Protein AF-A0A549YFP3-F1 (afdb_monomer)

Nearest PDB structures (foldseek):
  8a9q-assembly2_B  TM=1.046E-01  e=1.247E+00  Escherichia coli
  5yoq-assembly2_B  TM=1.241E-01  e=1.933E+00  Homo sapiens
  1hk2-assembly1_A  TM=1.308E-01  e=4.857E+00  Homo sapiens
  2xsi-assembly1_A  TM=1.033E-01  e=3.900E+00  Homo sapiens

pLDDT: mean 81.09, std 21.83, range [25.7, 98.19]

Organism: NCBI:txid2583219

Solvent-accessible surface area (backbone atoms only — not comparable to full-atom values): 47786 Å² total; per-residue (Å²): 138,87,81,84,83,86,78,83,59,77,70,65,67,64,66,72,76,78,79,83,83,94,77,92,84,80,90,82,86,64,64,74,70,51,61,67,62,67,78,73,73,82,52,59,74,44,74,60,98,88,46,79,47,76,37,50,73,65,56,52,54,65,68,66,67,82,68,89,84,80,97,79,91,83,83,81,86,84,79,69,52,102,80,72,59,90,78,84,84,83,79,86,86,73,86,92,74,87,86,80,78,90,79,73,83,86,79,83,85,91,74,92,84,78,58,78,67,52,64,55,43,63,64,50,71,75,59,82,86,84,78,92,78,81,88,87,87,85,83,91,79,81,79,79,73,61,56,74,45,72,78,48,77,59,40,50,29,39,34,35,31,36,60,68,32,92,55,68,39,73,69,37,69,70,57,34,29,42,54,87,72,46,76,51,61,49,47,63,43,72,43,53,52,62,49,37,72,50,72,44,37,33,74,72,56,46,95,40,71,86,69,50,76,69,34,53,28,33,43,66,81,40,77,38,59,48,42,58,59,48,42,36,49,42,32,32,65,20,48,93,58,50,61,66,53,30,48,62,29,51,68,36,94,84,47,77,90,76,53,81,89,46,37,72,56,58,68,69,51,87,41,80,76,51,84,43,61,65,54,51,45,52,54,51,51,50,54,54,50,57,50,50,49,57,50,22,37,47,40,42,44,66,35,89,46,61,68,46,30,50,48,22,40,61,76,46,67,51,73,60,76,52,82,92,47,37,68,54,64,76,62,52,67,52,85,76,66,97,64,96,68,72,59,30,67,79,58,44,85,42,58,66,54,49,45,52,50,51,45,51,50,43,43,39,53,35,56,23,94,86,77,42,30,47,39,51,55,16,62,66,63,64,38,69,69,42,41,54,48,30,51,53,45,46,74,62,32,44,66,79,66,53,96,90,55,86,71,58,41,63,65,52,49,49,53,48,52,40,49,52,28,50,38,48,38,73,67,36,88,46,54,72,52,30,52,59,24,48,53,52,35,33,66,63,61,73,36,65,92,46,34,47,65,90,71,64,52,81,84,45,38,67,58,41,48,54,24,68,78,36,46,54,79,68,35,81,84,51,73,66,90,63,85,42,61,51,54,52,38,52,36,42,56,45,50,48,52,51,52,31,45,49,35,47,51,48,47,54,52,35,41,20,68,56,106,62,43,67,55,44,56,88,39,72,68,35,35,56,48,49,53,50,47,52,46,50,34,23,69,50,37,98,55,26,62,63,83,66,62,57,81,89,45,40,38,56,48,43,54,53,51,17,53,35,46,61,45,25,71,73,24,91,42,40,68,78,73,84,54,53,58,65,57,49,43,34,38,50,34,50,54,39,49,51,54,54,52,46,52,36,49,51,44,45,48,40,38,40,62,41,88,44,36,65,50,29,49,53,31,55,62,35,75,72,56,68,52,71,85,79,52,79,91,45,25,65,48,58,52,61,19,42,68,44,91,88,53,83,26,67,51,57,73,42,87,47,55,68,51,46,39,53,51,49,53,37,47,50,19,49,52,40,40,58,66,40,89,44,34,69,48,23,26,57,16,47,54,54,24,50,65,52,39,63,38,78,91,64,74,44,75,61,32,59,70,57,74,78,44,53,77,65,49,40,40,53,31,20,34,28,42,53,71,69,52,88,64,70,66,83,27,45,58,56,47,25,46,45,46,36,50,23,46,49,52,51,48,38,42,42,70,23,95,62,4,51,67,58,41,89,43,49,71,43,23,39,52,29,50,59,31,63,73,84,35,46,74,55,51,73,44,52,79,67,53,35,52,54,30,18,42,40,31,46,53,50,48,52,53,39,32,68,74,42,91,77,46,64,78,89,46,68,65,60,50,29,57,43,39,74,103

Mean predicted aligned error: 17.88 Å

Secondary structure (DSSP, 8-state):
-PPPPPPPPHHHHTTTTS--------SSSSSHHHHHHTSS---EEEEETTEEEEE-HHHHHHHHS-------------PPPTT-----------SS-----TTSSSSS----S--HHHHHHHHHTT-PPPPP---------PPPP-EEEEEEE-SSEEEEEEPPPSS-EEEE---EE-TTS-EE-B--EEE-TT--EEEEEBSS--SSGGGSPPSEEEETTEEEEHHHHHHHHHHHHHTTS-HHHHHHHHTSTT-----GGGHHHHTTS--TT--SHHHHHHHHHHHHHHHHHHHHHHHHHH--SHHHHHHHHHHTT-TT--GGGHHHHHH---TTSSSS----GGG--SHHHHHHHHHHHHHHHHHBTTTBSHHHHHHHHT-HHHHHHHHHHHHHHSPPPPTTSPP-HHHHHHHHHHHHHHHHHHT--SHHHHHHHHHHHHHHH--TTT--GGG--GGGHHHHHHHHH-HHHH-TT----S--HHHHHHHHHHHHHHHHHHHHHHHHHHHS-STT----TT-HHHHHHHHHHHHHHHTT-TT--GGG--TTSHHHHHHHHHHHHHTGGGSSS-TTTTS-HHHHHHHHHHHHHHHHHHHHHHHHHHHHH--SHHHHHHHHT-GGGT-S---GGGHHHHHH-TT-TTSS-GGGG--SHHHHHHHHHHHHHHHHHHH--SHHHHHHHHHHHHHHHTSTTT---TTHHHHTS-HHHHHHHHHHHHHH--S--SSHHHHHHHHHHHHHHHHHHHHSTTSGGG--SHHHHHHHH--TTT-HHHHHS-HHHHHHHHHHHHHHHHHHHHHSTT----SHHHHHHHHT-

Foldseek 3Di:
DDDDDDDDDPVVVVVVPPDDDDDDDDDDPPPPVVVVVVPPDFFDWDADPRDIDTDDPVRVVVVPPPDDDDDDDDDDDDDAPPVRDGDDDDDDDDDDDDDDPVPDPPPPDDDDDDDPVVVVVVVVVVDDDDDDDDDDDDDDDDDQWAFPAWDDDFQFWTKTFGDQAQAWRFQHAKFKAAPVRDTFGWGGDTGGGRDGIDTTTTPHGHPHRVSRDAAWMAINNHTDHVVQQVLLVQCLVCQVPDLVSNLVSCPPPLEPDQDNVLSVVLSVDHSNPDRGSVSSNVSRVVSVVVVLFQVLLVQCLPDPDLVSNLCSCVVSPAFQADSVCSVVLQVDFPPPDPDDDGDRSNRDRGSVSSNVSQQVSLLCQLQNPVQDHLLSVCQQVLDPVSLVVSLVSLVRRHDQDDPPDPDDSVVSVLSSQLSVLQSQCLVDPDLVSNLVSLVSNCVSVVDVVQANNVLDQSVCSVQLNVCSPPVCVQPVVLPDPGGHSNSSRVSSVSSLQVQLVVLLVCCCQQLAPDPRNPAQLPDPVSLVVQLVSLVSNCSRAPLAHNVLDDSVCSSVLSVQSNVQSNCQPPHVHNNVPPDGSNSSSNSSRVSSNVSLVVVQQVLLVQCLVPPALVSNLVSCPPVSLVAPPSDPVLSNLQQCQLLDNVDRGLSNVDRHSVSSNLSRQLSVLLVQCQVDPALVSVLVSCQSNQVSCVDPSSVAPQLPVLNVDDPQVSSLLSRLLVQPDPHRQSGSNSSSNSSNVSNVLFCCQFPNCLHCLNDPDLVSLLVSCCDCSRNVVLVPDDPVLSSVLSVQSNVVSVVQCVVPVPGGDPHVVVSCVSSVD

Structure (mmCIF, N/CA/C/O backbone):
data_AF-A0A549YFP3-F1
#
_entry.id   AF-A0A549YFP3-F1
#
loop_
_atom_site.group_PDB
_atom_site.id
_atom_site.type_symbol
_atom_site.label_atom_id
_atom_site.label_alt_id
_atom_site.label_comp_id
_atom_site.label_asym_id
_atom_site.label_entity_id
_atom_site.label_seq_id
_atom_site.pdbx_PDB_ins_code
_atom_site.Cartn_x
_atom_site.Cartn_y
_atom_site.Cartn_z
_atom_site.occupancy
_atom_site.B_iso_or_equiv
_atom_site.auth_seq_id
_atom_site.auth_comp_id
_atom_site.auth_asym_id
_atom_site.auth_atom_id
_atom_site.pdbx_PDB_model_num
ATOM 1 N N . MET A 1 1 ? -41.988 -0.965 -3.027 1.00 34.91 1 MET A N 1
ATOM 2 C CA . MET A 1 1 ? -41.459 -0.843 -4.404 1.00 34.91 1 MET A CA 1
ATOM 3 C C . MET A 1 1 ? -39.962 -1.070 -4.312 1.00 34.91 1 MET A C 1
ATOM 5 O O . MET A 1 1 ? -39.258 -0.150 -3.931 1.00 34.91 1 MET A O 1
ATOM 9 N N . ALA A 1 2 ? -39.504 -2.298 -4.547 1.00 26.45 2 ALA A N 1
ATOM 10 C CA . ALA A 1 2 ? -38.085 -2.641 -4.508 1.00 26.45 2 ALA A CA 1
ATOM 11 C C . ALA A 1 2 ? -37.477 -2.461 -5.909 1.00 26.45 2 ALA A C 1
ATOM 13 O O . ALA A 1 2 ? -38.070 -2.911 -6.893 1.00 26.45 2 ALA A O 1
ATOM 14 N N . LYS A 1 3 ? -36.337 -1.768 -6.000 1.00 31.16 3 LYS A N 1
ATOM 15 C CA . LYS A 1 3 ? -35.487 -1.720 -7.201 1.00 31.16 3 LYS A CA 1
ATOM 16 C C . LYS A 1 3 ? -34.467 -2.869 -7.131 1.00 31.16 3 LYS A C 1
ATOM 18 O O . LYS A 1 3 ? -34.007 -3.158 -6.031 1.00 31.16 3 LYS A O 1
ATOM 23 N N . PRO A 1 4 ? -34.099 -3.504 -8.256 1.00 31.52 4 PRO A N 1
ATOM 24 C CA . PRO A 1 4 ? -33.082 -4.546 -8.259 1.00 31.52 4 PRO A CA 1
ATOM 25 C C . PRO A 1 4 ? -31.670 -3.944 -8.290 1.00 31.52 4 PRO A C 1
ATOM 27 O O . PRO A 1 4 ? -31.415 -2.973 -9.004 1.00 31.52 4 PRO A O 1
ATOM 30 N N . ILE A 1 5 ? -30.776 -4.560 -7.519 1.00 28.05 5 ILE A N 1
ATOM 31 C CA . ILE A 1 5 ? -29.326 -4.351 -7.526 1.00 28.05 5 ILE A CA 1
ATOM 32 C C . ILE A 1 5 ? -28.748 -5.084 -8.747 1.00 28.05 5 ILE A C 1
ATOM 34 O O . ILE A 1 5 ? -29.106 -6.232 -9.019 1.00 28.05 5 ILE A O 1
ATOM 38 N N . ASN A 1 6 ? -27.895 -4.400 -9.512 1.00 32.53 6 ASN A N 1
ATOM 39 C CA . ASN A 1 6 ? -27.171 -4.966 -10.650 1.00 32.53 6 ASN A CA 1
ATOM 40 C C . ASN A 1 6 ? -26.021 -5.841 -10.138 1.00 32.53 6 ASN A C 1
ATOM 42 O O . ASN A 1 6 ? -25.149 -5.354 -9.427 1.00 32.53 6 ASN A O 1
ATOM 46 N N . VAL A 1 7 ? -26.001 -7.110 -10.541 1.00 30.52 7 VAL A N 1
ATOM 47 C CA . VAL A 1 7 ? -24.889 -8.034 -10.285 1.00 30.52 7 VAL A CA 1
ATOM 48 C C . VAL A 1 7 ? -23.889 -7.909 -11.438 1.00 30.52 7 VAL A C 1
ATOM 50 O O . VAL A 1 7 ? -24.267 -8.082 -12.600 1.00 30.52 7 VAL A O 1
ATOM 53 N N . MET A 1 8 ? -22.627 -7.593 -11.132 1.00 33.88 8 MET A N 1
ATOM 54 C CA . MET A 1 8 ? -21.534 -7.613 -12.111 1.00 33.88 8 MET A CA 1
ATOM 55 C C . MET A 1 8 ? -21.302 -9.034 -12.644 1.00 33.88 8 MET A C 1
ATOM 57 O O . MET A 1 8 ? -21.405 -10.021 -11.918 1.00 33.88 8 MET A O 1
ATOM 61 N N . SER A 1 9 ? -20.998 -9.152 -13.939 1.00 48.25 9 SER A N 1
ATOM 62 C CA . SER A 1 9 ? -20.758 -10.448 -14.584 1.00 48.25 9 SER A CA 1
ATOM 63 C C . SER A 1 9 ? -19.363 -11.003 -14.265 1.00 48.25 9 SER A C 1
ATOM 65 O O . SER A 1 9 ? -18.403 -10.238 -14.179 1.00 48.25 9 SER A O 1
ATOM 67 N N . LYS A 1 10 ? -19.244 -12.340 -14.202 1.00 34.38 10 LYS A N 1
ATOM 68 C CA . LYS A 1 10 ? -17.996 -13.113 -14.001 1.00 34.38 10 LYS A CA 1
ATOM 69 C C . LYS A 1 10 ? -16.811 -12.689 -14.883 1.00 34.38 10 LYS A C 1
ATOM 71 O O . LYS A 1 10 ? -15.674 -12.975 -14.536 1.00 34.38 10 LYS A O 1
ATOM 76 N N . THR A 1 11 ? -17.057 -12.015 -16.003 1.00 38.78 11 THR A N 1
ATOM 77 C CA . THR A 1 11 ? -16.007 -11.544 -16.915 1.00 38.78 11 THR A CA 1
ATOM 78 C C . THR A 1 11 ? -15.259 -10.317 -16.378 1.00 38.78 11 THR A C 1
ATOM 80 O O . THR A 1 11 ? -14.092 -10.151 -16.702 1.00 38.78 11 THR A O 1
ATOM 83 N N . ALA A 1 12 ? -15.879 -9.501 -15.515 1.00 40.78 12 ALA A N 1
ATOM 84 C CA . ALA A 1 12 ? -15.210 -8.359 -14.879 1.00 40.78 12 ALA A CA 1
ATOM 85 C C . ALA A 1 12 ? -14.262 -8.797 -13.746 1.00 40.78 12 ALA A C 1
ATOM 87 O O . ALA A 1 12 ? -13.211 -8.198 -13.562 1.00 40.78 12 ALA A O 1
ATOM 88 N N . LEU A 1 13 ? -14.587 -9.895 -13.052 1.00 33.84 13 LEU A N 1
ATOM 89 C CA . LEU A 1 13 ? -13.744 -10.455 -11.988 1.00 33.84 13 LEU A CA 1
ATOM 90 C C . LEU A 1 13 ? -12.490 -11.159 -12.541 1.00 33.84 13 LEU A C 1
ATOM 92 O O . LEU A 1 13 ? -11.467 -11.221 -11.873 1.00 33.84 13 LEU A O 1
ATOM 96 N N . ALA A 1 14 ? -12.552 -11.657 -13.780 1.00 32.72 14 ALA A N 1
ATOM 97 C CA . ALA A 1 14 ? -11.429 -12.332 -14.430 1.00 32.72 14 ALA A CA 1
ATOM 98 C C . ALA A 1 14 ? -10.382 -11.366 -15.020 1.00 32.72 14 ALA A C 1
ATOM 100 O O . ALA A 1 14 ? -9.272 -11.794 -15.312 1.00 32.72 14 ALA A O 1
ATOM 101 N N . ALA A 1 15 ? -10.712 -10.080 -15.191 1.00 34.19 15 ALA A N 1
ATOM 102 C CA . ALA A 1 15 ? -9.786 -9.081 -15.731 1.00 34.19 15 ALA A CA 1
ATOM 103 C C . ALA A 1 15 ? -8.914 -8.408 -14.653 1.00 34.19 15 ALA A C 1
ATOM 105 O O . ALA A 1 15 ? -7.889 -7.825 -14.988 1.00 34.19 15 ALA A O 1
ATOM 106 N N . ALA A 1 16 ? -9.281 -8.522 -13.371 1.00 32.41 16 ALA A N 1
ATOM 107 C CA . ALA A 1 16 ? -8.553 -7.905 -12.260 1.00 32.41 16 ALA A CA 1
ATOM 108 C C . ALA A 1 16 ? -7.365 -8.741 -11.736 1.00 32.41 16 ALA A C 1
ATOM 110 O O . ALA A 1 16 ? -6.623 -8.263 -10.890 1.00 32.41 16 ALA A O 1
ATOM 111 N N . PHE A 1 17 ? -7.155 -9.970 -12.233 1.00 29.06 17 PHE A N 1
ATOM 112 C CA . PHE A 1 17 ? -6.152 -10.905 -11.689 1.00 29.06 17 PHE A CA 1
ATOM 113 C C . PHE A 1 17 ? -4.941 -11.188 -12.600 1.00 29.06 17 PHE A C 1
ATOM 115 O O . PHE A 1 17 ? -4.175 -12.109 -12.332 1.00 29.06 17 PHE A O 1
ATOM 122 N N . THR A 1 18 ? -4.726 -10.410 -13.666 1.00 32.38 18 THR A N 1
ATOM 123 C CA . THR A 1 18 ? -3.613 -10.633 -14.622 1.00 32.38 18 THR A CA 1
ATOM 124 C C . THR A 1 18 ? -2.706 -9.424 -14.834 1.00 32.38 18 THR A C 1
ATOM 126 O O . THR A 1 18 ? -2.198 -9.211 -15.930 1.00 32.38 18 THR A O 1
ATOM 129 N N . ALA A 1 19 ? -2.447 -8.651 -13.784 1.00 30.62 19 ALA A N 1
ATOM 130 C CA . ALA A 1 19 ? -1.303 -7.749 -13.767 1.00 30.62 19 ALA A CA 1
ATOM 131 C C . ALA A 1 19 ? -0.810 -7.570 -12.331 1.00 30.62 19 ALA A C 1
ATOM 133 O O . ALA A 1 19 ? -1.501 -6.965 -11.517 1.00 30.62 19 ALA A O 1
ATOM 134 N N . THR A 1 20 ? 0.361 -8.131 -12.028 1.00 29.94 20 THR A N 1
ATOM 135 C CA . THR A 1 20 ? 1.533 -7.480 -11.398 1.00 29.94 20 THR A CA 1
ATOM 136 C C . THR A 1 20 ? 2.402 -8.538 -10.705 1.00 29.94 20 THR A C 1
ATOM 138 O O . THR A 1 20 ? 1.931 -9.578 -10.251 1.00 29.94 20 THR A O 1
ATOM 141 N N . ALA A 1 21 ? 3.706 -8.303 -10.779 1.00 30.14 21 ALA A N 1
ATOM 142 C CA . ALA A 1 21 ? 4.806 -9.236 -10.628 1.00 30.14 21 ALA A CA 1
ATOM 143 C C . ALA A 1 21 ? 5.100 -9.718 -9.192 1.00 30.14 21 ALA A C 1
ATOM 145 O O . ALA A 1 21 ? 4.655 -9.158 -8.197 1.00 30.14 21 ALA A O 1
ATOM 146 N N . MET A 1 22 ? 5.913 -10.777 -9.142 1.00 28.17 22 MET A N 1
ATOM 147 C CA . MET A 1 22 ? 6.517 -11.416 -7.970 1.00 28.17 22 MET A CA 1
ATOM 148 C C . MET A 1 22 ? 7.238 -10.455 -7.005 1.00 28.17 22 MET A C 1
ATOM 150 O O . MET A 1 22 ? 8.186 -9.793 -7.414 1.00 28.17 22 MET A O 1
ATOM 154 N N . VAL A 1 23 ? 6.930 -10.563 -5.705 1.00 27.52 23 VAL A N 1
ATOM 155 C CA . VAL A 1 23 ? 7.869 -10.419 -4.568 1.00 27.52 23 VAL A CA 1
ATOM 156 C C . VAL A 1 23 ? 7.422 -11.403 -3.467 1.00 27.52 23 VAL A C 1
ATOM 158 O O . VAL A 1 23 ? 6.225 -11.467 -3.188 1.00 27.52 23 VAL A O 1
ATOM 161 N N . PRO A 1 24 ? 8.310 -12.199 -2.833 1.00 30.48 24 PRO A N 1
ATOM 162 C CA . PRO A 1 24 ? 7.910 -13.095 -1.754 1.00 30.48 24 PRO A CA 1
ATOM 163 C C . PRO A 1 24 ? 7.915 -12.345 -0.413 1.00 30.48 24 PRO A C 1
ATOM 165 O O . PRO A 1 24 ? 8.980 -12.044 0.123 1.00 30.48 24 PRO A O 1
ATOM 168 N N . VAL A 1 25 ? 6.733 -12.081 0.148 1.00 25.70 25 VAL A N 1
ATOM 169 C CA . VAL A 1 25 ? 6.576 -11.714 1.565 1.00 25.70 25 VAL A CA 1
ATOM 170 C C . VAL A 1 25 ? 6.107 -12.957 2.312 1.00 25.70 25 VAL A C 1
ATOM 172 O O . VAL A 1 25 ? 4.978 -13.418 2.168 1.00 25.70 25 VAL A O 1
ATOM 175 N N . GLN A 1 26 ? 7.035 -13.538 3.063 1.00 34.53 26 GLN A N 1
ATOM 176 C CA . GLN A 1 26 ? 6.788 -14.595 4.032 1.00 34.53 26 GLN A CA 1
ATOM 177 C C . GLN A 1 26 ? 6.524 -13.934 5.398 1.00 34.53 26 GLN A C 1
ATOM 179 O O . GLN A 1 26 ? 7.153 -12.927 5.707 1.00 34.53 26 GLN A O 1
ATOM 184 N N . THR A 1 27 ? 5.629 -14.553 6.179 1.00 38.25 27 THR A N 1
ATOM 185 C CA . THR A 1 27 ? 5.302 -14.333 7.609 1.00 38.25 27 THR A CA 1
ATOM 186 C C . THR A 1 27 ? 4.505 -13.075 7.986 1.00 38.25 27 THR A C 1
ATOM 188 O O . THR A 1 27 ? 5.098 -12.043 8.276 1.00 38.25 27 THR A O 1
ATOM 191 N N . ALA A 1 28 ? 3.172 -13.210 8.073 1.00 30.28 28 ALA A N 1
ATOM 192 C CA . ALA A 1 28 ? 2.321 -12.397 8.967 1.00 30.28 28 ALA A CA 1
ATOM 193 C C . ALA A 1 28 ? 0.913 -12.988 9.236 1.00 30.28 28 ALA A C 1
ATOM 195 O O . ALA A 1 28 ? 0.280 -12.597 10.200 1.00 30.28 28 ALA A O 1
ATOM 196 N N . PHE A 1 29 ? 0.419 -13.955 8.449 1.00 29.89 29 PHE A N 1
ATOM 197 C CA . PHE A 1 29 ? -0.967 -14.455 8.584 1.00 29.89 29 PHE A CA 1
ATOM 198 C C . PHE A 1 29 ? -1.123 -15.818 9.289 1.00 29.89 29 PHE A C 1
ATOM 200 O O . PHE A 1 29 ? -2.147 -16.475 9.123 1.00 29.89 29 PHE A O 1
ATOM 207 N N . ALA A 1 30 ? -0.118 -16.285 10.036 1.00 34.16 30 ALA A N 1
ATOM 208 C CA . ALA A 1 30 ? -0.165 -17.610 10.672 1.00 34.16 30 ALA A CA 1
ATOM 209 C C . ALA A 1 30 ? -0.490 -17.592 12.177 1.00 34.16 30 ALA A C 1
ATOM 211 O O . ALA A 1 30 ? -0.976 -18.601 12.677 1.00 34.16 30 ALA A O 1
ATOM 212 N N . ASP A 1 31 ? -0.281 -16.478 12.884 1.00 34.28 31 ASP A N 1
ATOM 213 C CA . ASP A 1 31 ? -0.324 -16.499 14.355 1.00 34.28 31 ASP A CA 1
ATOM 214 C C . ASP A 1 31 ? -1.751 -16.337 14.918 1.00 34.28 31 ASP A C 1
ATOM 216 O O . ASP A 1 31 ? -2.108 -16.974 15.905 1.00 34.28 31 ASP A O 1
ATOM 220 N N . GLU A 1 32 ? -2.638 -15.606 14.238 1.00 35.19 32 GLU A N 1
ATOM 221 C CA . GLU A 1 32 ? -3.976 -15.302 14.776 1.00 35.19 32 GLU A CA 1
ATOM 222 C C . GLU A 1 32 ? -4.996 -16.446 14.586 1.00 35.19 32 GLU A C 1
ATOM 224 O O . GLU A 1 32 ? -5.900 -16.638 15.396 1.00 35.19 32 GLU A O 1
ATOM 229 N N . ALA A 1 33 ? -4.797 -17.299 13.573 1.00 37.28 33 ALA A N 1
ATOM 230 C CA . ALA A 1 33 ? -5.601 -18.511 13.377 1.00 37.28 33 ALA A CA 1
ATOM 231 C C . ALA A 1 33 ? -5.151 -19.686 14.270 1.00 37.28 33 ALA A C 1
ATOM 233 O O . ALA A 1 33 ? -5.881 -20.669 14.419 1.00 37.28 33 ALA A O 1
ATOM 234 N N . GLN A 1 34 ? -3.953 -19.604 14.859 1.00 37.84 34 GLN A N 1
ATOM 235 C CA . GLN A 1 34 ? -3.386 -20.661 15.695 1.00 37.84 34 GLN A CA 1
ATOM 236 C C . GLN A 1 34 ? -3.771 -20.496 17.176 1.00 37.84 34 GLN A C 1
ATOM 238 O O . GLN A 1 34 ? -3.984 -21.502 17.858 1.00 37.84 34 GLN A O 1
ATOM 243 N N . ASP A 1 35 ? -3.972 -19.259 17.639 1.00 36.94 35 ASP A N 1
ATOM 244 C CA . ASP A 1 35 ? -4.373 -18.964 19.020 1.00 36.94 35 ASP A CA 1
ATOM 245 C C . ASP A 1 35 ? -5.879 -19.191 19.274 1.00 36.94 35 ASP A C 1
ATOM 247 O O . ASP A 1 35 ? -6.252 -19.659 20.351 1.00 36.94 35 ASP A O 1
ATOM 251 N N . GLN A 1 36 ? -6.753 -19.008 18.272 1.00 36.94 36 GLN A N 1
ATOM 252 C CA . GLN A 1 36 ? -8.180 -19.368 18.392 1.00 36.94 36 GLN A CA 1
ATOM 253 C C . GLN A 1 36 ? -8.452 -20.881 18.287 1.00 36.94 36 GLN A C 1
ATOM 255 O O . GLN A 1 36 ? -9.424 -21.370 18.857 1.00 36.94 36 GLN A O 1
ATOM 260 N N . ALA A 1 37 ? -7.579 -21.660 17.637 1.00 35.47 37 ALA A N 1
ATOM 261 C CA . ALA A 1 37 ? -7.727 -23.119 17.549 1.00 35.47 37 ALA A CA 1
ATOM 262 C C . ALA A 1 37 ? -7.237 -23.870 18.809 1.00 35.47 37 ALA A C 1
ATOM 264 O O . ALA A 1 37 ? -7.553 -25.048 18.988 1.00 35.47 37 ALA A O 1
ATOM 265 N N . GLN A 1 38 ? -6.479 -23.211 19.696 1.00 37.22 38 GLN A N 1
ATOM 266 C CA . GLN A 1 38 ? -5.969 -23.814 20.935 1.00 37.22 38 GLN A CA 1
ATOM 267 C C . GLN A 1 38 ? -6.969 -23.814 22.103 1.00 37.22 38 GLN A C 1
ATOM 269 O O . GLN A 1 38 ? -6.757 -24.558 23.061 1.00 37.22 38 GLN A O 1
ATOM 274 N N . ALA A 1 39 ? -8.060 -23.046 22.036 1.00 36.59 39 ALA A N 1
ATOM 275 C CA . ALA A 1 39 ? -9.002 -22.918 23.151 1.00 36.59 39 ALA A CA 1
ATOM 276 C C . ALA A 1 39 ? -10.129 -23.977 23.178 1.00 36.59 39 ALA A C 1
ATOM 278 O O . ALA A 1 39 ? -10.722 -24.179 24.234 1.00 36.59 39 ALA A O 1
ATOM 279 N N . GLU A 1 40 ? -10.399 -24.701 22.079 1.00 37.22 40 GLU A N 1
ATOM 280 C CA . GLU A 1 40 ? -11.605 -25.556 21.973 1.00 37.22 40 GLU A CA 1
ATOM 281 C C . GLU A 1 40 ? -11.373 -27.064 21.741 1.00 37.22 40 GLU A C 1
ATOM 283 O O . GLU A 1 40 ? -12.331 -27.825 21.608 1.00 37.22 40 GLU A O 1
ATOM 288 N N . LEU A 1 41 ? -10.135 -27.568 21.747 1.00 38.38 41 LEU A N 1
ATOM 289 C CA . LEU A 1 41 ? -9.885 -29.010 21.573 1.00 38.38 41 LEU A CA 1
ATOM 290 C C . LEU A 1 41 ? -9.690 -29.736 22.911 1.00 38.38 41 LEU A C 1
ATOM 292 O O . LEU A 1 41 ? -8.575 -29.960 23.387 1.00 38.38 41 LEU A O 1
ATOM 296 N N . SER A 1 42 ? -10.799 -30.177 23.504 1.00 37.56 42 SER A N 1
ATOM 297 C CA . SER A 1 42 ? -10.800 -31.152 24.595 1.00 37.56 42 SER A CA 1
ATOM 298 C C . SER A 1 42 ? -10.400 -32.547 24.079 1.00 37.56 42 SER 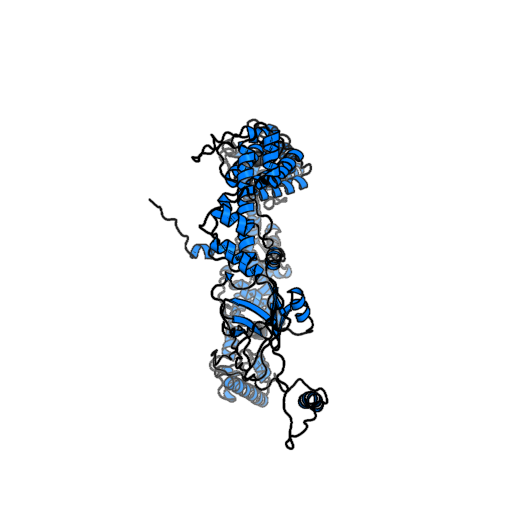A C 1
ATOM 300 O O . SER A 1 42 ? -11.217 -33.217 23.462 1.00 37.56 42 SER A O 1
ATOM 302 N N . GLY A 1 43 ? -9.148 -32.954 24.335 1.00 42.81 43 GLY A N 1
ATOM 303 C CA . GLY A 1 43 ? -8.628 -34.337 24.424 1.00 42.81 43 GLY A CA 1
ATOM 304 C C . GLY A 1 43 ? -8.981 -35.361 23.326 1.00 42.81 43 GLY A C 1
ATOM 305 O O . GLY A 1 43 ? -10.131 -35.747 23.152 1.00 42.81 43 GLY A O 1
ATOM 306 N N . VAL A 1 44 ? -7.968 -35.937 22.667 1.00 46.78 44 VAL A N 1
ATOM 307 C CA . VAL A 1 44 ? -8.163 -37.089 21.762 1.00 46.78 44 VAL A CA 1
ATOM 308 C C . VAL A 1 44 ? -8.255 -38.376 22.594 1.00 46.78 44 VAL A C 1
ATOM 310 O O . VAL A 1 44 ? -7.356 -38.668 23.386 1.00 46.78 44 VAL A O 1
ATOM 313 N N . VAL A 1 45 ? -9.340 -39.140 22.422 1.00 45.56 45 VAL A N 1
ATOM 314 C CA . VAL A 1 45 ? -9.591 -40.404 23.140 1.00 45.56 45 VAL A CA 1
ATOM 315 C C . VAL A 1 45 ? -9.154 -41.595 22.287 1.00 45.56 45 VAL A C 1
ATOM 317 O O . VAL A 1 45 ? -9.622 -41.763 21.160 1.00 45.56 45 VAL A O 1
ATOM 320 N N . PHE A 1 46 ? -8.287 -42.446 22.837 1.00 47.75 46 PHE A N 1
ATOM 321 C CA . PHE A 1 46 ? -7.892 -43.723 22.242 1.00 47.75 46 PHE A CA 1
ATOM 322 C C . PHE A 1 46 ? -8.445 -44.878 23.066 1.00 47.75 46 PHE A C 1
ATOM 324 O O . PHE A 1 46 ? -8.395 -44.841 24.289 1.00 47.75 46 PHE A O 1
ATOM 331 N N . ASP A 1 47 ? -8.920 -45.919 22.391 1.00 37.59 47 ASP A N 1
ATOM 332 C CA . ASP A 1 47 ? -9.471 -47.111 23.032 1.00 37.59 47 ASP A CA 1
ATOM 333 C C . ASP A 1 47 ? -8.543 -48.296 22.749 1.00 37.59 47 ASP A C 1
ATOM 335 O O . ASP A 1 47 ? -8.372 -48.695 21.590 1.00 37.59 47 ASP A O 1
ATOM 339 N N . VAL A 1 48 ? -7.899 -48.836 23.786 1.00 40.47 48 VAL A N 1
ATOM 340 C CA . VAL A 1 48 ? -6.942 -49.945 23.660 1.00 40.47 48 VAL A CA 1
ATOM 341 C C . VAL A 1 48 ? -7.388 -51.077 24.575 1.00 40.47 48 VAL A C 1
ATOM 343 O O . VAL A 1 48 ? -7.367 -50.950 25.792 1.00 40.47 48 VAL A O 1
ATOM 346 N N . ASN A 1 49 ? -7.797 -52.202 23.981 1.00 36.28 49 ASN A N 1
ATOM 347 C CA . ASN A 1 49 ? -8.330 -53.377 24.689 1.00 36.28 49 ASN A CA 1
ATOM 348 C C . ASN A 1 49 ? -9.539 -53.094 25.607 1.00 36.28 49 ASN A C 1
ATOM 350 O O . ASN A 1 49 ? -9.759 -53.832 26.564 1.00 36.28 49 ASN A O 1
ATOM 354 N N . GLY A 1 50 ? -10.345 -52.076 25.289 1.00 45.06 50 GLY A N 1
ATOM 355 C CA . GLY A 1 50 ? -11.570 -51.745 26.023 1.00 45.06 50 GLY A CA 1
ATOM 356 C C . GLY A 1 50 ? -11.388 -50.748 27.170 1.00 45.06 50 GLY A C 1
ATOM 357 O O . GLY A 1 50 ? -12.342 -50.526 27.910 1.00 45.06 50 GLY A O 1
ATOM 358 N N . GLU A 1 51 ? -10.204 -50.146 27.318 1.00 37.50 51 GLU A N 1
ATOM 359 C CA . GLU A 1 51 ? -9.996 -48.982 28.183 1.00 37.50 51 GLU A CA 1
ATOM 360 C C . GLU A 1 51 ? -9.716 -47.720 27.354 1.00 37.50 51 GLU A C 1
ATOM 362 O O . GLU A 1 51 ? -8.835 -47.697 26.486 1.00 37.50 51 GLU A O 1
ATOM 367 N N . SER A 1 52 ? -10.452 -46.649 27.672 1.00 49.97 52 SER A N 1
ATOM 368 C CA . SER A 1 52 ? -10.295 -45.326 27.068 1.00 49.97 52 SER A CA 1
ATOM 369 C C . SER A 1 52 ? -9.197 -44.521 27.765 1.00 49.97 52 SER A C 1
ATOM 371 O O . SER A 1 52 ? -9.265 -44.253 28.964 1.00 49.97 52 SER A O 1
ATOM 373 N N . ILE A 1 53 ? -8.205 -44.080 26.995 1.00 51.72 53 ILE A N 1
ATOM 374 C CA . ILE A 1 53 ? -7.113 -43.211 27.438 1.00 51.72 53 ILE A CA 1
ATOM 375 C C . ILE A 1 53 ? -7.279 -41.849 26.758 1.00 51.72 53 ILE A C 1
ATOM 377 O O . ILE A 1 53 ? -7.335 -41.765 25.530 1.00 51.72 53 ILE A O 1
ATOM 381 N N . VAL A 1 54 ? -7.340 -40.777 27.553 1.00 61.41 54 VAL A N 1
ATOM 382 C CA . VAL A 1 54 ? -7.420 -39.393 27.060 1.00 61.41 54 VAL A CA 1
ATOM 383 C C . VAL A 1 54 ? -6.032 -38.766 27.111 1.00 61.41 54 VAL A C 1
ATOM 385 O O . VAL A 1 54 ? -5.434 -38.678 28.185 1.00 61.41 54 VAL A O 1
ATOM 388 N N . LEU A 1 55 ? -5.520 -38.328 25.961 1.00 50.69 55 LEU A N 1
ATOM 389 C CA . LEU A 1 55 ? -4.253 -37.602 25.874 1.00 50.69 55 LEU A CA 1
ATOM 390 C C . LEU A 1 55 ? -4.511 -36.118 25.608 1.00 50.69 55 LEU A C 1
ATOM 392 O O . LEU A 1 55 ? -5.377 -35.755 24.806 1.00 50.69 55 LEU A O 1
ATOM 396 N N . SER A 1 56 ? -3.737 -35.250 26.259 1.00 65.44 56 SER A N 1
ATOM 397 C CA . SER A 1 56 ? -3.698 -33.834 25.893 1.00 65.44 56 SER A CA 1
ATOM 398 C C . SER A 1 56 ? -3.057 -33.658 24.512 1.00 65.44 56 SER A C 1
ATOM 400 O O . SER A 1 56 ? -2.260 -34.489 24.072 1.00 65.44 56 SER A O 1
ATOM 402 N N . TYR A 1 57 ? -3.368 -32.556 23.825 1.00 56.53 57 TYR A N 1
ATOM 403 C CA . TYR A 1 57 ? -2.803 -32.264 22.502 1.00 56.53 57 TYR A CA 1
ATOM 404 C C . TYR A 1 57 ? -1.263 -32.281 22.509 1.00 56.53 57 TYR A C 1
ATOM 406 O O . TYR A 1 57 ? -0.635 -32.825 21.603 1.00 56.53 57 TYR A O 1
ATOM 414 N N . GLN A 1 58 ? -0.653 -31.796 23.595 1.00 52.38 58 GLN A N 1
ATOM 415 C CA . GLN A 1 58 ? 0.797 -31.843 23.764 1.00 52.38 58 GLN A CA 1
ATOM 416 C C . GLN A 1 58 ? 1.322 -33.276 23.951 1.00 52.38 58 GLN A C 1
ATOM 418 O O . GLN A 1 58 ? 2.351 -33.619 23.387 1.00 52.38 58 GLN A O 1
ATOM 423 N N . GLN A 1 59 ? 0.599 -34.147 24.664 1.00 59.12 59 GLN A N 1
ATOM 424 C CA . GLN A 1 59 ? 0.974 -35.561 24.806 1.00 59.12 59 GLN A CA 1
ATOM 425 C C . GLN A 1 59 ? 0.856 -36.337 23.487 1.00 59.12 59 GLN A C 1
ATOM 427 O O . GLN A 1 59 ? 1.633 -37.259 23.251 1.00 59.12 59 GLN A O 1
ATOM 432 N N . PHE A 1 60 ? -0.086 -35.962 22.617 1.00 58.81 60 PHE A N 1
ATOM 433 C CA . PHE A 1 60 ? -0.212 -36.520 21.269 1.00 58.81 60 PHE A CA 1
ATOM 434 C C . PHE A 1 60 ? 0.942 -36.079 20.351 1.00 58.81 60 PHE A C 1
ATOM 436 O O . PHE A 1 60 ? 1.518 -36.899 19.631 1.00 58.81 60 PHE A O 1
ATOM 443 N N . LEU A 1 61 ? 1.329 -34.801 20.410 1.00 50.47 61 LEU A N 1
ATOM 444 C CA . LEU A 1 61 ? 2.479 -34.278 19.665 1.00 50.47 61 LEU A CA 1
ATOM 445 C C . LEU A 1 61 ? 3.806 -34.868 20.162 1.00 50.47 61 LEU A C 1
ATOM 447 O O . LEU A 1 61 ? 4.631 -35.289 19.357 1.00 50.47 61 LEU A O 1
ATOM 451 N N . ASP A 1 62 ? 3.980 -34.998 21.476 1.00 51.47 62 ASP A N 1
ATOM 452 C CA . ASP A 1 62 ? 5.192 -35.576 22.061 1.00 51.47 62 ASP A CA 1
ATOM 453 C C . ASP A 1 62 ? 5.316 -37.086 21.759 1.00 51.47 62 ASP A C 1
ATOM 455 O O . ASP A 1 62 ? 6.426 -37.600 21.632 1.00 51.47 62 ASP A O 1
ATOM 459 N N . ALA A 1 63 ? 4.195 -37.801 21.587 1.00 47.31 63 ALA A N 1
ATOM 460 C CA . ALA A 1 63 ? 4.178 -39.215 21.195 1.00 47.31 63 ALA A CA 1
ATOM 461 C C . ALA A 1 63 ? 4.403 -39.446 19.688 1.00 47.31 63 ALA A C 1
ATOM 463 O O . ALA A 1 63 ? 4.799 -40.542 19.293 1.00 47.31 63 ALA A O 1
ATOM 464 N N . SER A 1 64 ? 4.156 -38.438 18.845 1.00 44.12 64 SER A N 1
ATOM 465 C CA . SER A 1 64 ? 4.319 -38.530 17.385 1.00 44.12 64 SER A CA 1
ATOM 466 C C . SER A 1 64 ? 5.706 -38.103 16.890 1.00 44.12 64 SER A C 1
ATOM 468 O O . SER A 1 64 ? 6.043 -38.376 15.740 1.00 44.12 64 SER A O 1
ATOM 470 N N . PHE A 1 65 ? 6.540 -37.505 17.749 1.00 33.28 65 PHE A N 1
ATOM 471 C CA . PHE A 1 65 ? 7.835 -36.938 17.354 1.00 33.28 65 PHE A CA 1
ATOM 472 C C . PHE A 1 65 ? 9.069 -37.829 17.592 1.00 33.28 65 PHE A C 1
ATOM 474 O O . PHE A 1 65 ? 10.187 -37.381 17.348 1.00 33.28 65 PHE A O 1
ATOM 481 N N . ASP A 1 66 ? 8.902 -39.088 18.012 1.00 33.19 66 ASP A N 1
ATOM 482 C CA . ASP A 1 66 ? 10.023 -40.032 18.207 1.00 33.19 66 ASP A CA 1
ATOM 483 C C . ASP A 1 66 ? 10.125 -41.074 17.073 1.00 33.19 66 ASP A C 1
ATOM 485 O O . ASP A 1 66 ? 10.311 -42.271 17.300 1.00 33.19 66 ASP A O 1
ATOM 489 N N . ILE A 1 67 ? 9.965 -40.625 15.821 1.00 35.28 67 ILE A N 1
ATOM 490 C CA . ILE A 1 67 ? 10.241 -41.428 14.621 1.00 35.28 67 ILE A CA 1
ATOM 491 C C . ILE A 1 67 ? 11.159 -40.619 13.703 1.00 35.28 67 ILE A C 1
ATOM 493 O O . ILE A 1 67 ? 10.739 -39.719 12.979 1.00 35.28 67 ILE A O 1
ATOM 497 N N . ASP A 1 68 ? 12.448 -40.935 13.772 1.00 34.84 68 ASP A N 1
ATOM 498 C CA . ASP A 1 68 ? 13.501 -40.290 12.996 1.00 34.84 68 ASP A CA 1
ATOM 499 C C . ASP A 1 68 ? 13.509 -40.828 11.548 1.00 34.84 68 ASP A C 1
ATOM 501 O O . ASP A 1 68 ? 13.798 -42.003 11.310 1.00 34.84 68 ASP A O 1
ATOM 505 N N . GLY A 1 69 ? 13.224 -39.943 10.586 1.00 34.31 69 GLY A N 1
ATOM 506 C CA . GLY A 1 69 ? 13.675 -40.032 9.193 1.00 34.31 69 GLY A CA 1
ATOM 507 C C . GLY A 1 69 ? 12.723 -40.646 8.155 1.00 34.31 69 GLY A C 1
ATOM 508 O O . GLY A 1 69 ? 12.603 -41.863 8.051 1.00 34.31 69 GLY A O 1
ATOM 509 N N . GLY A 1 70 ? 12.204 -39.800 7.255 1.00 29.08 70 GLY A N 1
ATOM 510 C CA . GLY A 1 70 ? 11.753 -40.205 5.916 1.00 29.08 70 GLY A CA 1
ATOM 511 C C . GLY A 1 70 ? 10.461 -39.534 5.457 1.00 29.08 70 GLY A C 1
ATOM 512 O O . GLY A 1 70 ? 9.405 -39.769 6.028 1.00 29.08 70 GLY A O 1
ATOM 513 N N . GLU A 1 71 ? 10.565 -38.712 4.413 1.00 40.62 71 GLU A N 1
ATOM 514 C CA . GLU A 1 71 ? 9.447 -38.111 3.681 1.00 40.62 71 GLU A CA 1
ATOM 515 C C . GLU A 1 71 ? 8.513 -39.189 3.101 1.00 40.62 71 GLU A C 1
ATOM 517 O O . GLU A 1 71 ? 8.946 -39.986 2.276 1.00 40.62 71 GLU A O 1
ATOM 522 N N . ASP A 1 72 ? 7.253 -39.211 3.543 1.00 31.98 72 ASP A N 1
ATOM 523 C CA . ASP A 1 72 ? 6.053 -39.377 2.706 1.00 31.98 72 ASP A CA 1
ATOM 524 C C . ASP A 1 72 ? 4.806 -39.284 3.602 1.00 31.98 72 ASP A C 1
ATOM 526 O O . ASP A 1 72 ? 4.649 -40.029 4.570 1.00 31.98 72 ASP A O 1
ATOM 530 N N . THR A 1 73 ? 3.913 -38.338 3.306 1.00 32.88 73 THR A N 1
ATOM 531 C CA . THR A 1 73 ? 2.649 -38.148 4.034 1.00 32.88 73 THR A CA 1
ATOM 532 C C . THR A 1 73 ? 1.468 -38.569 3.166 1.00 32.88 73 THR A C 1
ATOM 534 O O . THR A 1 73 ? 0.982 -37.798 2.349 1.00 32.88 73 THR A O 1
ATOM 537 N N . GLU A 1 74 ? 0.945 -39.771 3.410 1.00 39.09 74 GLU A N 1
ATOM 538 C CA . GLU A 1 74 ? -0.465 -40.106 3.170 1.00 39.09 74 GLU A CA 1
ATOM 539 C C . GLU A 1 74 ? -1.002 -40.887 4.379 1.00 39.09 74 GLU A C 1
ATOM 541 O O . GLU A 1 74 ? -0.838 -42.100 4.501 1.00 39.09 74 GLU A O 1
ATOM 546 N N . LEU A 1 75 ? -1.647 -40.172 5.307 1.00 31.14 75 LEU A N 1
ATOM 547 C CA . LEU A 1 75 ? -2.424 -40.759 6.400 1.00 31.14 75 LEU A CA 1
ATOM 548 C C . LEU A 1 75 ? -3.895 -40.828 5.972 1.00 31.14 75 LEU A C 1
ATOM 550 O O . LEU A 1 75 ? -4.585 -39.814 5.883 1.00 31.14 75 LEU A O 1
ATOM 554 N N . ALA A 1 76 ? -4.373 -42.040 5.691 1.00 32.00 76 ALA A N 1
ATOM 555 C CA . ALA A 1 76 ? -5.786 -42.322 5.469 1.00 32.00 76 ALA A CA 1
ATOM 556 C C . ALA A 1 76 ? -6.543 -42.350 6.811 1.00 32.00 76 ALA A C 1
ATOM 558 O O . ALA A 1 76 ? -6.220 -43.138 7.699 1.00 32.00 76 ALA A O 1
ATOM 559 N N . ASN A 1 77 ? -7.579 -41.518 6.942 1.00 32.38 77 ASN A N 1
ATOM 560 C CA . ASN A 1 77 ? -8.487 -41.515 8.091 1.00 32.38 77 ASN A CA 1
ATOM 561 C C . ASN A 1 77 ? -9.351 -42.792 8.123 1.00 32.38 77 ASN A C 1
ATOM 563 O O . ASN A 1 77 ? -10.085 -43.070 7.173 1.00 32.38 77 ASN A O 1
ATOM 567 N N . LEU A 1 78 ? -9.329 -43.526 9.241 1.00 30.83 78 LEU A N 1
ATOM 568 C CA . LEU A 1 78 ? -10.355 -44.514 9.597 1.00 30.83 78 LEU A CA 1
ATOM 569 C C . LEU A 1 78 ? -11.453 -43.814 10.410 1.00 30.83 78 LEU A C 1
ATOM 571 O O . LEU A 1 78 ? -11.228 -43.424 11.552 1.00 30.83 78 LEU A O 1
ATOM 575 N N . VAL A 1 79 ? -12.649 -43.681 9.836 1.00 32.62 79 VAL A N 1
ATOM 576 C CA . VAL A 1 79 ? -13.850 -43.217 10.549 1.00 32.62 79 VAL A CA 1
ATOM 577 C C . VAL A 1 79 ? -14.683 -44.442 10.935 1.00 32.62 79 VAL A C 1
ATOM 579 O O . VAL A 1 79 ? -15.013 -45.256 10.071 1.00 32.62 79 VAL A O 1
ATOM 582 N N . LYS A 1 80 ? -15.010 -44.582 12.226 1.00 37.44 80 LYS A N 1
ATOM 583 C CA . LYS A 1 80 ? -16.045 -45.512 12.709 1.00 37.44 80 LYS A CA 1
ATOM 584 C C . LYS A 1 80 ? -17.419 -44.916 12.401 1.00 37.44 80 LYS A C 1
ATOM 586 O O . LYS A 1 80 ? -17.603 -43.710 12.553 1.00 37.44 80 LYS A O 1
ATOM 591 N N . ASP A 1 81 ? -18.377 -45.744 11.998 1.00 43.03 81 ASP A N 1
ATOM 592 C CA . ASP A 1 81 ? -19.774 -45.311 11.994 1.00 43.03 81 ASP A CA 1
ATOM 593 C C . ASP A 1 81 ? -20.359 -45.307 13.417 1.00 43.03 81 ASP A C 1
ATOM 595 O O . ASP A 1 81 ? -19.749 -45.799 14.371 1.00 43.03 81 ASP A O 1
ATOM 599 N N . GLU A 1 82 ? -21.564 -44.752 13.545 1.00 32.00 82 GLU A N 1
ATOM 600 C CA . GLU A 1 82 ? -22.342 -44.618 14.786 1.00 32.00 82 GLU A CA 1
ATOM 601 C C . GLU A 1 82 ? -22.641 -45.947 15.515 1.00 32.00 82 GLU A C 1
ATOM 603 O O . GLU A 1 82 ? -23.173 -45.929 16.620 1.00 32.00 82 GLU A O 1
ATOM 608 N N . ASN A 1 83 ? -22.263 -47.098 14.938 1.00 40.19 83 ASN A N 1
ATOM 609 C CA . ASN A 1 83 ? -22.458 -48.430 15.513 1.00 40.19 83 ASN A CA 1
ATOM 610 C C . ASN A 1 83 ? -21.142 -49.186 15.785 1.00 40.19 83 ASN A C 1
ATOM 612 O O . ASN A 1 83 ? -21.177 -50.368 16.130 1.00 40.19 83 ASN A O 1
ATOM 616 N N . GLY A 1 84 ? -19.980 -48.542 15.629 1.00 37.28 84 GLY A N 1
ATOM 617 C CA . GLY A 1 84 ? -18.691 -49.077 16.078 1.00 37.28 84 GLY A CA 1
ATOM 618 C C . GLY A 1 84 ? -18.085 -50.205 15.230 1.00 37.28 84 GLY A C 1
ATOM 619 O O . GLY A 1 84 ? -17.170 -50.878 15.705 1.00 37.28 84 GLY A O 1
ATOM 620 N N . ASN A 1 85 ? -18.525 -50.417 13.983 1.00 41.47 85 ASN A N 1
ATOM 621 C CA . ASN A 1 85 ? -17.951 -51.451 13.107 1.00 41.47 85 ASN A CA 1
ATOM 622 C C . ASN A 1 85 ? -16.810 -50.919 12.219 1.00 41.47 85 ASN A C 1
ATOM 624 O O . ASN A 1 85 ? -16.909 -49.840 11.640 1.00 41.47 85 ASN A O 1
ATOM 628 N N . ILE A 1 86 ? -15.747 -51.717 12.045 1.00 37.72 86 ILE A N 1
ATOM 629 C CA . ILE A 1 86 ? -14.635 -51.446 11.114 1.00 37.72 86 ILE A CA 1
ATOM 630 C C . ILE A 1 86 ? -14.761 -52.398 9.915 1.00 37.72 86 ILE A C 1
ATOM 632 O O . ILE A 1 86 ? -14.623 -53.611 10.070 1.00 37.72 86 ILE A O 1
ATOM 636 N N . GLY A 1 87 ? -15.032 -51.864 8.720 1.00 34.81 87 GLY A N 1
ATOM 637 C CA . GLY A 1 87 ? -15.155 -52.639 7.479 1.00 34.81 87 GLY A CA 1
ATOM 638 C C . GLY A 1 87 ? -14.142 -52.215 6.412 1.00 34.81 87 GLY A C 1
ATOM 639 O O . GLY A 1 87 ? -13.924 -51.027 6.193 1.00 34.81 87 GLY A O 1
ATOM 640 N N . THR A 1 88 ? -13.535 -53.185 5.723 1.00 31.25 88 THR A N 1
ATOM 641 C CA . THR A 1 88 ? -12.631 -52.971 4.577 1.00 31.25 88 THR A CA 1
ATOM 642 C C . THR A 1 88 ? -13.405 -52.527 3.326 1.00 31.25 88 THR A C 1
ATOM 644 O O . THR A 1 88 ? -14.422 -53.156 3.016 1.00 31.25 88 THR A O 1
ATOM 647 N N . PRO A 1 89 ? -12.946 -51.521 2.555 1.00 33.31 89 PRO A N 1
ATOM 648 C CA . PRO A 1 89 ? -13.625 -51.120 1.329 1.00 33.31 89 PRO A CA 1
ATOM 649 C C . PRO A 1 89 ? -13.311 -52.086 0.178 1.00 33.31 89 PRO A C 1
ATOM 651 O O . PRO A 1 89 ? -12.182 -52.165 -0.304 1.00 33.31 89 PRO A O 1
ATOM 654 N N . ASP A 1 90 ? -14.333 -52.785 -0.315 1.00 31.05 90 ASP A N 1
ATOM 655 C CA . ASP A 1 90 ? -14.283 -53.402 -1.638 1.00 31.05 90 ASP A CA 1
ATOM 656 C C . ASP A 1 90 ? -14.258 -52.302 -2.722 1.00 31.05 90 ASP A C 1
ATOM 658 O O . ASP A 1 90 ? -15.229 -51.575 -2.927 1.00 31.05 90 ASP A O 1
ATOM 662 N N . ALA A 1 91 ? -13.128 -52.235 -3.430 1.00 27.95 91 ALA A N 1
ATOM 663 C CA . ALA A 1 91 ? -12.918 -51.736 -4.794 1.00 27.95 91 ALA A CA 1
ATOM 664 C C . ALA A 1 91 ? -13.436 -50.326 -5.165 1.00 27.95 91 ALA A C 1
ATOM 666 O O . ALA A 1 91 ? -14.513 -50.164 -5.744 1.00 27.95 91 ALA A O 1
ATOM 667 N N . VAL A 1 92 ? -12.560 -49.319 -5.046 1.00 26.73 92 VAL A N 1
ATOM 668 C CA . VAL A 1 92 ? -12.613 -48.117 -5.897 1.00 26.73 92 VAL A CA 1
ATOM 669 C C . VAL A 1 92 ? -11.681 -48.317 -7.092 1.00 26.73 92 VAL A C 1
ATOM 671 O O . VAL A 1 92 ? -10.504 -48.631 -6.951 1.00 26.73 92 VAL A O 1
ATOM 674 N N . LYS A 1 93 ? -12.235 -48.168 -8.295 1.00 27.28 93 LYS A N 1
ATOM 675 C CA . LYS A 1 93 ? -11.546 -48.339 -9.574 1.00 27.28 93 LYS A CA 1
ATOM 676 C C . LYS A 1 93 ? -10.964 -47.001 -10.036 1.00 27.28 93 LYS A C 1
ATOM 678 O O . LYS A 1 93 ? -11.735 -46.094 -10.344 1.00 27.28 93 LYS A O 1
ATOM 683 N N . VAL A 1 94 ? -9.643 -46.913 -10.183 1.00 31.30 94 VAL A N 1
ATOM 684 C CA . VAL A 1 94 ? -8.966 -45.811 -10.887 1.00 31.30 94 VAL A CA 1
ATOM 685 C C . VAL A 1 94 ? -8.022 -46.421 -11.925 1.00 31.30 94 VAL A C 1
ATOM 687 O O . VAL A 1 94 ? -7.038 -47.056 -11.577 1.00 31.30 94 VAL A O 1
ATOM 690 N N . GLY A 1 95 ? -8.341 -46.274 -13.214 1.00 47.78 95 GLY A N 1
ATOM 691 C CA . GLY A 1 95 ? -7.494 -46.776 -14.306 1.00 47.78 95 GLY A CA 1
ATOM 692 C C . GLY A 1 95 ? -7.503 -48.300 -14.525 1.00 47.78 95 GLY A C 1
ATOM 693 O O . GLY A 1 95 ? -8.419 -49.000 -14.088 1.00 47.78 95 GLY A O 1
ATOM 694 N N . ASN A 1 96 ? -6.525 -48.782 -15.307 1.00 29.66 96 ASN A N 1
ATOM 695 C CA . ASN A 1 96 ? -6.487 -50.132 -15.893 1.00 29.66 96 ASN A CA 1
ATOM 696 C C . ASN A 1 96 ? -5.441 -51.100 -15.295 1.00 29.66 96 ASN A C 1
ATOM 698 O O . ASN A 1 96 ? -5.373 -52.221 -15.792 1.00 29.66 96 ASN A O 1
ATOM 702 N N . ASP A 1 97 ? -4.709 -50.747 -14.234 1.00 34.56 97 ASP A N 1
ATOM 703 C CA . ASP A 1 97 ? -3.724 -51.647 -13.607 1.00 34.56 97 ASP A CA 1
ATOM 704 C C . ASP A 1 97 ? -4.041 -51.940 -12.130 1.00 34.56 97 ASP A C 1
ATOM 706 O O . ASP A 1 97 ? -4.504 -51.076 -11.389 1.00 34.56 97 ASP A O 1
ATOM 710 N N . TYR A 1 98 ? -3.810 -53.194 -11.721 1.00 31.92 98 TYR A N 1
ATOM 711 C CA . TYR A 1 98 ? -3.971 -53.706 -10.353 1.00 31.92 98 TYR A CA 1
ATOM 712 C C . TYR A 1 98 ? -2.611 -53.709 -9.641 1.00 31.92 98 TYR A C 1
ATOM 714 O O . TYR A 1 98 ? -1.678 -54.347 -10.128 1.00 31.92 98 TYR A O 1
ATOM 722 N N . PHE A 1 99 ? -2.510 -53.062 -8.477 1.00 30.84 99 PHE A N 1
ATOM 723 C CA . PHE A 1 99 ? -1.330 -53.129 -7.606 1.00 30.84 99 PHE A CA 1
ATOM 724 C C . PHE A 1 99 ? -1.586 -54.112 -6.450 1.00 30.84 99 PHE A C 1
ATOM 726 O O . PHE A 1 99 ? -2.604 -54.014 -5.767 1.00 30.84 99 PHE A O 1
ATOM 733 N N . ASP A 1 100 ? -0.688 -55.082 -6.264 1.00 34.19 100 ASP A N 1
ATOM 734 C CA . ASP A 1 100 ? -0.771 -56.146 -5.253 1.00 34.19 100 ASP A CA 1
ATOM 735 C C . ASP A 1 100 ? 0.238 -55.866 -4.122 1.00 34.19 100 ASP A C 1
ATOM 737 O O . ASP A 1 100 ? 1.449 -55.881 -4.344 1.00 34.19 100 ASP A O 1
ATOM 741 N N . ILE A 1 101 ? -0.263 -55.582 -2.914 1.00 33.41 101 ILE A N 1
ATOM 742 C CA . ILE A 1 101 ? 0.524 -55.197 -1.722 1.00 33.41 101 ILE A CA 1
ATOM 743 C C . ILE A 1 101 ? 1.016 -56.425 -0.920 1.00 33.41 101 ILE A C 1
ATOM 745 O O . ILE A 1 101 ? 1.709 -56.292 0.086 1.00 33.41 101 ILE A O 1
ATOM 749 N N . SER A 1 102 ? 0.773 -57.650 -1.392 1.00 31.81 102 SER A N 1
ATOM 750 C CA . SER A 1 102 ? 1.082 -58.882 -0.642 1.00 31.81 102 SER A CA 1
ATOM 751 C C . SER A 1 102 ? 2.575 -59.163 -0.367 1.00 31.81 102 SER A C 1
ATOM 753 O O . SER A 1 102 ? 2.876 -60.159 0.281 1.00 31.81 102 SER A O 1
ATOM 755 N N . ASN A 1 103 ? 3.523 -58.334 -0.827 1.00 35.78 103 ASN A N 1
ATOM 756 C CA . ASN A 1 103 ? 4.965 -58.637 -0.783 1.00 35.78 103 ASN A CA 1
ATOM 757 C C . ASN A 1 103 ? 5.831 -57.715 0.100 1.00 35.78 103 ASN A C 1
ATOM 759 O O . ASN A 1 103 ? 7.053 -57.848 0.068 1.00 35.78 103 ASN A O 1
ATOM 763 N N . TRP A 1 104 ? 5.260 -56.800 0.890 1.00 33.34 104 TRP A N 1
ATOM 764 C CA . TRP A 1 104 ? 6.069 -55.853 1.684 1.00 33.34 104 TRP A CA 1
ATOM 765 C C . TRP A 1 104 ? 6.265 -56.234 3.167 1.00 33.34 104 TRP A C 1
ATOM 767 O O . TRP A 1 104 ? 7.067 -55.615 3.858 1.00 33.34 104 TRP A O 1
ATOM 777 N N . VAL A 1 105 ? 5.610 -57.290 3.666 1.00 32.22 105 VAL A N 1
ATOM 778 C CA . VAL A 1 105 ? 5.638 -57.639 5.108 1.00 32.22 105 VAL A CA 1
ATOM 779 C C . VAL A 1 105 ? 6.733 -58.654 5.495 1.00 32.22 105 VAL A C 1
ATOM 781 O O . VAL A 1 105 ? 7.045 -58.792 6.671 1.00 32.22 105 VAL A O 1
ATOM 784 N N . ASP A 1 106 ? 7.426 -59.280 4.540 1.00 38.16 106 ASP A N 1
ATOM 785 C CA . ASP A 1 106 ? 8.408 -60.341 4.848 1.00 38.16 106 ASP A CA 1
ATOM 786 C C . ASP A 1 106 ? 9.878 -59.877 4.987 1.00 38.16 106 ASP A C 1
ATOM 788 O O . ASP A 1 106 ? 10.772 -60.716 5.090 1.00 38.16 106 ASP A O 1
ATOM 792 N N . ALA A 1 107 ? 10.181 -58.570 4.997 1.00 34.12 107 ALA A N 1
ATOM 793 C CA . ALA A 1 107 ? 11.573 -58.107 4.852 1.00 34.12 107 ALA A CA 1
ATOM 794 C C . ALA A 1 107 ? 12.241 -57.425 6.065 1.00 34.12 107 ALA A C 1
ATOM 796 O O . ALA A 1 107 ? 13.447 -57.209 5.991 1.00 34.12 107 ALA A O 1
ATOM 797 N N . ASN A 1 108 ? 11.547 -57.100 7.167 1.00 36.22 108 ASN A N 1
ATOM 798 C CA . ASN A 1 108 ? 12.119 -56.186 8.182 1.00 36.22 108 ASN A CA 1
ATOM 799 C C . ASN A 1 108 ? 12.100 -56.631 9.659 1.00 36.22 108 ASN A C 1
ATOM 801 O O . ASN A 1 108 ? 12.362 -55.806 10.529 1.00 36.22 108 ASN A O 1
ATOM 805 N N . PHE A 1 109 ? 11.904 -57.914 9.978 1.00 36.31 109 PHE A N 1
ATOM 806 C CA . PHE A 1 109 ? 12.143 -58.408 11.345 1.00 36.31 109 PHE A CA 1
ATOM 807 C C . PHE A 1 109 ? 13.107 -59.592 11.364 1.00 36.31 109 PHE A C 1
ATOM 809 O O . PHE A 1 109 ? 12.710 -60.752 11.365 1.00 36.31 109 PHE A O 1
ATOM 816 N N . ASP A 1 110 ? 14.396 -59.259 11.412 1.00 39.91 110 ASP A N 1
ATOM 817 C CA . ASP A 1 110 ? 15.483 -60.172 11.751 1.00 39.91 110 ASP A CA 1
ATOM 818 C C . ASP A 1 110 ? 15.994 -59.763 13.143 1.00 39.91 110 ASP A C 1
ATOM 820 O O . ASP A 1 110 ? 16.867 -58.906 13.291 1.00 39.91 110 ASP A O 1
ATOM 824 N N . ASN A 1 111 ? 15.379 -60.310 14.195 1.00 36.09 111 ASN A N 1
ATOM 825 C CA . ASN A 1 111 ? 15.977 -60.310 15.525 1.00 36.09 111 ASN A CA 1
ATOM 826 C C . ASN A 1 111 ? 15.722 -61.656 16.201 1.00 36.09 111 ASN A C 1
ATOM 828 O O . ASN A 1 111 ? 14.608 -62.179 16.233 1.00 36.09 111 ASN A O 1
ATOM 832 N N . GLU A 1 112 ? 16.817 -62.243 16.655 1.00 42.81 112 GLU A N 1
ATOM 833 C CA . GLU A 1 112 ? 16.929 -63.637 17.031 1.00 42.81 112 GLU A CA 1
ATOM 834 C C . GLU A 1 112 ? 16.149 -63.941 18.316 1.00 42.81 112 GLU A C 1
ATOM 836 O O . GLU A 1 112 ? 16.481 -63.461 19.396 1.00 42.81 112 GLU A O 1
ATOM 841 N N . GLY A 1 113 ? 15.203 -64.872 18.199 1.00 46.56 113 GLY A N 1
ATOM 842 C CA . GLY A 1 113 ? 15.137 -65.967 19.158 1.00 46.56 113 GLY A CA 1
ATOM 843 C C . GLY A 1 113 ? 14.109 -65.882 20.276 1.00 46.56 113 GLY A C 1
ATOM 844 O O . GLY A 1 113 ? 14.482 -66.201 21.393 1.00 46.56 113 GLY A O 1
ATOM 845 N N . GLU A 1 114 ? 12.839 -65.597 19.977 1.00 43.84 114 GLU A N 1
ATOM 846 C CA . GLU A 1 114 ? 11.691 -66.217 20.667 1.00 43.84 114 GLU A CA 1
ATOM 847 C C . GLU A 1 114 ? 10.390 -66.014 19.863 1.00 43.84 114 GLU A C 1
ATOM 849 O O . GLU A 1 114 ? 10.117 -64.930 19.356 1.00 43.84 114 GLU A O 1
ATOM 854 N N . SER A 1 115 ? 9.611 -67.090 19.677 1.00 48.22 115 SER A N 1
ATOM 855 C CA . SER A 1 115 ? 8.310 -67.040 18.987 1.00 48.22 115 SER A CA 1
ATOM 856 C C . SER A 1 115 ? 7.278 -66.340 19.886 1.00 48.22 115 SER A C 1
ATOM 858 O O . SER A 1 115 ? 7.296 -66.587 21.094 1.00 48.22 115 SER A O 1
ATOM 860 N N . PRO A 1 116 ? 6.324 -65.560 19.339 1.00 42.53 116 PRO A N 1
ATOM 861 C CA . PRO A 1 116 ? 5.166 -65.045 20.080 1.00 42.53 116 PRO A CA 1
ATOM 862 C C . PRO A 1 116 ? 4.394 -66.128 20.859 1.00 42.53 116 PRO A C 1
ATOM 864 O O . PRO A 1 116 ? 3.767 -65.843 21.877 1.00 42.53 116 PRO A O 1
ATOM 867 N N . GLU A 1 117 ? 4.491 -67.393 20.436 1.00 48.44 117 GLU A N 1
ATOM 868 C CA . GLU A 1 117 ? 3.909 -68.543 21.138 1.00 48.44 117 GLU A CA 1
ATOM 869 C C . GLU A 1 117 ? 4.647 -68.901 22.442 1.00 48.44 117 GLU A C 1
ATOM 871 O O . GLU A 1 117 ? 4.044 -69.497 23.326 1.00 48.44 117 GLU A O 1
ATOM 876 N N . VAL A 1 118 ? 5.919 -68.519 22.615 1.00 47.56 118 VAL A N 1
ATOM 877 C CA . VAL A 1 118 ? 6.692 -68.780 23.847 1.00 47.56 118 VAL A CA 1
ATOM 878 C C . VAL A 1 118 ? 6.308 -67.804 24.963 1.00 47.56 118 VAL A C 1
ATOM 880 O O . VAL A 1 118 ? 6.177 -68.223 26.109 1.00 47.56 118 VAL A O 1
ATOM 883 N N . ILE A 1 119 ? 6.011 -66.544 24.630 1.00 46.06 119 ILE A N 1
ATOM 884 C CA . ILE A 1 119 ? 5.535 -65.542 25.603 1.00 46.06 119 ILE A CA 1
ATOM 885 C C . ILE A 1 119 ? 4.106 -65.876 26.069 1.00 46.06 119 ILE A C 1
ATOM 887 O O . ILE A 1 119 ? 3.785 -65.740 27.249 1.00 46.06 119 ILE A O 1
ATOM 891 N N . ALA A 1 120 ? 3.263 -66.410 25.177 1.00 45.16 120 ALA A N 1
ATOM 892 C CA . ALA A 1 120 ? 1.948 -66.937 25.547 1.00 45.16 120 ALA A CA 1
ATOM 893 C C . ALA A 1 120 ? 2.041 -68.219 26.403 1.00 45.16 120 ALA A C 1
ATOM 895 O O . ALA A 1 120 ? 1.207 -68.439 27.282 1.00 45.16 120 ALA A O 1
ATOM 896 N N . GLN A 1 121 ? 3.072 -69.045 26.191 1.00 42.38 121 GLN A N 1
ATOM 897 C CA . GLN A 1 121 ? 3.283 -70.285 26.941 1.00 42.38 121 GLN A CA 1
ATOM 898 C C . GLN A 1 121 ? 3.891 -70.054 28.338 1.00 42.38 121 GLN A C 1
ATOM 900 O O . GLN A 1 121 ? 3.509 -70.762 29.264 1.00 42.38 121 GLN A O 1
ATOM 905 N N . GLU A 1 122 ? 4.748 -69.047 28.554 1.00 42.06 122 GLU A N 1
ATOM 906 C CA . GLU A 1 122 ? 5.233 -68.711 29.910 1.00 42.06 122 GLU A CA 1
ATOM 907 C C . GLU A 1 122 ? 4.124 -68.149 30.820 1.00 42.06 122 GLU A C 1
ATOM 909 O O . GLU A 1 122 ? 4.137 -68.386 32.030 1.00 42.06 122 GLU A O 1
ATOM 914 N N . LEU A 1 123 ? 3.117 -67.478 30.248 1.00 42.94 123 LEU A N 1
ATOM 915 C CA . LEU A 1 123 ? 1.906 -67.064 30.969 1.00 42.94 123 LEU A CA 1
ATOM 916 C C . LEU A 1 123 ? 0.964 -68.252 31.248 1.00 42.94 123 LEU A C 1
ATOM 918 O O . LEU A 1 123 ? 0.396 -68.335 32.341 1.00 42.94 123 LEU A O 1
ATOM 922 N N . ALA A 1 124 ? 0.860 -69.209 30.317 1.00 42.91 124 ALA A N 1
ATOM 923 C CA . ALA A 1 124 ? 0.051 -70.423 30.469 1.00 42.91 124 ALA A CA 1
ATOM 924 C C . ALA A 1 124 ? 0.649 -71.453 31.452 1.00 42.91 124 ALA A C 1
ATOM 926 O O . ALA A 1 124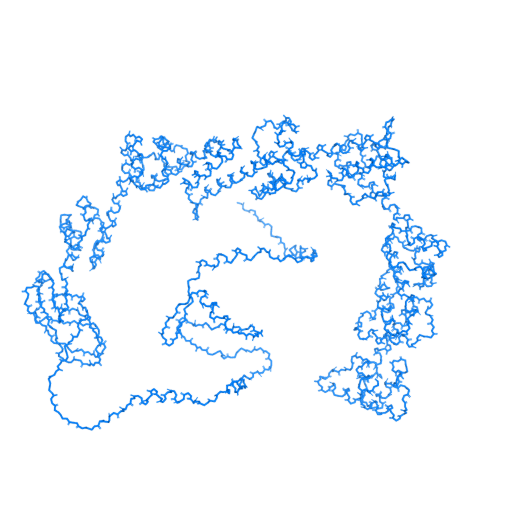 ? -0.094 -72.129 32.164 1.00 42.91 124 ALA A O 1
ATOM 927 N N . ASP A 1 125 ? 1.976 -71.540 31.566 1.00 38.78 125 ASP A N 1
ATOM 928 C CA . ASP A 1 125 ? 2.662 -72.494 32.452 1.00 38.78 125 ASP A CA 1
ATOM 929 C C . ASP A 1 125 ? 2.606 -72.097 33.947 1.00 38.78 125 ASP A C 1
ATOM 931 O O . ASP A 1 125 ? 3.015 -72.872 34.818 1.00 38.78 125 ASP A O 1
ATOM 935 N N . SER A 1 126 ? 2.035 -70.929 34.276 1.00 36.94 126 SER A N 1
ATOM 936 C CA . SER A 1 126 ? 1.721 -70.534 35.660 1.00 36.94 126 SER A CA 1
ATOM 937 C C . SER A 1 126 ? 0.442 -71.179 36.218 1.00 36.94 126 SER A C 1
ATOM 939 O O . SER A 1 126 ? 0.182 -71.078 37.419 1.00 36.94 126 SER A O 1
ATOM 941 N N . TYR A 1 127 ? -0.314 -71.915 35.396 1.00 32.47 127 TYR A N 1
ATOM 942 C CA . TYR A 1 127 ? -1.529 -72.611 35.813 1.00 32.47 127 TYR A CA 1
ATOM 943 C C . TYR A 1 127 ? -1.444 -74.113 35.525 1.00 32.47 127 TYR A C 1
ATOM 945 O O . TYR A 1 127 ? -1.540 -74.580 34.393 1.00 32.47 127 TYR A O 1
ATOM 953 N N . THR A 1 128 ? -1.286 -74.903 36.590 1.00 32.28 128 THR A N 1
ATOM 954 C CA . THR A 1 128 ? -1.432 -76.363 36.520 1.00 32.28 128 THR A CA 1
ATOM 955 C C . THR A 1 128 ? -2.908 -76.727 36.690 1.00 32.28 128 THR A C 1
ATOM 957 O O . THR A 1 128 ? -3.482 -76.413 37.733 1.00 32.28 128 THR A O 1
ATOM 960 N N . PRO A 1 129 ? -3.539 -77.421 35.726 1.00 35.66 129 PRO A N 1
ATOM 961 C CA . PRO A 1 129 ? -4.895 -77.914 35.894 1.00 35.66 129 PRO A CA 1
ATOM 962 C C . PRO A 1 129 ? -4.864 -79.175 36.763 1.00 35.66 129 PRO A C 1
ATOM 964 O O . PRO A 1 129 ? -4.176 -80.150 36.445 1.00 35.66 129 PRO A O 1
ATOM 967 N N . LEU A 1 130 ? -5.618 -79.170 37.862 1.00 28.78 130 LEU A N 1
ATOM 968 C CA . LEU A 1 130 ? -5.967 -80.395 38.573 1.00 28.78 130 LEU A CA 1
ATOM 969 C C . LEU A 1 130 ? -7.274 -80.943 38.003 1.00 28.78 130 LEU A C 1
ATOM 971 O O . LEU A 1 130 ? -8.286 -80.259 37.914 1.00 28.78 130 LEU A O 1
ATOM 975 N N . THR A 1 131 ? -7.185 -82.196 37.581 1.00 34.97 131 THR A N 1
ATOM 976 C CA . THR A 1 131 ? -8.244 -83.034 37.030 1.00 34.97 131 THR A CA 1
ATOM 977 C C . THR A 1 131 ? -9.312 -83.377 38.065 1.00 34.97 131 THR A C 1
ATOM 979 O O . THR A 1 131 ? -8.976 -83.721 39.199 1.00 34.97 131 THR A O 1
ATOM 982 N N . GLU A 1 132 ? -10.569 -83.403 37.619 1.00 40.62 132 GLU A N 1
ATOM 983 C CA . GLU A 1 132 ? -11.669 -84.122 38.266 1.00 40.62 132 GLU A CA 1
ATOM 984 C C . GLU A 1 132 ? -11.323 -85.605 38.464 1.00 40.62 132 GLU A C 1
ATOM 986 O O . GLU A 1 132 ? -11.069 -86.331 37.500 1.00 40.62 132 GLU A O 1
ATOM 991 N N . GLU A 1 133 ? -11.406 -86.077 39.707 1.00 33.12 133 GLU A N 1
ATOM 992 C CA . GLU A 1 133 ? -11.811 -87.4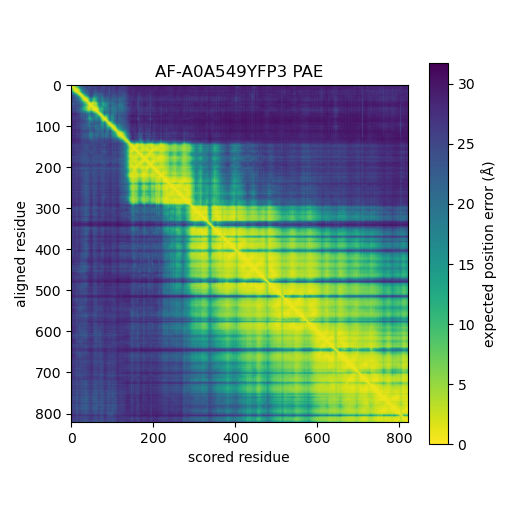50 39.999 1.00 33.12 133 GLU A CA 1
ATOM 993 C C . GLU A 1 133 ? -12.665 -87.463 41.280 1.00 33.12 133 GLU A C 1
ATOM 995 O O . GLU A 1 133 ? -12.181 -87.275 42.391 1.00 33.12 133 GLU A O 1
ATOM 1000 N N . GLU A 1 134 ? -13.963 -87.654 41.053 1.00 34.28 134 GLU A N 1
ATOM 1001 C CA . GLU A 1 134 ? -14.934 -88.378 41.877 1.00 34.28 134 GLU A CA 1
ATOM 1002 C C . GLU A 1 134 ? -15.163 -87.999 43.359 1.00 34.28 134 GLU A C 1
ATOM 1004 O O . GLU A 1 134 ? -14.492 -88.457 44.277 1.00 34.28 134 GLU A O 1
ATOM 1009 N N . THR A 1 135 ? -16.337 -87.382 43.554 1.00 44.28 135 THR A N 1
ATOM 1010 C CA . THR A 1 135 ? -17.404 -87.753 44.510 1.00 44.28 135 THR A CA 1
ATOM 1011 C C . THR A 1 135 ? -17.117 -87.739 46.016 1.00 44.28 135 THR A C 1
ATOM 1013 O O . THR A 1 135 ? -16.321 -88.530 46.514 1.00 44.28 135 THR A O 1
ATOM 1016 N N . SER A 1 136 ? -17.968 -86.998 46.746 1.00 36.19 136 SER A N 1
ATOM 1017 C CA . SER A 1 136 ? -18.736 -87.450 47.927 1.00 36.19 136 SER A CA 1
ATOM 1018 C C . SER A 1 136 ? -18.762 -86.411 49.061 1.00 36.19 136 SER A C 1
ATOM 1020 O O . SER A 1 136 ? -17.737 -86.189 49.694 1.00 36.19 136 SER A O 1
ATOM 1022 N N . ASP A 1 137 ? -19.986 -85.999 49.427 1.00 35.66 137 ASP A N 1
ATOM 1023 C CA . ASP A 1 137 ? -20.443 -85.659 50.796 1.00 35.66 137 ASP A CA 1
ATOM 1024 C C . ASP A 1 137 ? -20.415 -84.173 51.257 1.00 35.66 137 ASP A C 1
ATOM 1026 O O . ASP A 1 137 ? -19.468 -83.453 50.971 1.00 35.66 137 ASP A O 1
ATOM 1030 N N . TYR A 1 138 ? -21.433 -83.807 52.066 1.00 33.78 138 TYR A N 1
ATOM 1031 C CA . TYR A 1 138 ? -21.679 -82.559 52.846 1.00 33.78 138 TYR A CA 1
ATOM 1032 C C . TYR A 1 138 ? -22.197 -81.322 52.077 1.00 33.78 138 TYR A C 1
ATOM 1034 O O . TYR A 1 138 ? -21.476 -80.741 51.287 1.00 33.78 138 TYR A O 1
ATOM 1042 N N . SER A 1 139 ? -23.484 -80.945 52.124 1.00 42.25 139 SER A N 1
ATOM 1043 C CA . SER A 1 139 ? -24.290 -80.363 53.223 1.00 42.25 139 SER A CA 1
ATOM 1044 C C . SER A 1 139 ? -23.884 -78.942 53.645 1.00 42.25 139 SER A C 1
ATOM 1046 O O . SER A 1 139 ? -22.850 -78.786 54.288 1.00 42.25 139 SER A O 1
ATOM 1048 N N . ASP A 1 140 ? -24.814 -78.006 53.431 1.00 49.94 140 ASP A N 1
ATOM 1049 C CA . ASP A 1 140 ? -25.106 -76.869 54.319 1.00 49.94 140 ASP A CA 1
ATOM 1050 C C . ASP A 1 140 ? -24.045 -75.756 54.398 1.00 49.94 140 ASP A C 1
ATOM 1052 O O . ASP A 1 140 ? -23.305 -75.682 55.373 1.00 49.94 140 ASP A O 1
ATOM 1056 N N . TYR A 1 141 ? -24.019 -74.895 53.372 1.00 39.91 141 TYR A N 1
ATOM 1057 C CA . TYR A 1 141 ? -23.576 -73.493 53.415 1.00 39.91 141 TYR A CA 1
ATOM 1058 C C . TYR A 1 141 ? -24.299 -72.752 52.275 1.00 39.91 141 TYR A C 1
ATOM 1060 O O . TYR A 1 141 ? -23.856 -72.839 51.137 1.00 39.91 141 TYR A O 1
ATOM 1068 N N . GLY A 1 142 ? -25.444 -72.117 52.550 1.00 52.19 142 GLY A N 1
ATOM 1069 C CA . GLY A 1 142 ? -25.919 -71.030 51.685 1.00 52.19 142 GLY A CA 1
ATOM 1070 C C . GLY A 1 142 ? -25.007 -69.835 51.936 1.00 52.19 142 GLY A C 1
ATOM 1071 O O . GLY A 1 142 ? -24.750 -69.524 53.107 1.00 52.19 142 GLY A O 1
ATOM 1072 N N . GLU A 1 143 ? -24.429 -69.257 50.888 1.00 63.25 143 GLU A N 1
ATOM 1073 C CA . GLU A 1 143 ? -23.666 -68.024 51.041 1.00 63.25 143 GLU A CA 1
ATOM 1074 C C . GLU A 1 143 ? -24.641 -66.899 51.415 1.00 63.25 143 GLU A C 1
ATOM 1076 O O . GLU A 1 143 ? -25.800 -66.875 51.010 1.00 63.25 143 GLU A O 1
ATOM 1081 N N . GLU A 1 144 ? -24.223 -66.024 52.325 1.00 73.31 144 GLU A N 1
ATOM 1082 C CA . GLU A 1 144 ? -25.063 -64.906 52.750 1.00 73.31 144 GLU A CA 1
ATOM 1083 C C . GLU A 1 144 ? -25.139 -63.908 51.587 1.00 73.31 144 GLU A C 1
ATOM 1085 O O . GLU A 1 144 ? -24.103 -63.461 51.102 1.00 73.31 144 GLU A O 1
ATOM 1090 N N . ILE A 1 145 ? -26.350 -63.585 51.121 1.00 85.50 145 ILE A N 1
ATOM 1091 C CA . ILE A 1 145 ? -26.555 -62.652 50.004 1.00 85.50 145 ILE A CA 1
ATOM 1092 C C . ILE A 1 145 ? -25.954 -61.286 50.369 1.00 85.50 145 ILE A C 1
ATOM 1094 O O . ILE A 1 145 ? -26.403 -60.645 51.329 1.00 85.50 145 ILE A O 1
ATOM 1098 N N . ASN A 1 146 ? -24.980 -60.819 49.585 1.00 87.88 146 ASN A N 1
ATOM 1099 C CA . ASN A 1 146 ? -24.383 -59.494 49.745 1.00 87.88 146 ASN A CA 1
ATOM 1100 C C . ASN A 1 146 ? -25.332 -58.413 49.204 1.00 87.88 146 ASN A C 1
ATOM 1102 O O . ASN A 1 146 ? -25.589 -58.334 48.004 1.00 87.88 146 ASN A O 1
ATOM 1106 N N . VAL A 1 147 ? -25.841 -57.562 50.096 1.00 92.06 147 VAL A N 1
ATOM 1107 C CA . VAL A 1 147 ? -26.697 -56.421 49.741 1.00 92.06 147 VAL A CA 1
ATOM 1108 C C . VAL A 1 147 ? -25.829 -55.178 49.560 1.00 92.06 147 VAL A C 1
ATOM 1110 O O . VAL A 1 147 ? -25.279 -54.668 50.537 1.00 92.06 147 VAL A O 1
ATOM 1113 N N . GLU A 1 148 ? -25.730 -54.665 48.332 1.00 91.69 148 GLU A N 1
ATOM 1114 C CA . GLU A 1 148 ? -24.964 -53.449 48.025 1.00 91.69 148 GLU A CA 1
ATOM 1115 C C . GLU A 1 148 ? -25.679 -52.190 48.519 1.00 91.69 148 GLU A C 1
ATOM 1117 O O . GLU A 1 148 ? -25.066 -51.311 49.125 1.00 91.69 148 GLU A O 1
ATOM 1122 N N . SER A 1 149 ? -26.987 -52.099 48.274 1.00 91.62 149 SER A N 1
ATOM 1123 C CA . SER A 1 149 ? -27.814 -50.985 48.735 1.00 91.62 149 SER A CA 1
ATOM 1124 C C . SER A 1 149 ? -29.285 -51.376 48.851 1.00 91.62 149 SER A C 1
ATOM 1126 O O . SER A 1 149 ? -29.747 -52.366 48.282 1.00 91.62 149 SER A O 1
ATOM 1128 N N . VAL A 1 150 ? -30.036 -50.587 49.615 1.00 92.25 150 VAL A N 1
ATOM 1129 C CA . VAL A 1 150 ? -31.486 -50.724 49.760 1.00 92.25 150 VAL A CA 1
ATOM 1130 C C . VAL A 1 150 ? -32.131 -49.581 48.988 1.00 92.25 150 VAL A C 1
ATOM 1132 O O . VAL A 1 150 ? -31.917 -48.417 49.318 1.00 92.25 150 VAL A O 1
ATOM 1135 N N . SER A 1 151 ? -32.912 -49.903 47.960 1.00 86.31 151 SER A N 1
ATOM 1136 C CA . SER A 1 151 ? -33.474 -48.902 47.047 1.00 86.31 151 SER A CA 1
ATOM 1137 C C . SER A 1 151 ? -34.792 -48.329 47.570 1.00 86.31 151 SER A C 1
ATOM 1139 O O . SER A 1 151 ? -35.073 -47.142 47.412 1.00 86.31 151 SER A O 1
ATOM 1141 N N . ALA A 1 152 ? -35.625 -49.162 48.201 1.00 88.88 152 ALA A N 1
ATOM 1142 C CA . ALA A 1 152 ? -36.892 -48.731 48.786 1.00 88.88 152 ALA A CA 1
ATOM 1143 C C . ALA A 1 152 ? -37.433 -49.743 49.799 1.00 88.88 152 ALA A C 1
ATOM 1145 O O . ALA A 1 152 ? -37.275 -50.952 49.629 1.00 88.88 152 ALA A O 1
ATOM 1146 N N . ILE A 1 153 ? -38.188 -49.253 50.784 1.00 91.88 153 ILE A N 1
ATOM 1147 C CA . ILE A 1 153 ? -39.095 -50.069 51.599 1.00 91.88 153 ILE A CA 1
ATOM 1148 C C . ILE A 1 153 ? -40.531 -49.645 51.282 1.00 91.88 153 ILE A C 1
ATOM 1150 O O . ILE A 1 153 ? -40.846 -48.461 51.189 1.00 91.88 153 ILE A O 1
ATOM 1154 N N . ASN A 1 154 ? -41.428 -50.608 51.090 1.00 91.38 154 ASN A N 1
ATOM 1155 C CA . ASN A 1 154 ? -42.851 -50.347 50.892 1.00 91.38 154 ASN A CA 1
ATOM 1156 C C . ASN A 1 154 ? -43.701 -51.246 51.799 1.00 91.38 154 ASN A C 1
ATOM 1158 O O . ASN A 1 154 ? -43.189 -52.020 52.598 1.00 91.38 154 ASN A O 1
ATOM 1162 N N . THR A 1 155 ? -45.027 -51.157 51.698 1.00 91.69 155 THR A N 1
ATOM 1163 C CA . THR A 1 155 ? -45.930 -51.915 52.581 1.00 91.69 155 THR A CA 1
ATOM 1164 C C . THR A 1 155 ? -45.847 -53.428 52.397 1.00 91.69 155 THR A C 1
ATOM 1166 O O . THR A 1 155 ? -46.315 -54.174 53.250 1.00 91.69 155 THR A O 1
ATOM 1169 N N . THR A 1 156 ? -45.300 -53.891 51.277 1.00 92.56 156 THR A N 1
ATOM 1170 C CA . THR A 1 156 ? -45.270 -55.305 50.892 1.00 92.56 156 THR A CA 1
ATOM 1171 C C . THR A 1 156 ? -43.882 -55.922 50.914 1.00 92.56 156 THR A C 1
ATOM 1173 O O . THR A 1 156 ? -43.800 -57.141 50.855 1.00 92.56 156 THR A O 1
ATOM 1176 N N . GLY A 1 157 ? -42.811 -55.137 51.003 1.00 93.56 157 GLY A N 1
ATOM 1177 C CA . GLY A 1 157 ? -41.458 -55.674 50.975 1.00 93.56 157 GLY A CA 1
ATOM 1178 C C . GLY A 1 157 ? -40.370 -54.615 50.892 1.00 93.56 157 GLY A C 1
ATOM 1179 O O . GLY A 1 157 ? -40.630 -53.411 50.975 1.00 93.56 157 GLY A O 1
ATOM 1180 N N . VAL A 1 158 ? -39.149 -55.099 50.688 1.00 93.69 158 VAL A N 1
ATOM 1181 C CA . VAL A 1 158 ? -37.943 -54.296 50.497 1.00 93.69 158 VAL A CA 1
ATOM 1182 C C . VAL A 1 158 ? -37.322 -54.583 49.130 1.00 93.69 158 VAL A C 1
ATOM 1184 O O . VAL A 1 158 ? -37.186 -55.742 48.736 1.00 93.69 158 VAL A O 1
ATOM 1187 N N . THR A 1 159 ? -36.962 -53.524 48.408 1.00 91.69 159 THR A N 1
ATOM 1188 C CA . THR A 1 159 ? -36.224 -53.590 47.142 1.00 91.69 159 THR A CA 1
ATOM 1189 C C . THR A 1 159 ? -34.742 -53.396 47.421 1.00 91.69 159 THR A C 1
ATOM 1191 O O . THR A 1 159 ? -34.356 -52.411 48.055 1.00 91.69 159 THR A O 1
ATOM 1194 N N . LEU A 1 160 ? -33.924 -54.325 46.943 1.00 93.25 160 LEU A N 1
ATOM 1195 C CA . LEU A 1 160 ? -32.487 -54.376 47.178 1.00 93.25 160 LEU A CA 1
ATOM 1196 C C . LEU A 1 160 ? -31.734 -54.347 45.858 1.00 93.25 160 LEU A C 1
ATOM 1198 O O . LEU A 1 160 ? -32.171 -54.966 44.888 1.00 93.25 160 LEU A O 1
ATOM 1202 N N . THR A 1 161 ? -30.576 -53.698 45.879 1.00 91.88 161 THR A N 1
ATOM 1203 C CA . THR A 1 161 ? -29.535 -53.884 44.871 1.00 91.88 161 THR A CA 1
ATOM 1204 C C . THR A 1 161 ? -28.502 -54.858 45.430 1.00 91.88 161 THR A C 1
ATOM 1206 O O . THR A 1 161 ? -28.028 -54.680 46.558 1.00 91.88 161 THR A O 1
ATOM 1209 N N . LEU A 1 162 ? -28.195 -55.906 44.673 1.00 91.00 162 LEU A N 1
ATOM 1210 C CA . LEU A 1 162 ? -27.263 -56.971 45.035 1.00 91.00 162 LEU A CA 1
ATOM 1211 C C . LEU A 1 162 ? -25.997 -56.897 44.182 1.00 91.00 162 LEU A C 1
ATOM 1213 O O . LEU A 1 162 ? -26.044 -56.444 43.038 1.00 91.00 162 LEU A O 1
ATOM 1217 N N . GLU A 1 163 ? -24.902 -57.431 44.721 1.00 88.94 163 GLU A N 1
ATOM 1218 C CA . GLU A 1 163 ? -23.732 -57.776 43.912 1.00 88.94 163 GLU A CA 1
ATOM 1219 C C . GLU A 1 163 ? -24.141 -58.861 42.903 1.00 88.94 163 GLU A C 1
ATOM 1221 O O . GLU A 1 163 ? -24.885 -59.783 43.251 1.00 88.94 163 GLU A O 1
ATOM 1226 N N . GLU A 1 164 ? -23.689 -58.741 41.650 1.00 85.81 164 GLU A N 1
ATOM 1227 C CA . GLU A 1 164 ? -24.069 -59.658 40.569 1.00 85.81 164 GLU A CA 1
ATOM 1228 C C . GLU A 1 164 ? -23.811 -61.122 40.969 1.00 85.81 164 GLU A C 1
ATOM 1230 O O . GLU A 1 164 ? -22.671 -61.542 41.189 1.00 85.81 164 GLU A O 1
ATOM 1235 N N . LEU A 1 165 ? -24.882 -61.917 41.058 1.00 80.25 165 LEU A N 1
ATOM 1236 C CA . LEU A 1 165 ? -24.788 -63.309 41.490 1.00 80.25 165 LEU A CA 1
ATOM 1237 C C . LEU A 1 165 ? -24.061 -64.160 40.445 1.00 80.25 165 LEU A C 1
ATOM 1239 O O . LEU A 1 165 ? -24.451 -64.205 39.277 1.00 80.25 165 LEU A O 1
ATOM 1243 N N . SER A 1 166 ? -23.025 -64.887 40.870 1.00 84.31 166 SER A N 1
ATOM 1244 C CA . SER A 1 166 ? -22.232 -65.738 39.968 1.00 84.31 166 SER A CA 1
ATOM 1245 C C . SER A 1 166 ? -22.889 -67.087 39.632 1.00 84.31 166 SER A C 1
ATOM 1247 O O . SER A 1 166 ? -22.514 -67.730 38.648 1.00 84.31 166 SER A O 1
ATOM 1249 N N . GLU A 1 167 ? -23.889 -67.502 40.413 1.00 80.00 167 GLU A N 1
ATOM 1250 C CA . GLU A 1 167 ? -24.695 -68.707 40.212 1.00 80.00 167 GLU A CA 1
ATOM 1251 C C . GLU A 1 167 ? -26.134 -68.517 40.727 1.00 80.00 167 GLU A C 1
ATOM 1253 O O . GLU A 1 167 ? -26.415 -67.555 41.437 1.00 80.00 167 GLU A O 1
ATOM 1258 N N . ASP A 1 168 ? -27.053 -69.406 40.327 1.00 70.88 168 ASP A N 1
ATOM 1259 C CA . ASP A 1 168 ? -28.446 -69.380 40.794 1.00 70.88 168 ASP A CA 1
ATOM 1260 C C . ASP A 1 168 ? -28.513 -69.730 42.299 1.00 70.88 168 ASP A C 1
ATOM 1262 O O . ASP A 1 168 ? -28.032 -70.785 42.721 1.00 70.88 168 ASP A O 1
ATOM 1266 N N . GLU A 1 169 ? -29.180 -68.890 43.089 1.00 78.50 169 GLU A N 1
ATOM 1267 C CA . GLU A 1 169 ? -29.398 -69.030 44.534 1.00 78.50 169 GLU A CA 1
ATOM 1268 C C . GLU A 1 169 ? -30.878 -69.365 44.790 1.00 78.50 169 GLU A C 1
ATOM 1270 O O . GLU A 1 169 ? -31.768 -68.540 44.588 1.00 78.50 169 GLU A O 1
ATOM 1275 N N . PHE A 1 170 ? -31.174 -70.595 45.216 1.00 78.06 170 PHE A N 1
ATOM 1276 C CA . PHE A 1 170 ? -32.553 -71.034 45.480 1.00 78.06 170 PHE A CA 1
ATOM 1277 C C . PHE A 1 170 ? -32.941 -70.828 46.944 1.00 78.06 170 PHE A C 1
ATOM 1279 O O . PHE A 1 170 ? -32.137 -71.089 47.839 1.00 78.06 170 PHE A O 1
ATOM 1286 N N . ASP A 1 171 ? -34.200 -70.457 47.191 1.00 84.62 171 ASP A N 1
ATOM 1287 C CA . ASP A 1 171 ? -34.739 -70.171 48.528 1.00 84.62 171 ASP A CA 1
ATOM 1288 C C . ASP A 1 171 ? -33.922 -69.117 49.314 1.00 84.62 171 ASP A C 1
ATOM 1290 O O . ASP A 1 171 ? -33.798 -69.195 50.540 1.00 84.62 171 ASP A O 1
ATOM 1294 N N . ALA A 1 172 ? -33.384 -68.112 48.622 1.00 87.31 172 ALA A N 1
ATOM 1295 C CA . ALA A 1 172 ? -32.562 -67.066 49.214 1.00 87.31 172 ALA A CA 1
ATOM 1296 C C . ALA A 1 172 ? -33.393 -66.207 50.196 1.00 87.31 172 ALA A C 1
ATOM 1298 O O . ALA A 1 172 ? -34.574 -65.940 49.959 1.00 87.31 172 ALA A O 1
ATOM 1299 N N . THR A 1 173 ? -32.804 -65.776 51.317 1.00 91.38 173 THR A N 1
ATOM 1300 C CA . THR A 1 173 ? -33.470 -64.941 52.341 1.00 91.38 173 THR A CA 1
ATOM 1301 C C . THR A 1 173 ? -32.552 -63.823 52.826 1.00 91.38 173 THR A C 1
ATOM 1303 O O . THR A 1 173 ? -31.337 -64.007 52.853 1.00 91.38 173 THR A O 1
ATOM 1306 N N . VAL A 1 174 ? -33.124 -62.712 53.298 1.00 93.12 174 VAL A N 1
ATOM 1307 C CA . VAL A 1 174 ? -32.382 -61.598 53.916 1.00 93.12 174 VAL A CA 1
ATOM 1308 C C . VAL A 1 174 ? -32.870 -61.318 55.340 1.00 93.12 174 VAL A C 1
ATOM 1310 O O . VAL A 1 174 ? -34.055 -61.439 55.649 1.00 93.12 174 VAL A O 1
ATOM 1313 N N . SER A 1 175 ? -31.951 -60.931 56.219 1.00 93.06 175 SER A N 1
ATOM 1314 C CA . SER A 1 175 ? -32.232 -60.443 57.567 1.00 93.06 175 SER A CA 1
ATOM 1315 C C . SER A 1 175 ? -32.657 -58.981 57.484 1.00 93.06 175 SER A C 1
ATOM 1317 O O . SER A 1 175 ? -31.832 -58.116 57.196 1.00 93.06 175 SER A O 1
ATOM 1319 N N . VAL A 1 176 ? -33.941 -58.704 57.717 1.00 94.81 176 VAL A N 1
ATOM 1320 C CA . VAL A 1 176 ? -34.488 -57.342 57.776 1.00 94.81 176 VAL A CA 1
ATOM 1321 C C . VAL A 1 176 ? -34.782 -57.006 59.232 1.00 94.81 176 VAL A C 1
ATOM 1323 O O . VAL A 1 176 ? -35.590 -57.670 59.874 1.00 94.81 176 VAL A O 1
ATOM 1326 N N . VAL A 1 177 ? -34.142 -55.972 59.767 1.00 94.62 177 VAL A N 1
ATOM 1327 C CA . VAL A 1 177 ? -34.339 -55.500 61.141 1.00 94.62 177 VAL A CA 1
ATOM 1328 C C . VAL A 1 177 ? -34.947 -54.104 61.105 1.00 94.62 177 VAL A C 1
ATOM 1330 O O . VAL A 1 177 ? -34.387 -53.189 60.499 1.00 94.62 177 VAL A O 1
ATOM 1333 N N . ASP A 1 178 ? -36.100 -53.946 61.754 1.00 94.81 178 ASP A N 1
ATOM 1334 C CA . ASP A 1 178 ? -36.780 -52.663 61.883 1.00 94.81 178 ASP A CA 1
ATOM 1335 C C . ASP A 1 178 ? -36.024 -51.713 62.847 1.00 94.81 178 ASP A C 1
ATOM 1337 O O . ASP A 1 178 ? -35.190 -52.146 63.652 1.00 94.81 178 ASP A O 1
ATOM 1341 N N . PRO A 1 179 ? -36.349 -50.411 62.853 1.00 94.06 179 PRO A N 1
ATOM 1342 C CA . PRO A 1 179 ? -35.741 -49.422 63.745 1.00 94.06 179 PRO A CA 1
ATOM 1343 C C . PRO A 1 179 ? -35.956 -49.683 65.245 1.00 94.06 179 PRO A C 1
ATOM 1345 O O . PRO A 1 179 ? -35.269 -49.106 66.090 1.00 94.06 179 PRO A O 1
ATOM 1348 N N . ASN A 1 180 ? -36.914 -50.538 65.615 1.00 92.25 180 ASN A N 1
ATOM 1349 C CA . ASN A 1 180 ? -37.144 -50.949 67.000 1.00 92.25 180 ASN A CA 1
ATOM 1350 C C . ASN A 1 180 ? -36.283 -52.163 67.398 1.00 92.25 180 ASN A C 1
ATOM 1352 O O . ASN A 1 180 ? -36.338 -52.597 68.556 1.00 92.25 180 ASN A O 1
ATOM 1356 N N . GLY A 1 181 ? -35.493 -52.706 66.468 1.00 90.69 181 GLY A N 1
ATOM 1357 C CA . GLY A 1 181 ? -34.674 -53.900 66.640 1.00 90.69 181 GLY A CA 1
ATOM 1358 C C . GLY A 1 181 ? -35.449 -55.211 66.494 1.00 90.69 181 GLY A C 1
ATOM 1359 O O . GLY A 1 181 ? -34.969 -56.241 66.973 1.00 90.69 181 GLY A O 1
ATOM 1360 N N . ASN A 1 182 ? -36.648 -55.191 65.903 1.00 93.50 182 ASN A N 1
ATOM 1361 C CA . ASN A 1 182 ? -37.411 -56.397 65.593 1.00 93.50 182 ASN A CA 1
ATOM 1362 C C . ASN A 1 182 ? -37.025 -56.923 64.211 1.00 93.50 182 ASN A C 1
ATOM 1364 O O . ASN A 1 182 ? -36.970 -56.171 63.246 1.00 93.50 182 ASN A O 1
ATOM 1368 N N . GLU A 1 183 ? -36.823 -58.231 64.110 1.00 93.81 183 GLU A N 1
ATOM 1369 C CA . GLU A 1 183 ? -36.638 -58.904 62.827 1.00 93.81 183 GLU A CA 1
ATOM 1370 C C . GLU A 1 183 ? -37.988 -59.006 62.098 1.00 93.81 183 GLU A C 1
ATOM 1372 O O . GLU A 1 183 ? -38.975 -59.491 62.664 1.00 93.81 183 GLU A O 1
ATOM 1377 N N . VAL A 1 184 ? -38.036 -58.517 60.862 1.00 95.06 184 VAL A N 1
ATOM 1378 C CA . VAL A 1 184 ? -39.194 -58.557 59.968 1.00 95.06 184 VAL A CA 1
ATOM 1379 C C . VAL A 1 184 ? -38.983 -59.704 58.991 1.00 95.06 184 VAL A C 1
ATOM 1381 O O . VAL A 1 184 ? -38.056 -59.690 58.188 1.00 95.06 184 VAL A O 1
ATOM 1384 N N . ALA A 1 185 ? -39.831 -60.726 59.087 1.00 93.50 185 ALA A N 1
ATOM 1385 C CA . ALA A 1 185 ? -39.718 -61.904 58.240 1.00 93.50 185 ALA A CA 1
ATOM 1386 C C . ALA A 1 185 ? -40.052 -61.570 56.777 1.00 93.50 185 ALA A C 1
ATOM 1388 O O . ALA A 1 185 ? -41.049 -60.897 56.493 1.00 93.50 185 ALA A O 1
ATOM 1389 N N . VAL A 1 186 ? -39.236 -62.084 55.859 1.00 95.56 186 VAL A N 1
ATOM 1390 C CA . VAL A 1 186 ? -39.440 -62.004 54.409 1.00 95.56 186 VAL A CA 1
ATOM 1391 C C . VAL A 1 186 ? -39.659 -63.396 53.820 1.00 95.56 186 VAL A C 1
ATOM 1393 O O . VAL A 1 186 ? -39.142 -64.385 54.338 1.00 95.56 186 VAL A O 1
ATOM 1396 N N . GLU A 1 187 ? -40.422 -63.474 52.733 1.00 91.06 187 GLU A N 1
ATOM 1397 C CA . GLU A 1 187 ? -40.555 -64.684 51.924 1.00 91.06 187 GLU A CA 1
ATOM 1398 C C . GLU A 1 187 ? -39.221 -65.000 51.224 1.00 91.06 187 GLU A C 1
ATOM 1400 O O . GLU A 1 187 ? -38.515 -64.086 50.787 1.00 91.06 187 GLU A O 1
ATOM 1405 N N . SER A 1 188 ? -38.877 -66.289 51.108 1.00 90.31 188 SER A N 1
ATOM 1406 C CA . SER A 1 188 ? -37.712 -66.705 50.323 1.00 90.31 188 SER A CA 1
ATOM 1407 C C . SER A 1 188 ? -37.940 -66.451 48.833 1.00 90.31 188 SER A C 1
ATOM 1409 O O . SER A 1 188 ? -39.060 -66.584 48.330 1.00 90.31 188 SER A O 1
ATOM 1411 N N . LEU A 1 189 ? -36.876 -66.086 48.122 1.00 87.44 189 LEU A N 1
ATOM 1412 C CA . LEU A 1 189 ? -36.907 -65.785 46.694 1.00 87.44 189 LEU A CA 1
ATOM 1413 C C . LEU A 1 189 ? -35.817 -66.589 45.977 1.00 87.44 189 LEU A C 1
ATOM 1415 O O . LEU A 1 189 ? -34.674 -66.605 46.419 1.00 87.44 189 LEU A O 1
ATOM 1419 N N . ASP A 1 190 ? -36.173 -67.251 44.875 1.00 81.44 190 ASP A N 1
ATOM 1420 C CA . ASP A 1 190 ? -35.188 -67.859 43.974 1.00 81.44 190 ASP A CA 1
ATOM 1421 C C . ASP A 1 190 ? -34.545 -66.749 43.131 1.00 81.44 190 ASP A C 1
ATOM 1423 O O . ASP A 1 190 ? -35.255 -66.037 42.413 1.00 81.44 190 ASP A O 1
ATOM 1427 N N . LEU A 1 191 ? -33.225 -66.612 43.210 1.00 83.75 191 LEU A N 1
ATOM 1428 C CA . LEU A 1 191 ? -32.425 -65.634 42.479 1.00 83.75 191 LEU A CA 1
ATOM 1429 C C . LEU A 1 191 ? -31.638 -66.333 41.371 1.00 83.75 191 LEU A C 1
ATOM 1431 O O . LEU A 1 191 ? -31.064 -67.402 41.581 1.00 83.75 191 LEU A O 1
ATOM 1435 N N . SER A 1 192 ? -31.623 -65.752 40.177 1.00 77.50 192 SER A N 1
ATOM 1436 C CA . SER A 1 192 ? -30.839 -66.275 39.055 1.00 77.50 192 SER A CA 1
ATOM 1437 C C . SER A 1 192 ? -29.462 -65.619 39.006 1.00 77.50 192 SER A C 1
ATOM 1439 O O . SER A 1 192 ? -29.296 -64.466 39.407 1.00 77.50 192 SER A O 1
ATOM 1441 N N . ALA A 1 193 ? -28.477 -66.324 38.451 1.00 73.25 193 ALA A N 1
ATOM 1442 C CA . ALA A 1 193 ? -27.179 -65.734 38.147 1.00 73.25 193 ALA A CA 1
ATOM 1443 C C . ALA A 1 193 ? -27.354 -64.471 37.279 1.00 73.25 193 ALA A C 1
ATOM 1445 O O . ALA A 1 193 ? -28.051 -64.505 36.258 1.00 73.25 193 ALA A O 1
ATOM 1446 N N . GLY A 1 194 ? -26.710 -63.371 37.671 1.00 76.75 194 GLY A N 1
ATOM 1447 C CA . GLY A 1 194 ? -26.824 -62.068 37.012 1.00 76.75 194 GLY A CA 1
ATOM 1448 C C . GLY A 1 194 ? -27.939 -61.148 37.530 1.00 76.75 194 GLY A C 1
ATOM 1449 O O . GLY A 1 194 ? -28.025 -60.011 37.065 1.00 76.75 194 GLY A O 1
ATOM 1450 N N . ASP A 1 195 ? -28.790 -61.588 38.465 1.00 77.88 195 ASP A N 1
ATOM 1451 C CA . ASP A 1 195 ? -29.775 -60.701 39.098 1.00 77.88 195 ASP A CA 1
ATOM 1452 C C . ASP A 1 195 ? -29.060 -59.659 39.979 1.00 77.88 195 ASP A C 1
ATOM 1454 O O . ASP A 1 195 ? -28.253 -60.010 40.839 1.00 77.88 195 ASP A O 1
ATOM 1458 N N . THR A 1 196 ? -29.372 -58.374 39.776 1.00 87.94 196 THR A N 1
ATOM 1459 C CA . THR A 1 196 ? -28.788 -57.248 40.534 1.00 87.94 196 THR A CA 1
ATOM 1460 C C . THR A 1 196 ? -29.826 -56.392 41.256 1.00 87.94 196 THR A C 1
ATOM 1462 O O . THR A 1 196 ? -29.468 -55.648 42.159 1.00 87.94 196 THR A O 1
ATOM 1465 N N . GLU A 1 197 ? -31.116 -56.504 40.923 1.00 91.44 197 GLU A N 1
ATOM 1466 C CA . GLU A 1 197 ? -32.207 -55.812 41.618 1.00 91.44 197 GLU A CA 1
ATOM 1467 C C . GLU A 1 197 ? -33.320 -56.807 41.951 1.00 91.44 197 GLU A C 1
ATOM 1469 O O . GLU A 1 197 ? -33.883 -57.456 41.065 1.00 91.44 197 GLU A O 1
ATOM 1474 N N . VAL A 1 198 ? -33.644 -56.943 43.236 1.00 89.88 198 VAL A N 1
ATOM 1475 C CA . VAL A 1 198 ? -34.588 -57.957 43.726 1.00 89.88 198 VAL A CA 1
ATOM 1476 C C . VAL A 1 198 ? -35.524 -57.374 44.778 1.00 89.88 198 VAL A C 1
ATOM 1478 O O . VAL A 1 198 ? -35.193 -56.410 45.468 1.00 89.88 198 VAL A O 1
ATOM 1481 N N . VAL A 1 199 ? -36.711 -57.964 44.924 1.00 92.31 199 VAL A N 1
ATOM 1482 C CA . VAL A 1 199 ? -37.709 -57.527 45.910 1.00 92.31 199 VAL A CA 1
ATOM 1483 C C . VAL A 1 199 ? -38.050 -58.680 46.842 1.00 92.31 199 VAL A C 1
ATOM 1485 O O . VAL A 1 199 ? -38.699 -59.642 46.433 1.00 92.31 199 VAL A O 1
ATOM 1488 N N . PHE A 1 200 ? -37.674 -58.551 48.111 1.00 93.38 200 PHE A N 1
ATOM 1489 C CA . PHE A 1 200 ? -38.069 -59.488 49.158 1.00 93.38 200 PHE A CA 1
ATOM 1490 C C . PHE A 1 200 ? -39.404 -59.052 49.752 1.00 93.38 200 PHE A C 1
ATOM 1492 O O . PHE A 1 200 ? -39.512 -57.980 50.352 1.00 93.38 200 PHE A O 1
ATOM 1499 N N . SER A 1 201 ? -40.436 -59.876 49.568 1.00 93.56 201 SER A N 1
ATOM 1500 C CA . SER A 1 201 ? -41.769 -59.599 50.113 1.00 93.56 201 SER A CA 1
ATOM 1501 C C . SER A 1 201 ? -41.798 -59.893 51.611 1.00 93.56 201 SER A C 1
ATOM 1503 O O . SER A 1 201 ? -41.268 -60.910 52.041 1.00 93.56 201 SER A O 1
ATOM 1505 N N . PHE A 1 202 ? -42.426 -59.038 52.416 1.00 95.56 202 PHE A N 1
ATOM 1506 C CA . PHE A 1 202 ? -42.665 -59.324 53.831 1.00 95.56 202 PHE A CA 1
ATOM 1507 C C . PHE A 1 202 ? -43.688 -60.455 53.975 1.00 95.56 202 PHE A C 1
ATOM 1509 O O . PHE A 1 202 ? -44.716 -60.445 53.297 1.00 95.56 202 PHE A O 1
ATOM 1516 N N . GLU A 1 203 ? -43.459 -61.392 54.901 1.00 93.56 203 GLU A N 1
ATOM 1517 C CA . GLU A 1 203 ? -44.453 -62.433 55.213 1.00 93.56 203 GLU A CA 1
ATOM 1518 C C . GLU A 1 203 ? -45.753 -61.818 55.767 1.00 93.56 203 GLU A C 1
ATOM 1520 O O . GLU A 1 203 ? -46.859 -62.296 55.499 1.00 93.56 203 GLU A O 1
ATOM 1525 N N . GLU A 1 204 ? -45.622 -60.730 56.532 1.00 92.38 204 GLU A N 1
ATOM 1526 C CA . GLU A 1 204 ? -46.728 -59.900 57.002 1.00 92.38 204 GLU A CA 1
ATOM 1527 C C . GLU A 1 204 ? -46.576 -58.481 56.438 1.00 92.38 204 GLU A C 1
ATOM 1529 O O . GLU A 1 204 ? -45.766 -57.687 56.912 1.00 92.38 204 GLU A O 1
ATOM 1534 N N . SER A 1 205 ? -47.368 -58.154 55.414 1.00 90.50 205 SER A N 1
ATOM 1535 C CA . SER A 1 205 ? -47.425 -56.803 54.848 1.00 90.50 205 SER A CA 1
ATOM 1536 C C . SER A 1 205 ? -48.023 -55.794 55.833 1.00 90.50 205 SER A C 1
ATOM 1538 O O . SER A 1 205 ? -48.955 -56.119 56.572 1.00 90.50 205 SER A O 1
ATOM 1540 N N . TYR A 1 206 ? -47.592 -54.541 55.744 1.00 91.88 206 TYR A N 1
ATOM 1541 C CA . TYR A 1 206 ? -48.199 -53.417 56.451 1.00 91.88 206 TYR A CA 1
ATOM 1542 C C . TYR A 1 206 ? -49.506 -52.973 55.770 1.00 91.88 206 TYR A C 1
ATOM 1544 O O . TYR A 1 206 ? -49.606 -52.956 54.543 1.00 91.88 206 TYR A O 1
ATOM 1552 N N . ASP A 1 207 ? -50.521 -52.601 56.559 1.00 87.69 207 ASP A N 1
ATOM 1553 C CA . ASP A 1 207 ? -51.831 -52.164 56.040 1.00 87.69 207 ASP A CA 1
ATOM 1554 C C . ASP A 1 207 ? -51.743 -50.805 55.316 1.00 87.69 207 ASP A C 1
ATOM 1556 O O . ASP A 1 207 ? -52.515 -50.519 54.393 1.00 87.69 207 ASP A O 1
ATOM 1560 N N . SER A 1 208 ? -50.793 -49.963 55.724 1.00 86.25 208 SER A N 1
ATOM 1561 C CA . SER A 1 208 ? -50.475 -48.686 55.103 1.00 86.25 208 SER A CA 1
ATOM 1562 C C . SER A 1 208 ? -49.010 -48.309 55.330 1.00 86.25 208 SER A C 1
ATOM 1564 O O . SER A 1 208 ? -48.328 -48.858 56.190 1.00 86.25 208 SER A O 1
ATOM 1566 N N . PHE A 1 209 ? -48.512 -47.350 54.550 1.00 82.69 209 PHE A N 1
ATOM 1567 C CA . PHE A 1 209 ? -47.129 -46.874 54.659 1.00 82.69 209 PHE A CA 1
ATOM 1568 C C . PHE A 1 209 ? -46.852 -46.174 56.003 1.00 82.69 209 PHE A C 1
ATOM 1570 O O . PHE A 1 209 ? -45.718 -46.166 56.460 1.00 82.69 209 PHE A O 1
ATOM 1577 N N . ASP A 1 210 ? -47.892 -45.636 56.653 1.00 82.12 210 ASP A N 1
ATOM 1578 C CA . ASP A 1 210 ? -47.788 -44.998 57.974 1.00 82.12 210 ASP A CA 1
ATOM 1579 C C . ASP A 1 210 ? -47.679 -46.037 59.109 1.00 82.12 210 ASP A C 1
ATOM 1581 O O . ASP A 1 210 ? -47.322 -45.693 60.236 1.00 82.12 210 ASP A O 1
ATOM 1585 N N . ASP A 1 211 ? -47.983 -47.310 58.822 1.00 87.25 211 ASP A N 1
ATOM 1586 C CA . ASP A 1 211 ? -47.817 -48.419 59.765 1.00 87.25 211 ASP A CA 1
ATOM 1587 C C . ASP A 1 211 ? -46.382 -48.982 59.759 1.00 87.25 211 ASP A C 1
ATOM 1589 O O . ASP A 1 211 ? -46.041 -49.772 60.643 1.00 87.25 211 ASP A O 1
ATOM 1593 N N . ILE A 1 212 ? -45.539 -48.580 58.795 1.00 90.25 212 ILE A N 1
ATOM 1594 C CA . ILE A 1 212 ? -44.126 -48.970 58.712 1.00 90.25 212 ILE A CA 1
ATOM 1595 C C . ILE A 1 212 ? -43.333 -48.134 59.734 1.00 90.25 212 ILE A C 1
ATOM 1597 O O . ILE A 1 212 ? -43.373 -46.902 59.673 1.00 90.25 212 ILE A O 1
ATOM 1601 N N . PRO A 1 213 ? -42.607 -48.755 60.685 1.00 90.81 213 PRO A N 1
ATOM 1602 C CA . PRO A 1 213 ? -41.788 -48.022 61.644 1.00 90.81 213 PRO A CA 1
ATOM 1603 C C . PRO A 1 213 ? -40.803 -47.045 60.981 1.00 90.81 213 PRO A C 1
ATOM 1605 O O . PRO A 1 213 ? -39.934 -47.451 60.209 1.00 90.81 213 PRO A O 1
ATOM 1608 N N . ALA A 1 214 ? -40.919 -45.762 61.327 1.00 89.06 214 ALA A N 1
ATOM 1609 C CA . ALA A 1 214 ? -39.952 -44.739 60.939 1.00 89.06 214 ALA A CA 1
ATOM 1610 C C . ALA A 1 214 ? -38.604 -44.966 61.645 1.00 89.06 214 ALA A C 1
ATOM 1612 O O . ALA A 1 214 ? -38.565 -45.319 62.828 1.00 89.06 214 ALA A O 1
ATOM 1613 N N . GLY A 1 215 ? -37.509 -44.741 60.924 1.00 89.94 215 GLY A N 1
ATOM 1614 C CA . GLY A 1 215 ? -36.136 -44.839 61.415 1.00 89.94 215 GLY A CA 1
ATOM 1615 C C . GLY A 1 215 ? -35.228 -45.608 60.460 1.00 89.94 215 GLY A C 1
ATOM 1616 O O . GLY A 1 215 ? -35.634 -45.984 59.362 1.00 89.94 215 GLY A O 1
ATOM 1617 N N . THR A 1 216 ? -34.003 -45.872 60.906 1.00 92.94 216 THR A N 1
ATOM 1618 C CA . THR A 1 216 ? -33.024 -46.660 60.153 1.00 92.94 216 THR A CA 1
ATOM 1619 C C . THR A 1 216 ? -33.332 -48.151 60.259 1.00 92.94 216 THR A C 1
ATOM 1621 O O . THR A 1 216 ? -33.323 -48.719 61.351 1.00 92.94 216 THR A O 1
ATOM 1624 N N . TRP A 1 217 ? -33.604 -48.777 59.122 1.00 95.81 217 TRP A N 1
ATOM 1625 C CA . TRP A 1 217 ? -33.723 -50.221 58.965 1.00 95.81 217 TRP A CA 1
ATOM 1626 C C . TRP A 1 217 ? -32.351 -50.823 58.665 1.00 95.81 217 TRP A C 1
ATOM 1628 O O . TRP A 1 217 ? -31.502 -50.162 58.071 1.00 95.81 217 TRP A O 1
ATOM 1638 N N . THR A 1 218 ? -32.122 -52.077 59.047 1.00 94.56 218 THR A N 1
ATOM 1639 C CA . THR A 1 218 ? -30.890 -52.804 58.709 1.00 94.56 218 THR A CA 1
ATOM 1640 C C . THR A 1 218 ? -31.233 -54.055 57.914 1.00 94.56 218 THR A C 1
ATOM 1642 O O . THR A 1 218 ? -31.919 -54.933 58.431 1.00 94.56 218 THR A O 1
ATOM 1645 N N . ILE A 1 219 ? -30.761 -54.149 56.670 1.00 94.88 219 ILE A N 1
ATOM 1646 C CA . ILE A 1 219 ? -30.993 -55.289 55.779 1.00 94.88 219 ILE A CA 1
ATOM 1647 C C . ILE A 1 219 ? -29.649 -55.956 55.484 1.00 94.88 219 ILE A C 1
ATOM 1649 O O . ILE A 1 219 ? -28.796 -55.340 54.855 1.00 94.88 219 ILE A O 1
ATOM 1653 N N . ASN A 1 220 ? -29.429 -57.184 55.965 1.00 91.94 220 ASN A N 1
ATOM 1654 C CA . ASN A 1 220 ? -28.140 -57.896 55.870 1.00 91.94 220 ASN A CA 1
ATOM 1655 C C . ASN A 1 220 ? -26.926 -57.029 56.277 1.00 91.94 220 ASN A C 1
ATOM 1657 O O . ASN A 1 220 ? -25.841 -57.123 55.714 1.00 91.94 220 ASN A O 1
ATOM 1661 N N . GLY A 1 221 ? -27.110 -56.163 57.279 1.00 90.50 221 GLY A N 1
ATOM 1662 C CA . GLY A 1 221 ? -26.073 -55.246 57.766 1.00 90.50 221 GLY A CA 1
ATOM 1663 C C . GLY A 1 221 ? -26.008 -53.890 57.054 1.00 90.50 221 GLY A C 1
ATOM 1664 O O . GLY A 1 221 ? -25.342 -52.995 57.572 1.00 90.50 221 GLY A O 1
ATOM 1665 N N . THR A 1 222 ? -26.728 -53.702 55.947 1.00 91.50 222 THR A N 1
ATOM 1666 C CA . THR A 1 222 ? -26.833 -52.425 55.226 1.00 91.50 222 THR A CA 1
ATOM 1667 C C . THR A 1 222 ? -27.920 -51.554 55.853 1.00 91.50 222 THR A C 1
ATOM 1669 O O . THR A 1 222 ? -29.069 -51.975 55.989 1.00 91.50 222 THR A O 1
ATOM 1672 N N . GLU A 1 223 ? -27.553 -50.347 56.281 1.00 93.50 223 GLU A N 1
ATOM 1673 C CA . GLU A 1 223 ? -28.473 -49.379 56.886 1.00 93.50 223 GLU A CA 1
ATOM 1674 C C . GLU A 1 223 ? -29.270 -48.625 55.807 1.00 93.50 223 GLU A C 1
ATOM 1676 O O . GLU A 1 223 ? -28.712 -48.202 54.798 1.00 93.50 223 GLU A O 1
ATOM 1681 N N . TYR A 1 224 ? -30.572 -48.439 56.030 1.00 92.12 224 TYR A N 1
ATOM 1682 C CA . TYR A 1 224 ? -31.470 -47.676 55.162 1.00 92.12 224 TYR A CA 1
ATOM 1683 C C . TYR A 1 224 ? -32.352 -46.753 55.995 1.00 92.12 224 TYR A C 1
ATOM 1685 O O . TYR A 1 224 ? -33.115 -47.218 56.846 1.00 92.12 224 TYR A O 1
ATOM 1693 N N . ASP A 1 225 ? -32.261 -45.445 55.769 1.00 91.81 225 ASP A N 1
ATOM 1694 C CA . ASP A 1 225 ? -33.042 -44.469 56.518 1.00 91.81 225 ASP A CA 1
ATOM 1695 C C . ASP A 1 225 ? -34.437 -44.276 55.916 1.00 91.81 225 ASP A C 1
ATOM 1697 O O . ASP A 1 225 ? -34.684 -43.433 55.059 1.00 91.81 225 ASP A O 1
ATOM 1701 N N . PHE A 1 226 ? -35.399 -45.057 56.397 1.00 90.94 226 PHE A N 1
ATOM 1702 C CA . PHE A 1 226 ? -36.775 -44.947 55.925 1.00 90.94 226 PHE A CA 1
ATOM 1703 C C . PHE A 1 226 ? -37.448 -43.627 56.348 1.00 90.94 226 PHE A C 1
ATOM 1705 O O . PHE A 1 226 ? -38.433 -43.208 55.735 1.00 90.94 226 PHE A O 1
ATOM 1712 N N . SER A 1 227 ? -36.926 -42.941 57.374 1.00 91.19 227 SER A N 1
ATOM 1713 C CA . SER A 1 227 ? -37.443 -41.626 57.775 1.00 91.19 227 SER A CA 1
ATOM 1714 C C . SER A 1 227 ? -37.196 -40.564 56.704 1.00 91.19 227 SER A C 1
ATOM 1716 O O . SER A 1 227 ? -38.023 -39.666 56.550 1.00 91.19 227 SER A O 1
ATOM 1718 N N . GLU A 1 228 ? -36.121 -40.701 55.929 1.00 89.88 228 GLU A N 1
ATOM 1719 C CA . GLU A 1 228 ? -35.801 -39.835 54.794 1.00 89.88 228 GLU A CA 1
ATOM 1720 C C . GLU A 1 228 ? -36.895 -39.915 53.717 1.00 89.88 228 GLU A C 1
ATOM 1722 O O . GLU A 1 228 ? -37.515 -38.916 53.346 1.00 89.88 228 GLU A O 1
ATOM 1727 N N . GLN A 1 229 ? -37.241 -41.137 53.301 1.00 87.88 229 GLN A N 1
ATOM 1728 C CA . GLN A 1 229 ? -38.306 -41.385 52.327 1.00 87.88 229 GLN A CA 1
ATOM 1729 C C . GLN A 1 229 ? -39.681 -40.920 52.838 1.00 87.88 229 GLN A C 1
ATOM 1731 O O . GLN A 1 229 ? -40.510 -40.416 52.070 1.00 87.88 229 GLN A O 1
ATOM 1736 N N . LEU A 1 230 ? -39.934 -41.061 54.144 1.00 89.44 230 LEU A N 1
ATOM 1737 C CA . LEU A 1 230 ? -41.139 -40.536 54.783 1.00 89.44 230 LEU A CA 1
ATOM 1738 C C . LEU A 1 230 ? -41.185 -39.003 54.761 1.00 89.44 230 LEU A C 1
ATOM 1740 O O . LEU A 1 230 ? -42.263 -38.457 54.523 1.00 89.44 230 LEU A O 1
ATOM 1744 N N . ALA A 1 231 ? -40.065 -38.307 54.971 1.00 92.25 231 ALA A N 1
ATOM 1745 C CA . ALA A 1 231 ? -40.006 -36.845 54.938 1.00 92.25 231 ALA A CA 1
ATOM 1746 C C . ALA A 1 231 ? -40.375 -36.299 53.550 1.00 92.25 231 ALA A C 1
ATOM 1748 O O . ALA A 1 231 ? -41.298 -35.490 53.435 1.00 92.25 231 ALA A O 1
ATOM 1749 N N . VAL A 1 232 ? -39.763 -36.833 52.488 1.00 92.50 232 VAL A N 1
ATOM 1750 C CA . VAL A 1 232 ? -40.067 -36.473 51.088 1.00 92.50 232 VAL A CA 1
ATOM 1751 C C . VAL A 1 232 ? -41.538 -36.727 50.757 1.00 92.50 232 VAL A C 1
ATOM 1753 O O . VAL A 1 232 ? -42.232 -35.878 50.196 1.00 92.50 232 VAL A O 1
ATOM 1756 N N . ARG A 1 233 ? -42.062 -37.892 51.155 1.00 89.06 233 ARG A N 1
ATOM 1757 C CA . ARG A 1 233 ? -43.478 -38.234 50.972 1.00 89.06 233 ARG A CA 1
ATOM 1758 C C . ARG A 1 233 ? -44.404 -37.295 51.747 1.00 89.06 233 ARG A C 1
ATOM 1760 O O . ARG A 1 233 ? -45.493 -36.993 51.264 1.00 89.06 233 ARG A O 1
ATOM 1767 N N . THR A 1 234 ? -44.010 -36.865 52.942 1.00 92.62 234 THR A N 1
ATOM 1768 C CA . THR A 1 234 ? -44.805 -35.950 53.771 1.00 92.62 234 THR A CA 1
ATOM 1769 C C . THR A 1 234 ? -44.917 -34.584 53.100 1.00 92.62 234 THR A C 1
ATOM 1771 O O . THR A 1 234 ? -46.027 -34.070 53.008 1.00 92.62 234 THR A O 1
ATOM 1774 N N . VAL A 1 235 ? -43.823 -34.061 52.533 1.00 94.31 235 VAL A N 1
ATOM 1775 C CA . VAL A 1 235 ? -43.833 -32.830 51.719 1.00 94.31 235 VAL A CA 1
ATOM 1776 C C . VAL A 1 235 ? -44.734 -32.996 50.494 1.00 94.31 235 VAL A C 1
ATOM 1778 O O . VAL A 1 235 ? -45.665 -32.218 50.305 1.00 94.31 235 VAL A O 1
ATOM 1781 N N . ARG A 1 236 ? -44.558 -34.079 49.726 1.00 93.88 236 ARG A N 1
ATOM 1782 C CA . ARG A 1 236 ? -45.376 -34.376 48.536 1.00 93.88 236 ARG A CA 1
ATOM 1783 C C . ARG A 1 236 ? -46.873 -34.506 48.838 1.00 93.88 236 ARG A C 1
ATOM 1785 O O . ARG A 1 236 ? -47.705 -34.150 48.017 1.00 93.88 236 ARG A O 1
ATOM 1792 N N . ASN A 1 237 ? -47.235 -35.057 49.994 1.00 90.25 237 ASN A N 1
ATOM 1793 C CA . ASN A 1 237 ? -48.636 -35.192 50.403 1.00 90.25 237 ASN A CA 1
ATOM 1794 C C . ASN A 1 237 ? -49.220 -33.892 50.970 1.00 90.25 237 ASN A C 1
ATOM 1796 O O . ASN A 1 237 ? -50.441 -33.728 50.959 1.00 90.25 237 ASN A O 1
ATOM 1800 N N . ALA A 1 238 ? -48.371 -33.019 51.515 1.00 90.88 238 ALA A N 1
ATOM 1801 C CA . ALA A 1 238 ? -48.758 -31.693 51.974 1.00 90.88 238 ALA A CA 1
ATOM 1802 C C . ALA A 1 238 ? -48.923 -30.699 50.809 1.00 90.88 238 ALA A C 1
ATOM 1804 O O . ALA A 1 238 ? -49.603 -29.688 50.981 1.00 90.88 238 ALA A O 1
ATOM 1805 N N . ASP A 1 239 ? -48.367 -31.012 49.634 1.00 86.00 239 ASP A N 1
ATOM 1806 C CA . ASP A 1 239 ? -48.558 -30.269 48.388 1.00 86.00 239 ASP A CA 1
ATOM 1807 C C . ASP A 1 239 ? -50.046 -30.174 47.995 1.00 86.00 239 ASP A C 1
ATOM 1809 O O . ASP A 1 239 ? -50.778 -31.169 47.936 1.00 86.00 239 ASP A O 1
ATOM 1813 N N . GLY A 1 240 ? -50.532 -28.949 47.782 1.00 77.69 240 GLY A N 1
ATOM 1814 C CA . GLY A 1 240 ? -51.957 -28.649 47.590 1.00 77.69 240 GLY A CA 1
ATOM 1815 C C . GLY A 1 240 ? -52.837 -28.804 48.846 1.00 77.69 240 GLY A C 1
ATOM 1816 O O . GLY A 1 240 ? -54.071 -28.748 48.744 1.00 77.69 240 GLY A O 1
ATOM 1817 N N . GLY A 1 241 ? -52.224 -29.020 50.014 1.00 85.00 241 GLY A N 1
ATOM 1818 C CA . GLY A 1 241 ? -52.844 -29.050 51.338 1.00 85.00 241 GLY A CA 1
ATOM 1819 C C . GLY A 1 241 ? -52.994 -27.654 51.954 1.00 85.00 241 GLY A C 1
ATOM 1820 O O . GLY A 1 241 ? -53.358 -26.690 51.281 1.00 85.00 241 GLY A O 1
ATOM 1821 N N . SER A 1 242 ? -52.795 -27.532 53.268 1.00 89.00 242 SER A N 1
ATOM 1822 C CA . SER A 1 242 ? -52.693 -26.225 53.929 1.00 89.00 242 SER A CA 1
ATOM 1823 C C . SER A 1 242 ? -51.236 -25.804 54.131 1.00 89.00 242 SER A C 1
ATOM 1825 O O . SER A 1 242 ? -50.396 -26.625 54.476 1.00 89.00 242 SER A O 1
ATOM 1827 N N . GLN A 1 243 ? -50.958 -24.499 54.050 1.00 88.06 243 GLN A N 1
ATOM 1828 C CA . GLN A 1 243 ? -49.628 -23.923 54.322 1.00 88.06 243 GLN A CA 1
ATOM 1829 C C . GLN A 1 243 ? -49.023 -24.360 55.666 1.00 88.06 243 GLN A C 1
ATOM 1831 O O . GLN A 1 243 ? -47.810 -24.458 55.799 1.00 88.06 243 GLN A O 1
ATOM 1836 N N . LEU A 1 244 ? -49.861 -24.636 56.672 1.00 88.88 244 LEU A N 1
ATOM 1837 C CA . LEU A 1 244 ? -49.389 -25.151 57.957 1.00 88.88 244 LEU A CA 1
ATOM 1838 C C . LEU A 1 244 ? -48.883 -26.597 57.846 1.00 88.88 244 LEU A C 1
ATOM 1840 O O . LEU A 1 244 ? -47.849 -26.906 58.421 1.00 88.88 244 LEU A O 1
ATOM 1844 N N . GLU A 1 245 ? -49.592 -27.459 57.112 1.00 90.75 245 GLU A N 1
ATOM 1845 C CA . GLU A 1 245 ? -49.178 -28.851 56.878 1.00 90.75 245 GLU A CA 1
ATOM 1846 C C . GLU A 1 245 ? -47.897 -28.907 56.039 1.00 90.75 245 GLU A C 1
ATOM 1848 O O . GLU A 1 245 ? -47.002 -29.686 56.358 1.00 90.75 245 GLU A O 1
ATOM 1853 N N . LEU A 1 246 ? -47.773 -28.044 55.022 1.00 93.31 246 LEU A N 1
ATOM 1854 C CA . LEU A 1 246 ? -46.552 -27.935 54.223 1.00 93.31 246 LEU A CA 1
ATOM 1855 C C . LEU A 1 246 ? -45.375 -27.419 55.058 1.00 93.31 246 LEU A C 1
ATOM 1857 O O . LEU A 1 246 ? -44.293 -27.990 54.992 1.00 93.31 246 LEU A O 1
ATOM 1861 N N . LEU A 1 247 ? -45.577 -26.400 55.902 1.00 91.44 247 LEU A N 1
ATOM 1862 C CA . LEU A 1 247 ? -44.515 -25.890 56.773 1.00 91.44 247 LEU A CA 1
ATOM 1863 C C . LEU A 1 247 ? -44.050 -26.946 57.777 1.00 91.44 247 LEU A C 1
ATOM 1865 O O . LEU A 1 247 ? -42.852 -27.110 57.976 1.00 91.44 247 LEU A O 1
ATOM 1869 N N . GLU A 1 248 ? -44.985 -27.664 58.404 1.00 92.69 248 GLU A N 1
ATOM 1870 C CA . GLU A 1 248 ? -44.653 -28.762 59.318 1.00 92.69 248 GLU A CA 1
ATOM 1871 C C . GLU A 1 248 ? -43.876 -29.877 58.597 1.00 92.69 248 GLU A C 1
ATOM 1873 O O . GLU A 1 248 ? -42.958 -30.444 59.186 1.00 92.69 248 GLU A O 1
ATOM 1878 N N . ALA A 1 249 ? -44.194 -30.158 57.327 1.00 94.50 249 ALA A N 1
ATOM 1879 C CA . ALA A 1 249 ? -43.476 -31.131 56.504 1.00 94.50 249 ALA A CA 1
ATOM 1880 C C . ALA A 1 249 ? -42.058 -30.667 56.123 1.00 94.50 249 ALA A C 1
ATOM 1882 O O . ALA A 1 249 ? -41.110 -31.444 56.232 1.00 94.50 249 ALA A O 1
ATOM 1883 N N . LEU A 1 250 ? -41.905 -29.404 55.712 1.00 94.62 250 LEU A N 1
ATOM 1884 C CA . LEU A 1 250 ? -40.619 -28.806 55.340 1.00 94.62 250 LEU A CA 1
ATOM 1885 C C . LEU A 1 250 ? -39.701 -28.602 56.558 1.00 94.62 250 LEU A C 1
ATOM 1887 O O . LEU A 1 250 ? -38.490 -28.660 56.423 1.00 94.62 250 LEU A O 1
ATOM 1891 N N . GLN A 1 251 ? -40.242 -28.445 57.770 1.00 94.56 251 GLN A N 1
ATOM 1892 C CA . GLN A 1 251 ? -39.459 -28.344 59.016 1.00 94.56 251 GLN A CA 1
ATOM 1893 C C . GLN A 1 251 ? -38.859 -29.672 59.511 1.00 94.56 251 GLN A C 1
ATOM 1895 O O . GLN A 1 251 ? -38.340 -29.740 60.627 1.00 94.56 251 GLN A O 1
ATOM 1900 N N . SER A 1 252 ? -38.953 -30.732 58.712 1.00 94.06 252 SER A N 1
ATOM 1901 C CA . SER A 1 252 ? -38.250 -31.987 58.954 1.00 94.06 252 SER A CA 1
ATOM 1902 C C . SER A 1 252 ? -36.732 -31.771 59.023 1.00 94.06 252 SER A C 1
ATOM 1904 O O . SER A 1 252 ? -36.187 -30.974 58.267 1.00 94.06 252 SER A O 1
ATOM 1906 N N . ASP A 1 253 ? -36.029 -32.532 59.870 1.00 92.62 253 ASP A N 1
ATOM 1907 C CA . ASP A 1 253 ? -34.565 -32.431 60.031 1.00 92.62 253 ASP A CA 1
ATOM 1908 C C . ASP A 1 253 ? -33.774 -32.805 58.749 1.00 92.62 253 ASP A C 1
ATOM 1910 O O . ASP A 1 253 ? -32.557 -32.629 58.710 1.00 92.62 253 ASP A O 1
ATOM 1914 N N . TYR A 1 254 ? -34.450 -33.322 57.713 1.00 92.88 254 TYR A N 1
ATOM 1915 C CA . TYR A 1 254 ? -33.872 -33.646 56.400 1.00 92.88 254 TYR A CA 1
ATOM 1916 C C . TYR A 1 254 ? -33.742 -32.440 55.462 1.00 92.88 254 TYR A C 1
ATOM 1918 O O . TYR A 1 254 ? -33.028 -32.538 54.470 1.00 92.88 254 TYR A O 1
ATOM 1926 N N . PHE A 1 255 ? -34.407 -31.321 55.757 1.00 95.38 255 PHE A N 1
ATOM 1927 C CA . PHE A 1 255 ? -34.349 -30.114 54.936 1.00 95.38 255 PHE A CA 1
ATOM 1928 C C . PHE A 1 255 ? -33.712 -28.971 55.724 1.00 95.38 255 PHE A C 1
ATOM 1930 O O . PHE A 1 255 ? -33.950 -28.806 56.924 1.00 95.38 255 PHE A O 1
ATOM 1937 N N . THR A 1 256 ? -32.899 -28.163 55.055 1.00 91.12 256 THR A N 1
ATOM 1938 C CA . THR A 1 256 ? -32.263 -26.980 55.640 1.00 91.12 256 THR A CA 1
ATOM 1939 C C . THR A 1 256 ? -32.782 -25.705 54.994 1.00 91.12 256 THR A C 1
ATOM 1941 O O . THR A 1 256 ? -33.406 -25.727 53.937 1.00 91.12 256 THR A O 1
ATOM 1944 N N . ASP A 1 257 ? -32.545 -24.578 55.668 1.00 89.06 257 ASP A N 1
ATOM 1945 C CA . ASP A 1 257 ? -32.829 -23.233 55.152 1.00 89.06 257 ASP A CA 1
ATOM 1946 C C . ASP A 1 257 ? -34.304 -22.952 54.819 1.00 89.06 257 ASP A C 1
ATOM 1948 O O . ASP A 1 257 ? -34.625 -22.024 54.087 1.00 89.06 257 ASP A O 1
ATOM 1952 N N . VAL A 1 258 ? -35.229 -23.703 55.416 1.00 89.06 258 VAL A N 1
ATOM 1953 C CA . VAL A 1 258 ? -36.664 -23.428 55.307 1.00 89.06 258 VAL A CA 1
ATOM 1954 C C . VAL A 1 258 ? -37.012 -22.162 56.090 1.00 89.06 258 VAL A C 1
ATOM 1956 O O . VAL A 1 258 ? -36.956 -22.141 57.326 1.00 89.06 258 VAL A O 1
ATOM 1959 N N . ASP A 1 259 ? -37.433 -21.120 55.380 1.00 86.19 259 ASP A N 1
ATOM 1960 C CA . ASP A 1 259 ? -37.920 -19.882 55.973 1.00 86.19 259 ASP A CA 1
ATOM 1961 C C . ASP A 1 259 ? -39.447 -19.905 56.097 1.00 86.19 259 ASP A C 1
ATOM 1963 O O . ASP A 1 259 ? -40.202 -19.897 55.125 1.00 86.19 259 ASP A O 1
ATOM 1967 N N . SER A 1 260 ? -39.931 -19.884 57.338 1.00 87.12 260 SER A N 1
ATOM 1968 C CA . SER A 1 260 ? -41.366 -19.831 57.620 1.00 87.12 260 SER A CA 1
ATOM 1969 C C . SER A 1 260 ? -42.074 -18.598 57.043 1.00 87.12 260 SER A C 1
ATOM 1971 O O . SER A 1 260 ? -43.295 -18.636 56.873 1.00 87.12 260 SER A O 1
ATOM 1973 N N . GLU A 1 261 ? -41.351 -17.512 56.753 1.00 83.62 261 GLU A N 1
ATOM 1974 C CA . GLU A 1 261 ? -41.906 -16.314 56.113 1.00 83.62 261 GLU A CA 1
ATOM 1975 C C . GLU A 1 261 ? -42.208 -16.538 54.620 1.00 83.62 261 GLU A C 1
ATOM 1977 O O . GLU A 1 261 ? -43.111 -15.893 54.084 1.00 83.62 261 GLU A O 1
ATOM 1982 N N . LEU A 1 262 ? -41.558 -17.520 53.984 1.00 88.38 262 LEU A N 1
ATOM 1983 C CA . LEU A 1 262 ? -41.714 -17.871 52.565 1.00 88.38 262 LEU A CA 1
ATOM 1984 C C . LEU A 1 262 ? -42.731 -18.980 52.312 1.00 88.38 262 LEU A C 1
ATOM 1986 O O . LEU A 1 262 ? -42.897 -19.434 51.183 1.00 88.38 262 LEU A O 1
ATOM 1990 N N . ILE A 1 263 ? -43.489 -19.382 53.332 1.00 91.50 263 ILE A N 1
ATOM 1991 C CA . ILE A 1 263 ? -44.409 -20.516 53.214 1.00 91.50 263 ILE A CA 1
ATOM 1992 C C . ILE A 1 263 ? -45.453 -20.360 52.101 1.00 91.50 263 ILE A C 1
ATOM 1994 O O . ILE A 1 263 ? -45.857 -21.348 51.501 1.00 91.50 263 ILE A O 1
ATOM 1998 N N . ALA A 1 264 ? -45.881 -19.134 51.789 1.00 85.62 264 ALA A N 1
ATOM 1999 C CA . ALA A 1 264 ? -46.805 -18.893 50.682 1.00 85.62 264 ALA A CA 1
ATOM 2000 C C . ALA A 1 264 ? -46.155 -19.089 49.301 1.00 85.62 264 ALA A C 1
ATOM 2002 O O . ALA A 1 264 ? -46.862 -19.423 48.354 1.00 85.62 264 ALA A O 1
ATOM 2003 N N . ALA A 1 265 ? -44.842 -18.874 49.194 1.00 85.44 265 ALA A N 1
ATOM 2004 C CA . ALA A 1 265 ? -44.072 -19.113 47.981 1.00 85.44 265 ALA A CA 1
ATOM 2005 C C . ALA A 1 265 ? -43.748 -20.606 47.828 1.00 85.44 265 ALA A C 1
ATOM 2007 O O . ALA A 1 265 ? -43.980 -21.155 46.756 1.00 85.44 265 ALA A O 1
ATOM 2008 N N . TYR A 1 266 ? -43.361 -21.296 48.912 1.00 90.56 266 TYR A N 1
ATOM 2009 C CA . TYR A 1 266 ? -43.226 -22.759 48.894 1.00 90.56 266 TYR A CA 1
ATOM 2010 C C . TYR A 1 266 ? -44.548 -23.442 48.503 1.00 90.56 266 TYR A C 1
ATOM 2012 O O . TYR A 1 266 ? -44.551 -24.340 47.677 1.00 90.56 266 TYR A O 1
ATOM 2020 N N . ASP A 1 267 ? -45.686 -22.976 49.025 1.00 90.75 267 ASP A N 1
ATOM 2021 C CA . ASP A 1 267 ? -47.035 -23.465 48.669 1.00 90.75 267 ASP A CA 1
ATOM 2022 C C . ASP A 1 267 ? -47.420 -23.191 47.200 1.00 90.75 267 ASP A C 1
ATOM 2024 O O . ASP A 1 267 ? -48.360 -23.784 46.677 1.00 90.75 267 ASP A O 1
ATOM 2028 N N . GLY A 1 268 ? -46.710 -22.278 46.531 1.00 87.12 268 GLY A N 1
ATOM 2029 C CA . GLY A 1 268 ? -46.842 -22.013 45.099 1.00 87.12 268 GLY A CA 1
ATOM 2030 C C . GLY A 1 268 ? -45.934 -22.869 44.208 1.00 87.12 268 GLY A C 1
ATOM 2031 O O . GLY A 1 268 ? -46.162 -22.895 42.997 1.00 87.12 268 GLY A O 1
ATOM 2032 N N . ALA A 1 269 ? -44.934 -23.550 44.777 1.00 91.31 269 ALA A N 1
ATOM 2033 C CA . ALA A 1 269 ? -44.032 -24.451 44.064 1.00 91.31 269 ALA A CA 1
ATOM 2034 C C . ALA A 1 269 ? -44.649 -25.855 43.887 1.00 91.31 269 ALA A C 1
ATOM 2036 O O . ALA A 1 269 ? -45.563 -26.237 44.612 1.00 91.31 269 ALA A O 1
ATOM 2037 N N . ASP A 1 270 ? -44.165 -26.630 42.910 1.00 91.62 270 ASP A N 1
ATOM 2038 C CA . ASP A 1 270 ? -44.687 -27.975 42.610 1.00 91.62 270 ASP A CA 1
ATOM 2039 C C . ASP A 1 270 ? -43.831 -29.060 43.275 1.00 91.62 270 ASP A C 1
ATOM 2041 O O . ASP A 1 270 ? -42.791 -29.461 42.751 1.00 91.62 270 ASP A O 1
ATOM 2045 N N . PHE A 1 271 ? -44.294 -29.573 44.418 1.00 94.19 271 PHE A N 1
ATOM 2046 C CA . PHE A 1 271 ? -43.652 -30.696 45.106 1.00 94.19 271 PHE A CA 1
ATOM 2047 C C . PHE A 1 271 ? -44.203 -32.061 44.665 1.00 94.19 271 PHE A C 1
ATOM 2049 O O . PHE A 1 271 ? -43.756 -33.094 45.162 1.00 94.19 271 PHE A O 1
ATOM 2056 N N . SER A 1 272 ? -45.158 -32.129 43.732 1.00 89.50 272 SER A N 1
ATOM 2057 C CA . SER A 1 272 ? -45.881 -33.367 43.414 1.00 89.50 272 SER A CA 1
ATOM 2058 C C . SER A 1 272 ? -45.003 -34.464 42.795 1.00 89.50 272 SER A C 1
ATOM 2060 O O . SER A 1 272 ? -45.370 -35.644 42.840 1.00 89.50 272 SER A O 1
ATOM 2062 N N . GLN A 1 273 ? -43.851 -34.089 42.225 1.00 89.12 273 GLN A N 1
ATOM 2063 C CA . GLN A 1 273 ? -42.935 -34.984 41.507 1.00 89.12 273 GLN A CA 1
ATOM 2064 C C . GLN A 1 273 ? -41.648 -35.336 42.267 1.00 89.12 273 GLN A C 1
ATOM 2066 O O . GLN A 1 273 ? -40.917 -36.207 41.799 1.00 89.12 273 GLN A O 1
ATOM 2071 N N . VAL A 1 274 ? -41.376 -34.724 43.424 1.00 91.88 274 VAL A N 1
ATOM 2072 C CA . VAL A 1 274 ? -40.128 -34.944 44.184 1.00 91.88 274 VAL A CA 1
ATOM 2073 C C . VAL A 1 274 ? -40.013 -36.392 44.655 1.00 91.88 274 VAL A C 1
ATOM 2075 O O . VAL A 1 274 ? -40.968 -36.924 45.220 1.00 91.88 274 VAL A O 1
ATOM 2078 N N . GLN A 1 275 ? -38.879 -37.055 44.444 1.00 89.81 275 GLN A N 1
ATOM 2079 C CA . GLN A 1 275 ? -38.621 -38.454 44.818 1.00 89.81 275 GLN A CA 1
ATOM 2080 C C . GLN A 1 275 ? -37.558 -38.597 45.908 1.00 89.81 275 GLN A C 1
ATOM 2082 O O . GLN A 1 275 ? -37.607 -39.583 46.647 1.00 89.81 275 GLN A O 1
ATOM 2087 N N . SER A 1 276 ? -36.673 -37.611 46.038 1.00 92.25 276 SER A N 1
ATOM 2088 C CA . SER A 1 276 ? -35.550 -37.579 46.979 1.00 92.25 276 SER A CA 1
ATOM 2089 C C . SER A 1 276 ? -35.586 -36.348 47.897 1.00 92.25 276 SER A C 1
ATOM 2091 O O . SER A 1 276 ? -36.430 -35.461 47.734 1.00 92.25 276 SER A O 1
ATOM 2093 N N . VAL A 1 277 ? -34.694 -36.309 48.894 1.00 93.06 277 VAL A N 1
ATOM 2094 C CA . VAL A 1 277 ? -34.490 -35.120 49.736 1.00 93.06 277 VAL A CA 1
ATOM 2095 C C . VAL A 1 277 ? -33.856 -33.995 48.930 1.00 93.06 277 VAL A C 1
ATOM 2097 O O . VAL A 1 277 ? -34.290 -32.851 49.056 1.00 93.06 277 VAL A O 1
ATOM 2100 N N . GLU A 1 278 ? -32.900 -34.320 48.062 1.00 93.44 278 GLU A N 1
ATOM 2101 C CA . GLU A 1 278 ? -32.269 -33.384 47.137 1.00 93.44 278 GLU A CA 1
ATOM 2102 C C . GLU A 1 278 ? -33.301 -32.650 46.272 1.00 93.44 278 GLU A C 1
ATOM 2104 O O . GLU A 1 278 ? -33.241 -31.426 46.196 1.00 93.44 278 GLU A O 1
ATOM 2109 N N . ASP A 1 279 ? -34.294 -33.354 45.713 1.00 94.31 279 ASP A N 1
ATOM 2110 C CA . ASP A 1 279 ? -35.336 -32.735 44.875 1.00 94.31 279 ASP A CA 1
ATOM 2111 C C . ASP A 1 279 ? -36.141 -31.676 45.654 1.00 94.31 279 ASP A C 1
ATOM 2113 O O . ASP A 1 279 ? -36.504 -30.626 45.127 1.00 94.31 279 ASP A O 1
ATOM 2117 N N . VAL A 1 280 ? -36.447 -31.948 46.927 1.00 95.19 280 VAL A N 1
ATOM 2118 C CA . VAL A 1 280 ? -37.167 -31.000 47.793 1.00 95.19 280 VAL A CA 1
ATOM 2119 C C . VAL A 1 280 ? -36.260 -29.830 48.177 1.00 95.19 280 VAL A C 1
ATOM 2121 O O . VAL A 1 280 ? -36.713 -28.686 48.185 1.00 95.19 280 VAL A O 1
ATOM 2124 N N . GLN A 1 281 ? -34.987 -30.098 48.483 1.00 96.50 281 GLN A N 1
ATOM 2125 C CA . GLN A 1 281 ? -34.021 -29.068 48.859 1.00 96.50 281 GLN A CA 1
ATOM 2126 C C . GLN A 1 281 ? -33.717 -28.112 47.699 1.00 96.50 281 GLN A C 1
ATOM 2128 O O . GLN A 1 281 ? -33.556 -26.918 47.932 1.00 96.50 281 GLN A O 1
ATOM 2133 N N . GLU A 1 282 ? -33.689 -28.600 46.459 1.00 91.94 282 GLU A N 1
ATOM 2134 C CA . GLU A 1 282 ? -33.527 -27.772 45.260 1.00 91.94 282 GLU A CA 1
ATOM 2135 C C . GLU A 1 282 ? -34.672 -26.756 45.125 1.00 91.94 282 GLU A C 1
ATOM 2137 O O . GLU A 1 282 ? -34.423 -25.565 44.949 1.00 91.94 282 GLU A O 1
ATOM 2142 N N . ILE A 1 283 ? -35.919 -27.193 45.331 1.00 93.00 283 ILE A N 1
ATOM 2143 C CA . ILE A 1 283 ? -37.089 -26.302 45.323 1.00 93.00 283 ILE A CA 1
ATOM 2144 C C . ILE A 1 283 ? -37.031 -25.284 46.473 1.00 93.00 283 ILE A C 1
ATOM 2146 O O . ILE A 1 283 ? -37.335 -24.110 46.261 1.00 93.00 283 ILE A O 1
ATOM 2150 N N . ILE A 1 284 ? -36.640 -25.700 47.687 1.00 93.00 284 ILE A N 1
ATOM 2151 C CA . ILE A 1 284 ? -36.471 -24.779 48.827 1.00 93.00 284 ILE A CA 1
ATOM 2152 C C . ILE A 1 284 ? -35.436 -23.702 48.487 1.00 93.00 284 ILE A C 1
ATOM 2154 O O . ILE A 1 284 ? -35.693 -22.518 48.704 1.00 93.00 284 ILE A O 1
ATOM 2158 N N . ASN A 1 285 ? -34.289 -24.105 47.938 1.00 89.38 285 ASN A N 1
ATOM 2159 C CA . ASN A 1 285 ? -33.212 -23.189 47.577 1.00 89.38 285 ASN A CA 1
ATOM 2160 C C . ASN A 1 285 ? -33.661 -22.190 46.504 1.00 89.38 285 ASN A C 1
ATOM 2162 O O . ASN A 1 285 ? -33.442 -20.997 46.688 1.00 89.38 285 ASN A O 1
ATOM 2166 N N . GLN A 1 286 ? -34.355 -22.652 45.459 1.00 85.38 286 GLN A N 1
ATOM 2167 C CA . GLN A 1 286 ? -34.882 -21.784 44.403 1.00 85.38 286 GLN A CA 1
ATOM 2168 C C . GLN A 1 286 ? -35.867 -20.747 44.955 1.00 85.38 286 GLN A C 1
ATOM 2170 O O . GLN A 1 286 ? -35.731 -19.560 44.695 1.00 85.38 286 GLN A O 1
ATOM 2175 N N . VAL A 1 287 ? -36.841 -21.167 45.769 1.00 87.06 287 VAL A N 1
ATOM 2176 C CA . VAL A 1 287 ? -37.831 -20.234 46.337 1.00 87.06 287 VAL A CA 1
ATOM 2177 C C . VAL A 1 287 ? -37.179 -19.224 47.291 1.00 87.06 287 VAL A C 1
ATOM 2179 O O . VAL A 1 287 ? -37.610 -18.071 47.373 1.00 87.06 287 VAL A O 1
ATOM 2182 N N . ASN A 1 288 ? -36.145 -19.641 48.023 1.00 84.38 288 ASN A N 1
ATOM 2183 C CA . ASN A 1 288 ? -35.367 -18.737 48.866 1.00 84.38 288 ASN A CA 1
ATOM 2184 C C . ASN A 1 288 ? -34.616 -17.694 48.039 1.00 84.38 288 ASN A C 1
ATOM 2186 O O . ASN A 1 288 ? -34.618 -16.523 48.410 1.00 84.38 288 ASN A O 1
ATOM 2190 N N . GLU A 1 289 ? -33.989 -18.117 46.943 1.00 78.56 289 GLU A N 1
ATOM 2191 C CA . GLU A 1 289 ? -33.278 -17.252 46.002 1.00 78.56 289 GLU A CA 1
ATOM 2192 C C . GLU A 1 289 ? -34.234 -16.234 45.361 1.00 78.56 289 GLU A C 1
ATOM 2194 O O . GLU A 1 289 ? -34.017 -15.028 45.503 1.00 78.56 289 GLU A O 1
ATOM 2199 N N . ASP A 1 290 ? -35.369 -16.698 44.829 1.00 71.56 290 ASP A N 1
ATOM 2200 C CA . ASP A 1 290 ? -36.417 -15.855 44.236 1.00 71.56 290 ASP A CA 1
ATOM 2201 C C . ASP A 1 290 ? -36.937 -14.793 45.231 1.00 71.56 290 ASP A C 1
ATOM 2203 O O . ASP A 1 290 ? -37.219 -13.648 44.871 1.00 71.56 290 ASP A O 1
ATOM 2207 N N . SER A 1 291 ? -37.043 -15.129 46.525 1.00 71.62 291 SER A N 1
ATOM 2208 C CA . SER A 1 291 ? -37.484 -14.159 47.533 1.00 71.62 291 SER A CA 1
ATOM 2209 C C . SER A 1 291 ? -36.437 -13.094 47.868 1.00 71.62 291 SER A C 1
ATOM 2211 O O . SER A 1 291 ? -36.824 -12.018 48.342 1.00 71.62 291 SER A O 1
ATOM 2213 N N . VAL A 1 292 ? -35.143 -13.375 47.728 1.00 67.00 292 VAL A N 1
ATOM 2214 C CA . VAL A 1 292 ? -34.089 -12.383 47.988 1.00 67.00 292 VAL A CA 1
ATOM 2215 C C . VAL A 1 292 ? -34.099 -11.322 46.887 1.00 67.00 292 VAL A C 1
ATOM 2217 O O . VAL A 1 292 ? -33.990 -10.132 47.191 1.00 67.00 292 VAL A O 1
ATOM 2220 N N . GLU A 1 293 ? -34.342 -11.726 45.642 1.00 67.69 293 GLU A N 1
ATOM 2221 C CA . GLU A 1 293 ? -34.468 -10.827 44.491 1.00 67.69 293 GLU A CA 1
ATOM 2222 C C . GLU A 1 293 ? -35.656 -9.854 44.628 1.00 67.69 293 GLU A C 1
ATOM 2224 O O . GLU A 1 293 ? -35.491 -8.637 44.487 1.00 67.69 293 GLU A O 1
ATOM 2229 N N . ASP A 1 294 ? -36.832 -10.347 45.032 1.00 72.12 294 ASP A N 1
ATOM 2230 C CA . ASP A 1 294 ? -38.013 -9.509 45.302 1.00 72.12 294 ASP A CA 1
ATOM 2231 C C . ASP A 1 294 ? -37.783 -8.516 46.462 1.00 72.12 294 ASP A C 1
ATOM 2233 O O . ASP A 1 294 ? -38.297 -7.387 46.467 1.00 72.12 294 ASP A O 1
ATOM 2237 N N . GLN A 1 295 ? -37.002 -8.914 47.472 1.00 77.88 295 GLN A N 1
ATOM 2238 C CA . GLN A 1 295 ? -36.639 -8.038 48.588 1.00 77.88 295 GLN A CA 1
ATOM 2239 C C . GLN A 1 295 ? -35.638 -6.953 48.175 1.00 77.88 295 GLN A C 1
ATOM 2241 O O . GLN A 1 295 ? -35.745 -5.832 48.680 1.00 77.88 295 GLN A O 1
ATOM 2246 N N . ALA A 1 296 ? -34.717 -7.245 47.253 1.00 83.50 296 ALA A N 1
ATOM 2247 C CA . ALA A 1 296 ? -33.749 -6.284 46.730 1.00 83.50 296 ALA A CA 1
ATOM 2248 C C . ALA A 1 296 ? -34.440 -5.152 45.951 1.00 83.50 296 ALA A C 1
ATOM 2250 O O . ALA A 1 296 ? -34.228 -3.976 46.258 1.00 83.50 296 ALA A O 1
ATOM 2251 N N . VAL A 1 297 ? -35.352 -5.488 45.030 1.00 86.38 297 VAL A N 1
ATOM 2252 C CA . VAL A 1 297 ? -36.156 -4.496 44.284 1.00 86.38 297 VAL A CA 1
ATOM 2253 C C . VAL A 1 297 ? -36.965 -3.629 45.241 1.00 86.38 297 VAL A C 1
ATOM 2255 O O . VAL A 1 297 ? -36.977 -2.401 45.151 1.00 86.38 297 VAL A O 1
ATOM 2258 N N . LYS A 1 298 ? -37.610 -4.254 46.228 1.00 84.25 298 LYS A N 1
ATOM 2259 C CA . LYS A 1 298 ? -38.376 -3.517 47.229 1.00 84.25 298 LYS A CA 1
ATOM 2260 C C . LYS A 1 298 ? -37.497 -2.580 48.060 1.00 84.25 298 LYS A C 1
ATOM 2262 O O . LYS A 1 298 ? -37.917 -1.457 48.322 1.00 84.25 298 LYS A O 1
ATOM 2267 N N . ALA A 1 299 ? -36.306 -3.011 48.474 1.00 85.75 299 ALA A N 1
ATOM 2268 C CA . ALA A 1 299 ? -35.379 -2.174 49.234 1.00 85.75 299 ALA A CA 1
ATOM 2269 C C . ALA A 1 299 ? -34.944 -0.935 48.437 1.00 85.75 299 ALA A C 1
ATOM 2271 O O . ALA A 1 299 ? -34.866 0.155 49.005 1.00 85.75 299 ALA A O 1
ATOM 2272 N N . VAL A 1 300 ? -34.726 -1.086 47.128 1.00 89.25 300 VAL A N 1
ATOM 2273 C CA . VAL A 1 300 ? -34.433 0.021 46.206 1.00 89.25 300 VAL A CA 1
ATOM 2274 C C . VAL A 1 300 ? -35.624 0.983 46.113 1.00 89.25 300 VAL A C 1
ATOM 2276 O O . VAL A 1 300 ? -35.447 2.195 46.243 1.00 89.25 300 VAL A O 1
ATOM 2279 N N . ASN A 1 301 ? -36.847 0.461 45.989 1.00 84.56 301 ASN A N 1
ATOM 2280 C CA . ASN A 1 301 ? -38.071 1.265 45.863 1.00 84.56 301 ASN A CA 1
ATOM 2281 C C . ASN A 1 301 ? -38.458 2.001 47.155 1.00 84.56 301 ASN A C 1
ATOM 2283 O O . ASN A 1 301 ? -39.013 3.102 47.102 1.00 84.56 301 ASN A O 1
ATOM 2287 N N . ASP A 1 302 ? -38.189 1.390 48.310 1.00 84.81 302 ASP A N 1
ATOM 2288 C CA . ASP A 1 302 ? -38.515 1.924 49.635 1.00 84.81 302 ASP A CA 1
ATOM 2289 C C . ASP A 1 302 ? -37.450 2.914 50.158 1.00 84.81 302 ASP A C 1
ATOM 2291 O O . ASP A 1 302 ? -37.673 3.558 51.187 1.00 84.81 302 ASP A O 1
ATOM 2295 N N . ALA A 1 303 ? -36.305 3.062 49.480 1.00 85.94 303 ALA A N 1
ATOM 2296 C CA . ALA A 1 303 ? -35.229 3.955 49.903 1.00 85.94 303 ALA A CA 1
ATOM 2297 C C . ALA A 1 303 ? -35.676 5.432 49.938 1.00 85.94 303 ALA A C 1
ATOM 2299 O O . ALA A 1 303 ? -36.054 6.021 48.925 1.00 85.94 303 ALA A O 1
ATOM 2300 N N . GLU A 1 304 ? -35.578 6.092 51.099 1.00 84.12 304 GLU A N 1
ATOM 2301 C CA . GLU A 1 304 ? -36.032 7.482 51.273 1.00 84.12 304 GLU A CA 1
ATOM 2302 C C . GLU A 1 304 ? -34.914 8.515 51.032 1.00 84.12 304 GLU A C 1
ATOM 2304 O O . GLU A 1 304 ? -35.155 9.729 51.017 1.00 84.12 304 GLU A O 1
ATOM 2309 N N . ASN A 1 305 ? -33.664 8.063 50.893 1.00 80.69 305 ASN A N 1
ATOM 2310 C CA . ASN A 1 305 ? -32.496 8.914 50.677 1.00 80.69 305 ASN A CA 1
ATOM 2311 C C . ASN A 1 305 ? -31.353 8.183 49.949 1.00 80.69 305 ASN A C 1
ATOM 2313 O O . ASN A 1 305 ? -31.335 6.963 49.859 1.00 80.69 305 ASN A O 1
ATOM 2317 N N . GLN A 1 306 ? -30.356 8.942 49.477 1.00 86.12 306 GLN A N 1
ATOM 2318 C CA . GLN A 1 306 ? -29.213 8.417 48.712 1.00 86.12 306 GLN A CA 1
ATOM 2319 C C . GLN A 1 306 ? -28.401 7.340 49.452 1.00 86.12 306 GLN A C 1
ATOM 2321 O O . GLN A 1 306 ? -27.860 6.452 48.807 1.00 86.12 306 GLN A O 1
ATOM 2326 N N . ILE A 1 307 ? -28.300 7.398 50.788 1.00 81.06 307 ILE A N 1
ATOM 2327 C CA . ILE A 1 307 ? -27.549 6.387 51.554 1.00 81.06 307 ILE A CA 1
ATOM 2328 C C . ILE A 1 307 ? -28.313 5.062 51.563 1.00 81.06 307 ILE A C 1
ATOM 2330 O O . ILE A 1 307 ? -27.714 4.010 51.362 1.00 81.06 307 ILE A O 1
ATOM 2334 N N . GLU A 1 308 ? -29.625 5.120 51.793 1.00 82.38 308 GLU A N 1
ATOM 2335 C CA . GLU A 1 308 ? -30.496 3.942 51.743 1.00 82.38 308 GLU A CA 1
ATOM 2336 C C . GLU A 1 308 ? -30.534 3.342 50.338 1.00 82.38 308 GLU A C 1
ATOM 2338 O O . GLU A 1 308 ? -30.401 2.131 50.213 1.00 82.38 308 GLU A O 1
ATOM 2343 N N . LEU A 1 309 ? -30.604 4.178 49.295 1.00 88.44 309 LEU A N 1
ATOM 2344 C CA . LEU A 1 309 ? -30.585 3.719 47.906 1.00 88.44 309 LEU A CA 1
ATOM 2345 C C . LEU A 1 309 ? -29.261 3.030 47.560 1.00 88.44 309 LEU A C 1
ATOM 2347 O O . LEU A 1 309 ? -29.281 1.938 47.012 1.00 88.44 309 LEU A O 1
ATOM 2351 N N . LEU A 1 310 ? -28.116 3.625 47.916 1.00 88.19 310 LEU A N 1
ATOM 2352 C CA . LEU A 1 310 ? -26.811 3.011 47.649 1.00 88.19 310 LEU A CA 1
ATOM 2353 C C . LEU A 1 310 ? -26.674 1.670 48.371 1.00 88.19 310 LEU A C 1
ATOM 2355 O O . LEU A 1 310 ? -26.230 0.702 47.770 1.00 88.19 310 LEU A O 1
ATOM 2359 N N . THR A 1 311 ? -27.099 1.612 49.637 1.00 85.62 311 THR A N 1
ATOM 2360 C CA . THR A 1 311 ? -27.070 0.368 50.418 1.00 85.62 311 THR A CA 1
ATOM 2361 C C . THR A 1 311 ? -27.961 -0.691 49.773 1.00 85.62 311 THR A C 1
ATOM 2363 O O . THR A 1 311 ? -27.541 -1.829 49.641 1.00 85.62 311 THR A O 1
ATOM 2366 N N . ALA A 1 312 ? -29.164 -0.321 49.324 1.00 89.62 312 ALA A N 1
ATOM 2367 C CA . ALA A 1 312 ? -30.074 -1.243 48.651 1.00 89.62 312 ALA A CA 1
ATOM 2368 C C . ALA A 1 312 ? -29.518 -1.748 47.310 1.00 89.62 312 ALA A C 1
ATOM 2370 O O . ALA A 1 312 ? -29.671 -2.924 46.999 1.00 89.62 312 ALA A O 1
ATOM 2371 N N . LEU A 1 313 ? -28.847 -0.884 46.542 1.00 91.38 313 LEU A N 1
ATOM 2372 C CA . LEU A 1 313 ? -28.206 -1.260 45.282 1.00 91.38 313 LEU A CA 1
ATOM 2373 C C . LEU A 1 313 ? -26.993 -2.187 45.508 1.00 91.38 313 LEU A C 1
ATOM 2375 O O . LEU A 1 313 ? -26.849 -3.190 44.817 1.00 91.38 313 LEU A O 1
ATOM 2379 N N . GLU A 1 314 ? -26.137 -1.890 46.492 1.00 89.81 314 GLU A N 1
ATOM 2380 C CA . GLU A 1 314 ? -24.953 -2.705 46.810 1.00 89.81 314 GLU A CA 1
ATOM 2381 C C . GLU A 1 314 ? -25.321 -4.048 47.471 1.00 89.81 314 GLU A C 1
ATOM 2383 O O . GLU A 1 314 ? -24.833 -5.095 47.044 1.00 89.81 314 GLU A O 1
ATOM 2388 N N . ASP A 1 315 ? -26.191 -4.041 48.487 1.00 87.19 315 ASP A N 1
ATOM 2389 C CA . ASP A 1 315 ? -26.607 -5.254 49.212 1.00 87.19 315 ASP A CA 1
ATOM 2390 C C . ASP A 1 315 ? -27.578 -6.115 48.387 1.00 87.19 315 ASP A C 1
ATOM 2392 O O . ASP A 1 315 ? -27.657 -7.325 48.600 1.00 87.19 315 ASP A O 1
ATOM 2396 N N . GLY A 1 316 ? -28.300 -5.505 47.441 1.00 85.94 316 GLY A N 1
ATOM 2397 C CA . GLY A 1 316 ? -29.202 -6.184 46.510 1.00 85.94 316 GLY A CA 1
ATOM 2398 C C . GLY A 1 316 ? -28.494 -6.946 45.388 1.00 85.94 316 GLY A C 1
ATOM 2399 O O . GLY A 1 316 ? -29.163 -7.600 44.598 1.00 85.94 316 GLY A O 1
ATOM 2400 N N . GLY A 1 317 ? -27.160 -6.870 45.308 1.00 86.62 317 GLY A N 1
ATOM 2401 C CA . GLY A 1 317 ? -26.369 -7.601 44.315 1.00 86.62 317 GLY A CA 1
ATOM 2402 C C . GLY A 1 317 ? -26.384 -6.996 42.909 1.00 86.62 317 GLY A C 1
ATOM 2403 O O . GLY A 1 317 ? -25.921 -7.649 41.976 1.00 86.62 317 GLY A O 1
ATOM 2404 N N . PHE A 1 318 ? -26.871 -5.761 42.743 1.00 92.12 318 PHE A N 1
ATOM 2405 C CA . PHE A 1 318 ? -26.886 -5.091 41.444 1.00 92.12 318 PHE A CA 1
ATOM 2406 C C . PHE A 1 318 ? -25.459 -4.796 40.967 1.00 92.12 318 PHE A C 1
ATOM 2408 O O . PHE A 1 318 ? -24.596 -4.319 41.713 1.00 92.12 318 PHE A O 1
ATOM 2415 N N . ALA A 1 319 ? -25.197 -5.092 39.699 1.00 93.31 319 ALA A N 1
ATOM 2416 C CA . ALA A 1 319 ? -23.897 -4.910 39.085 1.00 93.31 319 ALA A CA 1
ATOM 2417 C C . ALA A 1 319 ? -23.665 -3.441 38.705 1.00 93.31 319 ALA A C 1
ATOM 2419 O O . ALA A 1 319 ? -24.592 -2.652 38.534 1.00 93.31 319 ALA A O 1
ATOM 2420 N N . ARG A 1 320 ? -22.386 -3.076 38.538 1.00 95.12 320 ARG A N 1
ATOM 2421 C CA . ARG A 1 320 ? -21.961 -1.787 37.957 1.00 95.12 320 ARG A CA 1
ATOM 2422 C C . ARG A 1 320 ? -22.487 -0.542 38.695 1.00 95.12 320 ARG A C 1
ATOM 2424 O O . ARG A 1 320 ? -22.498 0.550 38.137 1.00 95.12 320 ARG A O 1
ATOM 2431 N N . VAL A 1 321 ? -22.830 -0.663 39.976 1.00 94.50 321 VAL A N 1
ATOM 2432 C CA . VAL A 1 321 ? -23.221 0.479 40.813 1.00 94.50 321 VAL A CA 1
ATOM 2433 C C . VAL A 1 321 ? -22.003 1.371 41.073 1.00 94.50 321 VAL A C 1
ATOM 2435 O O . VAL A 1 321 ? -20.985 0.928 41.614 1.00 94.50 321 VAL A O 1
ATOM 2438 N N . ASN A 1 322 ? -22.099 2.647 40.699 1.00 94.31 322 ASN A N 1
ATOM 2439 C CA . ASN A 1 322 ? -21.085 3.657 40.972 1.00 94.31 322 ASN A CA 1
ATOM 2440 C C . ASN A 1 322 ? -21.558 4.614 42.084 1.00 94.31 322 ASN A C 1
ATOM 2442 O O . ASN A 1 322 ? -22.434 5.448 41.848 1.00 94.31 322 ASN A O 1
ATOM 2446 N N . PRO A 1 323 ? -20.950 4.576 43.285 1.00 92.25 323 PRO A N 1
ATOM 2447 C CA . PRO A 1 323 ? -21.348 5.437 44.400 1.00 92.25 323 PRO A CA 1
ATOM 2448 C C . PRO A 1 323 ? -21.301 6.940 44.093 1.00 92.25 323 PRO A C 1
ATOM 2450 O O . PRO A 1 323 ? -22.060 7.709 44.685 1.00 92.25 323 PRO A O 1
ATOM 2453 N N . ASP A 1 324 ? -20.433 7.370 43.171 1.00 92.69 324 ASP A N 1
ATOM 2454 C CA . ASP A 1 324 ? -20.295 8.783 42.801 1.00 92.69 324 ASP A CA 1
ATOM 2455 C C . ASP A 1 324 ? -21.515 9.312 42.020 1.00 92.69 324 ASP A C 1
ATOM 2457 O O . ASP A 1 324 ? -21.759 10.519 42.021 1.00 92.69 324 ASP A O 1
ATOM 2461 N N . TRP A 1 325 ? -22.313 8.423 41.417 1.00 93.94 325 TRP A N 1
ATOM 2462 C CA . TRP A 1 325 ? -23.496 8.750 40.609 1.00 93.94 325 TRP A CA 1
ATOM 2463 C C . TRP A 1 325 ? -24.821 8.541 41.358 1.00 93.94 325 TRP A C 1
ATOM 2465 O O . TRP A 1 325 ? -25.899 8.637 40.780 1.00 93.94 325 TRP A O 1
ATOM 2475 N N . ILE A 1 326 ? -24.781 8.338 42.682 1.00 91.19 326 ILE A N 1
ATOM 2476 C CA . ILE A 1 326 ? -25.984 8.074 43.494 1.00 91.19 326 ILE A CA 1
ATOM 2477 C C . ILE A 1 326 ? -27.030 9.195 43.450 1.00 91.19 326 ILE A C 1
ATOM 2479 O O . ILE A 1 326 ? -28.222 8.958 43.653 1.00 91.19 326 ILE A O 1
ATOM 2483 N N . ALA A 1 327 ? -26.603 10.435 43.203 1.00 88.50 327 ALA A N 1
ATOM 2484 C CA . ALA A 1 327 ? -27.524 11.548 43.024 1.00 88.50 327 ALA A CA 1
ATOM 2485 C C . ALA A 1 327 ? -28.308 11.432 41.710 1.00 88.50 327 ALA A C 1
ATOM 2487 O O . ALA A 1 327 ? -29.498 11.756 41.694 1.00 88.50 327 ALA A O 1
ATOM 2488 N N . ASP A 1 328 ? -27.659 10.937 40.659 1.00 89.62 328 ASP A N 1
ATOM 2489 C CA . ASP A 1 328 ? -28.246 10.738 39.338 1.00 89.62 328 ASP A CA 1
ATOM 2490 C C . ASP A 1 328 ? -29.159 9.510 39.358 1.00 89.62 328 ASP A C 1
ATOM 2492 O O . ASP A 1 328 ? -30.312 9.624 38.952 1.00 89.62 328 ASP A O 1
ATOM 2496 N N . TYR A 1 329 ? -28.749 8.410 40.009 1.00 88.75 329 TYR A N 1
ATOM 2497 C CA . TYR A 1 329 ? -29.647 7.283 40.301 1.00 88.75 329 TYR A CA 1
ATOM 2498 C C . TYR A 1 329 ? -30.915 7.759 41.035 1.00 88.75 329 TYR A C 1
ATOM 2500 O O . TYR A 1 329 ? -32.033 7.531 40.584 1.00 88.75 329 TYR A O 1
ATOM 2508 N N . ALA A 1 330 ? -30.774 8.511 42.132 1.00 84.81 330 ALA A N 1
ATOM 2509 C CA . ALA A 1 330 ? -31.920 8.976 42.920 1.00 84.81 330 ALA A CA 1
ATOM 2510 C C . ALA A 1 330 ? -32.840 9.973 42.187 1.00 84.81 330 ALA A C 1
ATOM 2512 O O . ALA A 1 330 ? -33.953 10.228 42.651 1.00 84.81 330 ALA A O 1
ATOM 2513 N N . SER A 1 331 ? -32.367 10.591 41.102 1.00 83.00 331 SER A N 1
ATOM 2514 C CA . SER A 1 331 ? -33.114 11.588 40.328 1.00 83.00 331 SER A CA 1
ATOM 2515 C C . SER A 1 331 ? -33.469 11.139 38.913 1.00 83.00 331 SER A C 1
ATOM 2517 O O . SER A 1 331 ? -34.026 11.941 38.161 1.00 83.00 331 SER A O 1
ATOM 2519 N N . TYR A 1 332 ? -33.210 9.871 38.582 1.00 77.12 332 TYR A N 1
ATOM 2520 C CA . TYR A 1 332 ? -33.530 9.305 37.283 1.00 77.12 332 TYR A CA 1
ATOM 2521 C C . TYR A 1 332 ? -35.034 9.412 37.003 1.00 77.12 332 TYR A C 1
ATOM 2523 O O . TYR A 1 332 ? -35.873 8.858 37.716 1.00 77.12 332 TYR A O 1
ATOM 2531 N N . ASP A 1 333 ? -35.360 10.173 35.962 1.00 63.88 333 ASP A N 1
ATOM 2532 C CA . ASP A 1 333 ? -36.704 10.401 35.439 1.00 63.88 333 ASP A CA 1
ATOM 2533 C C . ASP A 1 333 ? -36.648 10.058 33.946 1.00 63.88 333 ASP A C 1
ATOM 2535 O O . ASP A 1 333 ? -36.186 10.865 33.132 1.00 63.88 333 ASP A O 1
ATOM 2539 N N . ASN A 1 334 ? -37.064 8.836 33.592 1.00 53.00 334 ASN A N 1
ATOM 2540 C CA . ASN A 1 334 ? -36.891 8.216 32.268 1.00 53.00 334 ASN A CA 1
ATOM 2541 C C . ASN A 1 334 ? -37.772 8.828 31.154 1.00 53.00 334 ASN A C 1
ATOM 2543 O O . ASN A 1 334 ? -38.274 8.160 30.253 1.00 53.00 334 ASN A O 1
ATOM 2547 N N . SER A 1 335 ? -38.011 10.136 31.194 1.00 51.12 335 SER A N 1
ATOM 2548 C CA . SER A 1 335 ? -38.890 10.830 30.251 1.00 51.12 335 SER A CA 1
ATOM 2549 C C . SER A 1 335 ? -38.330 10.955 28.820 1.00 51.12 335 SER A C 1
ATOM 2551 O O . SER A 1 335 ? -39.056 11.427 27.939 1.00 51.12 335 SER A O 1
ATOM 2553 N N . ASN A 1 336 ? -37.081 10.531 28.565 1.00 47.38 336 ASN A N 1
ATOM 2554 C CA . ASN A 1 336 ? -36.358 10.760 27.305 1.00 47.38 336 ASN A CA 1
ATOM 2555 C C . ASN A 1 336 ? -36.007 9.506 26.476 1.00 47.38 336 ASN A C 1
ATOM 2557 O O . ASN A 1 336 ? -35.707 9.667 25.290 1.00 47.38 336 ASN A O 1
ATOM 2561 N N . LEU A 1 337 ? -36.095 8.279 27.003 1.00 44.16 337 LEU A N 1
ATOM 2562 C CA . LEU A 1 337 ? -35.919 7.073 26.183 1.00 44.16 337 LEU A CA 1
ATOM 2563 C C . LEU A 1 337 ? -37.244 6.751 25.478 1.00 44.16 337 LEU A C 1
ATOM 2565 O O . LEU A 1 337 ? -38.267 6.489 26.102 1.00 44.16 337 LEU A O 1
ATOM 2569 N N . GLY A 1 338 ? -37.262 6.836 24.145 1.00 41.50 338 GLY A N 1
ATOM 2570 C CA . GLY A 1 338 ? -38.457 6.804 23.286 1.00 41.50 338 GLY A CA 1
ATOM 2571 C C . GLY A 1 338 ? -39.247 5.483 23.218 1.00 41.50 338 GLY A C 1
ATOM 2572 O O . GLY A 1 338 ? -39.719 5.127 22.136 1.00 41.50 338 GLY A O 1
ATOM 2573 N N . GLY A 1 339 ? -39.432 4.776 24.336 1.00 40.75 339 GLY A N 1
ATOM 2574 C CA . GLY A 1 339 ? -40.010 3.436 24.422 1.00 40.75 339 GLY A CA 1
ATOM 2575 C C . GLY A 1 339 ? -40.926 3.195 25.630 1.00 40.75 339 GLY A C 1
ATOM 2576 O O . GLY A 1 339 ? -40.669 2.316 26.427 1.00 40.75 339 GLY A O 1
ATOM 2577 N N . GLY A 1 340 ? -42.054 3.899 25.730 1.00 37.31 340 GLY A N 1
ATOM 2578 C CA . GLY A 1 340 ? -43.326 3.327 26.215 1.00 37.31 340 GLY A CA 1
ATOM 2579 C C . GLY A 1 340 ? -43.537 2.874 27.678 1.00 37.31 340 GLY A C 1
ATOM 2580 O O . GLY A 1 340 ? -44.711 2.698 28.006 1.00 37.31 340 GLY A O 1
ATOM 2581 N N . SER A 1 341 ? -42.533 2.732 28.546 1.00 42.62 341 SER A N 1
ATOM 2582 C CA . SER A 1 341 ? -42.727 2.554 30.001 1.00 42.62 341 SER A CA 1
ATOM 2583 C C . SER A 1 341 ? -41.871 3.556 30.762 1.00 42.62 341 SER A C 1
ATOM 2585 O O . SER A 1 341 ? -40.707 3.755 30.437 1.00 42.62 341 SER A O 1
ATOM 2587 N N . ASN A 1 342 ? -42.493 4.259 31.699 1.00 46.34 342 ASN A N 1
ATOM 2588 C CA . ASN A 1 342 ? -42.020 5.514 32.280 1.00 46.34 342 ASN A CA 1
ATOM 2589 C C . ASN A 1 342 ? -41.446 5.291 33.684 1.00 46.34 342 ASN A C 1
ATOM 2591 O O . ASN A 1 342 ? -41.639 6.129 34.558 1.00 46.34 342 ASN A O 1
ATOM 2595 N N . ASP A 1 343 ? -40.775 4.173 33.915 1.00 48.28 343 ASP A N 1
ATOM 2596 C CA . ASP A 1 343 ? -40.651 3.697 35.281 1.00 48.28 343 ASP A CA 1
ATOM 2597 C C . ASP A 1 343 ? -39.405 4.301 35.954 1.00 48.28 343 ASP A C 1
ATOM 2599 O O . ASP A 1 343 ? -38.265 3.926 35.688 1.00 48.28 343 ASP A O 1
ATOM 2603 N N . ALA A 1 344 ? -39.622 5.302 36.816 1.00 60.78 344 ALA A N 1
ATOM 2604 C CA . ALA A 1 344 ? -38.657 5.671 37.856 1.00 60.78 344 ALA A CA 1
ATOM 2605 C C . ALA A 1 344 ? -38.377 4.441 38.743 1.00 60.78 344 ALA A C 1
ATOM 2607 O O . ALA A 1 344 ? -39.192 3.523 38.749 1.00 60.78 344 ALA A O 1
ATOM 2608 N N . TYR A 1 345 ? -37.314 4.431 39.564 1.00 66.25 345 TYR A N 1
ATOM 2609 C CA . TYR A 1 345 ? -37.059 3.312 40.499 1.00 66.25 345 TYR A CA 1
ATOM 2610 C C . TYR A 1 345 ? -38.334 2.871 41.240 1.00 66.25 345 TYR A C 1
ATOM 2612 O O . TYR A 1 345 ? -38.636 1.694 41.296 1.00 66.25 345 TYR A O 1
ATOM 2620 N N . THR A 1 346 ? -39.186 3.814 41.658 1.00 65.31 346 THR A N 1
ATOM 2621 C CA . THR A 1 346 ? -40.480 3.545 42.320 1.00 65.31 346 THR A CA 1
ATOM 2622 C C . THR A 1 346 ? -41.491 2.696 41.533 1.00 65.31 346 THR A C 1
ATOM 2624 O O . THR A 1 346 ? -42.518 2.309 42.092 1.00 65.31 346 THR A O 1
ATOM 2627 N N . GLU A 1 347 ? -41.260 2.473 40.246 1.00 70.56 347 GLU A N 1
ATOM 2628 C CA . GLU A 1 347 ? -42.109 1.719 39.326 1.00 70.56 347 GLU A CA 1
ATOM 2629 C C . GLU A 1 347 ? -41.417 0.439 38.811 1.00 70.56 347 GLU A C 1
ATOM 2631 O O . GLU A 1 347 ? -42.097 -0.394 38.219 1.00 70.56 347 GLU A O 1
ATOM 2636 N N . ALA A 1 348 ? -40.125 0.228 39.112 1.00 82.44 348 ALA A N 1
ATOM 2637 C CA . ALA A 1 348 ? -39.430 -1.025 38.826 1.00 82.44 348 ALA A CA 1
ATOM 2638 C C . ALA A 1 348 ? -40.007 -2.165 39.681 1.00 82.44 348 ALA A C 1
ATOM 2640 O O . ALA A 1 348 ? -40.177 -2.047 40.899 1.00 82.44 348 ALA A O 1
ATOM 2641 N N . THR A 1 349 ? -40.329 -3.278 39.035 1.00 82.94 349 THR A N 1
ATOM 2642 C CA . THR A 1 349 ? -40.951 -4.463 39.639 1.00 82.94 349 THR A CA 1
ATOM 2643 C C . THR A 1 349 ? -40.059 -5.694 39.618 1.00 82.94 349 THR A C 1
ATOM 2645 O O . THR A 1 349 ? -40.383 -6.670 40.287 1.00 82.94 349 THR A O 1
ATOM 2648 N N . THR A 1 350 ? -38.944 -5.642 38.893 1.00 86.25 350 THR A N 1
ATOM 2649 C CA . THR A 1 350 ? -38.002 -6.752 38.727 1.00 86.25 350 THR A CA 1
ATOM 2650 C C . THR A 1 350 ? -36.554 -6.293 38.936 1.00 86.25 350 THR A C 1
ATOM 2652 O O . THR A 1 350 ? -36.256 -5.107 38.747 1.00 86.25 350 THR A O 1
ATOM 2655 N N . PRO A 1 351 ? -35.630 -7.202 39.303 1.00 86.50 351 PRO A N 1
ATOM 2656 C CA . PRO A 1 351 ? -34.208 -6.875 39.395 1.00 86.50 351 PRO A CA 1
ATOM 2657 C C . PRO A 1 351 ? -33.631 -6.379 38.064 1.00 86.50 351 PRO A C 1
ATOM 2659 O O . PRO A 1 351 ? -32.832 -5.447 38.043 1.00 86.50 351 PRO A O 1
ATOM 2662 N N . GLU A 1 352 ? -34.088 -6.947 36.947 1.00 88.38 352 GLU A N 1
ATOM 2663 C CA . GLU A 1 352 ? -33.677 -6.546 35.599 1.00 88.38 352 GLU A CA 1
ATOM 2664 C C . GLU A 1 352 ? -34.049 -5.084 35.298 1.00 88.38 352 GLU A C 1
ATOM 2666 O O . GLU A 1 352 ? -33.224 -4.318 34.807 1.00 88.38 352 GLU A O 1
ATOM 2671 N N . GLU A 1 353 ? -35.262 -4.646 35.655 1.00 88.31 353 GLU A N 1
ATOM 2672 C CA . GLU A 1 353 ? -35.677 -3.243 35.502 1.00 88.31 353 GLU A CA 1
ATOM 2673 C C . GLU A 1 353 ? -34.815 -2.292 36.341 1.00 88.31 353 GLU A C 1
ATOM 2675 O O . GLU A 1 353 ? -34.453 -1.214 35.871 1.00 88.31 353 GLU A O 1
ATOM 2680 N N . VAL A 1 354 ? -34.445 -2.693 37.560 1.00 90.38 354 VAL A N 1
ATOM 2681 C CA . VAL A 1 354 ? -33.541 -1.915 38.419 1.00 90.38 354 VAL A CA 1
ATOM 2682 C C . VAL A 1 354 ? -32.138 -1.833 37.809 1.00 90.38 354 VAL A C 1
ATOM 2684 O O . VAL A 1 354 ? -31.566 -0.743 37.746 1.00 90.38 354 VAL A O 1
ATOM 2687 N N . GLN A 1 355 ? -31.599 -2.952 37.320 1.00 93.25 355 GLN A N 1
ATOM 2688 C CA . GLN A 1 355 ? -30.281 -3.005 36.686 1.00 93.25 355 GLN A CA 1
ATOM 2689 C C . GLN A 1 355 ? -30.230 -2.133 35.422 1.00 93.25 355 GLN A C 1
ATOM 2691 O O . GLN A 1 355 ? -29.317 -1.323 35.273 1.00 93.25 355 GLN A O 1
ATOM 2696 N N . ASN A 1 356 ? -31.266 -2.188 34.584 1.00 89.19 356 ASN A N 1
ATOM 2697 C CA . ASN A 1 356 ? -31.387 -1.352 33.388 1.00 89.19 356 ASN A CA 1
ATOM 2698 C C . ASN A 1 356 ? -31.363 0.154 33.708 1.00 89.19 356 ASN A C 1
ATOM 2700 O O . ASN A 1 356 ? -30.802 0.943 32.944 1.00 89.19 356 ASN A O 1
ATOM 2704 N N . ILE A 1 357 ? -31.942 0.575 34.840 1.00 89.81 357 ILE A N 1
ATOM 2705 C CA . ILE A 1 357 ? -31.861 1.974 35.287 1.00 89.81 357 ILE A CA 1
ATOM 2706 C C . ILE A 1 357 ? -30.422 2.337 35.676 1.00 89.81 357 ILE A C 1
ATOM 2708 O O . ILE A 1 357 ? -29.940 3.406 35.290 1.00 89.81 357 ILE A O 1
ATOM 2712 N N . VAL A 1 358 ? -29.731 1.470 36.424 1.00 93.00 358 VAL A N 1
ATOM 2713 C CA . VAL A 1 358 ? -28.318 1.675 36.790 1.00 93.00 358 VAL A CA 1
ATOM 2714 C C . VAL A 1 358 ? -27.466 1.836 35.532 1.00 93.00 358 VAL A C 1
ATOM 2716 O O . VAL A 1 358 ? -26.723 2.813 35.423 1.00 93.00 358 VAL A O 1
ATOM 2719 N N . ASP A 1 359 ? -27.620 0.939 34.561 1.00 92.12 359 ASP A N 1
ATOM 2720 C CA . ASP A 1 359 ? -26.830 0.948 33.329 1.00 92.12 359 ASP A CA 1
ATOM 2721 C C . ASP A 1 359 ? -27.143 2.152 32.437 1.00 92.12 359 ASP A C 1
ATOM 2723 O O . ASP A 1 359 ? -26.223 2.776 31.906 1.00 92.12 359 ASP A O 1
ATOM 2727 N N . SER A 1 360 ? -28.411 2.567 32.350 1.00 89.00 360 SER A N 1
ATOM 2728 C CA . SER A 1 360 ? -28.790 3.791 31.635 1.00 89.00 360 SER A CA 1
ATOM 2729 C C . SER A 1 360 ? -28.162 5.037 32.257 1.00 89.00 360 SER A C 1
ATOM 2731 O O . SER A 1 360 ? -27.653 5.881 31.525 1.00 89.00 360 SER A O 1
ATOM 2733 N N . VAL A 1 361 ? -28.173 5.170 33.589 1.00 91.06 361 VAL A N 1
ATOM 2734 C CA . VAL A 1 361 ? -27.547 6.322 34.261 1.00 91.06 361 VAL A CA 1
ATOM 2735 C C . VAL A 1 361 ? -26.031 6.295 34.098 1.00 91.06 361 VAL A C 1
ATOM 2737 O O . VAL A 1 361 ? -25.422 7.344 33.894 1.00 91.06 361 VAL A O 1
ATOM 2740 N N . ASN A 1 362 ? -25.411 5.115 34.173 1.00 94.00 362 ASN A N 1
ATOM 2741 C CA . ASN A 1 362 ? -23.978 4.962 33.938 1.00 94.00 362 ASN A CA 1
ATOM 2742 C C . ASN A 1 362 ? -23.593 5.424 32.532 1.00 94.00 362 ASN A C 1
ATOM 2744 O O . ASN A 1 362 ? -22.607 6.147 32.374 1.00 94.00 362 ASN A O 1
ATOM 2748 N N . LEU A 1 363 ? -24.376 5.021 31.528 1.00 92.06 363 LEU A N 1
ATOM 2749 C CA . LEU A 1 363 ? -24.166 5.409 30.142 1.00 92.06 363 LEU A CA 1
ATOM 2750 C C . LEU A 1 363 ? -24.326 6.921 29.961 1.00 92.06 363 LEU A C 1
ATOM 2752 O O . LEU A 1 363 ? -23.410 7.542 29.437 1.00 92.06 363 LEU A O 1
ATOM 2756 N N . ASP A 1 364 ? -25.400 7.527 30.477 1.00 89.75 364 ASP A N 1
ATOM 2757 C CA . ASP A 1 364 ? -25.617 8.982 30.399 1.00 89.75 364 ASP A CA 1
ATOM 2758 C C . ASP A 1 364 ? -24.509 9.774 31.125 1.00 89.75 364 ASP A C 1
ATOM 2760 O O . ASP A 1 364 ? -24.082 10.834 30.674 1.00 89.75 364 ASP A O 1
ATOM 2764 N N . ALA A 1 365 ? -23.989 9.266 32.247 1.00 92.06 365 ALA A N 1
ATOM 2765 C CA . ALA A 1 365 ? -22.883 9.910 32.957 1.00 92.06 365 ALA A CA 1
ATOM 2766 C C . ALA A 1 365 ? -21.557 9.856 32.171 1.00 92.06 365 ALA A C 1
ATOM 2768 O O . ALA A 1 365 ? -20.694 10.730 32.329 1.00 92.06 365 ALA A O 1
ATOM 2769 N N . ILE A 1 366 ? -21.370 8.825 31.344 1.00 94.25 366 ILE A N 1
ATOM 2770 C CA . ILE A 1 366 ? -20.187 8.641 30.499 1.00 94.25 366 ILE A CA 1
ATOM 2771 C C . ILE A 1 366 ? -20.329 9.428 29.192 1.00 94.25 366 ILE A C 1
ATOM 2773 O O . ILE A 1 366 ? -19.412 10.174 28.848 1.00 94.25 366 ILE A O 1
ATOM 2777 N N . ASP A 1 367 ? -21.454 9.281 28.500 1.00 91.31 367 ASP A N 1
ATOM 2778 C CA . ASP A 1 367 ? -21.738 9.817 27.170 1.00 91.31 367 ASP A CA 1
ATOM 2779 C C . ASP A 1 367 ? -23.245 10.110 27.022 1.00 91.31 367 ASP A C 1
ATOM 2781 O O . ASP A 1 367 ? -24.015 9.323 26.471 1.00 91.31 367 ASP A O 1
ATOM 2785 N N . ASP A 1 368 ? -23.686 11.259 27.539 1.00 81.12 368 ASP A N 1
ATOM 2786 C CA . ASP A 1 368 ? -25.056 11.741 27.365 1.00 81.12 368 ASP A CA 1
ATOM 2787 C C . ASP A 1 368 ? -25.263 12.167 25.907 1.00 81.12 368 ASP A C 1
ATOM 2789 O O . ASP A 1 368 ? -24.559 13.032 25.371 1.00 81.12 368 ASP A O 1
ATOM 2793 N N . ASN A 1 369 ? -26.323 11.644 25.291 1.00 71.06 369 ASN A N 1
ATOM 2794 C CA . ASN A 1 369 ? -26.806 12.042 23.968 1.00 71.06 369 ASN A CA 1
ATOM 2795 C C . ASN A 1 369 ? -27.062 13.561 23.827 1.00 71.06 369 ASN A C 1
ATOM 2797 O O . ASN A 1 369 ? -27.188 14.070 22.708 1.00 71.06 369 ASN A O 1
ATOM 2801 N N . ALA A 1 370 ? -27.171 14.307 24.931 1.00 72.50 370 ALA A N 1
ATOM 2802 C CA . ALA A 1 370 ? -27.247 15.766 24.944 1.00 72.50 370 ALA A CA 1
ATOM 2803 C C . ALA A 1 370 ? -25.892 16.483 24.738 1.00 72.50 370 ALA A C 1
ATOM 2805 O O . ALA A 1 370 ? -25.878 17.718 24.685 1.00 72.50 370 ALA A O 1
ATOM 2806 N N . GLY A 1 371 ? -24.786 15.746 24.584 1.00 77.38 371 GLY A N 1
ATOM 2807 C CA . GLY A 1 371 ? -23.438 16.286 24.394 1.00 77.38 371 GLY A CA 1
ATOM 2808 C C . GLY A 1 371 ? -22.766 16.689 25.706 1.00 77.38 371 GLY A C 1
ATOM 2809 O O . GLY A 1 371 ? -22.137 17.743 25.777 1.00 77.38 371 GLY A O 1
ATOM 2810 N N . SER A 1 372 ? -22.948 15.892 26.755 1.00 79.00 372 SER A N 1
ATOM 2811 C CA . SER A 1 372 ? -22.256 16.040 28.039 1.00 79.00 372 SER A CA 1
ATOM 2812 C C . SER A 1 372 ? -21.840 14.674 28.572 1.00 79.00 372 SER A C 1
ATOM 2814 O O . SER A 1 372 ? -22.363 13.662 28.135 1.00 79.00 372 SER A O 1
ATOM 2816 N N . GLY A 1 373 ? -20.900 14.619 29.506 1.00 89.69 373 GLY A N 1
ATOM 2817 C CA . GLY A 1 373 ? -20.448 13.352 30.083 1.00 89.69 373 GLY A CA 1
ATOM 2818 C C . GLY A 1 373 ? -18.935 13.306 30.185 1.00 89.69 373 GLY A C 1
ATOM 2819 O O . GLY A 1 373 ? -18.235 14.146 29.622 1.00 89.69 373 GLY A O 1
ATOM 2820 N N . VAL A 1 374 ? -18.419 12.330 30.931 1.00 92.62 374 VAL A N 1
ATOM 2821 C CA . VAL A 1 374 ? -16.973 12.244 31.183 1.00 92.62 374 VAL A CA 1
ATOM 2822 C C . VAL A 1 374 ? -16.180 11.988 29.900 1.00 92.62 374 VAL A C 1
ATOM 2824 O O . VAL A 1 374 ? -15.060 12.482 29.798 1.00 92.62 374 VAL A O 1
ATOM 2827 N N . LEU A 1 375 ? -16.733 11.243 28.935 1.00 93.81 375 LEU A N 1
ATOM 2828 C CA . LEU A 1 375 ? -16.087 11.037 27.640 1.00 93.81 375 LEU A CA 1
ATOM 2829 C C . LEU A 1 375 ? -16.090 12.334 26.830 1.00 93.81 375 LEU A C 1
ATOM 2831 O O . LEU A 1 375 ? -15.018 12.789 26.463 1.00 93.81 375 LEU A O 1
ATOM 2835 N N . VAL A 1 376 ? -17.248 12.970 26.638 1.00 90.50 376 VAL A N 1
ATOM 2836 C CA . VAL A 1 376 ? -17.364 14.230 25.876 1.00 90.50 376 VAL A CA 1
ATOM 2837 C C . VAL A 1 376 ? -16.447 15.323 26.442 1.00 90.50 376 VAL A C 1
ATOM 2839 O O . VAL A 1 376 ? -15.714 15.971 25.700 1.00 90.50 376 VAL A O 1
ATOM 2842 N N . ASP A 1 377 ? -16.415 15.482 27.769 1.00 89.94 377 ASP A N 1
ATOM 2843 C CA . ASP A 1 377 ? -15.524 16.441 28.432 1.00 89.94 377 ASP A CA 1
ATOM 2844 C C . ASP A 1 377 ? -14.033 16.112 28.194 1.00 89.94 377 ASP A C 1
ATOM 2846 O O . ASP A 1 377 ? -13.203 17.020 28.107 1.00 89.94 377 ASP A O 1
ATOM 2850 N N . ALA A 1 378 ? -13.679 14.824 28.108 1.00 91.81 378 ALA A N 1
ATOM 2851 C CA . ALA A 1 378 ? -12.315 14.365 27.841 1.00 91.81 378 ALA A CA 1
ATOM 2852 C C . ALA A 1 378 ? -11.913 14.527 26.364 1.00 91.81 378 ALA A C 1
ATOM 2854 O O . ALA A 1 378 ? -10.761 14.854 26.075 1.00 91.81 378 ALA A O 1
ATOM 2855 N N . GLU A 1 379 ? -12.854 14.327 25.440 1.00 90.75 379 GLU A N 1
ATOM 2856 C CA . GLU A 1 379 ? -12.684 14.580 24.005 1.00 90.75 379 GLU A CA 1
ATOM 2857 C C . GLU A 1 379 ? -12.351 16.062 23.756 1.00 90.75 379 GLU A C 1
ATOM 2859 O O . GLU A 1 379 ? -11.399 16.377 23.040 1.00 90.75 379 GLU A O 1
ATOM 2864 N N . ASP A 1 380 ? -13.052 16.971 24.440 1.00 86.88 380 ASP A N 1
ATOM 2865 C CA . ASP A 1 380 ? -12.813 18.416 24.361 1.00 86.88 380 ASP A CA 1
ATOM 2866 C C . ASP A 1 380 ? -11.504 18.870 25.037 1.00 86.88 380 ASP A C 1
ATOM 2868 O O . ASP A 1 380 ? -10.924 19.886 24.640 1.00 86.88 380 ASP A O 1
ATOM 2872 N N . SER A 1 381 ? -11.025 18.165 26.071 1.00 88.31 381 SER A N 1
ATOM 2873 C CA . SER A 1 381 ? -9.825 18.579 26.814 1.00 88.31 381 SER A CA 1
ATOM 2874 C C . SER A 1 381 ? -8.514 18.217 26.114 1.00 88.31 381 SER A C 1
ATOM 2876 O O . SER A 1 381 ? -7.496 18.873 26.364 1.00 88.31 381 SER A O 1
ATOM 2878 N N . LEU A 1 382 ? -8.532 17.190 25.252 1.00 85.00 382 LEU A N 1
ATOM 2879 C CA . LEU A 1 382 ? -7.345 16.572 24.644 1.00 85.00 382 LEU A CA 1
ATOM 2880 C C . LEU A 1 382 ? -6.272 16.182 25.684 1.00 85.00 382 LEU A C 1
ATOM 2882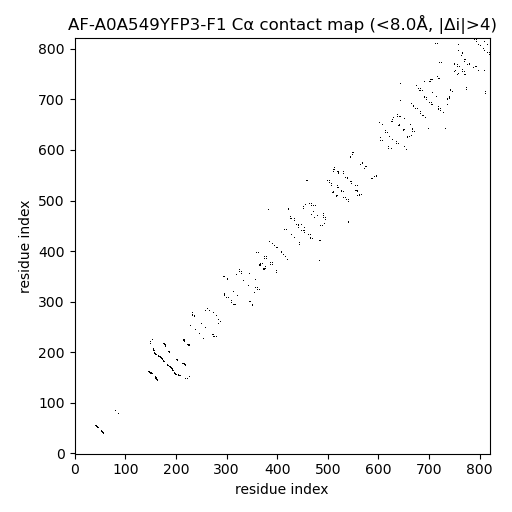 O O . LEU A 1 382 ? -5.076 16.156 25.383 1.00 85.00 382 LEU A O 1
ATOM 2886 N N . ASP A 1 383 ? -6.684 15.881 26.919 1.00 91.88 383 ASP A N 1
ATOM 2887 C CA . ASP A 1 383 ? -5.798 15.425 27.989 1.00 91.88 383 ASP A CA 1
ATOM 2888 C C . ASP A 1 383 ? -5.826 13.893 28.080 1.00 91.88 383 ASP A C 1
ATOM 2890 O O . ASP A 1 383 ? -6.856 13.266 28.350 1.00 91.88 383 ASP A O 1
ATOM 2894 N N . SER A 1 384 ? -4.656 13.269 27.912 1.00 92.56 384 SER A N 1
ATOM 2895 C CA . SER A 1 384 ? -4.495 11.815 28.031 1.00 92.56 384 SER A CA 1
ATOM 2896 C C . SER A 1 384 ? -5.024 11.256 29.361 1.00 92.56 384 SER A C 1
ATOM 2898 O O . SER A 1 384 ? -5.490 10.118 29.417 1.00 92.56 384 SER A O 1
ATOM 2900 N N . ALA A 1 385 ? -4.928 12.003 30.463 1.00 92.69 385 ALA A N 1
ATOM 2901 C CA . ALA A 1 385 ? -5.418 11.565 31.766 1.00 92.69 385 ALA A CA 1
ATOM 2902 C C . ALA A 1 385 ? -6.950 11.528 31.828 1.00 92.69 385 ALA A C 1
ATOM 2904 O O . ALA A 1 385 ? -7.497 10.609 32.443 1.00 92.69 385 ALA A O 1
ATOM 2905 N N . ASP A 1 386 ? -7.627 12.479 31.183 1.00 95.06 386 ASP A N 1
ATOM 2906 C CA . ASP A 1 386 ? -9.088 12.521 31.124 1.00 95.06 386 ASP A CA 1
ATOM 2907 C C . ASP A 1 386 ? -9.624 11.390 30.236 1.00 95.06 386 ASP A C 1
ATOM 2909 O O . ASP A 1 386 ? -10.520 10.658 30.659 1.00 95.06 386 ASP A O 1
ATOM 2913 N N . ILE A 1 387 ? -9.000 11.142 29.078 1.00 96.00 387 ILE A N 1
ATOM 2914 C CA . ILE A 1 387 ? -9.371 10.026 28.192 1.00 96.00 387 ILE A CA 1
ATOM 2915 C C . ILE A 1 387 ? -9.155 8.666 28.871 1.00 96.00 387 ILE A C 1
ATOM 2917 O O . ILE A 1 387 ? -10.045 7.818 28.860 1.00 96.00 387 ILE A O 1
ATOM 2921 N N . ASN A 1 388 ? -8.022 8.458 29.554 1.00 94.75 388 ASN A N 1
ATOM 2922 C CA . ASN A 1 388 ? -7.780 7.218 30.310 1.00 94.75 388 ASN A CA 1
ATOM 2923 C C . ASN A 1 388 ? -8.771 7.041 31.475 1.00 94.75 388 ASN A C 1
ATOM 2925 O O . ASN A 1 388 ? -9.109 5.916 31.861 1.00 94.75 388 ASN A O 1
ATOM 2929 N N . LYS A 1 389 ? -9.241 8.146 32.066 1.00 94.38 389 LYS A N 1
ATOM 2930 C CA . LYS A 1 389 ? -10.287 8.113 33.088 1.00 94.38 389 LYS A CA 1
ATOM 2931 C C . LYS A 1 389 ? -11.631 7.711 32.478 1.00 94.38 389 LYS A C 1
ATOM 2933 O O . LYS A 1 389 ? -12.295 6.863 33.069 1.00 94.38 389 LYS A O 1
ATOM 2938 N N . ALA A 1 390 ? -12.012 8.267 31.327 1.00 96.00 390 ALA A N 1
ATOM 2939 C CA . ALA A 1 390 ? -13.226 7.884 30.608 1.00 96.00 390 ALA A CA 1
ATOM 2940 C C . ALA A 1 390 ? -13.198 6.395 30.219 1.00 96.00 390 ALA A C 1
ATOM 2942 O O . ALA A 1 390 ? -14.116 5.658 30.567 1.00 96.00 390 ALA A O 1
ATOM 2943 N N . GLU A 1 391 ? -12.094 5.917 29.640 1.00 96.94 391 GLU A N 1
ATOM 2944 C CA . GLU A 1 391 ? -11.874 4.500 29.313 1.00 96.94 391 GLU A CA 1
ATOM 2945 C C . GLU A 1 391 ? -12.026 3.581 30.533 1.00 96.94 391 GLU A C 1
ATOM 2947 O O . GLU A 1 391 ? -12.644 2.519 30.460 1.00 96.94 391 GLU A O 1
ATOM 2952 N N . SER A 1 392 ? -11.479 3.989 31.682 1.00 96.06 392 SER A N 1
ATOM 2953 C CA . SER A 1 392 ? -11.600 3.223 32.927 1.00 96.06 392 SER A CA 1
ATOM 2954 C C . SER A 1 392 ? -13.049 3.144 33.418 1.00 96.06 392 SER A C 1
ATOM 2956 O O . SER A 1 392 ? -13.443 2.129 33.991 1.00 96.06 392 SER A O 1
ATOM 2958 N N . LEU A 1 393 ? -13.840 4.204 33.218 1.00 96.00 393 LEU A N 1
ATOM 2959 C CA . LEU A 1 393 ? -15.263 4.220 33.562 1.00 96.00 393 LEU A CA 1
ATOM 2960 C C . LEU A 1 393 ? -16.080 3.364 32.591 1.00 96.00 393 LEU A C 1
ATOM 2962 O O . LEU A 1 393 ? -16.895 2.578 33.063 1.00 96.00 393 LEU A O 1
ATOM 2966 N N . ILE A 1 394 ? -15.809 3.442 31.283 1.00 96.81 394 ILE A N 1
ATOM 2967 C CA . ILE A 1 394 ? -16.448 2.601 30.255 1.00 96.81 394 ILE A CA 1
ATOM 2968 C C . ILE A 1 394 ? -16.221 1.124 30.570 1.00 96.81 394 ILE A C 1
ATOM 2970 O O . ILE A 1 394 ? -17.172 0.364 30.726 1.00 96.81 394 ILE A O 1
ATOM 2974 N N . ASN A 1 395 ? -14.963 0.723 30.773 1.00 95.19 395 ASN A N 1
ATOM 2975 C CA . ASN A 1 395 ? -14.625 -0.669 31.065 1.00 95.19 395 ASN A CA 1
ATOM 2976 C C . ASN A 1 395 ? -15.286 -1.200 32.340 1.00 95.19 395 ASN A C 1
ATOM 2978 O O . ASN A 1 395 ? -15.582 -2.391 32.417 1.00 95.19 395 ASN A O 1
ATOM 2982 N N . LYS A 1 396 ? -15.504 -0.332 33.334 1.00 95.06 396 LYS A N 1
ATOM 2983 C CA . LYS A 1 396 ? -16.021 -0.720 34.648 1.00 95.06 396 LYS A CA 1
ATOM 2984 C C . LYS A 1 396 ? -17.547 -0.689 34.752 1.00 95.06 396 LYS A C 1
ATOM 2986 O O . LYS A 1 396 ? -18.100 -1.496 35.496 1.00 95.06 396 LYS A O 1
ATOM 2991 N N . TYR A 1 397 ? -18.203 0.267 34.100 1.00 95.12 397 TYR A N 1
ATOM 2992 C CA . TYR A 1 397 ? -19.605 0.602 34.370 1.00 95.12 397 TYR A CA 1
ATOM 2993 C C . TYR A 1 397 ? -20.525 0.521 33.152 1.00 95.12 397 TYR A C 1
ATOM 2995 O O . TYR A 1 397 ? -21.735 0.626 33.333 1.00 95.12 397 TYR A O 1
ATOM 3003 N N . VAL A 1 398 ? -19.985 0.305 31.949 1.00 94.12 398 VAL A N 1
ATOM 3004 C CA . VAL A 1 398 ? -20.779 -0.031 30.761 1.00 94.12 398 VAL A CA 1
ATOM 3005 C C . VAL A 1 398 ? -20.800 -1.548 30.617 1.00 94.12 398 VAL A C 1
ATOM 3007 O O . VAL A 1 398 ? -19.759 -2.210 30.725 1.00 94.12 398 VAL A O 1
ATOM 3010 N N . GLU A 1 399 ? -22.004 -2.080 30.429 1.00 91.56 399 GLU A N 1
ATOM 3011 C CA . GLU A 1 399 ? -22.249 -3.495 30.168 1.00 91.56 399 GLU A CA 1
ATOM 3012 C C . GLU A 1 399 ? -21.486 -3.982 28.931 1.00 91.56 399 GLU A C 1
ATOM 3014 O O . GLU A 1 399 ? -21.249 -3.214 28.001 1.00 91.56 399 GLU A O 1
ATOM 3019 N N . ASP A 1 400 ? -21.039 -5.238 28.956 1.00 90.06 400 ASP A N 1
ATOM 3020 C CA . ASP A 1 400 ? -20.344 -5.840 27.820 1.00 90.06 400 ASP A CA 1
ATOM 3021 C C . ASP A 1 400 ? -21.312 -6.053 26.651 1.00 90.06 400 ASP A C 1
ATOM 3023 O O . ASP A 1 400 ? -22.493 -6.330 26.846 1.00 90.06 400 ASP A O 1
ATOM 3027 N N . ASP A 1 401 ? -20.809 -5.925 25.424 1.00 86.44 401 ASP A N 1
ATOM 3028 C CA . ASP A 1 401 ? -21.648 -6.081 24.240 1.00 86.44 401 ASP A CA 1
ATOM 3029 C C . ASP A 1 401 ? -22.057 -7.551 24.056 1.00 86.44 401 ASP A C 1
ATOM 3031 O O . ASP A 1 401 ? -21.213 -8.434 23.886 1.00 86.44 401 ASP A O 1
ATOM 3035 N N . GLU A 1 402 ? -23.364 -7.813 24.059 1.00 83.44 402 GLU A N 1
ATOM 3036 C CA . GLU A 1 402 ? -23.923 -9.151 23.862 1.00 83.44 402 GLU A CA 1
ATOM 3037 C C . GLU A 1 402 ? -24.356 -9.408 22.412 1.00 83.44 402 GLU A C 1
ATOM 3039 O O . GLU A 1 402 ? -24.875 -8.533 21.708 1.00 83.44 402 GLU A O 1
ATOM 3044 N N . GLU A 1 403 ? -24.217 -10.659 21.963 1.00 64.06 403 GLU A N 1
ATOM 3045 C CA . GLU A 1 403 ? -24.648 -11.069 20.628 1.00 64.06 403 GLU A CA 1
ATOM 3046 C C . GLU A 1 403 ? -26.175 -10.933 20.472 1.00 64.06 403 GLU A C 1
ATOM 3048 O O . GLU A 1 403 ? -26.963 -11.608 21.133 1.00 64.06 403 GLU A O 1
ATOM 3053 N N . GLY A 1 404 ? -26.609 -10.063 19.554 1.00 61.19 404 GLY A N 1
ATOM 3054 C CA . GLY A 1 404 ? -28.027 -9.819 19.266 1.00 61.19 404 GLY A CA 1
ATOM 3055 C C . GLY A 1 404 ? -28.606 -8.540 19.880 1.00 61.19 404 GLY A C 1
ATOM 3056 O O . GLY A 1 404 ? -29.740 -8.188 19.538 1.00 61.19 404 GLY A O 1
ATOM 3057 N N . GLN A 1 405 ? -27.836 -7.812 20.695 1.00 69.62 405 GLN A N 1
ATOM 3058 C CA . GLN A 1 405 ? -28.170 -6.466 21.174 1.00 69.62 405 GLN A CA 1
ATOM 3059 C C . GLN A 1 405 ? -27.382 -5.389 20.396 1.00 69.62 405 GLN A C 1
ATOM 3061 O O . GLN A 1 405 ? -26.354 -5.693 19.787 1.00 69.62 405 GLN A O 1
ATOM 3066 N N . PRO A 1 406 ? -27.857 -4.129 20.326 1.00 70.88 406 PRO A N 1
ATOM 3067 C CA . PRO A 1 406 ? -27.039 -3.035 19.810 1.00 70.88 406 PRO A CA 1
ATOM 3068 C C . PRO A 1 406 ? -25.779 -2.878 20.667 1.00 70.88 406 PRO A C 1
ATOM 3070 O O . PRO A 1 406 ? -25.898 -2.669 21.869 1.00 70.88 406 PRO A O 1
ATOM 3073 N N . ALA A 1 407 ? -24.598 -2.955 20.051 1.00 81.75 407 ALA A N 1
ATOM 3074 C CA . ALA A 1 407 ? -23.341 -2.704 20.751 1.00 81.75 407 ALA A CA 1
ATOM 3075 C C . ALA A 1 407 ? -23.294 -1.254 21.262 1.00 81.75 407 ALA A C 1
ATOM 3077 O O . ALA A 1 407 ? -23.612 -0.318 20.521 1.00 81.75 407 ALA A O 1
ATOM 3078 N N . VAL A 1 408 ? -22.894 -1.079 22.518 1.00 89.62 408 VAL A N 1
ATOM 3079 C CA . VAL A 1 408 ? -22.758 0.214 23.199 1.00 89.62 408 VAL A CA 1
ATOM 3080 C C . VAL A 1 408 ? -21.325 0.414 23.683 1.00 89.62 408 VAL A C 1
ATOM 3082 O O . VAL A 1 408 ? -20.781 1.505 23.518 1.00 89.62 408 VAL A O 1
ATOM 3085 N N . LYS A 1 409 ? -20.681 -0.616 24.240 1.00 92.94 409 LYS A N 1
ATOM 3086 C CA . LYS A 1 409 ? -19.362 -0.488 24.866 1.00 92.94 409 LYS A CA 1
ATOM 3087 C C . LYS A 1 409 ? -18.250 -0.328 23.843 1.00 92.94 409 LYS A C 1
ATOM 3089 O O . LYS A 1 409 ? -17.464 0.610 23.962 1.00 92.94 409 LYS A O 1
ATOM 3094 N N . GLN A 1 410 ? -18.195 -1.198 22.837 1.00 93.06 410 GLN A N 1
ATOM 3095 C CA . GLN A 1 410 ? -17.150 -1.163 21.820 1.00 93.06 410 GLN A CA 1
ATOM 3096 C C . GLN A 1 410 ? -17.141 0.169 21.054 1.00 93.06 410 GLN A C 1
ATOM 3098 O O . GLN A 1 410 ? -16.084 0.789 21.022 1.00 93.06 410 GLN A O 1
ATOM 3103 N N . PRO A 1 411 ? -18.277 0.723 20.578 1.00 93.25 411 PRO A N 1
ATOM 3104 C CA . PRO A 1 411 ? -18.277 2.044 19.942 1.00 93.25 411 PRO A CA 1
ATOM 3105 C C . PRO A 1 411 ? -17.741 3.187 20.826 1.00 93.25 411 PRO A C 1
ATOM 3107 O O . PRO A 1 411 ? -17.134 4.132 20.320 1.00 93.25 411 PRO A O 1
ATOM 3110 N N . LEU A 1 412 ? -17.952 3.132 22.149 1.00 94.94 412 LEU A N 1
ATOM 3111 C CA . LEU A 1 412 ? -17.375 4.108 23.084 1.00 94.94 412 LEU A CA 1
ATOM 3112 C C . LEU A 1 412 ? -15.860 3.921 23.240 1.00 94.94 412 LEU A C 1
ATOM 3114 O O . LEU A 1 412 ? -15.128 4.905 23.345 1.00 94.94 412 LEU A O 1
ATOM 3118 N N . LEU A 1 413 ? -15.384 2.673 23.250 1.00 96.12 413 LEU A N 1
ATOM 3119 C CA . LEU A 1 413 ? -13.954 2.361 23.275 1.00 96.12 413 LEU A CA 1
ATOM 3120 C C . LEU A 1 413 ? -13.261 2.760 21.963 1.00 96.12 413 LEU A C 1
ATOM 3122 O O . LEU A 1 413 ? -12.177 3.337 22.021 1.00 96.12 413 LEU A O 1
ATOM 3126 N N . ASP A 1 414 ? -13.912 2.580 20.815 1.00 95.38 414 ASP A N 1
ATOM 3127 C CA . ASP A 1 414 ? -13.409 3.034 19.512 1.00 95.38 414 ASP A CA 1
ATOM 3128 C C . ASP A 1 414 ? -13.245 4.568 19.503 1.00 95.38 414 ASP A C 1
ATOM 3130 O O . ASP A 1 414 ? -12.210 5.101 19.096 1.00 95.38 414 ASP A O 1
ATOM 3134 N N . ARG A 1 415 ? -14.221 5.313 20.052 1.00 94.31 415 ARG A N 1
ATOM 3135 C CA . ARG A 1 415 ? -14.111 6.776 20.236 1.00 94.31 415 ARG A CA 1
ATOM 3136 C C . ARG A 1 415 ? -12.934 7.175 21.123 1.00 94.31 415 ARG A C 1
ATOM 3138 O O . ARG A 1 415 ? -12.239 8.146 20.812 1.00 94.31 415 ARG A O 1
ATOM 3145 N N . VAL A 1 416 ? -12.704 6.447 22.218 1.00 96.31 416 VAL A N 1
ATOM 3146 C CA . VAL A 1 416 ? -11.540 6.643 23.099 1.00 96.31 416 VAL A CA 1
ATOM 3147 C C . VAL A 1 416 ? -10.239 6.424 22.329 1.00 96.31 416 VAL A C 1
ATOM 3149 O O . VAL A 1 416 ? -9.310 7.223 22.462 1.00 96.31 416 VAL A O 1
ATOM 3152 N N . GLU A 1 417 ? -10.156 5.362 21.531 1.00 97.56 417 GLU A N 1
ATOM 3153 C CA . GLU A 1 417 ? -8.964 5.020 20.758 1.00 97.56 417 GLU A CA 1
ATOM 3154 C C . GLU A 1 417 ? -8.636 6.087 19.705 1.00 97.56 417 GLU A C 1
ATOM 3156 O O . GLU A 1 417 ? -7.494 6.557 19.645 1.00 97.56 417 GLU A O 1
ATOM 3161 N N . ILE A 1 418 ? -9.645 6.581 18.981 1.00 96.62 418 ILE A N 1
ATOM 3162 C CA . ILE A 1 418 ? -9.498 7.710 18.051 1.00 96.62 418 ILE A CA 1
ATOM 3163 C C . ILE A 1 418 ? -8.944 8.944 18.776 1.00 96.62 418 ILE A C 1
ATOM 3165 O O . ILE A 1 418 ? -7.977 9.554 18.313 1.00 96.62 418 ILE A O 1
ATOM 3169 N N . HIS A 1 419 ? -9.488 9.309 19.941 1.00 95.88 419 HIS A N 1
ATOM 3170 C CA . HIS A 1 419 ? -9.004 10.479 20.684 1.00 95.88 419 HIS A CA 1
ATOM 3171 C C . HIS A 1 419 ? -7.585 10.295 21.225 1.00 95.88 419 HIS A C 1
ATOM 3173 O O . HIS A 1 419 ? -6.794 11.239 21.195 1.00 95.88 419 HIS A O 1
ATOM 3179 N N . LYS A 1 420 ? -7.205 9.085 21.652 1.00 96.50 420 LYS A N 1
ATOM 3180 C CA . LYS A 1 420 ? -5.807 8.778 21.998 1.00 96.50 420 LYS A CA 1
ATOM 3181 C C . LYS A 1 420 ? -4.877 8.989 20.803 1.00 96.50 420 LYS A C 1
ATOM 3183 O O . LYS A 1 420 ? -3.799 9.559 20.980 1.00 96.50 420 LYS A O 1
ATOM 3188 N N . ALA A 1 421 ? -5.280 8.571 19.603 1.00 97.69 421 ALA A N 1
ATOM 3189 C CA . ALA A 1 421 ? -4.497 8.788 18.388 1.00 97.69 421 ALA A CA 1
ATOM 3190 C C . ALA A 1 421 ? -4.374 10.284 18.045 1.00 97.69 421 ALA A C 1
ATOM 3192 O O . ALA A 1 421 ? -3.267 10.757 17.783 1.00 97.69 421 ALA A O 1
ATOM 3193 N N . VAL A 1 422 ? -5.461 11.056 18.148 1.00 96.56 422 VAL A N 1
ATOM 3194 C CA . VAL A 1 422 ? -5.453 12.521 17.958 1.00 96.56 422 VAL A CA 1
ATOM 3195 C C . VAL A 1 422 ? -4.518 13.215 18.953 1.00 96.56 422 VAL A C 1
ATOM 3197 O O . VAL A 1 422 ? -3.701 14.048 18.555 1.00 96.56 422 VAL A O 1
ATOM 3200 N N . ILE A 1 423 ? -4.573 12.850 20.238 1.00 94.75 423 ILE A N 1
ATOM 3201 C CA . ILE A 1 423 ? -3.660 13.383 21.260 1.00 94.75 423 ILE A CA 1
ATOM 3202 C C . ILE A 1 423 ? -2.211 13.032 20.912 1.00 94.75 423 ILE A C 1
ATOM 3204 O O . ILE A 1 423 ? -1.337 13.895 20.965 1.00 94.75 423 ILE A O 1
ATOM 3208 N N . ALA A 1 424 ? -1.943 11.793 20.493 1.00 95.88 424 ALA A N 1
ATOM 3209 C CA . ALA A 1 424 ? -0.601 11.375 20.106 1.00 95.88 424 ALA A CA 1
ATOM 3210 C C . ALA A 1 424 ? -0.063 12.165 18.899 1.00 95.88 424 ALA A C 1
ATOM 3212 O O . ALA A 1 424 ? 1.127 12.494 18.878 1.00 95.88 424 ALA A O 1
ATOM 3213 N N . VAL A 1 425 ? -0.916 12.493 17.920 1.00 96.69 425 VAL A N 1
ATOM 3214 C CA . VAL A 1 425 ? -0.580 13.384 16.797 1.00 96.69 425 VAL A CA 1
ATOM 3215 C C . VAL A 1 425 ? -0.227 14.784 17.305 1.00 96.69 425 VAL A C 1
ATOM 3217 O O . VAL A 1 425 ? 0.825 15.310 16.943 1.00 96.69 425 VAL A O 1
ATOM 3220 N N . ASN A 1 426 ? -1.038 15.356 18.198 1.00 94.00 426 ASN A N 1
ATOM 3221 C CA . ASN A 1 426 ? -0.791 16.674 18.795 1.00 94.00 426 ASN A CA 1
ATOM 3222 C C . ASN A 1 426 ? 0.517 16.730 19.613 1.00 94.00 426 ASN A C 1
ATOM 3224 O O . ASN A 1 426 ? 1.233 17.728 19.614 1.00 94.00 426 ASN A O 1
ATOM 3228 N N . GLU A 1 427 ? 0.866 15.642 20.299 1.00 91.75 427 GLU A N 1
ATOM 3229 C CA . GLU A 1 427 ? 2.086 15.534 21.107 1.00 91.75 427 GLU A CA 1
ATOM 3230 C C . GLU A 1 427 ? 3.351 15.212 20.283 1.00 91.75 427 GLU A C 1
ATOM 3232 O O . GLU A 1 427 ? 4.467 15.169 20.824 1.00 91.75 427 GLU A O 1
ATOM 3237 N N . ALA A 1 428 ? 3.226 14.972 18.975 1.00 93.06 428 ALA A N 1
ATOM 3238 C CA . ALA A 1 428 ? 4.348 14.594 18.128 1.00 93.06 428 ALA A CA 1
ATOM 3239 C C . ALA A 1 428 ? 5.336 15.760 17.923 1.00 93.06 428 ALA A C 1
ATOM 3241 O O . ALA A 1 428 ? 5.079 16.733 17.222 1.00 93.06 428 ALA A O 1
ATOM 3242 N N . THR A 1 429 ? 6.545 15.630 18.477 1.00 90.00 429 THR A N 1
ATOM 3243 C CA . THR A 1 429 ? 7.578 16.690 18.432 1.00 90.00 429 THR A CA 1
ATOM 3244 C C . THR A 1 429 ? 8.615 16.531 17.314 1.00 90.00 429 THR A C 1
ATOM 3246 O O . THR A 1 429 ? 9.494 17.380 17.161 1.00 90.00 429 THR A O 1
ATOM 3249 N N . THR A 1 430 ? 8.554 15.450 16.529 1.00 89.81 430 THR A N 1
ATOM 3250 C CA . THR A 1 430 ? 9.490 15.174 15.421 1.00 89.81 430 THR A CA 1
ATOM 3251 C C . THR A 1 430 ? 8.743 14.652 14.197 1.00 89.81 430 THR A C 1
ATOM 3253 O O . THR A 1 430 ? 7.671 14.078 14.358 1.00 89.81 430 THR A O 1
ATOM 3256 N N . ASN A 1 431 ? 9.305 14.812 12.991 1.00 88.12 431 ASN A N 1
ATOM 3257 C CA . ASN A 1 431 ? 8.656 14.376 11.743 1.00 88.12 431 ASN A CA 1
ATOM 3258 C C . ASN A 1 431 ? 8.397 12.863 11.746 1.00 88.12 431 ASN A C 1
ATOM 3260 O O . ASN A 1 431 ? 7.281 12.434 11.497 1.00 88.12 431 ASN A O 1
ATOM 3264 N N . ASN A 1 432 ? 9.392 12.057 12.136 1.00 83.62 432 ASN A N 1
ATOM 3265 C CA . ASN A 1 432 ? 9.233 10.600 12.193 1.00 83.62 432 ASN A CA 1
ATOM 3266 C C . ASN A 1 432 ? 8.163 10.170 13.202 1.00 83.62 432 ASN A C 1
ATOM 3268 O O . ASN A 1 432 ? 7.441 9.208 12.964 1.00 83.62 432 ASN A O 1
ATOM 3272 N N . THR A 1 433 ? 8.081 10.857 14.349 1.00 90.69 433 THR A N 1
ATOM 3273 C CA . THR A 1 433 ? 7.013 10.585 15.315 1.00 90.69 433 THR A CA 1
ATOM 3274 C C . THR A 1 433 ? 5.666 10.977 14.728 1.00 90.69 433 THR A C 1
ATOM 3276 O O . THR A 1 433 ? 4.751 10.174 14.819 1.00 90.69 433 THR A O 1
ATOM 3279 N N . LEU A 1 434 ? 5.554 12.151 14.098 1.00 95.88 434 LEU A N 1
ATOM 3280 C CA . LEU A 1 434 ? 4.306 12.610 13.494 1.00 95.88 434 LEU A CA 1
ATOM 3281 C C . LEU A 1 434 ? 3.803 11.628 12.433 1.00 95.88 434 LEU A C 1
ATOM 3283 O O . LEU A 1 434 ? 2.663 11.203 12.550 1.00 95.88 434 LEU A O 1
ATOM 3287 N N . GLN A 1 435 ? 4.650 11.201 11.489 1.00 95.81 435 GLN A N 1
ATOM 3288 C CA . GLN A 1 435 ? 4.267 10.226 10.459 1.00 95.81 435 GLN A CA 1
ATOM 3289 C C . GLN A 1 435 ? 3.666 8.967 11.084 1.00 95.81 435 GLN A C 1
ATOM 3291 O O . GLN A 1 435 ? 2.523 8.631 10.814 1.00 95.81 435 GLN A O 1
ATOM 3296 N N . SER A 1 436 ? 4.391 8.341 12.016 1.00 94.50 436 SER A N 1
ATOM 3297 C CA . SER A 1 436 ? 3.906 7.132 12.686 1.00 94.50 436 SER A CA 1
ATOM 3298 C C . SER A 1 436 ? 2.597 7.354 13.450 1.00 94.50 436 SER A C 1
ATOM 3300 O O . SER A 1 436 ? 1.838 6.406 13.608 1.00 94.50 436 SER A O 1
ATOM 3302 N N . ARG A 1 437 ? 2.328 8.565 13.960 1.00 97.38 437 ARG A N 1
ATOM 3303 C CA . ARG A 1 437 ? 1.054 8.878 14.629 1.00 97.38 437 ARG A CA 1
ATOM 3304 C C . ARG A 1 437 ? -0.080 9.142 13.647 1.00 97.38 437 ARG A C 1
ATOM 3306 O O . ARG A 1 437 ? -1.204 8.780 13.964 1.00 97.38 437 ARG A O 1
ATOM 3313 N N . LEU A 1 438 ? 0.205 9.736 12.491 1.00 97.94 438 LEU A N 1
ATOM 3314 C CA . LEU A 1 438 ? -0.763 9.892 11.406 1.00 97.94 438 LEU A CA 1
ATOM 3315 C C . LEU A 1 438 ? -1.140 8.523 10.819 1.00 97.94 438 LEU A C 1
ATOM 3317 O O . LEU A 1 438 ? -2.321 8.280 10.602 1.00 97.94 438 LEU A O 1
ATOM 3321 N N . ASP A 1 439 ? -0.179 7.605 10.674 1.00 97.50 439 ASP A N 1
ATOM 3322 C CA . ASP A 1 439 ? -0.446 6.223 10.250 1.00 97.50 439 ASP A CA 1
ATOM 3323 C C . ASP A 1 439 ? -1.388 5.514 11.241 1.00 97.50 439 ASP A C 1
ATOM 3325 O O . ASP A 1 439 ? -2.409 4.960 10.842 1.00 97.50 439 ASP A O 1
ATOM 3329 N N . THR A 1 440 ? -1.099 5.595 12.551 1.00 97.62 440 THR A N 1
ATOM 3330 C CA . THR A 1 440 ? -1.991 5.051 13.593 1.00 97.62 440 THR A CA 1
ATOM 3331 C C . THR A 1 440 ? -3.363 5.723 13.575 1.00 97.62 440 THR A C 1
ATOM 3333 O O . THR A 1 440 ? -4.367 5.050 13.765 1.00 97.62 440 THR A O 1
ATOM 3336 N N . LEU A 1 441 ? -3.429 7.040 13.349 1.00 98.06 441 LEU A N 1
ATOM 3337 C CA . LEU A 1 441 ? -4.701 7.754 13.255 1.00 98.06 441 LEU A CA 1
ATOM 3338 C C . LEU A 1 441 ? -5.552 7.235 12.087 1.00 98.06 441 LEU A C 1
ATOM 3340 O O . LEU A 1 441 ? -6.752 7.051 12.262 1.00 98.06 441 LEU A O 1
ATOM 3344 N N . ALA A 1 442 ? -4.947 6.975 10.926 1.00 98.19 442 ALA A N 1
ATOM 3345 C CA . ALA A 1 442 ? -5.650 6.400 9.782 1.00 98.19 442 ALA A CA 1
ATOM 3346 C C . ALA A 1 442 ? -6.197 5.000 10.077 1.00 98.19 442 ALA A C 1
ATOM 3348 O O . ALA A 1 442 ? -7.338 4.712 9.727 1.00 98.19 442 ALA A O 1
ATOM 3349 N N . GLU A 1 443 ? -5.408 4.163 10.755 1.00 97.75 443 GLU A N 1
ATOM 3350 C CA . GLU A 1 443 ? -5.797 2.799 11.128 1.00 97.75 443 GLU A CA 1
ATOM 3351 C C . GLU A 1 443 ? -7.016 2.780 12.059 1.00 97.75 443 GLU A C 1
ATOM 3353 O O . GLU A 1 443 ? -7.940 2.007 11.832 1.00 97.75 443 GLU A O 1
ATOM 3358 N N . VAL A 1 444 ? -7.053 3.657 13.069 1.00 97.31 444 VAL A N 1
ATOM 3359 C CA . VAL A 1 444 ? -8.157 3.678 14.049 1.00 97.31 444 VAL A CA 1
ATOM 3360 C C . VAL A 1 444 ? -9.401 4.420 13.552 1.00 97.31 444 VAL A C 1
ATOM 3362 O O . VAL A 1 444 ? -10.495 4.177 14.052 1.00 97.31 444 VAL A O 1
ATOM 3365 N N . VAL A 1 445 ? -9.258 5.352 12.603 1.00 96.81 445 VAL A N 1
ATOM 3366 C CA . VAL A 1 445 ? -10.401 6.065 12.002 1.00 96.81 445 VAL A CA 1
ATOM 3367 C C . VAL A 1 445 ? -11.085 5.209 10.933 1.00 96.81 445 VAL A C 1
ATOM 3369 O O . VAL A 1 445 ? -12.306 5.282 10.814 1.00 96.81 445 VAL A O 1
ATOM 3372 N N . ASP A 1 446 ? -10.313 4.435 10.160 1.00 95.44 446 ASP A N 1
ATOM 3373 C CA . ASP A 1 446 ? -10.776 3.538 9.082 1.00 95.44 446 ASP A CA 1
ATOM 3374 C C . ASP A 1 446 ? -11.809 4.178 8.120 1.00 95.44 446 ASP A C 1
ATOM 3376 O O . ASP A 1 446 ? -12.727 3.544 7.598 1.00 95.44 446 ASP A O 1
ATOM 3380 N N . ASP A 1 447 ? -11.678 5.487 7.884 1.00 96.25 447 ASP A N 1
ATOM 3381 C CA . ASP A 1 447 ? -12.551 6.263 7.003 1.00 96.25 447 ASP A CA 1
ATOM 3382 C C . ASP A 1 447 ? -11.769 7.388 6.315 1.00 96.25 447 ASP A C 1
ATOM 3384 O O . ASP A 1 447 ? -11.599 8.485 6.857 1.00 96.25 447 ASP A O 1
ATOM 3388 N N . ALA A 1 448 ? -11.367 7.138 5.065 1.00 95.38 448 ALA A N 1
ATOM 3389 C CA . ALA A 1 448 ? -10.670 8.106 4.215 1.00 95.38 448 ALA A CA 1
ATOM 3390 C C . ALA A 1 448 ? -11.483 9.388 3.938 1.00 95.38 448 ALA A C 1
ATOM 3392 O O . ALA A 1 448 ? -10.928 10.400 3.524 1.00 95.38 448 ALA A O 1
ATOM 3393 N N . SER A 1 449 ? -12.805 9.395 4.166 1.00 95.50 449 SER A N 1
ATOM 3394 C CA . SER A 1 449 ? -13.594 10.632 4.073 1.00 95.50 449 SER A CA 1
ATOM 3395 C C . SER A 1 449 ? -13.442 11.544 5.295 1.00 95.50 449 SER A C 1
ATOM 3397 O O . SER A 1 449 ? -13.767 12.732 5.217 1.00 95.50 449 SER A O 1
ATOM 3399 N N . THR A 1 450 ? -12.925 10.995 6.396 1.00 95.31 450 THR A N 1
ATOM 3400 C CA . THR A 1 450 ? -12.645 11.693 7.650 1.00 95.31 450 THR A CA 1
ATOM 3401 C C . THR A 1 450 ? -11.153 12.017 7.789 1.00 95.31 450 THR A C 1
ATOM 3403 O O . THR A 1 450 ? -10.815 13.145 8.149 1.00 95.31 450 THR A O 1
ATOM 3406 N N . PHE A 1 451 ? -10.267 11.063 7.491 1.00 97.94 451 PHE A N 1
ATOM 3407 C CA . PHE A 1 451 ? -8.814 11.248 7.474 1.00 97.94 451 PHE A CA 1
ATOM 3408 C C . PHE A 1 451 ? -8.175 10.317 6.434 1.00 97.94 451 PHE A C 1
ATOM 3410 O O . PHE A 1 451 ? -8.348 9.104 6.510 1.00 97.94 451 PHE A O 1
ATOM 3417 N N . ASP A 1 452 ? -7.438 10.879 5.476 1.00 98.00 452 ASP A N 1
ATOM 3418 C CA . ASP A 1 452 ? -6.841 10.163 4.349 1.00 98.00 452 ASP A CA 1
ATOM 3419 C C . ASP A 1 452 ? -5.312 10.253 4.387 1.00 98.00 452 ASP A C 1
ATOM 3421 O O . ASP A 1 452 ? -4.710 11.281 4.060 1.00 98.00 452 ASP A O 1
ATOM 3425 N N . ILE A 1 453 ? -4.674 9.141 4.750 1.00 97.56 453 ILE A N 1
ATOM 3426 C CA . ILE A 1 453 ? -3.215 9.051 4.823 1.00 97.56 453 ILE A CA 1
ATOM 3427 C C . ILE A 1 453 ? -2.537 9.223 3.455 1.00 97.56 453 ILE A C 1
ATOM 3429 O O . ILE A 1 453 ? -1.391 9.661 3.415 1.00 97.56 453 ILE A O 1
ATOM 3433 N N . GLU A 1 454 ? -3.224 8.962 2.334 1.00 97.00 454 GLU A N 1
ATOM 3434 C CA . GLU A 1 454 ? -2.657 9.135 0.985 1.00 97.00 454 GLU A CA 1
ATOM 3435 C C . GLU A 1 454 ? -2.402 10.612 0.645 1.00 97.00 454 GLU A C 1
ATOM 3437 O O . GLU A 1 454 ? -1.593 10.927 -0.228 1.00 97.00 454 GLU A O 1
ATOM 3442 N N . THR A 1 455 ? -3.050 11.536 1.359 1.00 96.50 455 THR A N 1
ATOM 3443 C CA . THR A 1 455 ? -2.821 12.981 1.212 1.00 96.50 455 THR A CA 1
ATOM 3444 C C . THR A 1 455 ? -1.601 13.487 1.989 1.00 96.50 455 THR A C 1
ATOM 3446 O O . THR A 1 455 ? -1.177 14.629 1.790 1.00 96.50 455 THR A O 1
ATOM 3449 N N . VAL A 1 456 ? -1.024 12.670 2.877 1.00 97.19 456 VAL A N 1
ATOM 3450 C CA . VAL A 1 456 ? 0.139 13.049 3.684 1.00 97.19 456 VAL A CA 1
ATOM 3451 C C . VAL A 1 456 ? 1.402 12.968 2.837 1.00 97.19 456 VAL A C 1
ATOM 3453 O O . VAL 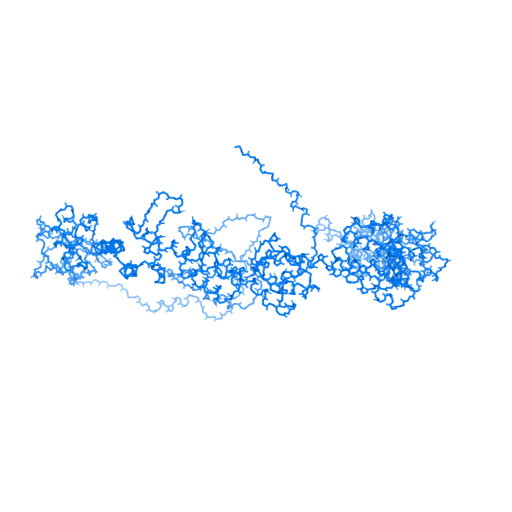A 1 456 ? 1.822 11.903 2.395 1.00 97.19 456 VAL A O 1
ATOM 3456 N N . ASN A 1 457 ? 2.047 14.115 2.667 1.00 95.81 457 ASN A N 1
ATOM 3457 C CA . ASN A 1 457 ? 3.336 14.247 2.013 1.00 95.81 457 ASN A CA 1
ATOM 3458 C C . ASN A 1 457 ? 4.456 14.289 3.061 1.00 95.81 457 ASN A C 1
ATOM 3460 O O . ASN A 1 457 ? 4.526 15.208 3.883 1.00 95.81 457 ASN A O 1
ATOM 3464 N N . ASP A 1 458 ? 5.350 13.303 3.035 1.00 94.88 458 ASP A N 1
ATOM 3465 C CA . ASP A 1 458 ? 6.413 13.148 4.030 1.00 94.88 458 ASP A CA 1
ATOM 3466 C C . ASP A 1 458 ? 7.418 14.318 4.034 1.00 94.88 458 ASP A C 1
ATOM 3468 O O . ASP A 1 458 ? 8.004 14.643 5.075 1.00 94.88 458 ASP A O 1
ATOM 3472 N N . VAL A 1 459 ? 7.563 15.016 2.903 1.00 93.75 459 VAL A N 1
ATOM 3473 C CA . VAL A 1 459 ? 8.389 16.224 2.775 1.00 93.75 459 VAL A CA 1
ATOM 3474 C C . VAL A 1 459 ? 7.810 17.392 3.582 1.00 93.75 459 VAL A C 1
ATOM 3476 O O . VAL A 1 459 ? 8.578 18.236 4.045 1.00 93.75 459 VAL A O 1
ATOM 3479 N N . LEU A 1 460 ? 6.492 17.414 3.813 1.00 95.88 460 LEU A N 1
ATOM 3480 C CA . LEU A 1 460 ? 5.756 18.516 4.450 1.00 95.88 460 LEU A CA 1
ATOM 3481 C C . LEU A 1 460 ? 5.423 18.280 5.935 1.00 95.88 460 LEU A C 1
ATOM 3483 O O . LEU A 1 460 ? 4.675 19.042 6.550 1.00 95.88 460 LEU A O 1
ATOM 3487 N N . LEU A 1 461 ? 5.991 17.243 6.560 1.00 94.44 461 LEU A N 1
ATOM 3488 C CA . LEU A 1 461 ? 5.722 16.903 7.966 1.00 94.44 461 LEU A CA 1
ATOM 3489 C C . LEU A 1 461 ? 6.090 18.021 8.959 1.00 94.44 461 LEU A C 1
ATOM 3491 O O . LEU A 1 461 ? 5.515 18.092 10.048 1.00 94.44 461 LEU A O 1
ATOM 3495 N N . GLU A 1 462 ? 7.063 18.879 8.638 1.00 93.50 462 GLU A N 1
ATOM 3496 C CA . GLU A 1 462 ? 7.402 20.020 9.499 1.00 93.50 462 GLU A CA 1
ATOM 3497 C C . GLU A 1 462 ? 6.290 21.077 9.478 1.00 93.50 462 GLU A C 1
ATOM 3499 O O . GLU A 1 462 ? 5.886 21.570 10.535 1.00 93.50 462 GLU A O 1
ATOM 3504 N N . GLU A 1 463 ? 5.765 21.367 8.293 1.00 94.19 463 GLU A N 1
ATOM 3505 C CA . GLU A 1 463 ? 4.673 22.294 8.035 1.00 94.19 463 GLU A CA 1
ATOM 3506 C C . GLU A 1 463 ? 3.352 21.769 8.609 1.00 94.19 463 GLU A C 1
ATOM 3508 O O . GLU A 1 463 ? 2.647 22.524 9.282 1.00 94.19 463 GLU A O 1
ATOM 3513 N N . TYR A 1 464 ? 3.049 20.474 8.455 1.00 96.12 464 TYR A N 1
ATOM 3514 C CA . TYR A 1 464 ? 1.887 19.853 9.099 1.00 96.12 464 TYR A CA 1
ATOM 3515 C C . TYR A 1 464 ? 1.958 19.968 10.616 1.00 96.12 464 TYR A C 1
ATOM 3517 O O . TYR A 1 464 ? 0.977 20.361 11.238 1.00 96.12 464 TYR A O 1
ATOM 3525 N N . ARG A 1 465 ? 3.117 19.688 11.230 1.00 94.50 465 ARG A N 1
ATOM 3526 C CA . ARG A 1 465 ? 3.273 19.822 12.687 1.00 94.50 465 ARG A CA 1
ATOM 3527 C C . ARG A 1 465 ? 2.987 21.249 13.148 1.00 94.50 465 ARG A C 1
ATOM 3529 O O . ARG A 1 465 ? 2.293 21.434 14.141 1.00 94.50 465 ARG A O 1
ATOM 3536 N N . ALA A 1 466 ? 3.511 22.247 12.435 1.00 92.25 466 ALA A N 1
ATOM 3537 C CA . ALA A 1 466 ? 3.258 23.649 12.755 1.00 92.25 466 ALA A CA 1
ATOM 3538 C C . ALA A 1 466 ? 1.771 24.017 12.591 1.00 92.25 466 ALA A C 1
ATOM 3540 O O . ALA A 1 466 ? 1.221 24.725 13.432 1.00 92.25 466 ALA A O 1
ATOM 3541 N N . GLY A 1 467 ? 1.116 23.504 11.545 1.00 92.62 467 GLY A N 1
ATOM 3542 C CA . GLY A 1 467 ? -0.316 23.693 11.317 1.00 92.62 467 GLY A CA 1
ATOM 3543 C C . GLY A 1 467 ? -1.201 22.979 12.342 1.00 92.62 467 GLY A C 1
ATOM 3544 O O . GLY A 1 467 ? -2.250 23.501 12.690 1.00 92.62 467 GLY A O 1
ATOM 3545 N N . ILE A 1 468 ? -0.782 21.823 12.863 1.00 93.12 468 ILE A N 1
ATOM 3546 C CA . ILE A 1 468 ? -1.490 21.091 13.926 1.00 93.12 468 ILE A CA 1
ATOM 3547 C C . ILE A 1 468 ? -1.332 21.811 15.274 1.00 93.12 468 ILE A C 1
ATOM 3549 O O . ILE A 1 468 ? -2.301 21.911 16.021 1.00 93.12 468 ILE A O 1
ATOM 3553 N N . GLU A 1 469 ? -0.142 22.350 15.576 1.00 90.50 469 GLU A N 1
ATOM 3554 C CA . GLU A 1 469 ? 0.116 23.128 16.801 1.00 90.50 469 GLU A CA 1
ATOM 3555 C C . GLU A 1 469 ? -0.669 24.455 16.825 1.00 90.50 469 GLU A C 1
ATOM 3557 O O . GLU A 1 469 ? -1.090 24.913 17.889 1.00 90.50 469 GLU A O 1
ATOM 3562 N N . ASP A 1 470 ? -0.889 25.072 15.658 1.00 87.56 470 ASP A N 1
ATOM 3563 C CA . ASP A 1 470 ? -1.712 26.276 15.500 1.00 87.56 470 ASP A CA 1
ATOM 3564 C C . ASP A 1 470 ? -2.639 26.171 14.271 1.00 87.56 470 ASP A C 1
ATOM 3566 O O . ASP A 1 470 ? -2.348 26.763 13.223 1.00 87.56 470 ASP A O 1
ATOM 3570 N N . PRO A 1 471 ? -3.799 25.491 14.384 1.00 83.00 471 PRO A N 1
ATOM 3571 C CA . PRO A 1 471 ? -4.744 25.327 13.272 1.00 83.00 471 PRO A CA 1
ATOM 3572 C C . PRO A 1 471 ? -5.281 26.654 12.723 1.00 83.00 471 PRO A C 1
ATOM 3574 O O . PRO A 1 471 ? -5.670 26.757 11.557 1.00 83.00 471 PRO A O 1
ATOM 3577 N N . THR A 1 472 ? -5.251 27.719 13.531 1.00 79.44 472 THR A N 1
ATOM 3578 C CA . THR A 1 472 ? -5.685 29.054 13.098 1.00 79.44 472 THR A CA 1
ATOM 3579 C C . THR A 1 472 ? -4.694 29.729 12.150 1.00 79.44 472 THR A C 1
ATOM 3581 O O . THR A 1 472 ? -5.064 30.676 11.448 1.00 79.44 472 THR A O 1
ATOM 3584 N N . SER A 1 473 ? -3.448 29.245 12.111 1.00 77.44 473 SER A N 1
ATOM 3585 C CA . SER A 1 473 ? -2.409 29.731 11.202 1.00 77.44 473 SER A CA 1
ATOM 3586 C C . SER A 1 473 ? -2.619 29.274 9.757 1.00 77.44 473 SER A C 1
ATOM 3588 O O . SER A 1 473 ? -2.209 29.991 8.842 1.00 77.44 473 SER A O 1
ATOM 3590 N N . VAL A 1 474 ? -3.296 28.138 9.557 1.00 71.25 474 VAL A N 1
ATOM 3591 C CA . VAL A 1 474 ? -3.561 27.553 8.237 1.00 71.25 474 VAL A CA 1
ATOM 3592 C C . VAL A 1 474 ? -4.931 27.957 7.690 1.00 71.25 474 VAL A C 1
ATOM 3594 O O . VAL A 1 474 ? -5.012 28.404 6.556 1.00 71.25 474 VAL A O 1
ATOM 3597 N N . ASP A 1 475 ? -6.011 27.971 8.476 1.00 69.00 475 ASP A N 1
ATOM 3598 C CA . ASP A 1 475 ? -7.286 28.534 8.003 1.00 69.00 475 ASP A CA 1
ATOM 3599 C C . ASP A 1 475 ? -7.959 29.405 9.063 1.00 69.00 475 ASP A C 1
ATOM 3601 O O . ASP A 1 475 ? -8.491 28.942 10.067 1.00 69.00 475 ASP A O 1
ATOM 3605 N N . SER A 1 476 ? -8.022 30.707 8.781 1.00 66.62 476 SER A N 1
ATOM 3606 C CA . SER A 1 476 ? -8.723 31.685 9.621 1.00 66.62 476 SER A CA 1
ATOM 3607 C C . SER A 1 476 ? -10.227 31.411 9.807 1.00 66.62 476 SER A C 1
ATOM 3609 O O . SER A 1 476 ? -10.840 32.002 10.699 1.00 66.62 476 SER A O 1
ATOM 3611 N N . ASN A 1 477 ? -10.835 30.554 8.976 1.00 66.62 477 ASN A N 1
ATOM 3612 C CA . ASN A 1 477 ? -12.217 30.095 9.130 1.00 66.62 477 ASN A 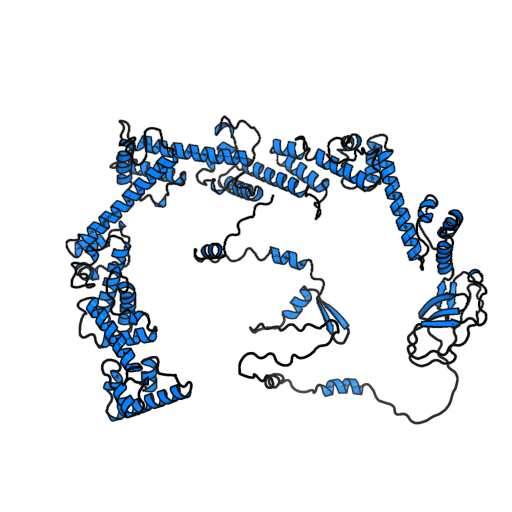CA 1
ATOM 3613 C C . ASN A 1 477 ? -12.339 28.824 9.987 1.00 66.62 477 ASN A C 1
ATOM 3615 O O . ASN A 1 477 ? -13.442 28.533 10.450 1.00 66.62 477 ASN A O 1
ATOM 3619 N N . ASN A 1 478 ? -11.236 28.116 10.246 1.00 61.00 478 ASN A N 1
ATOM 3620 C CA . ASN A 1 478 ? -11.169 26.894 11.048 1.00 61.00 478 ASN A CA 1
ATOM 3621 C C . ASN A 1 478 ? -10.892 27.209 12.529 1.00 61.00 478 ASN A C 1
ATOM 3623 O O . ASN A 1 478 ? -10.002 26.663 13.168 1.00 61.00 478 ASN A O 1
ATOM 3627 N N . ALA A 1 479 ? -11.635 28.176 13.068 1.00 53.69 479 ALA A N 1
ATOM 3628 C CA . ALA A 1 479 ? -11.438 28.714 14.414 1.00 53.69 479 ALA A CA 1
ATOM 3629 C C . ALA A 1 479 ? -12.044 27.837 15.532 1.00 53.69 479 ALA A C 1
ATOM 3631 O O . ALA A 1 479 ? -12.365 28.358 16.601 1.00 53.69 479 ALA A O 1
ATOM 3632 N N . THR A 1 480 ? -12.277 26.545 15.287 1.00 55.50 480 THR A N 1
ATOM 3633 C CA . THR A 1 480 ? -12.713 25.614 16.336 1.00 55.50 480 THR A CA 1
ATOM 3634 C C . THR A 1 480 ? -11.499 25.117 17.113 1.00 55.50 480 THR A C 1
ATOM 3636 O O . THR A 1 480 ? -10.514 24.698 16.518 1.00 55.50 480 THR A O 1
ATOM 3639 N N . GLU A 1 481 ? -11.564 25.217 18.443 1.00 63.84 481 GLU A N 1
ATOM 3640 C CA . GLU A 1 481 ? -10.438 24.955 19.355 1.00 63.84 481 GLU A CA 1
ATOM 3641 C C . GLU A 1 481 ? -10.120 23.455 19.524 1.00 63.84 481 GLU A C 1
ATOM 3643 O O . GLU A 1 481 ? -9.032 23.125 19.988 1.00 63.84 481 GLU A O 1
ATOM 3648 N N . THR A 1 482 ? -11.029 22.554 19.130 1.00 82.75 482 THR A N 1
ATOM 3649 C CA . THR A 1 482 ? -10.878 21.107 19.345 1.00 82.75 482 THR A CA 1
ATOM 3650 C C . THR A 1 482 ? -10.236 20.434 18.135 1.00 82.75 482 THR A C 1
ATOM 3652 O O . THR A 1 482 ? -10.774 20.475 17.029 1.00 82.75 482 THR A O 1
ATOM 3655 N N . LEU A 1 483 ? -9.082 19.799 18.342 1.00 89.56 483 LEU A N 1
ATOM 3656 C CA . LEU A 1 483 ? -8.417 18.985 17.329 1.00 89.56 483 LEU A CA 1
ATOM 3657 C C . LEU A 1 483 ? -9.210 17.686 17.121 1.00 89.56 483 LEU A C 1
ATOM 3659 O O . LEU A 1 483 ? -9.467 16.954 18.069 1.00 89.56 483 LEU A O 1
ATOM 3663 N N . THR A 1 484 ? -9.583 17.398 15.879 1.00 93.12 484 THR A N 1
ATOM 3664 C CA . THR A 1 484 ? -10.292 16.174 15.471 1.00 93.12 484 THR A CA 1
ATOM 3665 C C . THR A 1 484 ? -9.606 15.576 14.240 1.00 93.12 484 THR A C 1
ATOM 3667 O O . THR A 1 484 ? -8.862 16.304 13.571 1.00 93.12 484 THR A O 1
ATOM 3670 N N . PRO A 1 485 ? -9.863 14.307 13.867 1.00 95.75 485 PRO A N 1
ATOM 3671 C CA . PRO A 1 485 ? -9.291 13.731 12.646 1.00 95.75 485 PRO A CA 1
ATOM 3672 C C . PRO A 1 485 ? -9.601 14.570 11.394 1.00 95.75 485 PRO A C 1
ATOM 3674 O O . PRO A 1 485 ? -8.701 14.893 10.623 1.00 95.75 485 PRO A O 1
ATOM 3677 N N . ALA A 1 486 ? -10.844 15.049 11.266 1.00 93.56 486 ALA A N 1
ATOM 3678 C CA . ALA A 1 486 ? -11.261 15.914 10.163 1.00 93.56 486 ALA A CA 1
ATOM 3679 C C . ALA A 1 486 ? -10.548 17.278 10.161 1.00 93.56 486 ALA A C 1
ATOM 3681 O O . ALA A 1 486 ? -10.251 17.823 9.098 1.00 93.56 486 ALA A O 1
ATOM 3682 N N . ASN A 1 487 ? -10.255 17.855 11.332 1.00 91.38 487 ASN A N 1
ATOM 3683 C CA . ASN A 1 487 ? -9.481 19.096 11.390 1.00 91.38 487 ASN A CA 1
ATOM 3684 C C . ASN A 1 487 ? -8.002 18.866 11.065 1.00 91.38 487 ASN A C 1
ATOM 3686 O O . ASN A 1 487 ? -7.412 19.706 10.393 1.00 91.38 487 ASN A O 1
ATOM 3690 N N . ILE A 1 488 ? -7.419 17.733 11.472 1.00 94.81 488 ILE A N 1
ATOM 3691 C CA . ILE A 1 488 ? -6.057 17.349 11.074 1.00 94.81 488 ILE A CA 1
ATOM 3692 C C . ILE A 1 488 ? -5.988 17.186 9.548 1.00 94.81 488 ILE A C 1
ATOM 3694 O O . ILE A 1 488 ? -5.085 17.741 8.925 1.00 94.81 488 ILE A O 1
ATOM 3698 N N . GLN A 1 489 ? -6.975 16.526 8.932 1.00 95.94 489 GLN A N 1
ATOM 3699 C CA . GLN A 1 489 ? -7.065 16.415 7.472 1.00 95.94 489 GLN A CA 1
ATOM 3700 C C . GLN A 1 489 ? -7.111 17.792 6.794 1.00 95.94 489 GLN A C 1
ATOM 3702 O O . GLN A 1 489 ? -6.368 18.056 5.854 1.00 95.94 489 GLN A O 1
ATOM 3707 N N . GLN A 1 490 ? -7.923 18.718 7.311 1.00 93.12 490 GLN A N 1
ATOM 3708 C CA . GLN A 1 490 ? -7.992 20.085 6.779 1.00 93.12 490 GLN A CA 1
ATOM 3709 C C . GLN A 1 490 ? -6.658 20.836 6.881 1.00 93.12 490 GLN A C 1
ATOM 3711 O O . GLN A 1 490 ? -6.341 21.628 5.991 1.00 93.12 490 GLN A O 1
ATOM 3716 N N . VAL A 1 491 ? -5.879 20.615 7.948 1.00 94.00 491 VAL A N 1
ATOM 3717 C CA . VAL A 1 491 ? -4.523 21.172 8.073 1.00 94.00 491 VAL A CA 1
ATOM 3718 C C . VAL A 1 491 ? -3.628 20.628 6.958 1.00 94.00 491 VAL A C 1
ATOM 3720 O O . VAL A 1 491 ? -2.966 21.419 6.286 1.00 94.00 491 VAL A O 1
ATOM 3723 N N . ILE A 1 492 ? -3.631 19.309 6.739 1.00 95.81 492 ILE A N 1
ATOM 3724 C CA . ILE A 1 492 ? -2.835 18.644 5.694 1.00 95.81 492 ILE A CA 1
ATOM 3725 C C . ILE A 1 492 ? -3.199 19.190 4.310 1.00 95.81 492 ILE A C 1
ATOM 3727 O O . ILE A 1 492 ? -2.321 19.679 3.597 1.00 95.81 492 ILE A O 1
ATOM 3731 N N . ASP A 1 493 ? -4.488 19.211 3.966 1.00 94.50 493 ASP A N 1
ATOM 3732 C CA . ASP A 1 493 ? -4.982 19.718 2.681 1.00 94.50 493 ASP A CA 1
ATOM 3733 C C . ASP A 1 493 ? -4.572 21.177 2.447 1.00 94.50 493 ASP A C 1
ATOM 3735 O O . ASP A 1 493 ? -4.152 21.558 1.349 1.00 94.50 493 ASP A O 1
ATOM 3739 N N . HIS A 1 494 ? -4.680 22.012 3.486 1.00 93.12 494 HIS A N 1
ATOM 3740 C CA . HIS A 1 494 ? -4.308 23.417 3.394 1.00 93.12 494 HIS A CA 1
ATOM 3741 C C . HIS A 1 494 ? -2.806 23.593 3.170 1.00 93.12 494 HIS A C 1
ATOM 3743 O O . HIS A 1 494 ? -2.404 24.371 2.303 1.00 93.12 494 HIS A O 1
ATOM 3749 N N . VAL A 1 495 ? -1.977 22.884 3.940 1.00 94.75 495 VAL A N 1
ATOM 3750 C CA . VAL A 1 495 ? -0.516 22.941 3.812 1.00 94.75 495 VAL A CA 1
ATOM 3751 C C . VAL A 1 495 ? -0.083 22.457 2.428 1.00 94.75 495 VAL A C 1
ATOM 3753 O O . VAL A 1 495 ? 0.692 23.152 1.773 1.00 94.75 495 VAL A O 1
ATOM 3756 N N . ASN A 1 496 ? -0.649 21.352 1.933 1.00 96.00 496 ASN A N 1
ATOM 3757 C CA . ASN A 1 496 ? -0.402 20.850 0.578 1.00 96.00 496 ASN A CA 1
ATOM 3758 C C . ASN A 1 496 ? -0.694 21.916 -0.479 1.00 96.00 496 ASN A C 1
ATOM 3760 O O . ASN A 1 496 ? 0.155 22.236 -1.313 1.00 96.00 496 ASN A O 1
ATOM 3764 N N . ALA A 1 497 ? -1.883 22.520 -0.415 1.00 94.81 497 ALA A N 1
ATOM 3765 C CA . ALA A 1 497 ? -2.284 23.554 -1.358 1.00 94.81 497 ALA A CA 1
ATOM 3766 C C . ALA A 1 497 ? -1.390 24.806 -1.273 1.00 94.81 497 ALA A C 1
ATOM 3768 O O . ALA A 1 497 ? -1.035 25.381 -2.303 1.00 94.81 497 ALA A O 1
ATOM 3769 N N . ALA A 1 498 ? -1.012 25.233 -0.065 1.00 93.75 498 ALA A N 1
ATOM 3770 C CA . ALA A 1 498 ? -0.182 26.415 0.156 1.00 93.75 498 ALA A CA 1
ATOM 3771 C C . ALA A 1 498 ? 1.265 26.224 -0.331 1.00 93.75 498 ALA A C 1
ATOM 3773 O O . ALA A 1 498 ? 1.839 27.133 -0.947 1.00 93.75 498 ALA A O 1
ATOM 3774 N N . GLU A 1 499 ? 1.855 25.052 -0.095 1.00 95.62 499 GLU A N 1
ATOM 3775 C CA . GLU A 1 499 ? 3.221 24.752 -0.526 1.00 95.62 499 GLU A CA 1
ATOM 3776 C C . GLU A 1 499 ? 3.313 24.546 -2.040 1.00 95.62 499 GLU A C 1
ATOM 3778 O O . GLU A 1 499 ? 4.253 25.072 -2.655 1.00 95.62 499 GLU A O 1
ATOM 3783 N N . LEU A 1 500 ? 2.302 23.916 -2.655 1.00 96.81 500 LEU A N 1
ATOM 3784 C CA . LEU A 1 500 ? 2.150 23.846 -4.111 1.00 96.81 500 LEU A CA 1
ATOM 3785 C C . LEU A 1 500 ? 2.041 25.243 -4.730 1.00 96.81 500 LEU A C 1
ATOM 3787 O O . LEU A 1 500 ? 2.809 25.579 -5.633 1.00 96.81 500 LEU A O 1
ATOM 3791 N N . ALA A 1 501 ? 1.147 26.090 -4.210 1.00 95.38 501 ALA A N 1
ATOM 3792 C CA . ALA A 1 501 ? 0.990 27.466 -4.682 1.00 95.38 501 ALA A CA 1
ATOM 3793 C C . ALA A 1 501 ? 2.301 28.262 -4.575 1.00 95.38 501 ALA A C 1
ATOM 3795 O O . ALA A 1 501 ? 2.659 29.026 -5.474 1.00 95.38 501 ALA A O 1
ATOM 3796 N N . THR A 1 502 ? 3.060 28.055 -3.496 1.00 95.88 502 THR A N 1
ATOM 3797 C CA . THR A 1 502 ? 4.363 28.702 -3.300 1.00 95.88 502 THR A CA 1
ATOM 3798 C C . THR A 1 502 ? 5.410 28.189 -4.295 1.00 95.88 502 THR A C 1
ATOM 3800 O O . THR A 1 502 ? 6.141 28.998 -4.865 1.00 95.88 502 THR A O 1
ATOM 3803 N N . ALA A 1 503 ? 5.478 26.877 -4.551 1.00 97.06 503 ALA A N 1
ATOM 3804 C CA . ALA A 1 503 ? 6.396 26.301 -5.538 1.00 97.06 503 ALA A CA 1
ATOM 3805 C C . ALA A 1 503 ? 6.102 26.818 -6.958 1.00 97.06 503 ALA A C 1
ATOM 3807 O O . ALA A 1 503 ? 7.004 27.308 -7.640 1.00 97.06 503 ALA A O 1
ATOM 3808 N N . VAL A 1 504 ? 4.830 26.821 -7.366 1.00 96.00 504 VAL A N 1
ATOM 3809 C CA . VAL A 1 504 ? 4.391 27.372 -8.657 1.00 96.00 504 VAL A CA 1
ATOM 3810 C C . VAL A 1 504 ? 4.692 28.869 -8.752 1.00 96.00 504 VAL A C 1
ATOM 3812 O O . VAL A 1 504 ? 5.261 29.321 -9.744 1.00 96.00 504 VAL A O 1
ATOM 3815 N N . SER A 1 505 ? 4.394 29.650 -7.707 1.00 94.56 505 SER A N 1
ATOM 3816 C CA . SER A 1 505 ? 4.677 31.091 -7.689 1.00 94.56 505 SER A CA 1
ATOM 3817 C C . SER A 1 505 ? 6.173 31.404 -7.796 1.00 94.56 505 SER A C 1
ATOM 3819 O O . SER A 1 505 ? 6.535 32.421 -8.401 1.00 94.56 505 SER A O 1
ATOM 3821 N N . ASN A 1 506 ? 7.044 30.580 -7.205 1.00 94.44 506 ASN A N 1
ATOM 3822 C CA . ASN A 1 506 ? 8.492 30.729 -7.344 1.00 94.44 506 ASN A CA 1
ATOM 3823 C C . ASN A 1 506 ? 8.932 30.474 -8.786 1.00 94.44 506 ASN A C 1
ATOM 3825 O O . ASN A 1 506 ? 9.723 31.255 -9.316 1.00 94.44 506 ASN A O 1
ATOM 3829 N N . ILE A 1 507 ? 8.398 29.433 -9.432 1.00 94.75 507 ILE A N 1
ATOM 3830 C CA . ILE A 1 507 ? 8.689 29.141 -10.839 1.00 94.75 507 ILE A CA 1
ATOM 3831 C C . ILE A 1 507 ? 8.221 30.297 -11.726 1.00 94.75 507 ILE A C 1
ATOM 3833 O O . ILE A 1 507 ? 9.033 30.858 -12.455 1.00 94.75 507 ILE A O 1
ATOM 3837 N N . GLU A 1 508 ? 6.973 30.754 -11.593 1.00 92.25 508 GLU A N 1
ATOM 3838 C CA . GLU A 1 508 ? 6.457 31.901 -12.359 1.00 92.25 508 GLU A CA 1
ATOM 3839 C C . GLU A 1 508 ? 7.331 33.154 -12.205 1.00 92.25 508 GLU A C 1
ATOM 3841 O O . GLU A 1 508 ? 7.602 33.864 -13.174 1.00 92.25 508 GLU A O 1
ATOM 3846 N N . THR A 1 509 ? 7.789 33.427 -10.980 1.00 91.62 509 THR A N 1
ATOM 3847 C CA . THR A 1 509 ? 8.602 34.611 -10.676 1.00 91.62 509 THR A CA 1
ATOM 3848 C C . THR A 1 509 ? 10.018 34.497 -11.232 1.00 91.62 509 THR A C 1
ATOM 3850 O O . THR A 1 509 ? 10.536 35.474 -11.774 1.00 91.62 509 THR A O 1
ATOM 3853 N N . ASN A 1 510 ? 10.653 33.334 -11.080 1.00 93.19 510 ASN A N 1
ATOM 3854 C CA . ASN A 1 510 ? 12.072 33.161 -11.383 1.00 93.19 510 ASN A CA 1
ATOM 3855 C C . ASN A 1 510 ? 12.325 32.779 -12.851 1.00 93.19 510 ASN A C 1
ATOM 3857 O O . ASN A 1 510 ? 13.369 33.156 -13.388 1.00 93.19 510 ASN A O 1
ATOM 3861 N N . PHE A 1 511 ? 11.380 32.079 -13.493 1.00 92.62 511 PHE A N 1
ATOM 3862 C CA . PHE A 1 511 ? 11.440 31.675 -14.903 1.00 92.62 511 PHE A CA 1
ATOM 3863 C C . PHE A 1 511 ? 10.718 32.656 -15.845 1.00 92.62 511 PHE A C 1
ATOM 3865 O O . PHE A 1 511 ? 11.029 32.690 -17.029 1.00 92.62 511 PHE A O 1
ATOM 3872 N N . GLY A 1 512 ? 9.759 33.460 -15.374 1.00 83.88 512 GLY A N 1
ATOM 3873 C CA . GLY A 1 512 ? 8.952 34.309 -16.258 1.00 83.88 512 GLY A CA 1
ATOM 3874 C C . GLY A 1 512 ? 9.752 35.387 -17.004 1.00 83.88 512 GLY A C 1
ATOM 3875 O O . GLY A 1 512 ? 10.595 36.056 -16.421 1.00 83.88 512 GLY A O 1
ATOM 3876 N N . ASP A 1 513 ? 9.422 35.632 -18.276 1.00 69.62 513 ASP A N 1
ATOM 3877 C CA . ASP A 1 513 ? 10.149 36.493 -19.237 1.00 69.62 513 ASP A CA 1
ATOM 3878 C C . ASP A 1 513 ? 10.136 38.021 -18.960 1.00 69.62 513 ASP A C 1
ATOM 3880 O O . ASP A 1 513 ? 10.663 38.830 -19.738 1.00 69.62 513 ASP A O 1
ATOM 3884 N N . GLY A 1 514 ? 9.517 38.450 -17.856 1.00 62.88 514 GLY A N 1
ATOM 3885 C CA . GLY A 1 514 ? 9.358 39.856 -17.500 1.00 62.88 514 GLY A CA 1
ATOM 3886 C C . GLY A 1 514 ? 10.691 40.560 -17.210 1.00 62.88 514 GLY A C 1
ATOM 3887 O O . GLY A 1 514 ? 11.742 39.946 -17.062 1.00 62.88 514 GLY A O 1
ATOM 3888 N N . THR A 1 515 ? 10.668 41.889 -17.018 1.00 57.97 515 THR A N 1
ATOM 3889 C CA . THR A 1 515 ? 11.857 42.715 -16.674 1.00 57.97 515 THR A CA 1
ATOM 3890 C C . THR A 1 515 ? 12.542 42.360 -15.335 1.00 57.97 515 THR A C 1
ATOM 3892 O O . THR A 1 515 ? 13.343 43.150 -14.832 1.00 57.97 515 THR A O 1
ATOM 3895 N N . GLY A 1 516 ? 12.180 41.227 -14.737 1.00 60.62 516 GLY A N 1
ATOM 3896 C CA . GLY A 1 516 ? 12.719 40.661 -13.513 1.00 60.62 516 GLY A CA 1
ATOM 3897 C C . GLY A 1 516 ? 12.928 39.143 -13.552 1.00 60.62 516 GLY A C 1
ATOM 3898 O O . GLY A 1 516 ? 13.139 38.624 -12.463 1.00 60.62 516 GLY A O 1
ATOM 3899 N N . SER A 1 517 ? 12.895 38.465 -14.722 1.00 66.19 517 SER A N 1
ATOM 3900 C CA . SER A 1 517 ? 13.392 37.077 -14.828 1.00 66.19 517 SER A CA 1
ATOM 3901 C C . SER A 1 517 ? 14.769 37.008 -14.189 1.00 66.19 517 SER A C 1
ATOM 3903 O O . SER A 1 517 ? 15.625 37.858 -14.481 1.00 66.19 517 SER A O 1
ATOM 3905 N N . THR A 1 518 ? 14.963 36.057 -13.283 1.00 75.06 518 THR A N 1
ATOM 3906 C CA . THR A 1 518 ? 16.247 35.906 -12.605 1.00 75.06 518 THR A CA 1
ATOM 3907 C C . THR A 1 518 ? 17.084 34.810 -13.211 1.00 75.06 518 THR A C 1
ATOM 3909 O O . THR A 1 518 ? 18.295 34.950 -13.142 1.00 75.06 518 THR A O 1
ATOM 3912 N N . TYR A 1 519 ? 16.474 33.765 -13.778 1.00 93.38 519 TYR A N 1
ATOM 3913 C CA . TYR A 1 519 ? 17.236 32.623 -14.263 1.00 93.38 519 TYR A CA 1
ATOM 3914 C C . TYR A 1 519 ? 17.691 32.813 -15.706 1.00 93.38 519 TYR A C 1
ATOM 3916 O O . TYR A 1 519 ? 16.887 32.940 -16.628 1.00 93.38 519 TYR A O 1
ATOM 3924 N N . ASP A 1 520 ? 19.005 32.837 -15.883 1.00 92.94 520 ASP A N 1
ATOM 3925 C CA . ASP A 1 520 ? 19.699 32.761 -17.161 1.00 92.94 520 ASP A CA 1
ATOM 3926 C C . ASP A 1 520 ? 20.093 31.296 -17.416 1.00 92.94 520 ASP A C 1
ATOM 3928 O O . ASP A 1 520 ? 20.865 30.712 -16.653 1.00 92.94 520 ASP A O 1
ATOM 3932 N N . SER A 1 521 ? 19.589 30.692 -18.498 1.00 94.44 521 SER A N 1
ATOM 3933 C CA . SER A 1 521 ? 19.911 29.306 -18.879 1.00 94.44 521 SER A CA 1
ATOM 3934 C C . SER A 1 521 ? 21.406 29.077 -19.122 1.00 94.44 521 SER A C 1
ATOM 3936 O O . SER A 1 521 ? 21.870 27.939 -19.082 1.00 94.44 521 SER A O 1
ATOM 3938 N N . SER A 1 522 ? 22.199 30.138 -19.306 1.00 94.50 522 SER A N 1
ATOM 3939 C CA . SER A 1 522 ? 23.656 30.072 -19.446 1.00 94.50 522 SER A CA 1
ATOM 3940 C C . SER A 1 522 ? 24.448 30.242 -18.138 1.00 94.50 522 SER A C 1
ATOM 3942 O O . SER A 1 522 ? 25.671 30.057 -18.154 1.00 94.50 522 SER A O 1
ATOM 3944 N N . ASP A 1 523 ? 23.796 30.574 -17.017 1.00 96.00 523 ASP A N 1
ATOM 3945 C CA . ASP A 1 523 ? 24.428 30.735 -15.701 1.00 96.00 523 ASP A CA 1
ATOM 3946 C C . ASP A 1 523 ? 24.264 29.468 -14.833 1.00 96.00 523 ASP A C 1
ATOM 3948 O O . ASP A 1 523 ? 23.163 29.015 -14.528 1.00 96.00 523 ASP A O 1
ATOM 3952 N N . GLU A 1 524 ? 25.384 28.875 -14.402 1.00 95.12 524 GLU A N 1
ATOM 3953 C CA . GLU A 1 524 ? 25.385 27.629 -13.616 1.00 95.12 524 GLU A CA 1
ATOM 3954 C C . GLU A 1 524 ? 24.724 27.759 -12.230 1.00 95.12 524 GLU A C 1
ATOM 3956 O O . GLU A 1 524 ? 24.281 26.756 -11.661 1.00 95.12 524 GLU A O 1
ATOM 3961 N N . ASP A 1 525 ? 24.721 28.945 -11.618 1.00 94.88 525 ASP A N 1
ATOM 3962 C CA . ASP A 1 525 ? 24.095 29.149 -10.308 1.00 94.88 525 ASP A CA 1
ATOM 3963 C C . ASP A 1 525 ? 22.573 29.302 -10.442 1.00 94.88 525 ASP A C 1
ATOM 3965 O O . ASP A 1 525 ? 21.831 28.812 -9.580 1.00 94.88 525 ASP A O 1
ATOM 3969 N N . ASP A 1 526 ? 22.109 29.878 -11.552 1.00 95.88 526 ASP A N 1
ATOM 3970 C CA . ASP A 1 526 ? 20.691 29.907 -11.909 1.00 95.88 526 ASP A CA 1
ATOM 3971 C C . ASP A 1 526 ? 20.181 28.504 -12.242 1.00 95.88 526 ASP A C 1
ATOM 3973 O O . ASP A 1 526 ? 19.166 28.095 -11.685 1.00 95.88 526 ASP A O 1
ATOM 3977 N N . GLN A 1 527 ? 20.927 27.703 -13.012 1.00 96.50 527 GLN A N 1
ATOM 3978 C CA . GLN A 1 527 ? 20.586 26.293 -13.261 1.00 96.50 527 GLN A CA 1
ATOM 3979 C C . GLN A 1 527 ? 20.446 25.486 -11.959 1.00 96.50 527 GLN A C 1
ATOM 3981 O O . GLN A 1 527 ? 19.473 24.759 -11.767 1.00 96.50 527 GLN A O 1
ATOM 3986 N N . LYS A 1 528 ? 21.368 25.633 -10.997 1.00 95.31 528 LYS A N 1
ATOM 3987 C CA . LYS A 1 528 ? 21.240 24.954 -9.687 1.00 95.31 528 LYS A CA 1
ATOM 3988 C C . LYS A 1 528 ? 19.999 25.401 -8.919 1.00 95.31 528 LYS A C 1
ATOM 3990 O O . LYS A 1 528 ? 19.410 24.602 -8.192 1.00 95.31 528 LYS A O 1
ATOM 3995 N N . SER A 1 529 ? 19.637 26.674 -9.038 1.00 95.38 529 SER A N 1
ATOM 3996 C CA . SER A 1 529 ? 18.466 27.237 -8.370 1.00 95.38 529 SER A CA 1
ATOM 3997 C C . SER A 1 529 ? 17.172 26.762 -9.037 1.00 95.38 529 SER A C 1
ATOM 3999 O O . SER A 1 529 ? 16.271 26.315 -8.335 1.00 95.38 529 SER A O 1
ATOM 4001 N N . ALA A 1 530 ? 17.128 26.729 -10.370 1.00 96.25 530 ALA A N 1
ATOM 4002 C CA . ALA A 1 530 ? 16.044 26.152 -11.159 1.00 96.25 530 ALA A CA 1
ATOM 4003 C C . ALA A 1 530 ? 15.826 24.671 -10.824 1.00 96.25 530 ALA A C 1
ATOM 4005 O O . ALA A 1 530 ? 14.711 24.285 -10.488 1.00 96.25 530 ALA A O 1
ATOM 4006 N N . LEU A 1 531 ? 16.895 23.864 -10.792 1.00 96.94 531 LEU A N 1
ATOM 4007 C CA . LEU A 1 531 ? 16.828 22.463 -10.364 1.00 96.94 531 LEU A CA 1
ATOM 4008 C C . LEU A 1 531 ? 16.233 22.332 -8.956 1.00 96.94 531 LEU A C 1
ATOM 4010 O O . LEU A 1 531 ? 15.452 21.422 -8.695 1.00 96.94 531 LEU A O 1
ATOM 4014 N N . LYS A 1 532 ? 16.590 23.224 -8.027 1.00 96.00 532 LYS A N 1
ATOM 4015 C CA . LYS A 1 532 ? 16.030 23.206 -6.672 1.00 96.00 532 LYS A CA 1
ATOM 4016 C C . LYS A 1 532 ? 14.528 23.513 -6.667 1.00 96.00 532 LYS A C 1
ATOM 4018 O O . LYS A 1 532 ? 13.800 22.836 -5.950 1.00 96.00 532 LYS A O 1
ATOM 4023 N N . GLU A 1 533 ? 14.075 24.506 -7.428 1.00 97.06 533 GLU A N 1
ATOM 4024 C CA . GLU A 1 533 ? 12.649 24.857 -7.502 1.00 97.06 533 GLU A CA 1
ATOM 4025 C C . GLU A 1 533 ? 11.826 23.780 -8.224 1.00 97.06 533 GLU A C 1
ATOM 4027 O O . GLU A 1 533 ? 10.738 23.459 -7.760 1.00 97.06 533 GLU A O 1
ATOM 4032 N N . LEU A 1 534 ? 12.355 23.155 -9.284 1.00 97.69 534 LEU A N 1
ATOM 4033 C CA . LEU A 1 534 ? 11.702 22.020 -9.951 1.00 97.69 534 LEU A CA 1
ATOM 4034 C C . LEU A 1 534 ? 11.598 20.807 -9.020 1.00 97.69 534 LEU A C 1
ATOM 4036 O O . LEU A 1 534 ? 10.523 20.236 -8.888 1.00 97.69 534 LEU A O 1
ATOM 4040 N N . ASN A 1 535 ? 12.672 20.467 -8.298 1.00 96.62 535 ASN A N 1
ATOM 4041 C CA . ASN A 1 535 ? 12.607 19.416 -7.278 1.00 96.62 535 ASN A CA 1
ATOM 4042 C C . ASN A 1 535 ? 11.586 19.750 -6.184 1.00 96.62 535 ASN A C 1
ATOM 4044 O O . ASN A 1 535 ? 10.851 18.869 -5.771 1.00 96.62 535 ASN A O 1
ATOM 4048 N N . ARG A 1 536 ? 11.518 21.012 -5.733 1.00 96.12 536 ARG A N 1
ATOM 4049 C CA . ARG A 1 536 ? 10.512 21.449 -4.755 1.00 96.12 536 ARG A CA 1
ATOM 4050 C C . ARG A 1 536 ? 9.096 21.309 -5.311 1.00 96.12 536 ARG A C 1
ATOM 4052 O O . ARG A 1 536 ? 8.224 20.921 -4.552 1.00 96.12 536 ARG A O 1
ATOM 4059 N N . LEU A 1 537 ? 8.861 21.640 -6.584 1.00 97.31 537 LEU A N 1
ATOM 4060 C CA . LEU A 1 537 ? 7.559 21.446 -7.222 1.00 97.31 537 LEU A CA 1
ATOM 4061 C C . LEU A 1 537 ? 7.190 19.961 -7.269 1.00 97.31 537 LEU A C 1
ATOM 4063 O O . LEU A 1 537 ? 6.073 19.628 -6.891 1.00 97.31 537 LEU A O 1
ATOM 4067 N N . ALA A 1 538 ? 8.123 19.099 -7.677 1.00 97.25 538 ALA A N 1
ATOM 4068 C CA . ALA A 1 538 ? 7.908 17.654 -7.711 1.00 97.25 538 ALA A CA 1
ATOM 4069 C C . ALA A 1 538 ? 7.650 17.078 -6.311 1.00 97.25 538 ALA A C 1
ATOM 4071 O O . ALA A 1 538 ? 6.790 16.230 -6.127 1.00 97.25 538 ALA A O 1
ATOM 4072 N N . ASP A 1 539 ? 8.335 17.607 -5.293 1.00 95.38 539 ASP A N 1
ATOM 4073 C CA . ASP A 1 539 ? 8.131 17.199 -3.904 1.00 95.38 539 ASP A CA 1
ATOM 4074 C C . ASP A 1 539 ? 6.736 17.587 -3.371 1.00 95.38 539 ASP A C 1
ATOM 4076 O O . ASP A 1 539 ? 6.349 17.054 -2.344 1.00 95.38 539 ASP A O 1
ATOM 4080 N N . VAL A 1 540 ? 5.977 18.498 -4.001 1.00 96.88 540 VAL A N 1
ATOM 4081 C CA . VAL A 1 540 ? 4.663 18.980 -3.501 1.00 96.88 540 VAL A CA 1
ATOM 4082 C C . VAL A 1 540 ? 3.518 18.855 -4.513 1.00 96.88 540 VAL A C 1
ATOM 4084 O O . VAL A 1 540 ? 2.410 19.327 -4.254 1.00 96.88 540 VAL A O 1
ATOM 4087 N N . SER A 1 541 ? 3.766 18.258 -5.678 1.00 96.00 541 SER A N 1
ATOM 4088 C CA . SER A 1 541 ? 2.785 18.102 -6.751 1.00 96.00 541 SER A CA 1
ATOM 4089 C C . SER A 1 541 ? 2.612 16.633 -7.104 1.00 96.00 541 SER A C 1
ATOM 4091 O O . SER A 1 541 ? 3.586 15.927 -7.309 1.00 96.00 541 SER A O 1
ATOM 4093 N N . SER A 1 542 ? 1.364 16.190 -7.249 1.00 94.50 542 SER A N 1
ATOM 4094 C CA . SER A 1 542 ? 1.049 14.871 -7.813 1.00 94.50 542 SER A CA 1
ATOM 4095 C C . SER A 1 542 ? 1.177 14.816 -9.338 1.00 94.50 542 SER A C 1
ATOM 4097 O O . SER A 1 542 ? 1.076 13.742 -9.917 1.00 94.50 542 SER A O 1
ATOM 4099 N N . ASP A 1 543 ? 1.305 15.974 -9.994 1.00 94.31 543 ASP A N 1
ATOM 4100 C CA . ASP A 1 543 ? 1.290 16.106 -11.454 1.00 94.31 543 ASP A CA 1
ATOM 4101 C C . ASP A 1 543 ? 2.706 16.226 -12.048 1.00 94.31 543 ASP A C 1
ATOM 4103 O O . ASP A 1 543 ? 2.840 16.441 -13.251 1.00 94.31 543 ASP A O 1
ATOM 4107 N N . PHE A 1 544 ? 3.758 16.165 -11.223 1.00 96.19 544 PHE A N 1
ATOM 4108 C CA . PHE A 1 544 ? 5.139 16.346 -11.664 1.00 96.19 544 PHE A CA 1
ATOM 4109 C C . PHE A 1 544 ? 6.100 15.465 -10.867 1.00 96.19 544 PHE A C 1
ATOM 4111 O O . PHE A 1 544 ? 6.290 15.683 -9.673 1.00 96.19 544 PHE A O 1
ATOM 4118 N N . ASP A 1 545 ? 6.739 14.506 -11.536 1.00 96.19 545 ASP A N 1
ATOM 4119 C CA . ASP A 1 545 ? 7.621 13.541 -10.888 1.00 96.19 545 ASP A CA 1
ATOM 4120 C C . ASP A 1 545 ? 9.084 13.984 -10.913 1.00 96.19 545 ASP A C 1
ATOM 4122 O O . ASP A 1 545 ? 9.612 14.526 -11.884 1.00 96.19 545 ASP A O 1
ATOM 4126 N N . LYS A 1 546 ? 9.793 13.704 -9.818 1.00 95.44 546 LYS A N 1
ATOM 4127 C CA . LYS A 1 546 ? 11.214 14.052 -9.678 1.00 95.44 546 LYS A CA 1
ATOM 4128 C C . LYS A 1 546 ? 12.111 13.283 -10.651 1.00 95.44 546 LYS A C 1
ATOM 4130 O O . LYS A 1 546 ? 13.201 13.751 -10.975 1.00 95.44 546 LYS A O 1
ATOM 4135 N N . GLU A 1 547 ? 11.669 12.100 -11.074 1.00 96.12 547 GLU A N 1
ATOM 4136 C CA . GLU A 1 547 ? 12.380 11.226 -12.014 1.00 96.12 547 GLU A CA 1
ATOM 4137 C C . GLU A 1 547 ? 12.392 11.790 -13.441 1.00 96.12 547 GLU A C 1
ATOM 4139 O O . GLU A 1 547 ? 13.344 11.528 -14.174 1.00 96.12 547 GLU A O 1
ATOM 4144 N N . ASP A 1 548 ? 11.427 12.648 -13.785 1.00 95.69 548 ASP A N 1
ATOM 4145 C CA . ASP A 1 548 ? 11.366 13.337 -15.079 1.00 95.69 548 ASP A CA 1
ATOM 4146 C C . ASP A 1 548 ? 12.458 14.417 -15.207 1.00 95.69 548 ASP A C 1
ATOM 4148 O O . ASP A 1 548 ? 12.745 14.919 -16.292 1.00 95.69 548 ASP A O 1
ATOM 4152 N N . ILE A 1 549 ? 13.108 14.814 -14.108 1.00 97.44 549 ILE A N 1
ATOM 4153 C CA . ILE A 1 549 ? 14.084 15.906 -14.117 1.00 97.44 549 ILE A CA 1
ATOM 4154 C C . ILE A 1 549 ? 15.484 15.383 -14.476 1.00 97.44 549 ILE A C 1
ATOM 4156 O O . ILE A 1 549 ? 16.294 15.063 -13.598 1.00 97.44 549 I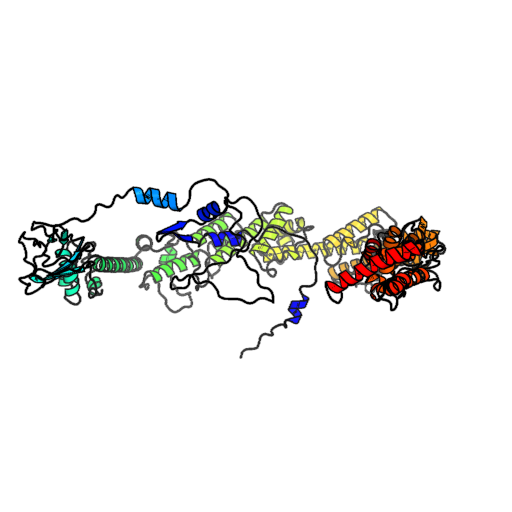LE A O 1
ATOM 4160 N N . ASP A 1 550 ? 15.846 15.421 -15.761 1.00 95.06 550 ASP A N 1
ATOM 4161 C CA . ASP A 1 550 ? 17.256 15.315 -16.159 1.00 95.06 550 ASP A CA 1
ATOM 4162 C C . ASP A 1 550 ? 18.031 16.606 -15.828 1.00 95.06 550 ASP A C 1
ATOM 4164 O O . ASP A 1 550 ? 17.854 17.670 -16.424 1.00 95.06 550 ASP A O 1
ATOM 4168 N N . LYS A 1 551 ? 18.954 16.504 -14.866 1.00 96.00 551 LYS A N 1
ATOM 4169 C CA . LYS A 1 551 ? 19.837 17.604 -14.447 1.00 96.00 551 LYS A CA 1
ATOM 4170 C C . LYS A 1 551 ? 20.721 18.153 -15.577 1.00 96.00 551 LYS A C 1
ATOM 4172 O O . LYS A 1 551 ? 21.279 19.239 -15.422 1.00 96.00 551 LYS A O 1
ATOM 4177 N N . GLU A 1 552 ? 20.945 17.388 -16.643 1.00 94.44 552 GLU A N 1
ATOM 4178 C CA . GLU A 1 552 ? 21.772 17.786 -17.782 1.00 94.44 552 GLU A CA 1
ATOM 4179 C C . GLU A 1 552 ? 21.004 18.675 -18.772 1.00 94.44 552 GLU A C 1
ATOM 4181 O O . GLU A 1 552 ? 21.650 19.396 -19.531 1.00 94.44 552 GLU A O 1
ATOM 4186 N N . LEU A 1 553 ? 19.668 18.709 -18.678 1.00 96.38 553 LEU A N 1
ATOM 4187 C CA . LEU A 1 553 ? 18.763 19.498 -19.524 1.00 96.38 553 LEU A CA 1
ATOM 4188 C C . LEU A 1 553 ? 18.172 20.727 -18.820 1.00 96.38 553 LEU A C 1
ATOM 4190 O O . LEU A 1 553 ? 17.306 21.407 -19.356 1.00 96.38 553 LEU A O 1
ATOM 4194 N N . ILE A 1 554 ? 18.656 21.080 -17.625 1.00 97.56 554 ILE A N 1
ATOM 4195 C CA . ILE A 1 554 ? 18.103 22.206 -16.849 1.00 97.56 554 ILE A CA 1
ATOM 4196 C C . ILE A 1 554 ? 18.162 23.535 -17.612 1.00 97.56 554 ILE A C 1
ATOM 4198 O O . ILE A 1 554 ? 17.287 24.379 -17.436 1.00 97.56 554 ILE A O 1
ATOM 4202 N N . ALA A 1 555 ? 19.181 23.735 -18.449 1.00 96.06 555 ALA A N 1
ATOM 4203 C CA . ALA A 1 555 ? 19.257 24.914 -19.307 1.00 96.06 555 ALA A CA 1
ATOM 4204 C C . ALA A 1 555 ? 18.089 24.967 -20.309 1.00 96.06 555 ALA A C 1
ATOM 4206 O O . ALA A 1 555 ? 17.476 26.024 -20.455 1.00 96.06 555 ALA A O 1
ATOM 4207 N N . ASP A 1 556 ? 17.754 23.828 -20.921 1.00 95.06 556 ASP A N 1
ATOM 4208 C CA . ASP A 1 556 ? 16.650 23.700 -21.875 1.00 95.06 556 ASP A CA 1
ATOM 4209 C C . ASP A 1 556 ? 15.301 23.859 -21.158 1.00 95.06 556 ASP A C 1
ATOM 4211 O O . ASP A 1 556 ? 14.467 24.652 -21.590 1.00 95.06 556 ASP A O 1
ATOM 4215 N N . TYR A 1 557 ? 15.130 23.248 -19.976 1.00 96.94 557 TYR A N 1
ATOM 4216 C CA . TYR A 1 557 ? 13.924 23.446 -19.159 1.00 96.94 557 TYR A CA 1
ATOM 4217 C C . TYR A 1 557 ? 13.715 24.908 -18.781 1.00 96.94 557 TYR A C 1
ATOM 4219 O O . TYR A 1 557 ? 12.579 25.375 -18.778 1.00 96.94 557 TYR A O 1
ATOM 4227 N N . ILE A 1 558 ? 14.788 25.637 -18.438 1.00 96.00 558 ILE A N 1
ATOM 4228 C CA . ILE A 1 558 ? 14.688 27.076 -18.193 1.00 96.00 558 ILE A CA 1
ATOM 4229 C C . ILE A 1 558 ? 14.102 27.731 -19.440 1.00 96.00 558 ILE A C 1
ATOM 4231 O O . ILE A 1 558 ? 13.011 28.287 -19.335 1.00 96.00 558 ILE A O 1
ATOM 4235 N N . ASP A 1 559 ? 14.772 27.628 -20.591 1.00 94.25 559 ASP A N 1
ATOM 4236 C CA . ASP A 1 559 ? 14.382 28.306 -21.835 1.00 94.25 559 ASP A CA 1
ATOM 4237 C C . ASP A 1 559 ? 12.942 27.975 -22.272 1.00 94.25 559 ASP A C 1
ATOM 4239 O O . ASP A 1 559 ? 12.183 28.886 -22.637 1.00 94.25 559 ASP A O 1
ATOM 4243 N N . ASP A 1 560 ? 12.536 26.709 -22.186 1.00 94.94 560 ASP A N 1
ATOM 4244 C CA . ASP A 1 560 ? 11.206 26.257 -22.595 1.00 94.94 560 ASP A CA 1
ATOM 4245 C C . ASP A 1 560 ? 10.112 26.729 -21.630 1.00 94.94 560 ASP A C 1
ATOM 4247 O O . ASP A 1 560 ? 9.090 27.267 -22.075 1.00 94.94 560 ASP A O 1
ATOM 4251 N N . ILE A 1 561 ? 10.342 26.653 -20.313 1.00 95.31 561 ILE A N 1
ATOM 4252 C CA . ILE A 1 561 ? 9.406 27.179 -19.307 1.00 95.31 561 ILE A CA 1
ATOM 4253 C C . ILE A 1 561 ? 9.295 28.710 -19.421 1.00 95.31 561 ILE A C 1
ATOM 4255 O O . ILE A 1 561 ? 8.179 29.237 -19.386 1.00 95.31 561 ILE A O 1
ATOM 4259 N N . GLN A 1 562 ? 10.401 29.452 -19.614 1.00 94.06 562 GLN A N 1
ATOM 4260 C CA . GLN A 1 562 ? 10.331 30.913 -19.816 1.00 94.06 562 GLN A CA 1
ATOM 4261 C C . GLN A 1 562 ? 9.511 31.249 -21.062 1.00 94.06 562 GLN A C 1
ATOM 4263 O O . GLN A 1 562 ? 8.693 32.175 -21.052 1.00 94.06 562 GLN A O 1
ATOM 4268 N N . THR A 1 563 ? 9.743 30.496 -22.142 1.00 92.62 563 THR A N 1
ATOM 4269 C CA . THR A 1 563 ? 9.043 30.665 -23.414 1.00 92.62 563 THR A CA 1
ATOM 4270 C C . THR A 1 563 ? 7.553 30.427 -23.243 1.00 92.62 563 THR A C 1
ATOM 4272 O O . THR A 1 563 ? 6.759 31.213 -23.766 1.00 92.62 563 THR A O 1
ATOM 4275 N N . ASP A 1 564 ? 7.154 29.383 -22.517 1.00 93.38 564 ASP A N 1
ATOM 4276 C CA . ASP A 1 564 ? 5.742 29.087 -22.312 1.00 93.38 564 ASP A CA 1
ATOM 4277 C C . ASP A 1 564 ? 5.045 30.118 -21.417 1.00 93.38 564 ASP A C 1
ATOM 4279 O O . ASP A 1 564 ? 4.014 30.670 -21.812 1.00 93.38 564 ASP A O 1
ATOM 4283 N N . ILE A 1 565 ? 5.663 30.501 -20.294 1.00 90.81 565 ILE A N 1
ATOM 4284 C CA . ILE A 1 565 ? 5.157 31.573 -19.422 1.00 90.81 565 ILE A CA 1
ATOM 4285 C C . ILE A 1 565 ? 5.002 32.889 -20.205 1.00 90.81 565 ILE A C 1
ATOM 4287 O O . ILE A 1 565 ? 3.987 33.582 -20.077 1.00 90.81 565 ILE A O 1
ATOM 4291 N N . GLY A 1 566 ? 5.967 33.226 -21.069 1.00 87.62 566 GLY A N 1
ATOM 4292 C CA . GLY A 1 566 ? 5.942 34.432 -21.904 1.00 87.62 566 GLY A CA 1
ATOM 4293 C C . GLY A 1 566 ? 4.796 34.477 -22.926 1.00 87.62 566 GLY A C 1
ATOM 4294 O O . GLY A 1 566 ? 4.385 35.562 -23.357 1.00 87.62 566 GLY A O 1
ATOM 4295 N N . LYS A 1 567 ? 4.209 33.325 -23.292 1.00 89.12 567 LYS A N 1
ATOM 4296 C CA . LYS A 1 567 ? 2.994 33.270 -24.131 1.00 89.12 567 LYS A CA 1
ATOM 4297 C C . LYS A 1 567 ? 1.735 33.704 -23.370 1.00 89.12 567 LYS A C 1
ATOM 4299 O O . LYS A 1 567 ? 0.725 34.024 -24.004 1.00 89.12 567 LYS A O 1
ATOM 4304 N N . GLY A 1 568 ? 1.766 33.763 -22.037 1.00 88.06 568 GLY A N 1
ATOM 4305 C CA . GLY A 1 568 ? 0.627 34.177 -21.221 1.00 88.06 568 GLY A CA 1
ATOM 4306 C C . GLY A 1 568 ? -0.572 33.243 -21.404 1.00 88.06 568 GLY A C 1
ATOM 4307 O O . GLY A 1 568 ? -0.520 32.088 -21.011 1.00 88.06 568 GLY A O 1
ATOM 4308 N N . SER A 1 569 ? -1.663 33.739 -22.000 1.00 87.00 569 SER A N 1
ATOM 4309 C CA . SER A 1 569 ? -2.879 32.940 -22.235 1.00 87.00 569 SER A CA 1
ATOM 4310 C C . SER A 1 569 ? -2.778 31.962 -23.411 1.00 87.00 569 SER A C 1
ATOM 4312 O O . SER A 1 569 ? -3.679 31.149 -23.591 1.00 87.00 569 SER A O 1
ATOM 4314 N N . ASP A 1 570 ? -1.743 32.103 -24.245 1.00 85.88 570 ASP A N 1
ATOM 4315 C CA . ASP A 1 570 ? -1.493 31.255 -25.418 1.00 85.88 570 ASP A CA 1
ATOM 4316 C C . ASP A 1 570 ? -0.433 30.164 -25.129 1.00 85.88 570 ASP A C 1
ATOM 4318 O O . ASP A 1 570 ? 0.051 29.525 -26.065 1.00 85.88 570 ASP A O 1
ATOM 4322 N N . GLY A 1 571 ? -0.025 30.008 -23.862 1.00 85.69 571 GLY A N 1
ATOM 4323 C CA . GLY A 1 571 ? 0.861 28.934 -23.403 1.00 85.69 571 GLY A CA 1
ATOM 4324 C C . GLY A 1 571 ? 0.164 27.578 -23.338 1.00 85.69 571 GLY A C 1
ATOM 4325 O O . GLY A 1 571 ? -1.020 27.466 -23.672 1.00 85.69 571 GLY A O 1
ATOM 4326 N N . GLU A 1 572 ? 0.894 26.559 -22.887 1.00 84.50 572 GLU A N 1
ATOM 4327 C CA . GLU A 1 572 ? 0.330 25.232 -22.594 1.00 84.50 572 GLU A CA 1
ATOM 4328 C C . GLU A 1 572 ? -0.794 25.344 -21.550 1.00 84.50 572 GLU A C 1
ATOM 4330 O O . GLU A 1 572 ? -1.821 24.666 -21.614 1.00 84.50 572 GLU A O 1
ATOM 4335 N N . VAL A 1 573 ? -0.650 26.317 -20.647 1.00 90.12 573 VAL A N 1
ATOM 4336 C CA . VAL A 1 573 ? -1.676 26.758 -19.707 1.00 90.12 573 VAL A CA 1
ATOM 4337 C C . VAL A 1 573 ? -1.826 28.285 -19.733 1.00 90.12 573 VAL A C 1
ATOM 4339 O O . VAL A 1 573 ? -0.925 29.017 -20.137 1.00 90.12 573 VAL A O 1
ATOM 4342 N N . ASP A 1 574 ? -2.979 28.801 -19.291 1.00 87.38 574 ASP A N 1
ATOM 4343 C CA . ASP A 1 574 ? -3.166 30.245 -19.110 1.00 87.38 574 ASP A CA 1
ATOM 4344 C C . ASP A 1 574 ? -2.475 30.740 -17.830 1.00 87.38 574 ASP A C 1
ATOM 4346 O O . ASP A 1 574 ? -3.066 30.784 -16.742 1.00 87.38 574 ASP A O 1
ATOM 4350 N N . TRP A 1 575 ? -1.233 31.193 -17.993 1.00 86.62 575 TRP A N 1
ATOM 4351 C CA . TRP A 1 575 ? -0.391 31.760 -16.938 1.00 86.62 575 TRP A CA 1
ATOM 4352 C C . TRP A 1 575 ? -0.898 33.108 -16.385 1.00 86.62 575 TRP A C 1
ATOM 4354 O O . TRP A 1 575 ? -0.354 33.630 -15.415 1.00 86.62 575 TRP A O 1
ATOM 4364 N N . THR A 1 576 ? -1.942 33.722 -16.964 1.00 79.12 576 THR A N 1
ATOM 4365 C CA . THR A 1 576 ? -2.331 35.108 -16.636 1.00 79.12 576 THR A CA 1
ATOM 4366 C C . THR A 1 576 ? -3.357 35.268 -15.513 1.00 79.12 576 THR A C 1
ATOM 4368 O O . THR A 1 576 ? -3.630 36.414 -15.146 1.00 79.12 576 THR A O 1
ATOM 4371 N N . SER A 1 577 ? -3.931 34.174 -14.978 1.00 75.38 577 SER A N 1
ATOM 4372 C CA . SER A 1 577 ? -4.637 34.047 -13.668 1.00 75.38 577 SER A CA 1
ATOM 4373 C C . SER A 1 577 ? -5.779 33.017 -13.646 1.00 75.38 577 SER A C 1
ATOM 4375 O O . SER A 1 577 ? -6.376 32.818 -12.589 1.00 75.38 577 SER A O 1
ATOM 4377 N N . SER A 1 578 ? -6.153 32.405 -14.776 1.00 82.19 578 SER A N 1
ATOM 4378 C CA . SER A 1 578 ? -7.338 31.530 -14.817 1.00 82.19 578 SER A CA 1
ATOM 4379 C C . SER A 1 578 ? -7.054 30.062 -14.483 1.00 82.19 578 SER A C 1
ATOM 4381 O O . SER A 1 578 ? -7.979 29.345 -14.099 1.00 82.19 578 SER A O 1
ATOM 4383 N N . ALA A 1 579 ? -5.797 29.631 -14.593 1.00 90.06 579 ALA A N 1
ATOM 4384 C CA . ALA A 1 579 ? -5.377 28.275 -14.272 1.00 90.06 579 ALA A CA 1
ATOM 4385 C C . ALA A 1 579 ? -5.130 28.066 -12.773 1.00 90.06 579 ALA A C 1
ATOM 4387 O O . ALA A 1 579 ? -4.643 28.962 -12.081 1.00 90.06 579 ALA A O 1
ATOM 4388 N N . THR A 1 580 ? -5.458 26.866 -12.292 1.00 94.88 580 THR A N 1
ATOM 4389 C CA . THR A 1 580 ? -5.112 26.408 -10.942 1.00 94.88 580 THR A CA 1
ATOM 4390 C C . THR A 1 580 ? -3.624 26.078 -10.853 1.00 94.88 580 THR A C 1
ATOM 4392 O O . THR A 1 580 ? -2.982 25.816 -11.869 1.00 94.88 580 THR A O 1
ATOM 4395 N N . ASP A 1 581 ? -3.076 26.044 -9.640 1.00 95.75 581 ASP A N 1
ATOM 4396 C CA . ASP A 1 581 ? -1.655 25.736 -9.447 1.00 95.75 581 ASP A CA 1
ATOM 4397 C C . ASP A 1 581 ? -1.311 24.292 -9.851 1.00 95.75 581 ASP A C 1
ATOM 4399 O O . ASP A 1 581 ? -0.279 24.077 -10.476 1.00 95.75 581 ASP A O 1
ATOM 4403 N N . SER A 1 582 ? -2.216 23.327 -9.643 1.00 94.75 582 SER A N 1
ATOM 4404 C CA . SER A 1 582 ? -2.066 21.965 -10.193 1.00 94.75 582 SER A CA 1
ATOM 4405 C C . SER A 1 582 ? -2.037 21.956 -11.731 1.00 94.75 582 SER A C 1
ATOM 4407 O O . SER A 1 582 ? -1.151 21.348 -12.319 1.00 94.75 582 SER A O 1
ATOM 4409 N N . ALA A 1 583 ? -2.897 22.728 -12.413 1.00 95.19 583 ALA A N 1
ATOM 4410 C CA . ALA A 1 583 ? -2.853 22.808 -13.878 1.00 95.19 583 ALA A CA 1
ATOM 4411 C C . ALA A 1 583 ? -1.532 23.407 -14.396 1.00 95.19 583 ALA A C 1
ATOM 4413 O O . ALA A 1 583 ? -1.041 23.008 -15.449 1.00 95.19 583 ALA A O 1
ATOM 4414 N N . LYS A 1 584 ? -0.946 24.354 -13.655 1.00 95.88 584 LYS A N 1
ATOM 4415 C CA . LYS A 1 584 ? 0.372 24.915 -13.973 1.00 95.88 584 LYS A CA 1
ATOM 4416 C C . LYS A 1 584 ? 1.501 23.921 -13.711 1.00 95.88 584 LYS A C 1
ATOM 4418 O O . LYS A 1 584 ? 2.411 23.838 -14.527 1.00 95.88 584 LYS A O 1
ATOM 4423 N N . ALA A 1 585 ? 1.432 23.153 -12.624 1.00 96.69 585 ALA A N 1
ATOM 4424 C CA . ALA A 1 585 ? 2.382 22.078 -12.350 1.00 96.69 585 ALA A CA 1
ATOM 4425 C C . ALA A 1 585 ? 2.362 21.011 -13.460 1.00 96.69 585 ALA A C 1
ATOM 4427 O O . ALA A 1 585 ? 3.415 20.677 -13.995 1.00 96.69 585 ALA A O 1
ATOM 4428 N N . GLY A 1 586 ? 1.174 20.583 -13.902 1.00 96.06 586 GLY A N 1
ATOM 4429 C CA . GLY A 1 586 ? 1.030 19.657 -15.032 1.00 96.06 586 GLY A CA 1
ATOM 4430 C C . GLY A 1 586 ? 1.546 20.219 -16.366 1.00 96.06 586 GLY A C 1
ATOM 4431 O O . GLY A 1 586 ? 2.138 19.488 -17.161 1.00 96.06 586 GLY A O 1
ATOM 4432 N N . ALA A 1 587 ? 1.396 21.526 -16.611 1.00 95.94 587 ALA A N 1
ATOM 4433 C CA . ALA A 1 587 ? 2.001 22.176 -17.778 1.00 95.94 587 ALA A CA 1
ATOM 4434 C C . ALA A 1 587 ? 3.539 22.163 -17.711 1.00 95.94 587 ALA A C 1
ATOM 4436 O O . ALA A 1 587 ? 4.191 21.897 -18.716 1.00 95.94 587 ALA A O 1
ATOM 4437 N N . ILE A 1 588 ? 4.122 22.388 -16.528 1.00 96.88 588 ILE A N 1
ATOM 4438 C CA . ILE A 1 588 ? 5.575 22.291 -16.314 1.00 96.88 588 ILE A CA 1
ATOM 4439 C C . ILE A 1 588 ? 6.066 20.857 -16.546 1.00 96.88 588 ILE A C 1
ATOM 4441 O O . ILE A 1 588 ? 7.063 20.683 -17.240 1.00 96.88 588 ILE A O 1
ATOM 4445 N N . SER A 1 589 ? 5.352 19.846 -16.037 1.00 97.31 589 SER A N 1
ATOM 4446 C CA . SER A 1 589 ? 5.656 18.432 -16.310 1.00 97.31 589 SER A CA 1
ATOM 4447 C C . SER A 1 589 ? 5.674 18.135 -17.811 1.00 97.31 589 SER A C 1
ATOM 4449 O O . SER A 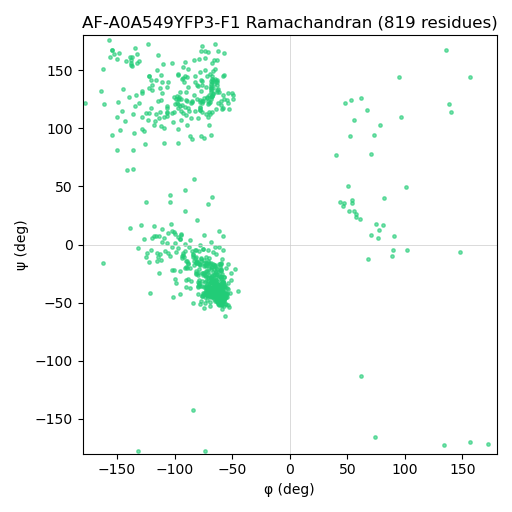1 589 ? 6.631 17.550 -18.311 1.00 97.31 589 SER A O 1
ATOM 4451 N N . THR A 1 590 ? 4.668 18.613 -18.551 1.00 96.31 590 THR A N 1
ATOM 4452 C CA . THR A 1 590 ? 4.595 18.435 -20.012 1.00 96.31 590 THR A CA 1
ATOM 4453 C C . THR A 1 590 ? 5.806 19.056 -20.710 1.00 96.31 590 THR A C 1
ATOM 4455 O O . THR A 1 590 ? 6.428 18.406 -21.540 1.00 96.31 590 THR A O 1
ATOM 4458 N N . ILE A 1 591 ? 6.191 20.279 -20.331 1.00 96.38 591 ILE A N 1
ATOM 4459 C CA . ILE A 1 591 ? 7.354 20.970 -20.907 1.00 96.38 591 ILE A CA 1
ATOM 4460 C C . ILE A 1 591 ? 8.659 20.207 -20.631 1.00 96.38 591 ILE A C 1
ATOM 4462 O O . ILE A 1 591 ? 9.485 20.060 -21.529 1.00 96.38 591 ILE A O 1
ATOM 4466 N N . VAL A 1 592 ? 8.851 19.714 -19.404 1.00 97.38 592 VAL A N 1
ATOM 4467 C CA . VAL A 1 592 ? 10.039 18.927 -19.030 1.00 97.38 592 VAL A CA 1
ATOM 4468 C C . VAL A 1 592 ? 10.100 17.620 -19.823 1.00 97.38 592 VAL A C 1
ATOM 4470 O O . VAL A 1 592 ? 11.147 17.289 -20.377 1.00 97.38 592 VAL A O 1
ATOM 4473 N N . ASN A 1 593 ? 8.976 16.914 -19.945 1.00 95.88 593 ASN A N 1
ATOM 4474 C CA . ASN A 1 593 ? 8.899 15.667 -20.701 1.00 95.88 593 ASN A CA 1
ATOM 4475 C C . ASN A 1 593 ? 9.101 15.877 -22.208 1.00 95.88 593 ASN A C 1
ATOM 4477 O O . ASN A 1 593 ? 9.835 15.112 -22.828 1.00 95.88 593 ASN A O 1
ATOM 4481 N N . ASP A 1 594 ? 8.567 16.954 -22.785 1.00 94.75 594 ASP A N 1
ATOM 4482 C CA . ASP A 1 594 ? 8.820 17.317 -24.183 1.00 94.75 594 ASP A CA 1
ATOM 4483 C C . ASP A 1 594 ? 10.313 17.608 -24.437 1.00 94.75 594 ASP A C 1
ATOM 4485 O O . ASP A 1 594 ? 10.859 17.204 -25.468 1.00 94.75 594 ASP A O 1
ATOM 4489 N N . ALA A 1 595 ? 10.997 18.278 -23.502 1.00 95.62 595 ALA A N 1
ATOM 4490 C CA . ALA A 1 595 ? 12.434 18.533 -23.596 1.00 95.62 595 ALA A CA 1
ATOM 4491 C C . ALA A 1 595 ? 13.260 17.233 -23.503 1.00 95.62 595 ALA A C 1
ATOM 4493 O O . ALA A 1 595 ? 14.181 17.034 -24.302 1.00 95.62 595 ALA A O 1
ATOM 4494 N N . ASN A 1 596 ? 12.892 16.314 -22.599 1.00 94.81 596 ASN A N 1
ATOM 4495 C CA . ASN A 1 596 ? 13.480 14.970 -22.517 1.00 94.81 596 ASN A CA 1
ATOM 4496 C C . ASN A 1 596 ? 13.291 14.183 -23.824 1.00 94.81 596 ASN A C 1
ATOM 4498 O O . ASN A 1 596 ? 14.247 13.646 -24.389 1.00 94.81 596 ASN A O 1
ATOM 4502 N N . ASP A 1 597 ? 12.067 14.146 -24.349 1.00 93.12 597 ASP A N 1
ATOM 4503 C CA . ASP A 1 597 ? 11.745 13.433 -25.585 1.00 93.12 597 ASP A CA 1
ATOM 4504 C C . ASP A 1 597 ? 12.458 14.049 -26.798 1.00 93.12 597 ASP A C 1
ATOM 4506 O O . ASP A 1 597 ? 12.862 13.331 -27.723 1.00 93.12 597 ASP A O 1
ATOM 4510 N N . SER A 1 598 ? 12.672 15.370 -26.796 1.00 94.31 598 SER A N 1
ATOM 4511 C CA . SER A 1 598 ? 13.406 16.066 -27.853 1.00 94.31 598 SER A CA 1
ATOM 4512 C C . SER A 1 598 ? 14.860 15.608 -27.934 1.00 94.31 598 SER A C 1
ATOM 4514 O O . SER A 1 598 ? 15.342 15.359 -29.038 1.00 94.31 598 SER A O 1
ATOM 4516 N N . VAL A 1 599 ? 15.566 15.439 -26.809 1.00 94.25 599 VAL A N 1
ATOM 4517 C CA . VAL A 1 599 ? 16.976 15.005 -26.853 1.00 94.25 599 VAL A CA 1
ATOM 4518 C C . VAL A 1 599 ? 17.138 13.545 -27.265 1.00 94.25 599 VAL A C 1
ATOM 4520 O O . VAL A 1 599 ? 18.118 13.199 -27.928 1.00 94.25 599 VAL A O 1
ATOM 4523 N N . VAL A 1 600 ? 16.166 12.689 -26.935 1.00 94.31 600 VAL A N 1
ATOM 4524 C CA . VAL A 1 600 ? 16.113 11.307 -27.437 1.00 94.31 600 VAL A CA 1
ATOM 4525 C C . VAL A 1 600 ? 15.836 11.305 -28.939 1.00 94.31 600 VAL A C 1
ATOM 4527 O O . VAL A 1 600 ? 16.499 10.586 -29.688 1.00 94.31 600 VAL A O 1
ATOM 4530 N N . THR A 1 601 ? 14.897 12.136 -29.396 1.00 94.81 601 THR A N 1
ATOM 4531 C CA . THR A 1 601 ? 14.571 12.286 -30.821 1.00 94.81 601 THR A CA 1
ATOM 4532 C C . THR A 1 601 ? 15.778 12.776 -31.616 1.00 94.81 601 THR A C 1
ATOM 4534 O O . THR A 1 601 ? 16.099 12.186 -32.645 1.00 94.81 601 THR A O 1
ATOM 4537 N N . ASP A 1 602 ? 16.496 13.784 -31.118 1.00 95.00 602 ASP A N 1
ATOM 4538 C CA . ASP A 1 602 ? 17.717 14.294 -31.746 1.00 95.00 602 ASP A CA 1
ATOM 4539 C C . ASP A 1 602 ? 18.806 13.210 -31.821 1.00 95.00 602 ASP A C 1
ATOM 4541 O O . ASP A 1 602 ? 19.427 13.029 -32.870 1.00 95.00 602 ASP A O 1
ATOM 4545 N N . ALA A 1 603 ? 18.998 12.421 -30.758 1.00 96.12 603 ALA A N 1
ATOM 4546 C CA . ALA A 1 603 ? 19.954 11.313 -30.763 1.00 96.12 603 ALA A CA 1
ATOM 4547 C C . ALA A 1 603 ? 19.563 10.201 -31.763 1.00 96.12 603 ALA A C 1
ATOM 4549 O O . ALA A 1 603 ? 20.421 9.642 -32.455 1.00 96.12 603 ALA A O 1
ATOM 4550 N N . ILE A 1 604 ? 18.267 9.899 -31.908 1.00 97.25 604 ILE A N 1
ATOM 4551 C CA . ILE A 1 604 ? 17.762 8.985 -32.947 1.00 97.25 604 ILE A CA 1
ATOM 4552 C C . ILE A 1 604 ? 17.976 9.573 -34.348 1.00 97.25 604 ILE A C 1
ATOM 4554 O O . ILE A 1 604 ? 18.385 8.853 -35.264 1.00 97.25 604 ILE A O 1
ATOM 4558 N N . ASP A 1 605 ? 17.766 10.873 -34.532 1.00 96.62 605 ASP A N 1
ATOM 4559 C CA . ASP A 1 605 ? 18.044 11.563 -35.790 1.00 96.62 605 ASP A CA 1
ATOM 4560 C C . ASP A 1 605 ? 19.539 11.494 -36.146 1.00 96.62 605 ASP A C 1
ATOM 4562 O O . ASP A 1 605 ? 19.888 11.248 -37.306 1.00 96.62 605 ASP A O 1
ATOM 4566 N N . GLU A 1 606 ? 20.447 11.609 -35.176 1.00 97.06 606 GLU A N 1
ATOM 4567 C CA . GLU A 1 606 ? 21.883 11.395 -35.396 1.00 97.06 606 GLU A CA 1
ATOM 4568 C C . GLU A 1 606 ? 22.196 9.954 -35.826 1.00 97.06 606 GLU A C 1
ATOM 4570 O O . GLU A 1 606 ? 22.961 9.747 -36.775 1.00 97.06 606 GLU A O 1
ATOM 4575 N N . VAL A 1 607 ? 21.556 8.952 -35.211 1.00 96.50 607 VAL A N 1
ATOM 4576 C CA . VAL A 1 607 ? 21.674 7.539 -35.617 1.00 96.50 607 VAL A CA 1
ATOM 4577 C C . VAL A 1 607 ? 21.177 7.329 -37.051 1.00 96.50 607 VAL A C 1
ATOM 4579 O O . VAL A 1 607 ? 21.849 6.675 -37.855 1.00 96.50 607 VAL A O 1
ATOM 4582 N N . THR A 1 608 ? 20.023 7.892 -37.409 1.00 94.81 608 THR A N 1
ATOM 4583 C CA . THR A 1 608 ? 19.394 7.683 -38.726 1.00 94.81 608 THR A CA 1
ATOM 4584 C C . THR A 1 608 ? 20.092 8.461 -39.847 1.00 94.81 608 THR A C 1
ATOM 4586 O O . THR A 1 608 ? 20.033 8.052 -41.012 1.00 94.81 608 THR A O 1
ATOM 4589 N N . THR A 1 609 ? 20.780 9.562 -39.521 1.00 94.94 609 THR A N 1
ATOM 4590 C CA . THR A 1 609 ? 21.443 10.453 -40.490 1.00 94.94 609 THR A CA 1
ATOM 4591 C C . THR A 1 609 ? 22.970 10.346 -40.514 1.00 94.94 609 THR A C 1
ATOM 4593 O O . THR A 1 609 ? 23.615 11.032 -41.319 1.00 94.94 609 THR A O 1
ATOM 4596 N N . ALA A 1 610 ? 23.558 9.463 -39.701 1.00 96.31 610 ALA A N 1
ATOM 4597 C CA . ALA A 1 610 ? 24.998 9.238 -39.622 1.00 96.31 610 ALA A CA 1
ATOM 4598 C C . ALA A 1 610 ? 25.649 9.029 -41.006 1.00 96.31 610 ALA A C 1
ATOM 4600 O O . ALA A 1 610 ? 25.264 8.164 -41.795 1.00 96.31 610 ALA A O 1
ATOM 4601 N N . ALA A 1 611 ? 26.676 9.830 -41.307 1.00 94.81 611 ALA A N 1
ATOM 4602 C CA . ALA A 1 611 ? 27.284 9.890 -42.641 1.00 94.81 611 ALA A CA 1
ATOM 4603 C C . ALA A 1 611 ? 28.340 8.802 -42.917 1.00 94.81 611 ALA A C 1
ATOM 4605 O O . ALA A 1 611 ? 28.721 8.597 -44.075 1.00 94.81 611 ALA A O 1
ATOM 4606 N N . ASP A 1 612 ? 28.856 8.160 -41.867 1.00 94.75 612 ASP A N 1
ATOM 4607 C CA . ASP A 1 612 ? 29.844 7.083 -41.921 1.00 94.75 612 ASP A CA 1
ATOM 4608 C C . ASP A 1 612 ? 29.802 6.211 -40.648 1.00 94.75 612 ASP A C 1
ATOM 4610 O O . ASP A 1 612 ? 29.039 6.470 -39.717 1.00 94.75 612 ASP A O 1
ATOM 4614 N N . ALA A 1 613 ? 30.605 5.141 -40.626 1.00 95.94 613 ALA A N 1
ATOM 4615 C CA . ALA A 1 613 ? 30.613 4.165 -39.536 1.00 95.94 613 ALA A CA 1
ATOM 4616 C C . ALA A 1 613 ? 31.147 4.711 -38.205 1.00 95.94 613 ALA A C 1
ATOM 4618 O O . ALA A 1 613 ? 30.773 4.194 -37.153 1.00 95.94 613 ALA A O 1
ATOM 4619 N N . ASP A 1 614 ? 32.024 5.720 -38.237 1.00 97.31 614 ASP A N 1
ATOM 4620 C CA . ASP A 1 614 ? 32.523 6.349 -37.014 1.00 97.31 614 ASP A CA 1
ATOM 4621 C C . ASP A 1 614 ? 31.439 7.260 -36.421 1.00 97.31 614 ASP A C 1
ATOM 4623 O O . ASP A 1 614 ? 31.167 7.157 -35.227 1.00 97.31 614 ASP A O 1
ATOM 4627 N N . ALA A 1 615 ? 30.758 8.053 -37.258 1.00 97.19 615 ALA A N 1
ATOM 4628 C CA . ALA A 1 615 ? 29.622 8.879 -36.845 1.00 97.19 615 ALA A CA 1
ATOM 4629 C C . ALA A 1 615 ? 28.457 8.038 -36.296 1.00 97.19 615 ALA A C 1
ATOM 4631 O O . ALA A 1 615 ? 27.889 8.384 -35.268 1.00 97.19 615 ALA A O 1
ATOM 4632 N N . LEU A 1 616 ? 28.133 6.903 -36.931 1.00 97.06 616 LEU A N 1
ATOM 4633 C CA . LEU A 1 616 ? 27.079 6.013 -36.434 1.00 97.06 616 LEU A CA 1
ATOM 4634 C C . LEU A 1 616 ? 27.458 5.390 -35.087 1.00 97.06 616 LEU A C 1
ATOM 4636 O O . LEU A 1 616 ? 26.613 5.296 -34.209 1.00 97.06 616 LEU A O 1
ATOM 4640 N N . LEU A 1 617 ? 28.710 4.958 -34.903 1.00 97.50 617 LEU A N 1
ATOM 4641 C CA . LEU A 1 617 ? 29.144 4.409 -33.615 1.00 97.50 617 LEU A CA 1
ATOM 4642 C C . LEU A 1 617 ? 29.093 5.465 -32.502 1.00 97.50 617 LEU A C 1
ATOM 4644 O O . LEU A 1 617 ? 28.769 5.118 -31.371 1.00 97.50 617 LEU A O 1
ATOM 4648 N N . GLU A 1 618 ? 29.448 6.715 -32.806 1.00 97.69 618 GLU A N 1
ATOM 4649 C CA . GLU A 1 618 ? 29.338 7.833 -31.863 1.00 97.69 618 GLU A CA 1
ATOM 4650 C C . GLU A 1 618 ? 27.873 8.077 -31.480 1.00 97.69 618 GLU A C 1
ATOM 4652 O O . GLU A 1 618 ? 27.572 8.050 -30.291 1.00 97.69 618 GLU A O 1
ATOM 4657 N N . ALA A 1 619 ? 26.969 8.162 -32.463 1.00 97.62 619 ALA A N 1
ATOM 4658 C CA . ALA A 1 619 ? 25.534 8.334 -32.233 1.00 97.62 619 ALA A CA 1
ATOM 4659 C C . ALA A 1 619 ? 24.908 7.161 -31.452 1.00 97.62 619 ALA A C 1
ATOM 4661 O O . ALA A 1 619 ? 24.172 7.373 -30.500 1.00 97.62 619 ALA A O 1
ATOM 4662 N N . LEU A 1 620 ? 25.254 5.906 -31.771 1.00 97.44 620 LEU A N 1
ATOM 4663 C CA . LEU A 1 620 ? 24.775 4.728 -31.025 1.00 97.44 620 LEU A CA 1
ATOM 4664 C C . LEU A 1 620 ? 25.263 4.689 -29.571 1.00 97.44 620 LEU A C 1
ATOM 4666 O O . LEU A 1 620 ? 24.701 3.965 -28.756 1.00 97.44 620 LEU A O 1
ATOM 4670 N N . LYS A 1 621 ? 26.339 5.412 -29.252 1.00 97.56 621 LYS A N 1
ATOM 4671 C CA . LYS A 1 621 ? 26.873 5.544 -27.894 1.00 97.56 621 LYS A CA 1
ATOM 4672 C C . LYS A 1 621 ? 26.373 6.794 -27.181 1.00 97.56 621 LYS A C 1
ATOM 4674 O O . LYS A 1 621 ? 26.863 7.071 -26.083 1.00 97.56 621 LYS A O 1
ATOM 4679 N N . ASP A 1 622 ? 25.461 7.547 -27.791 1.00 96.56 622 ASP A N 1
ATOM 4680 C CA . ASP A 1 622 ? 24.840 8.670 -27.117 1.00 96.56 622 ASP A CA 1
ATOM 4681 C C . ASP A 1 622 ? 24.145 8.169 -25.845 1.00 96.56 622 ASP A C 1
ATOM 4683 O O . ASP A 1 622 ? 23.399 7.186 -25.850 1.00 96.56 622 ASP A O 1
ATOM 4687 N N . LYS A 1 623 ? 24.448 8.831 -24.728 1.00 93.56 623 LYS A N 1
ATOM 4688 C CA . LYS A 1 623 ? 23.931 8.473 -23.405 1.00 93.56 623 LYS A CA 1
ATOM 4689 C C . LYS A 1 623 ? 22.401 8.572 -23.344 1.00 93.56 623 LYS A C 1
ATOM 4691 O O . LYS A 1 623 ? 21.804 7.839 -22.567 1.00 93.56 623 LYS A O 1
ATOM 4696 N N . ASN A 1 624 ? 21.791 9.427 -24.168 1.00 92.00 624 ASN A N 1
ATOM 4697 C CA . ASN A 1 624 ? 20.349 9.656 -24.212 1.00 92.00 624 ASN A CA 1
ATOM 4698 C C . ASN A 1 624 ? 19.602 8.468 -24.839 1.00 92.00 624 ASN A C 1
ATOM 4700 O O . ASN A 1 624 ? 18.397 8.342 -24.664 1.00 92.00 624 ASN A O 1
ATOM 4704 N N . LEU A 1 625 ? 20.299 7.581 -25.562 1.00 94.69 625 LEU A N 1
ATOM 4705 C CA . LEU A 1 625 ? 19.693 6.371 -26.123 1.00 94.69 625 LEU A CA 1
ATOM 4706 C C . LEU A 1 625 ? 19.759 5.163 -25.178 1.00 94.69 625 LEU A C 1
ATOM 4708 O O . LEU A 1 625 ? 19.047 4.188 -25.410 1.00 94.69 625 LEU A O 1
ATOM 4712 N N . ASP A 1 626 ? 20.653 5.199 -24.181 1.00 94.94 626 ASP A N 1
ATOM 4713 C CA . ASP A 1 626 ? 20.960 4.106 -23.241 1.00 94.94 626 ASP A CA 1
ATOM 4714 C C . ASP A 1 626 ? 21.091 2.712 -23.900 1.00 94.94 626 ASP A C 1
ATOM 4716 O O . ASP A 1 626 ? 20.692 1.677 -23.352 1.00 94.94 626 ASP A O 1
ATOM 4720 N N . LEU A 1 627 ? 21.658 2.666 -25.114 1.00 96.88 627 LEU A N 1
ATOM 4721 C CA . LEU A 1 627 ? 21.800 1.413 -25.852 1.00 96.88 627 LEU A CA 1
ATOM 4722 C C . LEU A 1 627 ? 22.806 0.486 -25.172 1.00 96.88 627 LEU A C 1
ATOM 4724 O O . LEU A 1 627 ? 23.955 0.834 -24.883 1.00 96.88 627 LEU A O 1
ATOM 4728 N N . GLN A 1 628 ? 22.388 -0.759 -25.002 1.00 97.56 628 GLN A N 1
ATOM 4729 C CA . GLN A 1 628 ? 23.197 -1.831 -24.455 1.00 97.56 628 GLN A CA 1
ATOM 4730 C C . GLN A 1 628 ? 23.926 -2.581 -25.573 1.00 97.56 628 GLN A C 1
ATOM 4732 O O . GLN A 1 628 ? 23.513 -2.611 -26.732 1.00 97.56 628 GLN A O 1
ATOM 4737 N N . ASN A 1 629 ? 25.028 -3.244 -25.218 1.00 96.12 629 ASN A N 1
ATOM 4738 C CA . ASN A 1 629 ? 25.800 -4.101 -26.128 1.00 96.12 629 ASN A CA 1
ATOM 4739 C C . ASN A 1 629 ? 26.321 -3.407 -27.401 1.00 96.12 629 ASN A C 1
ATOM 4741 O O . ASN A 1 629 ? 26.576 -4.074 -28.403 1.00 96.12 629 ASN A O 1
ATOM 4745 N N . VAL A 1 630 ? 26.545 -2.094 -27.396 1.00 97.69 630 VAL A N 1
ATOM 4746 C CA . VAL A 1 630 ? 27.203 -1.426 -28.528 1.00 97.69 630 VAL A CA 1
ATOM 4747 C C . VAL A 1 630 ? 28.688 -1.819 -28.557 1.00 97.69 630 VAL A C 1
ATOM 4749 O O . VAL A 1 630 ? 29.474 -1.435 -27.690 1.00 97.69 630 VAL A O 1
ATOM 4752 N N . VAL A 1 631 ? 29.086 -2.621 -29.549 1.00 97.56 631 VAL A N 1
ATOM 4753 C CA . VAL A 1 631 ? 30.434 -3.192 -29.688 1.00 97.56 631 VAL A CA 1
ATOM 4754 C C . VAL A 1 631 ? 31.241 -2.420 -30.734 1.00 97.56 631 VAL A C 1
ATOM 4756 O O . VAL A 1 631 ? 30.993 -2.524 -31.933 1.00 97.56 631 VAL A O 1
ATOM 4759 N N . ASP A 1 632 ? 32.295 -1.721 -30.308 1.00 98.06 632 ASP A N 1
ATOM 4760 C CA . ASP A 1 632 ? 33.151 -0.883 -31.170 1.00 98.06 632 ASP A CA 1
ATOM 4761 C C . ASP A 1 632 ? 33.715 -1.614 -32.392 1.00 98.06 632 ASP A C 1
ATOM 4763 O O . ASP A 1 632 ? 33.827 -1.041 -33.478 1.00 98.06 632 ASP A O 1
ATOM 4767 N N . THR A 1 633 ? 34.087 -2.888 -32.233 1.00 97.56 633 THR A N 1
ATOM 4768 C CA . THR A 1 633 ? 34.641 -3.691 -33.333 1.00 97.56 633 THR A CA 1
ATOM 4769 C C . THR A 1 633 ? 33.614 -3.995 -34.420 1.00 97.56 633 THR A C 1
ATOM 4771 O O . THR A 1 633 ? 34.012 -4.348 -35.527 1.00 97.56 633 THR A O 1
ATOM 4774 N N . ASN A 1 634 ? 32.321 -3.821 -34.133 1.00 97.25 634 ASN A N 1
ATOM 4775 C CA . ASN A 1 634 ? 31.218 -4.093 -35.049 1.00 97.25 634 ASN A CA 1
ATOM 4776 C C . ASN A 1 634 ? 30.752 -2.837 -35.801 1.00 97.25 634 ASN A C 1
ATOM 4778 O O . ASN A 1 634 ? 29.812 -2.927 -36.583 1.00 97.25 634 ASN A O 1
ATOM 4782 N N . LYS A 1 635 ? 31.417 -1.683 -35.641 1.00 96.69 635 LYS A N 1
ATOM 4783 C CA . LYS A 1 635 ? 31.006 -0.411 -36.270 1.00 96.69 635 LYS A CA 1
ATOM 4784 C C . LYS A 1 635 ? 30.771 -0.493 -37.781 1.00 96.69 635 LYS A C 1
ATOM 4786 O O . LYS A 1 635 ? 29.785 0.033 -38.287 1.00 96.69 635 LYS A O 1
ATOM 4791 N N . ASP A 1 636 ? 31.640 -1.208 -38.501 1.00 94.56 636 ASP A N 1
ATOM 4792 C CA . ASP A 1 636 ? 31.510 -1.371 -39.950 1.00 94.56 636 ASP A CA 1
ATOM 4793 C C . ASP A 1 636 ? 30.286 -2.238 -40.284 1.00 94.56 636 ASP A C 1
ATOM 4795 O O . ASP A 1 636 ? 29.628 -2.022 -41.301 1.00 94.56 636 ASP A O 1
ATOM 4799 N N . ALA A 1 637 ? 29.949 -3.201 -39.422 1.00 93.94 637 ALA A N 1
ATOM 4800 C CA . ALA A 1 637 ? 28.745 -4.008 -39.559 1.00 93.94 637 ALA A CA 1
ATOM 4801 C C . ALA A 1 637 ? 27.484 -3.201 -39.216 1.00 93.94 637 ALA A C 1
ATOM 4803 O O . ALA A 1 637 ? 26.504 -3.320 -39.942 1.00 93.94 637 ALA A O 1
ATOM 4804 N N . 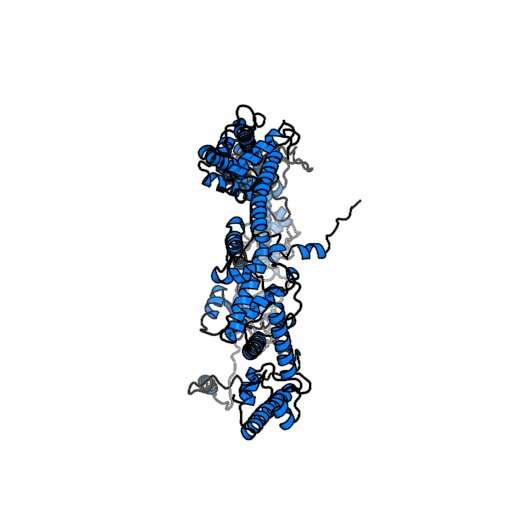TYR A 1 638 ? 27.501 -2.334 -38.196 1.00 94.62 638 TYR A N 1
ATOM 4805 C CA . TYR A 1 638 ? 26.370 -1.440 -37.906 1.00 94.62 638 TYR A CA 1
ATOM 4806 C C . TYR A 1 638 ? 26.060 -0.538 -39.101 1.00 94.62 638 TYR A C 1
ATOM 4808 O O . TYR A 1 638 ? 24.915 -0.468 -39.541 1.00 94.62 638 TYR A O 1
ATOM 4816 N N . TYR A 1 639 ? 27.092 0.078 -39.683 1.00 92.69 639 TYR A N 1
ATOM 4817 C CA . TYR A 1 639 ? 26.927 1.020 -40.788 1.00 92.69 639 TYR A CA 1
ATOM 4818 C C . TYR A 1 639 ? 26.489 0.356 -42.093 1.00 92.69 639 TYR A C 1
ATOM 4820 O O . TYR A 1 639 ? 25.617 0.865 -42.794 1.00 92.69 639 TYR A O 1
ATOM 4828 N N . ASN A 1 640 ? 27.069 -0.801 -42.421 1.00 89.06 640 ASN A N 1
ATOM 4829 C CA . ASN A 1 640 ? 26.647 -1.556 -43.600 1.00 89.06 640 ASN A CA 1
ATOM 4830 C C . ASN A 1 640 ? 25.303 -2.268 -43.387 1.00 89.06 640 ASN A C 1
ATOM 4832 O O . ASN A 1 640 ? 24.685 -2.652 -44.375 1.00 89.06 640 ASN A O 1
ATOM 4836 N N . SER A 1 641 ? 24.883 -2.438 -42.126 1.00 82.38 641 SER A N 1
ATOM 4837 C CA . SER A 1 641 ? 23.668 -3.115 -41.673 1.00 82.38 641 SER A CA 1
ATOM 4838 C C . SER A 1 641 ? 23.390 -4.385 -42.485 1.00 82.38 641 SER A C 1
ATOM 4840 O O . SER A 1 641 ? 22.513 -4.397 -43.353 1.00 82.38 641 SER A O 1
ATOM 4842 N N . PRO A 1 642 ? 24.117 -5.490 -42.226 1.00 81.19 642 PRO A N 1
ATOM 4843 C CA . PRO A 1 642 ? 23.959 -6.730 -42.981 1.00 81.19 642 PRO A CA 1
ATOM 4844 C C . PRO A 1 642 ? 22.555 -7.325 -42.858 1.00 81.19 642 PRO A C 1
ATOM 4846 O O . PRO A 1 642 ? 22.282 -8.339 -43.477 1.00 81.19 642 PRO A O 1
ATOM 4849 N N . VAL A 1 643 ? 21.647 -6.728 -42.085 1.00 76.75 643 VAL A N 1
ATOM 4850 C CA . VAL A 1 643 ? 20.325 -7.280 -41.835 1.00 76.75 643 VAL A CA 1
ATOM 4851 C C . VAL A 1 643 ? 19.439 -7.297 -43.101 1.00 76.75 643 VAL A C 1
ATOM 4853 O O . VAL A 1 643 ? 18.562 -8.145 -43.209 1.00 76.75 643 VAL A O 1
ATOM 4856 N N . ASN A 1 644 ? 19.690 -6.441 -44.112 1.00 69.25 644 ASN A N 1
ATOM 4857 C CA . ASN A 1 644 ? 19.019 -6.500 -45.427 1.00 69.25 644 ASN A CA 1
ATOM 4858 C C . ASN A 1 644 ? 19.801 -5.733 -46.493 1.00 69.25 644 ASN A C 1
ATOM 4860 O O . ASN A 1 644 ? 19.982 -4.521 -46.429 1.00 69.25 644 ASN A O 1
ATOM 4864 N N . LYS A 1 645 ? 20.199 -6.449 -47.540 1.00 66.50 645 LYS A N 1
ATOM 4865 C CA . LYS A 1 645 ? 21.022 -5.933 -48.637 1.00 66.50 645 LYS A CA 1
ATOM 4866 C C . LYS A 1 645 ? 20.326 -4.917 -49.548 1.00 66.50 645 LYS A C 1
ATOM 4868 O O . LYS A 1 645 ? 20.999 -4.250 -50.335 1.00 66.50 645 LYS A O 1
ATOM 4873 N N . ASN A 1 646 ? 18.995 -4.842 -49.508 1.00 68.19 646 ASN A N 1
ATOM 4874 C CA . ASN A 1 646 ? 18.213 -4.002 -50.415 1.00 68.19 646 ASN A CA 1
ATOM 4875 C C . ASN A 1 646 ? 17.887 -2.614 -49.844 1.00 68.19 646 ASN A C 1
ATOM 4877 O O . ASN A 1 646 ? 17.465 -1.756 -50.620 1.00 68.19 646 ASN A O 1
ATOM 4881 N N . ASP A 1 647 ? 18.113 -2.381 -48.547 1.00 66.00 647 ASP A N 1
ATOM 4882 C CA . ASP A 1 647 ? 17.875 -1.094 -47.892 1.00 66.00 647 ASP A CA 1
ATOM 4883 C C . ASP A 1 647 ? 19.178 -0.421 -47.455 1.00 66.00 647 ASP A C 1
ATOM 4885 O O . ASP A 1 647 ? 20.159 -1.062 -47.082 1.00 66.00 647 ASP A O 1
ATOM 4889 N N . ALA A 1 648 ? 19.198 0.908 -47.526 1.00 63.34 648 ALA A N 1
ATOM 4890 C CA . ALA A 1 648 ? 20.310 1.705 -47.033 1.00 63.34 648 ALA A CA 1
ATOM 4891 C C . ALA A 1 648 ? 20.259 1.734 -45.497 1.00 63.34 648 ALA A C 1
ATOM 4893 O O . ALA A 1 648 ? 19.594 2.599 -44.966 1.00 63.34 648 ALA A O 1
ATOM 4894 N N . SER A 1 649 ? 20.928 0.802 -44.808 1.00 77.62 649 SER A N 1
ATOM 4895 C CA . SER A 1 649 ? 20.992 0.663 -43.336 1.00 77.62 649 SER A CA 1
ATOM 4896 C C . SER A 1 649 ? 19.641 0.611 -42.595 1.00 77.62 649 SER A C 1
ATOM 4898 O O . SER A 1 649 ? 18.846 1.545 -42.661 1.00 77.62 649 SER A O 1
ATOM 4900 N N . TYR A 1 650 ? 19.376 -0.431 -41.791 1.00 86.12 650 TYR A N 1
ATOM 4901 C CA . TYR A 1 650 ? 18.152 -0.465 -40.965 1.00 86.12 650 TYR A CA 1
ATOM 4902 C C . TYR A 1 650 ? 18.045 0.701 -39.986 1.00 86.12 650 TYR A C 1
ATOM 4904 O O . TYR A 1 650 ? 16.931 1.101 -39.661 1.00 86.12 650 TYR A O 1
ATOM 4912 N N . PHE A 1 651 ? 19.173 1.291 -39.582 1.00 91.69 651 PHE A N 1
ATOM 4913 C CA . PHE A 1 651 ? 19.164 2.474 -38.729 1.00 91.69 651 PHE A CA 1
ATOM 4914 C C . PHE A 1 651 ? 18.447 3.670 -39.369 1.00 91.69 651 PHE A C 1
ATOM 4916 O O . PHE A 1 651 ? 17.936 4.503 -38.643 1.00 91.69 651 PHE A O 1
ATOM 4923 N N . THR A 1 652 ? 18.291 3.735 -40.699 1.00 90.50 652 THR A N 1
ATOM 4924 C CA . THR A 1 652 ? 17.503 4.803 -41.356 1.00 90.50 652 THR A CA 1
ATOM 4925 C C . THR A 1 652 ? 15.987 4.663 -41.180 1.00 90.50 652 THR A C 1
ATOM 4927 O O . THR A 1 652 ? 15.242 5.571 -41.546 1.00 90.50 652 THR A O 1
ATOM 4930 N N . LYS A 1 653 ? 15.518 3.519 -40.667 1.00 89.75 653 LYS A N 1
ATOM 4931 C CA . LYS A 1 653 ? 14.101 3.233 -40.396 1.00 89.75 653 LYS A CA 1
ATOM 4932 C C . LYS A 1 653 ? 13.745 3.320 -38.916 1.00 89.75 653 LYS A C 1
ATOM 4934 O O . LYS A 1 653 ? 12.569 3.217 -38.589 1.00 89.75 653 LYS A O 1
ATOM 4939 N N . VAL A 1 654 ? 14.753 3.438 -38.058 1.00 93.62 654 VAL A N 1
ATOM 4940 C CA . VAL A 1 654 ? 14.585 3.515 -36.612 1.00 93.62 654 VAL A CA 1
ATOM 4941 C C . VAL A 1 654 ? 13.912 4.838 -36.264 1.00 93.62 654 VAL A C 1
ATOM 4943 O O . VAL A 1 654 ? 14.286 5.888 -36.777 1.00 93.62 654 VAL A O 1
ATOM 4946 N N . THR A 1 655 ? 12.917 4.766 -35.392 1.00 94.75 655 THR A N 1
ATOM 4947 C CA . THR A 1 655 ? 12.186 5.915 -34.848 1.00 94.75 655 THR A CA 1
ATOM 4948 C C . THR A 1 655 ? 12.195 5.944 -33.323 1.00 94.75 655 THR A C 1
ATOM 4950 O O . THR A 1 655 ? 11.823 6.954 -32.738 1.00 94.75 655 THR A O 1
ATOM 4953 N N . THR A 1 656 ? 12.638 4.861 -32.678 1.00 96.06 656 THR A N 1
ATOM 4954 C CA . THR A 1 656 ? 12.695 4.728 -31.217 1.00 96.06 656 THR A CA 1
ATOM 4955 C C . THR A 1 656 ? 14.005 4.089 -30.752 1.00 96.06 656 THR A C 1
ATOM 4957 O O . THR A 1 656 ? 14.692 3.401 -31.512 1.00 96.06 656 THR A O 1
ATOM 4960 N N . THR A 1 657 ? 14.338 4.263 -29.473 1.00 95.69 657 THR A N 1
ATOM 4961 C CA . THR A 1 657 ? 15.488 3.606 -28.825 1.00 95.69 657 THR A CA 1
ATOM 4962 C C . THR A 1 657 ? 15.366 2.081 -28.843 1.00 95.69 657 THR A C 1
ATOM 4964 O O . THR A 1 657 ? 16.347 1.391 -29.117 1.00 95.69 657 THR A O 1
ATOM 4967 N N . GLU A 1 658 ? 14.161 1.535 -28.650 1.00 96.38 658 GLU A N 1
ATOM 4968 C CA . GLU A 1 658 ? 13.907 0.088 -28.719 1.00 96.38 658 GLU A CA 1
ATOM 4969 C C . GLU A 1 658 ? 14.219 -0.477 -30.115 1.00 96.38 658 GLU A C 1
ATOM 4971 O O . GLU A 1 658 ? 14.871 -1.515 -30.248 1.00 96.38 658 GLU A O 1
ATOM 4976 N N . GLU A 1 659 ? 13.799 0.215 -31.177 1.00 95.38 659 GLU A N 1
ATOM 4977 C CA . GLU A 1 659 ? 14.115 -0.177 -32.553 1.00 95.38 659 GLU A CA 1
ATOM 4978 C C . GLU A 1 659 ? 15.625 -0.097 -32.821 1.00 95.38 659 GLU A C 1
ATOM 4980 O O . GLU A 1 659 ? 16.189 -1.011 -33.428 1.00 95.38 659 GLU A O 1
ATOM 4985 N N . ALA A 1 660 ? 16.303 0.942 -32.319 1.00 95.88 660 ALA A N 1
ATOM 4986 C CA . ALA A 1 660 ? 17.758 1.061 -32.408 1.00 95.88 660 ALA A CA 1
ATOM 4987 C C . ALA A 1 660 ? 18.459 -0.125 -31.721 1.00 95.88 660 ALA A C 1
ATOM 4989 O O . ALA A 1 660 ? 19.345 -0.750 -32.315 1.00 95.88 660 ALA A O 1
ATOM 4990 N N . GLN A 1 661 ? 18.020 -0.481 -30.509 1.00 97.06 661 GLN A N 1
ATOM 4991 C CA . GLN A 1 661 ? 18.551 -1.600 -29.732 1.00 97.06 661 GLN A CA 1
ATOM 4992 C C . GLN A 1 661 ? 18.380 -2.931 -30.472 1.00 97.06 661 GLN A C 1
ATOM 4994 O O . GLN A 1 661 ? 19.339 -3.695 -30.601 1.00 97.06 661 GLN A O 1
ATOM 4999 N N . LYS A 1 662 ? 17.196 -3.185 -31.048 1.00 94.56 662 LYS A N 1
ATOM 5000 C CA . LYS A 1 662 ? 16.941 -4.384 -31.864 1.00 94.56 662 LYS A CA 1
ATOM 5001 C C . LYS A 1 662 ? 17.929 -4.495 -33.022 1.00 94.56 662 LYS A C 1
ATOM 5003 O O . LYS A 1 662 ? 18.452 -5.581 -33.276 1.00 94.56 662 LYS A O 1
ATOM 5008 N N . VAL A 1 663 ? 18.215 -3.395 -33.725 1.00 94.44 663 VAL A N 1
ATOM 5009 C CA . VAL A 1 663 ? 19.188 -3.399 -34.831 1.00 94.44 663 VAL A CA 1
ATOM 5010 C C . VAL A 1 663 ? 20.605 -3.670 -34.319 1.00 94.44 663 VAL A C 1
ATOM 5012 O O . VAL A 1 663 ? 21.312 -4.480 -34.926 1.00 94.44 663 VAL A O 1
ATOM 5015 N N . VAL A 1 664 ? 21.023 -3.054 -33.206 1.00 96.31 664 VAL A N 1
ATOM 5016 C CA . VAL A 1 664 ? 22.331 -3.313 -32.572 1.00 96.31 664 VAL A CA 1
ATOM 5017 C C . VAL A 1 664 ? 22.488 -4.797 -32.241 1.00 96.31 664 VAL A C 1
ATOM 5019 O O . VAL A 1 664 ? 23.473 -5.420 -32.656 1.00 96.31 664 VAL A O 1
ATOM 5022 N N . ASP A 1 665 ? 21.507 -5.388 -31.563 1.00 95.94 665 ASP A N 1
ATOM 5023 C CA . ASP A 1 665 ? 21.557 -6.789 -31.151 1.00 95.94 665 ASP A CA 1
ATOM 5024 C C . ASP A 1 665 ? 21.508 -7.747 -32.350 1.00 95.94 665 ASP A C 1
ATOM 5026 O O . ASP A 1 665 ? 22.271 -8.717 -32.389 1.00 95.94 665 ASP A O 1
ATOM 5030 N N . ALA A 1 666 ? 20.699 -7.452 -33.376 1.00 93.81 666 ALA A N 1
ATOM 5031 C CA . ALA A 1 666 ? 20.647 -8.238 -34.611 1.00 93.81 666 ALA A CA 1
ATOM 5032 C C . ALA A 1 666 ? 22.002 -8.250 -35.335 1.00 93.81 666 ALA A C 1
ATOM 5034 O O . ALA A 1 666 ? 22.492 -9.310 -35.739 1.00 93.81 666 ALA A O 1
ATOM 5035 N N . VAL A 1 667 ? 22.640 -7.081 -35.474 1.00 94.94 667 VAL A N 1
ATOM 5036 C CA . VAL A 1 667 ? 23.961 -6.970 -36.106 1.00 94.94 667 VAL A CA 1
ATOM 5037 C C . VAL A 1 667 ? 25.020 -7.692 -35.276 1.00 94.94 667 VAL A C 1
ATOM 5039 O O . VAL A 1 667 ? 25.841 -8.416 -35.838 1.00 94.94 667 VAL A O 1
ATOM 5042 N N . ASN A 1 668 ? 24.991 -7.560 -33.949 1.00 96.50 668 ASN A N 1
ATOM 5043 C CA . ASN A 1 668 ? 25.909 -8.273 -33.063 1.00 96.50 668 ASN A CA 1
ATOM 5044 C C . ASN A 1 668 ? 25.766 -9.791 -33.187 1.00 96.50 668 ASN A C 1
ATOM 5046 O O . ASN A 1 668 ? 26.769 -10.491 -33.336 1.00 96.50 668 ASN A O 1
ATOM 5050 N N . ALA A 1 669 ? 24.536 -10.306 -33.161 1.00 95.75 669 ALA A N 1
ATOM 5051 C CA . ALA A 1 669 ? 24.264 -11.731 -33.310 1.00 95.75 669 ALA A CA 1
ATOM 5052 C C . ALA A 1 669 ? 24.730 -12.253 -34.679 1.00 95.75 669 ALA A C 1
ATOM 5054 O O . ALA A 1 669 ? 25.372 -13.303 -34.753 1.00 95.75 669 ALA A O 1
ATOM 5055 N N . PHE A 1 670 ? 24.505 -11.483 -35.747 1.00 95.38 670 PHE A N 1
ATOM 5056 C CA . PHE A 1 670 ? 24.994 -11.797 -37.089 1.00 95.38 670 PHE A CA 1
ATOM 5057 C C . PHE A 1 670 ? 26.529 -11.840 -37.164 1.00 95.38 670 PHE A C 1
ATOM 5059 O O . PHE A 1 670 ? 27.105 -12.808 -37.668 1.00 95.38 670 PHE A O 1
ATOM 5066 N N . VAL A 1 671 ? 27.215 -10.825 -36.626 1.00 96.12 671 VAL A N 1
ATOM 5067 C CA . VAL A 1 671 ? 28.687 -10.792 -36.579 1.00 96.12 671 VAL A CA 1
ATOM 5068 C C . VAL A 1 671 ? 29.226 -11.972 -35.769 1.00 96.12 671 VAL A C 1
ATOM 5070 O O . VAL A 1 671 ? 30.182 -12.616 -36.199 1.00 96.12 671 VAL A O 1
ATOM 5073 N N . ASN A 1 672 ? 28.590 -12.318 -34.649 1.00 96.50 672 ASN A N 1
ATOM 5074 C CA . ASN A 1 672 ? 28.981 -13.464 -33.829 1.00 96.50 672 ASN A CA 1
ATOM 5075 C C . ASN A 1 672 ? 28.779 -14.803 -34.558 1.00 96.50 672 ASN A C 1
ATOM 5077 O O . ASN A 1 672 ? 29.659 -15.659 -34.488 1.00 96.50 672 ASN A O 1
ATOM 5081 N N . ALA A 1 673 ? 27.699 -14.974 -35.328 1.00 96.69 673 ALA A N 1
ATOM 5082 C CA . ALA A 1 673 ? 27.496 -16.159 -36.169 1.00 96.69 673 ALA A CA 1
ATOM 5083 C C . ALA A 1 673 ? 28.583 -16.275 -37.259 1.00 96.69 673 ALA A C 1
ATOM 5085 O O . ALA A 1 673 ? 29.159 -17.346 -37.493 1.00 96.69 673 ALA A O 1
ATOM 5086 N N . ASN A 1 674 ? 28.958 -15.153 -37.879 1.00 95.94 674 ASN A N 1
ATOM 5087 C CA . ASN A 1 674 ? 30.080 -15.098 -38.818 1.00 95.94 674 ASN A CA 1
ATOM 5088 C C . ASN A 1 674 ? 31.442 -15.340 -38.143 1.00 95.94 674 ASN A C 1
ATOM 5090 O O . ASN A 1 674 ? 32.312 -15.971 -38.743 1.00 95.94 674 ASN A O 1
ATOM 5094 N N . GLY A 1 675 ? 31.609 -14.948 -36.882 1.00 95.75 675 GLY A N 1
ATOM 5095 C CA . GLY A 1 675 ? 32.808 -15.202 -36.081 1.00 95.75 675 GLY A CA 1
ATOM 5096 C C . GLY A 1 675 ? 32.856 -16.569 -35.388 1.00 95.75 675 GLY A C 1
ATOM 5097 O O . GLY A 1 675 ? 33.897 -16.923 -34.833 1.00 95.75 675 GLY A O 1
ATOM 5098 N N . ALA A 1 676 ? 31.765 -17.341 -35.396 1.00 97.62 676 ALA A N 1
ATOM 5099 C CA . ALA A 1 676 ? 31.682 -18.612 -34.685 1.00 97.62 676 ALA A CA 1
ATOM 5100 C C . ALA A 1 676 ? 32.717 -19.622 -35.206 1.00 97.62 676 ALA A C 1
ATOM 5102 O O . ALA A 1 676 ? 32.835 -19.853 -36.411 1.00 97.62 676 ALA A O 1
ATOM 5103 N N . THR A 1 677 ? 33.442 -20.245 -34.273 1.00 96.56 677 THR A N 1
ATOM 5104 C CA . THR A 1 677 ? 34.489 -21.254 -34.537 1.00 96.56 677 THR A CA 1
ATOM 5105 C C . THR A 1 677 ? 34.102 -22.661 -34.079 1.00 96.56 677 THR A C 1
ATOM 5107 O O . THR A 1 677 ? 34.894 -23.595 -34.202 1.00 96.56 677 THR A O 1
ATOM 5110 N N . SER A 1 678 ? 32.890 -22.817 -33.546 1.00 96.38 678 SER A N 1
ATOM 5111 C CA . SER A 1 678 ? 32.308 -24.098 -33.154 1.00 96.38 678 SER A CA 1
ATOM 5112 C C . SER A 1 678 ? 30.785 -24.078 -33.281 1.00 96.38 678 SER A C 1
ATOM 5114 O O . SER A 1 678 ? 30.167 -23.011 -33.212 1.00 96.38 678 SER A O 1
ATOM 5116 N N . ALA A 1 679 ? 30.174 -25.263 -33.370 1.00 95.38 679 ALA A N 1
ATOM 5117 C CA . ALA A 1 679 ? 28.719 -25.430 -33.375 1.00 95.38 679 ALA A CA 1
ATOM 5118 C C . ALA A 1 679 ? 28.044 -24.822 -32.130 1.00 95.38 679 ALA A C 1
ATOM 5120 O O . ALA A 1 679 ? 26.984 -24.219 -32.233 1.00 95.38 679 ALA A O 1
ATOM 5121 N N . THR A 1 680 ? 28.678 -24.885 -30.952 1.00 96.62 680 THR A N 1
ATOM 5122 C CA . THR A 1 680 ? 28.137 -24.269 -29.726 1.00 96.62 680 THR A CA 1
ATOM 5123 C C . THR A 1 680 ? 28.096 -22.740 -29.806 1.00 96.62 680 THR A C 1
ATOM 5125 O O . THR A 1 680 ? 27.103 -22.131 -29.411 1.00 96.62 680 THR A O 1
ATOM 5128 N N . GLN A 1 681 ? 29.156 -22.109 -30.327 1.00 97.25 681 GLN A N 1
ATOM 5129 C CA . GLN A 1 681 ? 29.182 -20.656 -30.543 1.00 97.25 681 GLN A CA 1
ATOM 5130 C C . GLN A 1 681 ? 28.177 -20.240 -31.621 1.00 97.25 681 GLN A C 1
ATOM 5132 O O . GLN A 1 681 ? 27.506 -19.218 -31.472 1.00 97.25 681 GLN A O 1
ATOM 5137 N N . MET A 1 682 ? 28.046 -21.051 -32.674 1.00 97.44 682 MET A N 1
ATOM 5138 C CA . MET A 1 682 ? 27.051 -20.858 -33.724 1.00 97.44 682 MET A CA 1
ATOM 5139 C C . MET A 1 682 ? 25.632 -20.936 -33.148 1.00 97.44 682 MET A C 1
ATOM 5141 O O . MET A 1 682 ? 24.868 -19.999 -33.328 1.00 97.44 682 MET A O 1
ATOM 5145 N N . ASN A 1 683 ? 25.319 -21.962 -32.352 1.00 97.31 683 ASN A N 1
ATOM 5146 C CA . ASN A 1 683 ? 24.022 -22.130 -31.691 1.00 97.31 683 ASN A CA 1
ATOM 5147 C C . ASN A 1 683 ? 23.653 -20.940 -30.808 1.00 97.31 683 ASN A C 1
ATOM 5149 O O . ASN A 1 683 ? 22.549 -20.414 -30.912 1.00 97.31 683 ASN A O 1
ATOM 5153 N N . SER A 1 684 ? 24.581 -20.463 -29.972 1.00 96.62 684 SER A N 1
ATOM 5154 C CA . SER A 1 684 ? 24.324 -19.270 -29.157 1.00 96.62 684 SER A CA 1
ATOM 5155 C C . SER A 1 684 ? 23.998 -18.052 -30.024 1.00 96.62 684 SER A C 1
ATOM 5157 O O . SER A 1 684 ? 23.110 -17.281 -29.677 1.00 96.62 684 SER A O 1
ATOM 5159 N N . SER A 1 685 ? 24.700 -17.896 -31.149 1.00 96.44 685 SER A N 1
ATOM 5160 C CA . SER A 1 685 ? 24.551 -16.747 -32.044 1.00 96.44 685 SER A CA 1
ATOM 5161 C C . SER A 1 685 ? 23.257 -16.825 -32.860 1.00 96.44 685 SER A C 1
ATOM 5163 O O . SER A 1 685 ? 22.547 -15.830 -32.958 1.00 96.44 685 SER A O 1
ATOM 5165 N N . ILE A 1 686 ? 22.905 -18.009 -33.376 1.00 96.50 686 ILE A N 1
ATOM 5166 C CA . ILE A 1 686 ? 21.653 -18.278 -34.098 1.00 96.50 686 ILE A CA 1
ATOM 5167 C C . ILE A 1 686 ? 20.449 -18.106 -33.170 1.00 96.50 686 ILE A C 1
ATOM 5169 O O . ILE A 1 686 ? 19.474 -17.483 -33.572 1.00 96.50 686 ILE A O 1
ATOM 5173 N N . ASN A 1 687 ? 20.509 -18.595 -31.926 1.00 95.94 687 ASN A N 1
ATOM 5174 C CA . ASN A 1 687 ? 19.408 -18.430 -30.971 1.00 95.94 687 ASN A CA 1
ATOM 5175 C C . ASN A 1 687 ? 19.093 -16.951 -30.720 1.00 95.94 687 ASN A C 1
ATOM 5177 O O . ASN A 1 687 ? 17.928 -16.564 -30.782 1.00 95.94 687 ASN A O 1
ATOM 5181 N N . SER A 1 688 ? 20.119 -16.125 -30.485 1.00 94.56 688 SER A N 1
ATOM 5182 C CA . SER A 1 688 ? 19.943 -14.675 -30.350 1.00 94.56 688 SER A CA 1
ATOM 5183 C C . SER A 1 688 ? 19.443 -14.048 -31.649 1.00 94.56 688 SER A C 1
ATOM 5185 O O . SER A 1 688 ? 18.474 -13.298 -31.632 1.00 94.56 688 SER A O 1
ATOM 5187 N N . PHE A 1 689 ? 20.064 -14.388 -32.779 1.00 94.81 689 PHE A N 1
ATOM 5188 C CA . PHE A 1 689 ? 19.721 -13.838 -34.086 1.00 94.81 689 PHE A CA 1
ATOM 5189 C C . PHE A 1 689 ? 18.259 -14.111 -34.455 1.00 94.81 689 PHE A C 1
ATOM 5191 O O . PHE A 1 689 ? 17.515 -13.162 -34.677 1.00 94.81 689 PHE A O 1
ATOM 5198 N N . VAL A 1 690 ? 17.825 -15.377 -34.456 1.00 93.62 690 VAL A N 1
ATOM 5199 C CA . VAL A 1 690 ? 16.468 -15.789 -34.852 1.00 93.62 690 VAL A CA 1
ATOM 5200 C C . VAL A 1 690 ? 15.404 -15.195 -33.928 1.00 93.62 690 VAL A C 1
ATOM 5202 O O . VAL A 1 690 ? 14.361 -14.761 -34.412 1.00 93.62 690 VAL A O 1
ATOM 5205 N N . ALA A 1 691 ? 15.670 -15.116 -32.619 1.00 92.25 691 ALA A N 1
ATOM 5206 C CA . ALA A 1 691 ? 14.751 -14.472 -31.682 1.00 92.25 691 ALA A CA 1
ATOM 5207 C C . ALA A 1 691 ? 14.488 -13.004 -32.062 1.00 92.25 691 ALA A C 1
ATOM 5209 O O . ALA A 1 691 ? 13.342 -12.567 -32.037 1.00 92.25 691 ALA A O 1
ATOM 5210 N N . ILE A 1 692 ? 15.528 -12.276 -32.481 1.00 91.19 692 ILE A N 1
ATOM 5211 C CA . ILE A 1 692 ? 15.434 -10.860 -32.850 1.00 91.19 692 ILE A CA 1
ATOM 5212 C C . ILE A 1 692 ? 14.815 -10.681 -34.243 1.00 91.19 692 ILE A C 1
ATOM 5214 O O . ILE A 1 692 ? 13.886 -9.895 -34.402 1.00 91.19 692 ILE A O 1
ATOM 5218 N N . ILE A 1 693 ? 15.291 -11.416 -35.256 1.00 87.75 693 ILE A N 1
ATOM 5219 C CA . ILE A 1 693 ? 14.843 -11.223 -36.648 1.00 87.75 693 ILE A CA 1
ATOM 5220 C C . ILE A 1 693 ? 13.416 -11.712 -36.916 1.00 87.75 693 ILE A C 1
ATOM 5222 O O . ILE A 1 693 ? 12.829 -11.322 -37.920 1.00 87.75 693 ILE A O 1
ATOM 5226 N N . SER A 1 694 ? 12.852 -12.528 -36.019 1.00 85.38 694 SER A N 1
ATOM 5227 C CA . SER A 1 694 ? 11.443 -12.933 -36.080 1.00 85.38 694 SER A CA 1
ATOM 5228 C C . SER A 1 694 ? 10.461 -11.796 -35.755 1.00 85.38 694 SER A C 1
ATOM 5230 O O . SER A 1 694 ? 9.260 -11.936 -35.997 1.00 85.38 694 SER A O 1
ATOM 5232 N N . ASP A 1 695 ? 10.956 -10.664 -35.238 1.00 87.12 695 ASP A N 1
ATOM 5233 C CA . ASP A 1 695 ? 10.170 -9.445 -35.070 1.00 87.12 695 ASP A CA 1
ATOM 5234 C C . ASP A 1 695 ? 9.765 -8.875 -36.442 1.00 87.12 695 ASP A C 1
ATOM 5236 O O . ASP A 1 695 ? 10.559 -8.795 -37.385 1.00 87.12 695 ASP A O 1
ATOM 5240 N N . SER A 1 696 ? 8.511 -8.428 -36.545 1.00 84.44 696 SER A N 1
ATOM 5241 C CA . SER A 1 696 ? 7.956 -7.798 -37.748 1.00 84.44 696 SER A CA 1
ATOM 5242 C C . SER A 1 696 ? 8.751 -6.589 -38.257 1.00 84.44 696 SER A C 1
ATOM 5244 O O . SER A 1 696 ? 8.630 -6.245 -39.432 1.00 84.44 696 SER A O 1
ATOM 5246 N N . PHE A 1 697 ? 9.577 -5.970 -37.409 1.00 86.31 697 PHE A N 1
ATOM 5247 C CA . PHE A 1 697 ? 10.480 -4.883 -37.770 1.00 86.31 697 PHE A CA 1
ATOM 5248 C C . PHE A 1 697 ? 11.481 -5.276 -38.874 1.00 86.31 697 PHE A C 1
ATOM 5250 O O . PHE A 1 697 ? 11.806 -4.454 -39.734 1.00 86.31 697 PHE A O 1
ATOM 5257 N N . PHE A 1 698 ? 11.951 -6.530 -38.897 1.00 85.31 698 PHE A N 1
ATOM 5258 C CA . PHE A 1 698 ? 12.987 -6.966 -39.841 1.00 85.31 698 PHE A CA 1
ATOM 5259 C C . PHE A 1 698 ? 12.450 -7.527 -41.163 1.00 85.31 698 PHE A C 1
ATOM 5261 O O . PHE A 1 698 ? 13.191 -7.508 -42.147 1.00 85.31 698 PHE A O 1
ATOM 5268 N N . ASP A 1 699 ? 11.184 -7.954 -41.219 1.00 81.69 699 ASP A N 1
ATOM 5269 C CA . ASP A 1 699 ? 10.555 -8.599 -42.391 1.00 81.69 699 ASP A CA 1
ATOM 5270 C C . ASP A 1 699 ? 11.345 -9.827 -42.905 1.00 81.69 699 ASP A C 1
ATOM 5272 O O . ASP A 1 699 ? 11.477 -10.049 -44.109 1.00 81.69 699 ASP A O 1
ATOM 5276 N N . VAL A 1 700 ? 11.906 -10.619 -41.978 1.00 78.75 700 VAL A N 1
ATOM 5277 C CA . VAL A 1 700 ? 12.602 -11.884 -42.269 1.00 78.75 700 VAL A CA 1
ATOM 5278 C C . VAL A 1 700 ? 11.762 -13.035 -41.716 1.00 78.75 700 VAL A C 1
ATOM 5280 O O . VAL A 1 700 ? 11.730 -13.280 -40.514 1.00 78.75 700 VAL A O 1
ATOM 5283 N N . ALA A 1 701 ? 11.029 -13.726 -42.591 1.00 79.06 701 ALA A N 1
ATOM 5284 C CA . ALA A 1 701 ? 10.172 -14.852 -42.197 1.00 79.06 701 ALA A CA 1
ATOM 5285 C C . ALA A 1 701 ? 10.938 -16.188 -42.164 1.00 79.06 701 ALA A C 1
ATOM 5287 O O . ALA A 1 701 ? 10.504 -17.169 -41.547 1.00 79.06 701 ALA A O 1
ATOM 5288 N N . GLU A 1 702 ? 12.072 -16.227 -42.858 1.00 78.19 702 GLU A N 1
ATOM 5289 C CA . GLU A 1 702 ? 12.993 -17.345 -42.938 1.00 78.19 702 GLU A CA 1
ATOM 5290 C C . GLU A 1 702 ? 13.588 -17.645 -41.551 1.00 78.19 702 GLU A C 1
ATOM 5292 O O . GLU A 1 702 ? 13.914 -16.735 -40.796 1.00 78.19 702 GLU A O 1
ATOM 5297 N N . ALA A 1 703 ? 13.730 -18.932 -41.216 1.00 83.44 703 ALA A N 1
ATOM 5298 C CA . ALA A 1 703 ? 14.169 -19.450 -39.910 1.00 83.44 703 ALA A CA 1
ATOM 5299 C C . ALA A 1 703 ? 13.135 -19.430 -38.765 1.00 83.44 703 ALA A C 1
ATOM 5301 O O . ALA A 1 703 ? 13.467 -19.842 -37.655 1.00 83.44 703 ALA A O 1
ATOM 5302 N N . SER A 1 704 ? 11.874 -19.061 -39.006 1.00 83.94 704 SER A N 1
ATOM 5303 C CA . SER A 1 704 ? 10.820 -19.140 -37.974 1.00 83.94 704 SER A CA 1
ATOM 5304 C C . SER A 1 704 ? 10.630 -20.553 -37.395 1.00 83.94 704 SER A C 1
ATOM 5306 O O . SER A 1 704 ? 10.448 -20.704 -36.184 1.00 83.94 704 SER A O 1
ATOM 5308 N N . ASP A 1 705 ? 10.777 -21.595 -38.217 1.00 92.12 705 ASP A N 1
ATOM 5309 C CA . ASP A 1 705 ? 10.679 -22.994 -37.774 1.00 92.12 705 ASP A CA 1
ATOM 5310 C C . ASP A 1 705 ? 11.780 -23.388 -36.773 1.00 92.12 705 ASP A C 1
ATOM 5312 O O . ASP A 1 705 ? 11.555 -24.237 -35.909 1.00 92.12 705 ASP A O 1
ATOM 5316 N N . TYR A 1 706 ? 12.940 -22.721 -36.809 1.00 95.25 706 TYR A N 1
ATOM 5317 C CA . TYR A 1 706 ? 14.044 -22.974 -35.881 1.00 95.25 706 TYR A CA 1
ATOM 5318 C C . TYR A 1 706 ? 13.653 -22.700 -34.420 1.00 95.25 706 TYR A C 1
ATOM 5320 O O . TYR A 1 706 ? 14.081 -23.420 -33.518 1.00 95.25 706 TYR A O 1
ATOM 5328 N N . ILE A 1 707 ? 12.812 -21.688 -34.156 1.00 94.06 707 ILE A N 1
ATOM 5329 C CA . ILE A 1 707 ? 12.385 -21.328 -32.789 1.00 94.06 707 ILE A CA 1
ATOM 5330 C C . ILE A 1 707 ? 11.657 -22.493 -32.112 1.00 94.06 707 ILE A C 1
ATOM 5332 O O . ILE A 1 707 ? 11.827 -22.690 -30.905 1.00 94.06 707 ILE A O 1
ATOM 5336 N N . ASN A 1 708 ? 10.915 -23.282 -32.890 1.00 93.25 708 ASN A N 1
ATOM 5337 C CA . ASN A 1 708 ? 10.071 -24.372 -32.403 1.00 93.25 708 ASN A CA 1
ATOM 5338 C C . ASN A 1 708 ? 10.837 -25.679 -32.144 1.00 93.25 708 ASN A C 1
ATOM 5340 O O . ASN A 1 708 ? 10.255 -26.636 -31.635 1.00 93.25 708 ASN A O 1
ATOM 5344 N N . LEU A 1 709 ? 12.130 -25.733 -32.468 1.00 95.00 709 LEU A N 1
ATOM 5345 C CA . LEU A 1 709 ? 12.974 -26.891 -32.195 1.00 95.00 709 LEU A CA 1
ATOM 5346 C C . LEU A 1 709 ? 13.328 -27.012 -30.705 1.00 95.00 709 LEU A C 1
ATOM 5348 O O . LEU A 1 709 ? 13.475 -26.013 -29.989 1.00 95.00 709 LEU A O 1
ATOM 5352 N N . SER A 1 710 ? 13.534 -28.252 -30.252 1.00 95.38 710 SER A N 1
ATOM 5353 C CA . SER A 1 710 ? 14.085 -28.540 -28.924 1.00 95.38 710 SER A CA 1
ATOM 5354 C C . SER A 1 710 ? 15.512 -27.991 -28.792 1.00 95.38 710 SER A C 1
ATOM 5356 O O . SER A 1 710 ? 16.206 -27.778 -29.785 1.00 95.38 710 SER A O 1
ATOM 5358 N N . SER A 1 711 ? 15.997 -27.781 -27.565 1.00 95.69 711 SER A N 1
ATOM 5359 C CA . SER A 1 711 ? 17.367 -27.284 -27.347 1.00 95.69 711 SER A CA 1
ATOM 5360 C C . SER A 1 711 ? 18.444 -28.200 -27.946 1.00 95.69 711 SER A C 1
ATOM 5362 O O . SER A 1 711 ? 19.472 -27.703 -28.403 1.00 95.69 711 SER A O 1
ATOM 5364 N N . ALA A 1 712 ? 18.205 -29.517 -27.967 1.00 94.81 712 ALA A N 1
ATOM 5365 C CA . ALA A 1 712 ? 19.092 -30.484 -28.610 1.00 94.81 712 ALA A CA 1
ATOM 5366 C C . ALA A 1 712 ? 19.064 -30.326 -30.138 1.00 94.81 712 ALA A C 1
ATOM 5368 O O . ALA A 1 712 ? 20.113 -30.127 -30.746 1.00 94.81 712 ALA A O 1
ATOM 5369 N N . ALA A 1 713 ? 17.870 -30.283 -30.738 1.00 96.31 713 ALA A N 1
ATOM 5370 C CA . ALA A 1 713 ? 17.706 -30.087 -32.176 1.00 96.31 713 ALA A CA 1
ATOM 5371 C C . ALA A 1 713 ? 18.271 -28.736 -32.655 1.00 96.31 713 ALA A C 1
ATOM 5373 O O . ALA A 1 713 ? 18.882 -28.666 -33.715 1.00 96.31 713 ALA A O 1
ATOM 5374 N N . LYS A 1 714 ? 18.157 -27.664 -31.860 1.00 97.25 714 LYS A N 1
ATOM 5375 C CA . LYS A 1 714 ? 18.781 -26.358 -32.151 1.00 97.25 714 LYS A CA 1
ATOM 5376 C C . LYS A 1 714 ? 20.303 -26.442 -32.245 1.00 97.25 714 LYS A C 1
ATOM 5378 O O . LYS A 1 714 ? 20.894 -25.864 -33.158 1.00 97.25 714 LYS A O 1
ATOM 5383 N N . LEU A 1 715 ? 20.941 -27.183 -31.335 1.00 97.19 715 LEU A N 1
ATOM 5384 C CA . LEU A 1 715 ? 22.387 -27.400 -31.376 1.00 97.19 715 LEU A CA 1
ATOM 5385 C C . LEU A 1 715 ? 22.798 -28.218 -32.606 1.00 97.19 715 LEU A C 1
ATOM 5387 O O . LEU A 1 715 ? 23.774 -27.858 -33.258 1.00 97.19 715 LEU A O 1
ATOM 5391 N N . GLU A 1 716 ? 22.043 -29.262 -32.940 1.00 97.00 716 GLU A N 1
ATOM 5392 C CA . GLU A 1 716 ? 22.300 -30.121 -34.105 1.00 97.00 716 GLU A CA 1
ATOM 5393 C C . GLU A 1 716 ? 22.097 -29.363 -35.423 1.00 97.00 716 GLU A C 1
ATOM 5395 O O . GLU A 1 716 ? 22.959 -29.391 -36.295 1.00 97.00 716 GLU A O 1
ATOM 5400 N N . VAL A 1 717 ? 21.025 -28.576 -35.547 1.00 97.38 717 VAL A N 1
ATOM 5401 C CA . VAL A 1 717 ? 20.822 -27.679 -36.694 1.00 97.38 717 VAL A CA 1
ATOM 5402 C C . VAL A 1 717 ? 21.940 -26.645 -36.789 1.00 97.38 717 VAL A C 1
ATOM 5404 O O . VAL A 1 717 ? 22.445 -26.376 -37.875 1.00 97.38 717 VAL A O 1
ATOM 5407 N N . SER A 1 718 ? 22.389 -26.094 -35.663 1.00 97.56 718 SER A N 1
ATOM 5408 C CA . SER A 1 718 ? 23.521 -25.163 -35.650 1.00 97.56 718 SER A CA 1
ATOM 5409 C C . SER A 1 718 ? 24.844 -25.822 -36.044 1.00 97.56 718 SER A C 1
ATOM 5411 O O . SER A 1 718 ? 25.713 -25.146 -36.592 1.00 97.56 718 SER A O 1
ATOM 5413 N N . GLU A 1 719 ? 25.012 -27.119 -35.779 1.00 96.25 719 GLU A N 1
ATOM 5414 C CA . GLU A 1 719 ? 26.139 -27.917 -36.267 1.00 96.25 719 GLU A CA 1
ATOM 5415 C C . GLU A 1 719 ? 26.076 -28.079 -37.790 1.00 96.25 719 GLU A C 1
ATOM 5417 O O . GLU A 1 719 ? 27.089 -27.854 -38.449 1.00 96.25 719 GLU A O 1
ATOM 5422 N N . ILE A 1 720 ? 24.893 -28.342 -38.360 1.00 96.44 720 ILE A N 1
ATOM 5423 C CA . ILE A 1 720 ? 24.680 -28.374 -39.819 1.00 96.44 720 ILE A CA 1
ATOM 5424 C C . ILE A 1 720 ? 25.037 -27.012 -40.435 1.00 96.44 720 ILE A C 1
ATOM 5426 O O . ILE A 1 720 ? 25.893 -26.943 -41.315 1.00 96.44 720 ILE A O 1
ATOM 5430 N N . VAL A 1 721 ? 24.485 -25.908 -39.910 1.00 96.75 721 VAL A N 1
ATOM 5431 C CA . VAL A 1 721 ? 24.805 -24.540 -40.377 1.00 96.75 721 VAL A CA 1
ATOM 5432 C C . VAL A 1 721 ? 26.304 -24.237 -40.254 1.00 96.75 721 VAL A C 1
ATOM 5434 O O . VAL A 1 721 ? 26.876 -23.553 -41.101 1.00 96.75 721 VAL A O 1
ATOM 5437 N N . PHE A 1 722 ? 26.962 -24.716 -39.195 1.00 95.81 722 PHE A N 1
ATOM 5438 C CA . PHE A 1 722 ? 28.399 -24.529 -38.998 1.00 95.81 722 PHE A CA 1
ATOM 5439 C C . PHE A 1 722 ? 29.238 -25.333 -40.001 1.00 95.81 722 PHE A C 1
ATOM 5441 O O . PHE A 1 722 ? 30.231 -24.808 -40.504 1.00 95.81 722 PHE A O 1
ATOM 5448 N N . ASN A 1 723 ? 28.844 -26.569 -40.307 1.00 91.81 723 ASN A N 1
ATOM 5449 C CA . ASN A 1 723 ? 29.548 -27.449 -41.240 1.00 91.81 723 ASN A CA 1
ATOM 5450 C C . ASN A 1 723 ? 29.373 -27.009 -42.702 1.00 91.81 723 ASN A C 1
ATOM 5452 O O . ASN A 1 723 ? 30.327 -27.082 -43.475 1.00 91.81 723 ASN A O 1
ATOM 5456 N N . GLU A 1 724 ? 28.194 -26.503 -43.072 1.00 92.38 724 GLU A N 1
ATOM 5457 C CA . GLU A 1 724 ? 27.901 -25.992 -44.421 1.00 92.38 724 GLU A CA 1
ATOM 5458 C C . GLU A 1 724 ? 28.541 -24.622 -44.712 1.00 92.38 724 GLU A C 1
ATOM 5460 O O . GLU A 1 724 ? 28.599 -24.178 -45.862 1.00 92.38 724 GLU A O 1
ATOM 5465 N N . LYS A 1 725 ? 29.037 -23.933 -43.680 1.00 92.81 725 LYS A N 1
ATOM 5466 C CA . LYS A 1 725 ? 29.609 -22.590 -43.788 1.00 92.81 725 LYS A CA 1
ATOM 5467 C C . LYS A 1 725 ? 30.929 -22.586 -44.577 1.00 92.81 725 LYS A C 1
ATOM 5469 O O . LYS A 1 725 ? 32.013 -22.712 -44.011 1.00 92.81 725 LYS A O 1
ATOM 5474 N N . ASP A 1 726 ? 30.850 -22.325 -45.883 1.00 87.62 726 ASP A N 1
ATOM 5475 C CA . ASP A 1 726 ? 32.002 -22.164 -46.800 1.00 87.62 726 ASP A CA 1
ATOM 5476 C C . ASP A 1 726 ? 32.487 -20.695 -46.921 1.00 87.62 726 ASP A C 1
ATOM 5478 O O . ASP A 1 726 ? 32.985 -20.249 -47.958 1.00 87.62 726 ASP A O 1
ATOM 5482 N N . GLY A 1 727 ? 32.306 -19.892 -45.865 1.00 90.94 727 GLY A N 1
ATOM 5483 C CA . GLY A 1 727 ? 32.666 -18.470 -45.841 1.00 90.94 727 GLY A CA 1
ATOM 5484 C C . GLY A 1 727 ? 31.883 -17.645 -44.818 1.00 90.94 727 GLY A C 1
ATOM 5485 O O . GLY A 1 727 ? 31.190 -18.183 -43.961 1.00 90.94 727 GLY A O 1
ATOM 5486 N N . GLU A 1 728 ? 32.015 -16.321 -44.888 1.00 92.75 728 GLU A N 1
ATOM 5487 C CA . GLU A 1 728 ? 31.122 -15.405 -44.168 1.00 92.75 728 GLU A CA 1
ATOM 5488 C C . GLU A 1 728 ? 29.805 -15.267 -44.940 1.00 92.75 728 GLU A C 1
ATOM 5490 O O . GLU A 1 728 ? 29.821 -15.098 -46.162 1.00 92.75 728 GLU A O 1
ATOM 5495 N N . TYR A 1 729 ? 28.681 -15.296 -44.225 1.00 93.62 729 TYR A N 1
ATOM 5496 C CA . TYR A 1 729 ? 27.382 -14.908 -44.764 1.00 93.62 729 TYR A CA 1
ATOM 5497 C C . TYR A 1 729 ? 27.433 -13.429 -45.144 1.00 93.62 729 TYR A C 1
ATOM 5499 O O . TYR A 1 729 ? 27.925 -12.606 -44.366 1.00 93.62 729 TYR A O 1
ATOM 5507 N N . ALA A 1 730 ? 26.947 -13.082 -46.333 1.00 90.94 730 ALA A N 1
ATOM 5508 C CA . ALA A 1 730 ? 26.989 -11.716 -46.838 1.00 90.94 730 ALA A CA 1
ATOM 5509 C C . ALA A 1 730 ? 25.973 -10.807 -46.137 1.00 90.94 730 ALA A C 1
ATOM 5511 O O . ALA A 1 730 ? 26.224 -9.610 -45.998 1.00 90.94 730 ALA A O 1
ATOM 5512 N N . ASP A 1 731 ? 24.834 -11.367 -45.729 1.00 90.44 731 ASP A N 1
ATOM 5513 C CA . ASP A 1 731 ? 23.740 -10.669 -45.062 1.00 90.44 731 ASP A CA 1
ATOM 5514 C C . ASP A 1 731 ? 22.902 -11.631 -44.192 1.00 90.44 731 ASP A C 1
ATOM 5516 O O . ASP A 1 731 ? 23.045 -12.854 -44.245 1.00 90.44 731 ASP A O 1
ATOM 5520 N N . ALA A 1 732 ? 22.046 -11.067 -43.342 1.00 90.00 732 ALA A N 1
ATOM 5521 C CA . ALA A 1 732 ? 21.177 -11.784 -42.418 1.00 90.00 732 ALA A CA 1
ATOM 5522 C C . ALA A 1 732 ? 20.161 -12.669 -43.135 1.00 90.00 732 ALA A C 1
ATOM 5524 O O . ALA A 1 732 ? 19.812 -13.719 -42.609 1.00 90.00 732 ALA A O 1
ATOM 5525 N N . MET A 1 733 ? 19.713 -12.280 -44.331 1.00 89.62 733 MET A N 1
ATOM 5526 C CA . MET A 1 733 ? 18.819 -13.109 -45.136 1.00 89.62 733 MET A CA 1
ATOM 5527 C C . MET A 1 733 ? 19.535 -14.387 -45.583 1.00 89.62 733 MET A C 1
ATOM 5529 O O . MET A 1 733 ? 18.971 -15.472 -45.489 1.00 89.62 733 MET A O 1
ATOM 5533 N N . GLU A 1 734 ? 20.797 -14.298 -46.009 1.00 92.81 734 GLU A N 1
ATOM 5534 C CA . GLU A 1 734 ? 21.606 -15.475 -46.336 1.00 92.81 734 GLU A CA 1
ATOM 5535 C C . GLU A 1 734 ? 21.801 -16.394 -45.121 1.00 92.81 734 GLU A C 1
ATOM 5537 O O . GLU A 1 734 ? 21.629 -17.607 -45.247 1.00 92.81 734 GLU A O 1
ATOM 5542 N N . LEU A 1 735 ? 22.074 -15.830 -43.937 1.00 94.56 735 LEU A N 1
ATOM 5543 C CA . LEU A 1 735 ? 22.140 -16.603 -42.692 1.00 94.56 735 LEU A CA 1
ATOM 5544 C C . LEU A 1 735 ? 20.784 -17.249 -42.348 1.00 94.56 735 LEU A C 1
ATOM 5546 O O . LEU A 1 735 ? 20.740 -18.434 -42.027 1.00 94.56 735 LEU A O 1
ATOM 5550 N N . ALA A 1 736 ? 19.674 -16.513 -42.445 1.00 93.50 736 ALA A N 1
ATOM 5551 C CA . ALA A 1 736 ? 18.328 -17.022 -42.171 1.00 93.50 736 ALA A CA 1
ATOM 5552 C C . ALA A 1 736 ? 17.931 -18.156 -43.133 1.00 93.50 736 ALA A C 1
ATOM 5554 O O . ALA A 1 736 ? 17.379 -19.171 -42.707 1.00 93.50 736 ALA A O 1
ATOM 5555 N N . VAL A 1 737 ? 18.277 -18.036 -44.418 1.00 93.00 737 VAL A N 1
ATOM 5556 C CA . VAL A 1 737 ? 18.091 -19.100 -45.414 1.00 93.00 737 VAL A CA 1
ATOM 5557 C C . VAL A 1 737 ? 18.951 -20.319 -45.086 1.00 93.00 737 VAL A C 1
ATOM 5559 O O . VAL A 1 737 ? 18.449 -21.438 -45.174 1.00 93.00 737 VAL A O 1
ATOM 5562 N N . ALA A 1 738 ? 20.211 -20.133 -44.679 1.00 95.81 738 ALA A N 1
ATOM 5563 C CA . ALA A 1 738 ? 21.074 -21.237 -44.257 1.00 95.81 738 ALA A CA 1
ATOM 5564 C C . ALA A 1 738 ? 20.483 -21.979 -43.048 1.00 95.81 738 ALA A C 1
ATOM 5566 O O . ALA A 1 738 ? 20.390 -23.203 -43.065 1.00 95.81 738 ALA A O 1
ATOM 5567 N N . ILE A 1 739 ? 19.981 -21.244 -42.050 1.00 96.69 739 ILE A N 1
ATOM 5568 C CA . ILE A 1 739 ? 19.287 -21.827 -40.894 1.00 96.69 739 ILE A CA 1
ATOM 5569 C C . ILE A 1 739 ? 18.053 -22.611 -41.349 1.00 96.69 739 ILE A C 1
ATOM 5571 O O . ILE A 1 739 ? 17.893 -23.767 -40.974 1.00 96.69 739 ILE A O 1
ATOM 5575 N N . ASN A 1 740 ? 17.194 -22.028 -42.186 1.00 95.25 740 ASN A N 1
ATOM 5576 C CA . ASN A 1 740 ? 15.985 -22.696 -42.669 1.00 95.25 740 ASN A CA 1
ATOM 5577 C C . ASN A 1 740 ? 16.291 -23.973 -43.471 1.00 95.25 740 ASN A C 1
ATOM 5579 O O . ASN A 1 740 ? 15.606 -24.988 -43.327 1.00 95.25 740 ASN A O 1
ATOM 5583 N N . ASN A 1 741 ? 17.324 -23.931 -44.314 1.00 95.44 741 ASN A N 1
ATOM 5584 C CA . ASN A 1 741 ? 17.784 -25.096 -45.063 1.00 95.44 741 ASN A CA 1
ATOM 5585 C C . ASN A 1 741 ? 18.300 -26.183 -44.119 1.00 95.44 741 ASN A C 1
ATOM 5587 O O . ASN A 1 741 ? 17.936 -27.339 -44.300 1.00 95.44 741 ASN A O 1
ATOM 5591 N N . ALA A 1 742 ? 19.059 -25.817 -43.086 1.00 96.62 742 ALA A N 1
ATOM 5592 C CA . ALA A 1 742 ? 19.545 -26.756 -42.083 1.00 96.62 742 ALA A CA 1
ATOM 5593 C C . ALA A 1 742 ? 18.406 -27.371 -41.252 1.00 96.62 742 ALA A C 1
ATOM 5595 O O . ALA A 1 742 ? 18.419 -28.574 -41.013 1.00 96.62 742 ALA A O 1
ATOM 5596 N N . VAL A 1 743 ? 17.379 -26.593 -40.878 1.00 96.62 743 VAL A N 1
ATOM 5597 C CA . VAL A 1 743 ? 16.151 -27.120 -40.246 1.00 96.62 743 VAL A CA 1
ATOM 5598 C C . VAL A 1 743 ? 15.461 -28.127 -41.168 1.00 96.62 743 VAL A C 1
ATOM 5600 O O . VAL A 1 743 ? 15.097 -29.216 -40.731 1.00 96.62 743 VAL A O 1
ATOM 5603 N N . THR A 1 744 ? 15.321 -27.793 -42.454 1.00 95.69 744 THR A N 1
ATOM 5604 C CA . THR A 1 744 ? 14.706 -28.687 -43.448 1.00 95.69 744 THR A CA 1
ATOM 5605 C C . THR A 1 744 ? 15.529 -29.962 -43.626 1.00 95.69 744 THR A C 1
ATOM 5607 O O . THR A 1 744 ? 14.970 -31.051 -43.633 1.00 95.69 744 THR A O 1
ATOM 5610 N N . ALA A 1 745 ? 16.856 -29.849 -43.732 1.00 96.12 745 ALA A N 1
ATOM 5611 C CA . ALA A 1 745 ? 17.761 -30.984 -43.876 1.00 96.12 745 ALA A CA 1
ATOM 5612 C C . ALA A 1 745 ? 17.736 -31.894 -42.642 1.00 96.12 745 ALA A C 1
ATOM 5614 O O . ALA A 1 745 ? 17.743 -33.116 -42.782 1.00 96.12 745 ALA A O 1
ATOM 5615 N N . TYR A 1 746 ? 17.664 -31.303 -41.449 1.00 97.00 746 TYR A N 1
ATOM 5616 C CA . TYR A 1 746 ? 17.515 -32.015 -40.187 1.00 97.00 746 TYR A CA 1
ATOM 5617 C C . TYR A 1 746 ? 16.203 -32.810 -40.130 1.00 97.00 746 TYR A C 1
ATOM 5619 O O . TYR A 1 746 ? 16.227 -34.018 -39.879 1.00 97.00 746 TYR A O 1
ATOM 5627 N N . ASP A 1 747 ? 15.067 -32.171 -40.430 1.00 96.06 747 ASP A N 1
ATOM 5628 C CA . ASP A 1 747 ? 13.766 -32.850 -40.429 1.00 96.06 747 ASP A CA 1
ATOM 5629 C C . ASP A 1 747 ? 13.662 -33.900 -41.548 1.00 96.06 747 ASP A C 1
ATOM 5631 O O . ASP A 1 747 ? 13.215 -35.018 -41.303 1.00 96.06 747 ASP A O 1
ATOM 5635 N N . ASP A 1 748 ? 14.165 -33.617 -42.754 1.00 96.31 748 ASP A N 1
ATOM 5636 C CA . ASP A 1 748 ? 14.214 -34.593 -43.850 1.00 96.31 748 ASP A CA 1
ATOM 5637 C C . ASP A 1 748 ? 15.112 -35.797 -43.510 1.00 96.31 748 ASP A C 1
ATOM 5639 O O . ASP A 1 748 ? 14.797 -36.932 -43.889 1.00 96.31 748 ASP A O 1
ATOM 5643 N N . PHE A 1 749 ? 16.214 -35.584 -42.785 1.00 97.06 749 PHE A N 1
ATOM 5644 C CA . PHE A 1 749 ? 17.105 -36.655 -42.338 1.00 97.06 749 PHE A CA 1
ATOM 5645 C C . PHE A 1 749 ? 16.428 -37.577 -41.319 1.00 97.06 749 PHE A C 1
ATOM 5647 O O . PHE A 1 749 ? 16.534 -38.801 -41.441 1.00 97.06 749 PHE A O 1
ATOM 5654 N N . LEU A 1 750 ? 15.699 -37.023 -40.348 1.00 96.81 750 LEU A N 1
ATOM 5655 C CA . LEU A 1 750 ? 14.966 -37.817 -39.361 1.00 96.81 750 LEU A CA 1
ATOM 5656 C C . LEU A 1 750 ? 13.712 -38.453 -39.972 1.00 96.81 750 LEU A C 1
ATOM 5658 O O . LEU A 1 750 ? 13.543 -39.674 -39.933 1.00 96.81 750 LEU A O 1
ATOM 5662 N N . ASN A 1 751 ? 12.856 -37.632 -40.577 1.00 95.94 751 ASN A N 1
ATOM 5663 C CA . ASN A 1 751 ? 11.450 -37.924 -40.859 1.00 95.94 751 ASN A CA 1
ATOM 5664 C C . ASN A 1 751 ? 11.077 -37.868 -42.346 1.00 95.94 751 ASN A C 1
ATOM 5666 O O . ASN A 1 751 ? 9.948 -38.215 -42.708 1.00 95.94 751 ASN A O 1
ATOM 5670 N N . GLY A 1 752 ? 11.996 -37.481 -43.231 1.00 94.69 752 GLY A N 1
ATOM 5671 C CA . GLY A 1 752 ? 11.761 -37.472 -44.673 1.00 94.69 752 GLY A CA 1
ATOM 5672 C C . GLY A 1 752 ? 11.485 -38.873 -45.229 1.00 94.69 752 GLY A C 1
ATOM 5673 O O . GLY A 1 752 ? 11.746 -39.897 -44.597 1.00 94.69 752 GLY A O 1
ATOM 5674 N N . ALA A 1 753 ? 10.984 -38.965 -46.465 1.00 94.31 753 ALA A N 1
ATOM 5675 C CA . ALA A 1 753 ? 10.612 -40.253 -47.076 1.00 94.31 753 ALA A CA 1
ATOM 5676 C C . ALA A 1 753 ? 11.782 -41.252 -47.220 1.00 94.31 753 ALA A C 1
ATOM 5678 O O . ALA A 1 753 ? 11.561 -42.442 -47.433 1.00 94.31 753 ALA A O 1
ATOM 5679 N N . SER A 1 754 ? 13.023 -40.765 -47.161 1.00 94.06 754 SER A N 1
ATOM 5680 C CA . SER A 1 754 ? 14.255 -41.566 -47.116 1.00 94.06 754 SER A CA 1
ATOM 5681 C C . SER A 1 754 ? 15.049 -41.338 -45.825 1.00 94.06 754 SER A C 1
ATOM 5683 O O . SER A 1 754 ? 16.230 -41.666 -45.786 1.00 94.06 754 SER A O 1
ATOM 5685 N N . GLY A 1 755 ? 14.412 -40.754 -44.809 1.00 96.62 755 GLY A N 1
ATOM 5686 C CA . GLY A 1 755 ? 14.989 -40.469 -43.504 1.00 96.62 755 GLY A CA 1
ATOM 5687 C C . GLY A 1 755 ? 15.091 -41.709 -42.622 1.00 96.62 755 GLY A C 1
ATOM 5688 O O . GLY A 1 755 ? 14.501 -42.760 -42.903 1.00 96.62 755 GLY A O 1
ATOM 5689 N N . VAL A 1 756 ? 15.854 -41.574 -41.542 1.00 97.38 756 VAL A N 1
ATOM 5690 C CA . VAL A 1 756 ? 16.222 -42.655 -40.620 1.00 97.38 756 VAL A CA 1
ATOM 5691 C C . VAL A 1 756 ? 14.981 -43.333 -40.039 1.00 97.38 756 VAL A C 1
ATOM 5693 O O . VAL A 1 756 ? 14.891 -44.560 -40.080 1.00 97.38 756 VAL A O 1
ATOM 5696 N N . ASN A 1 757 ? 13.982 -42.564 -39.598 1.00 96.94 757 ASN A N 1
ATOM 5697 C CA . ASN A 1 757 ? 12.775 -43.102 -38.962 1.00 96.94 757 ASN A CA 1
ATOM 5698 C C . ASN A 1 757 ? 11.845 -43.854 -39.931 1.00 96.94 757 ASN A C 1
ATOM 5700 O O . ASN A 1 757 ? 10.997 -44.631 -39.493 1.00 96.94 757 ASN A O 1
ATOM 5704 N N . ASN A 1 758 ? 12.022 -43.670 -41.245 1.00 95.56 758 ASN A N 1
ATOM 5705 C CA . ASN A 1 758 ? 11.218 -44.317 -42.287 1.00 95.56 758 ASN A CA 1
ATOM 5706 C C . ASN A 1 758 ? 11.922 -45.501 -42.968 1.00 95.56 758 ASN A C 1
ATOM 5708 O O . ASN A 1 758 ? 11.330 -46.153 -43.834 1.00 95.56 758 ASN A O 1
ATOM 5712 N N . ALA A 1 759 ? 13.171 -45.803 -42.608 1.00 97.06 759 ALA A N 1
ATOM 5713 C CA . ALA A 1 759 ? 13.893 -46.934 -43.173 1.00 97.06 759 ALA A CA 1
ATOM 5714 C C . ALA A 1 759 ? 13.256 -48.268 -42.745 1.00 97.06 759 ALA A C 1
ATOM 5716 O O . ALA A 1 759 ? 13.064 -48.532 -41.561 1.00 97.06 759 ALA A O 1
ATOM 5717 N N . THR A 1 760 ? 12.981 -49.156 -43.705 1.00 96.00 760 THR A N 1
ATOM 5718 C CA . THR A 1 760 ? 12.399 -50.493 -43.458 1.00 96.00 760 THR A CA 1
ATOM 5719 C C . THR A 1 760 ? 13.398 -51.632 -43.660 1.00 96.00 760 THR A C 1
ATOM 5721 O O . THR A 1 760 ? 13.102 -52.797 -43.388 1.00 96.00 760 THR A O 1
ATOM 5724 N N . THR A 1 761 ? 14.600 -51.311 -44.141 1.00 97.62 761 THR A N 1
ATOM 5725 C CA . THR A 1 761 ? 15.695 -52.264 -44.339 1.00 97.62 761 THR A CA 1
ATOM 5726 C C . THR A 1 761 ? 17.042 -51.640 -43.983 1.00 97.62 761 THR A C 1
ATOM 5728 O O . THR A 1 761 ? 17.217 -50.429 -44.093 1.00 97.62 761 THR A O 1
ATOM 5731 N N . ILE A 1 762 ? 18.043 -52.472 -43.677 1.00 97.81 762 ILE A N 1
ATOM 5732 C CA . ILE A 1 762 ? 19.436 -52.025 -43.465 1.00 97.81 762 ILE A CA 1
ATOM 5733 C C . ILE A 1 762 ? 19.968 -51.250 -44.683 1.00 97.81 762 ILE A C 1
ATOM 5735 O O . ILE A 1 762 ? 20.713 -50.290 -44.534 1.00 97.81 762 ILE A O 1
ATOM 5739 N N . SER A 1 763 ? 19.573 -51.631 -45.905 1.00 97.75 763 SER A N 1
ATOM 5740 C CA . SER A 1 763 ? 19.997 -50.917 -47.118 1.00 97.75 763 SER A CA 1
ATOM 5741 C C . SER A 1 763 ? 19.397 -49.513 -47.210 1.00 97.75 763 SER A C 1
ATOM 5743 O O . SER A 1 763 ? 20.064 -48.604 -47.703 1.00 97.75 763 SER A O 1
ATOM 5745 N N . GLU A 1 764 ? 18.146 -49.343 -46.781 1.00 98.06 764 GLU A N 1
ATOM 5746 C CA . GLU A 1 764 ? 17.488 -48.035 -46.705 1.00 98.06 764 GLU A CA 1
ATOM 5747 C C . GLU A 1 764 ? 18.098 -47.199 -45.580 1.00 98.06 764 GLU A C 1
ATOM 5749 O O . GLU A 1 764 ? 18.459 -46.057 -45.832 1.00 98.06 764 GLU A O 1
ATOM 5754 N N . MET A 1 765 ? 18.353 -47.792 -44.407 1.00 98.06 765 MET A N 1
ATOM 5755 C CA . MET A 1 765 ? 19.044 -47.126 -43.296 1.00 98.06 765 MET A CA 1
ATOM 5756 C C . MET A 1 765 ? 20.442 -46.648 -43.706 1.00 98.06 765 MET A C 1
ATOM 5758 O O . MET A 1 765 ? 20.789 -45.490 -43.525 1.00 98.06 765 MET A O 1
ATOM 5762 N N . ASN A 1 766 ? 21.228 -47.503 -44.364 1.00 97.50 766 ASN A N 1
ATOM 5763 C CA . ASN A 1 766 ? 22.540 -47.131 -44.895 1.00 97.50 766 ASN A CA 1
ATOM 5764 C C . ASN A 1 766 ? 22.456 -46.001 -45.934 1.00 97.50 766 ASN A C 1
ATOM 5766 O O . ASN A 1 766 ? 23.421 -45.271 -46.121 1.00 97.50 766 ASN A O 1
ATOM 5770 N N . THR A 1 767 ? 21.335 -45.884 -46.651 1.00 96.56 767 THR A N 1
ATOM 5771 C CA . THR A 1 767 ? 21.108 -44.778 -47.591 1.00 96.56 767 THR A CA 1
ATOM 5772 C C . THR A 1 767 ? 20.758 -43.495 -46.838 1.00 96.56 767 THR A C 1
ATOM 5774 O O . THR A 1 767 ? 21.337 -42.464 -47.158 1.00 96.56 767 THR A O 1
ATOM 5777 N N . ALA A 1 768 ? 19.886 -43.577 -45.827 1.00 96.94 768 ALA A N 1
ATOM 5778 C CA . ALA A 1 768 ? 19.486 -42.460 -44.971 1.00 96.94 768 ALA A CA 1
ATOM 5779 C C . ALA A 1 768 ? 20.683 -41.847 -44.224 1.00 96.94 768 ALA A C 1
ATOM 5781 O O . ALA A 1 768 ? 20.907 -40.644 -44.297 1.00 96.94 768 ALA A O 1
ATOM 5782 N N . LEU A 1 769 ? 21.505 -42.689 -43.585 1.00 96.88 769 LEU A N 1
ATOM 5783 C CA . LEU A 1 769 ? 22.695 -42.264 -42.838 1.00 96.88 769 LEU A CA 1
ATOM 5784 C C . LEU A 1 769 ? 23.814 -41.719 -43.736 1.00 96.88 769 LEU A C 1
ATOM 5786 O O . LEU A 1 769 ? 24.677 -40.986 -43.268 1.00 96.88 769 LEU A O 1
ATOM 5790 N N . ASN A 1 770 ? 23.830 -42.059 -45.029 1.00 95.44 770 ASN A N 1
ATOM 5791 C CA . ASN A 1 770 ? 24.852 -41.595 -45.969 1.00 95.44 770 ASN A CA 1
ATOM 5792 C C . ASN A 1 770 ? 24.528 -40.188 -46.510 1.00 95.44 770 ASN A C 1
ATOM 5794 O O . ASN A 1 770 ? 24.454 -39.988 -47.727 1.00 95.44 770 ASN A O 1
ATOM 5798 N N . ASN A 1 771 ? 24.356 -39.240 -45.590 1.00 93.62 771 ASN A N 1
ATOM 5799 C CA . ASN A 1 771 ? 24.148 -37.819 -45.835 1.00 93.62 771 ASN A CA 1
ATOM 5800 C C . ASN A 1 771 ? 25.369 -37.046 -45.306 1.00 93.62 771 ASN A C 1
ATOM 5802 O O . ASN A 1 771 ? 25.586 -36.998 -44.101 1.00 93.62 771 ASN A O 1
ATOM 5806 N N . GLU A 1 772 ? 26.187 -36.502 -46.212 1.00 92.88 772 GLU A N 1
ATOM 5807 C CA . GLU A 1 772 ? 27.440 -35.807 -45.868 1.00 92.88 772 GLU A CA 1
ATOM 5808 C C . GLU A 1 772 ? 27.193 -34.507 -45.086 1.00 92.88 772 GLU A C 1
ATOM 5810 O O . GLU A 1 772 ? 27.982 -34.184 -44.204 1.00 92.88 772 GLU A O 1
ATOM 5815 N N . ASP A 1 773 ? 26.080 -33.819 -45.354 1.00 88.56 773 ASP A N 1
ATOM 5816 C CA . ASP A 1 773 ? 25.778 -32.502 -44.784 1.00 88.56 773 ASP A CA 1
ATOM 5817 C C . ASP A 1 773 ? 25.234 -32.609 -43.345 1.00 88.56 773 ASP A C 1
ATOM 5819 O O . ASP A 1 773 ? 25.553 -31.791 -42.483 1.00 88.56 773 ASP A O 1
ATOM 5823 N N . VAL A 1 774 ? 24.451 -33.659 -43.060 1.00 93.38 774 VAL A N 1
ATOM 5824 C CA . VAL A 1 774 ? 23.812 -33.874 -41.745 1.00 93.38 774 VAL A CA 1
ATOM 5825 C C . VAL A 1 774 ? 24.578 -34.866 -40.864 1.00 93.38 774 VAL A C 1
ATOM 5827 O O . VAL A 1 774 ? 24.583 -34.718 -39.644 1.00 93.38 774 VAL A O 1
ATOM 5830 N N . PHE A 1 775 ? 25.234 -35.876 -41.450 1.00 94.75 775 PHE A N 1
ATOM 5831 C CA . PHE A 1 775 ? 25.952 -36.918 -40.705 1.00 94.75 775 PHE A CA 1
ATOM 5832 C C . PHE A 1 775 ? 27.337 -37.244 -41.316 1.00 94.75 775 PHE A C 1
ATOM 5834 O O . PHE A 1 775 ? 27.579 -38.363 -41.795 1.00 94.75 775 PHE A O 1
ATOM 5841 N N . PRO A 1 776 ? 28.277 -36.278 -41.305 1.00 92.88 776 PRO A N 1
ATOM 5842 C CA . PRO A 1 776 ? 29.573 -36.404 -41.973 1.00 92.88 776 PRO A CA 1
ATOM 5843 C C . PRO A 1 776 ? 30.429 -37.568 -41.451 1.00 92.88 776 PRO A C 1
ATOM 5845 O O . PRO A 1 776 ? 31.108 -38.231 -42.239 1.00 92.88 776 PRO A O 1
ATOM 5848 N N . GLU A 1 777 ? 30.371 -37.896 -40.157 1.00 93.50 777 GLU A N 1
ATOM 5849 C CA . GLU A 1 777 ? 31.174 -38.971 -39.556 1.00 93.50 777 GLU A CA 1
ATOM 5850 C C . GLU A 1 777 ? 30.814 -40.344 -40.137 1.00 93.50 777 GLU A C 1
ATOM 5852 O O . GLU A 1 777 ? 31.694 -41.171 -40.386 1.00 93.50 777 GLU A O 1
ATOM 5857 N N . PHE A 1 778 ? 29.530 -40.579 -40.434 1.00 95.75 778 PHE A N 1
ATOM 5858 C CA . PHE A 1 778 ? 29.103 -41.793 -41.124 1.00 95.75 778 PHE A CA 1
ATOM 5859 C C . PHE A 1 778 ? 29.648 -41.826 -42.555 1.00 95.75 778 PHE A C 1
ATOM 5861 O O . PHE A 1 778 ? 30.040 -42.887 -43.047 1.00 95.75 778 PHE A O 1
ATOM 5868 N N . PHE A 1 779 ? 29.713 -40.677 -43.236 1.00 90.81 779 PHE A N 1
ATOM 5869 C CA . PHE A 1 779 ? 30.178 -40.584 -44.618 1.00 90.81 779 PHE A CA 1
ATOM 5870 C C . PHE A 1 779 ? 31.659 -40.969 -44.786 1.00 90.81 779 PHE A C 1
ATOM 5872 O O . PHE A 1 779 ? 32.006 -41.573 -45.810 1.00 90.81 779 PHE A O 1
ATOM 5879 N N . GLU A 1 780 ? 32.501 -40.708 -43.784 1.00 93.06 780 GLU A N 1
ATOM 5880 C CA . GLU A 1 780 ? 33.937 -41.037 -43.785 1.00 93.06 780 GLU A CA 1
ATOM 5881 C C . GLU A 1 780 ? 34.241 -42.537 -43.631 1.00 93.06 780 GLU A C 1
ATOM 5883 O O . GLU A 1 780 ? 35.335 -42.997 -43.979 1.00 93.06 780 GLU A O 1
ATOM 5888 N N . LEU A 1 781 ? 33.275 -43.321 -43.149 1.00 95.88 781 LEU A N 1
ATOM 5889 C CA . LEU A 1 781 ? 33.442 -44.753 -42.919 1.00 95.88 781 LEU A CA 1
ATOM 5890 C C . LEU A 1 781 ? 33.672 -45.537 -44.218 1.00 95.88 781 LEU A C 1
ATOM 5892 O O . LEU A 1 781 ? 33.154 -45.219 -45.298 1.00 95.88 781 LEU A O 1
ATOM 5896 N N . SER A 1 782 ? 34.401 -46.652 -44.115 1.00 96.38 782 SER A N 1
ATOM 5897 C CA . SER A 1 782 ? 34.507 -47.589 -45.229 1.00 96.38 782 SER A CA 1
ATOM 5898 C C . SER A 1 782 ? 33.154 -48.235 -45.539 1.00 96.38 782 SER A C 1
ATOM 5900 O O . SER A 1 782 ? 32.270 -48.335 -44.694 1.00 96.38 782 SER A O 1
ATOM 5902 N N . ALA A 1 783 ? 32.996 -48.760 -46.755 1.00 96.44 783 ALA A N 1
ATOM 5903 C CA . ALA A 1 783 ? 31.742 -49.402 -47.155 1.00 96.44 783 ALA A CA 1
ATOM 5904 C C . ALA A 1 783 ? 31.321 -50.574 -46.242 1.00 96.44 783 ALA A C 1
ATOM 5906 O O . ALA A 1 783 ? 30.134 -50.862 -46.150 1.00 96.44 783 ALA A O 1
ATOM 5907 N N . ALA A 1 784 ? 32.273 -51.262 -45.597 1.00 95.94 784 ALA A N 1
ATOM 5908 C CA . ALA A 1 784 ? 31.961 -52.335 -44.654 1.00 95.94 784 ALA A CA 1
ATOM 5909 C C . ALA A 1 784 ? 31.477 -51.779 -43.306 1.00 95.94 784 ALA A C 1
ATOM 5911 O O . ALA A 1 784 ? 30.468 -52.248 -42.791 1.00 95.94 784 ALA A O 1
ATOM 5912 N N . GLU A 1 785 ? 32.154 -50.752 -42.789 1.00 97.44 785 GLU A N 1
ATOM 5913 C CA . GLU A 1 785 ? 31.786 -50.076 -41.539 1.00 97.44 785 GLU A CA 1
ATOM 5914 C C . GLU A 1 785 ? 30.429 -49.371 -41.661 1.00 97.44 785 GLU A C 1
ATOM 5916 O O . GLU A 1 785 ? 29.613 -49.485 -40.757 1.00 97.44 785 GLU A O 1
ATOM 5921 N N . LYS A 1 786 ? 30.125 -48.734 -42.804 1.00 97.38 786 LYS A N 1
ATOM 5922 C CA . LYS A 1 786 ? 28.802 -48.132 -43.064 1.00 97.38 786 LYS A CA 1
ATOM 5923 C C . LYS A 1 786 ? 27.666 -49.141 -42.915 1.00 97.38 786 LYS A C 1
ATOM 5925 O O . LYS A 1 786 ? 26.670 -48.853 -42.263 1.00 97.38 786 LYS A O 1
ATOM 5930 N N . VAL A 1 787 ? 27.833 -50.342 -43.474 1.00 97.06 787 VAL A N 1
ATOM 5931 C CA . VAL A 1 787 ? 26.824 -51.408 -43.362 1.00 97.06 787 VAL A CA 1
ATOM 5932 C C . VAL A 1 787 ? 26.678 -51.875 -41.914 1.00 97.06 787 VAL A C 1
ATOM 5934 O O . VAL A 1 787 ? 25.553 -52.044 -41.458 1.00 97.06 787 VAL A O 1
ATOM 5937 N N . GLU A 1 788 ? 27.790 -52.049 -41.193 1.00 97.25 788 GLU A N 1
ATOM 5938 C CA . GLU A 1 788 ? 27.784 -52.438 -39.776 1.00 97.25 788 GLU A CA 1
ATOM 5939 C C . GLU A 1 788 ? 27.073 -51.394 -38.903 1.00 97.25 788 GLU A C 1
ATOM 5941 O O . GLU A 1 788 ? 26.179 -51.741 -38.131 1.00 97.25 788 GLU A O 1
ATOM 5946 N N . LYS A 1 789 ? 27.399 -50.107 -39.069 1.00 97.62 789 LYS A N 1
ATOM 5947 C CA . LYS A 1 789 ? 26.772 -49.024 -38.302 1.00 97.62 789 LYS A CA 1
ATOM 5948 C C . LYS A 1 789 ? 25.306 -48.813 -38.684 1.00 97.62 789 LYS A C 1
ATOM 5950 O O . LYS A 1 789 ? 24.472 -48.626 -37.805 1.00 97.62 789 LYS A O 1
ATOM 5955 N N . ALA A 1 790 ? 24.954 -48.938 -39.965 1.00 97.94 790 ALA A N 1
ATOM 5956 C CA . ALA A 1 790 ? 23.560 -48.893 -40.402 1.00 97.94 790 ALA A CA 1
ATOM 5957 C C . ALA A 1 790 ? 22.727 -50.060 -39.851 1.00 97.94 790 ALA A C 1
ATOM 5959 O O . ALA A 1 790 ? 21.551 -49.876 -39.545 1.00 97.94 790 ALA A O 1
ATOM 5960 N N . GLU A 1 791 ? 23.311 -51.253 -39.711 1.00 97.69 791 GLU A N 1
ATOM 5961 C CA . GLU A 1 791 ? 22.649 -52.386 -39.058 1.00 97.69 791 GLU A CA 1
ATOM 5962 C C . GLU A 1 791 ? 22.401 -52.109 -37.568 1.00 97.69 791 GLU A C 1
ATOM 5964 O O . GLU A 1 791 ? 21.299 -52.375 -37.088 1.00 97.69 791 GLU A O 1
ATOM 5969 N N . ALA A 1 792 ? 23.366 -51.515 -36.856 1.00 97.69 792 ALA A N 1
ATOM 5970 C CA . ALA A 1 792 ? 23.210 -51.134 -35.450 1.00 97.69 792 ALA A CA 1
ATOM 5971 C C . ALA A 1 792 ? 22.076 -50.112 -35.242 1.00 97.69 792 ALA A C 1
ATOM 5973 O O . ALA A 1 792 ? 21.159 -50.365 -34.456 1.00 97.69 792 ALA A O 1
ATOM 5974 N N . VAL A 1 793 ? 22.066 -49.022 -36.020 1.00 97.88 793 VAL A N 1
ATOM 5975 C CA . VAL A 1 793 ? 21.005 -47.998 -35.964 1.00 97.88 793 VAL A CA 1
ATOM 5976 C C . VAL A 1 793 ? 19.642 -48.585 -36.335 1.00 97.88 793 VAL A C 1
ATOM 5978 O O . VAL A 1 793 ? 18.653 -48.330 -35.650 1.00 97.88 793 VAL A O 1
ATOM 5981 N N . PHE A 1 794 ? 19.566 -49.415 -37.383 1.00 97.81 794 PHE A N 1
ATOM 5982 C CA . PHE A 1 794 ? 18.311 -50.056 -37.785 1.00 97.81 794 PHE A CA 1
ATOM 5983 C C . PHE A 1 794 ? 17.760 -50.980 -36.693 1.00 97.81 794 PHE A C 1
ATOM 5985 O O . PHE A 1 794 ? 16.564 -50.943 -36.410 1.00 97.81 794 PHE A O 1
ATOM 5992 N N . ASN A 1 795 ? 18.614 -51.779 -36.048 1.00 97.12 795 ASN A N 1
ATOM 5993 C CA . ASN A 1 795 ? 18.194 -52.633 -34.937 1.00 97.12 795 ASN A CA 1
ATOM 5994 C C . ASN A 1 795 ? 17.673 -51.799 -33.763 1.00 97.12 795 ASN A C 1
ATOM 5996 O O . ASN A 1 795 ? 16.620 -52.125 -33.216 1.00 97.12 795 ASN A O 1
ATOM 6000 N N . LYS A 1 796 ? 18.346 -50.693 -33.427 1.00 97.19 796 LYS A N 1
ATOM 6001 C CA . LYS A 1 796 ? 17.892 -49.792 -32.366 1.00 97.19 796 LYS A CA 1
ATOM 6002 C C . LYS A 1 796 ? 16.546 -49.136 -32.691 1.00 97.19 796 LYS A C 1
ATOM 6004 O O . LYS A 1 796 ? 15.683 -49.078 -31.820 1.00 97.19 796 LYS A O 1
ATOM 6009 N N . LEU A 1 797 ? 16.319 -48.731 -33.943 1.00 96.12 797 LEU A N 1
ATOM 6010 C CA . LEU A 1 797 ? 15.014 -48.235 -34.393 1.00 96.12 797 LEU A CA 1
ATOM 6011 C C . LEU A 1 797 ? 13.910 -49.289 -34.213 1.00 96.12 797 LEU A C 1
ATOM 6013 O O . LEU A 1 797 ? 12.828 -48.966 -33.733 1.00 96.12 797 LEU A O 1
ATOM 6017 N N . GLN A 1 798 ? 14.180 -50.553 -34.562 1.00 95.12 798 GLN A N 1
ATOM 6018 C CA . GLN A 1 798 ? 13.220 -51.648 -34.364 1.00 95.12 798 GLN A CA 1
ATOM 6019 C C . GLN A 1 798 ? 12.919 -51.896 -32.878 1.00 95.12 798 GLN A C 1
ATOM 6021 O O . GLN A 1 798 ? 11.779 -52.203 -32.536 1.00 95.12 798 GLN A O 1
ATOM 6026 N N . GLU A 1 799 ? 13.913 -51.754 -31.994 1.00 94.00 799 GLU A N 1
ATOM 6027 C CA . GLU A 1 799 ? 13.705 -51.823 -30.543 1.00 94.00 799 GLU A CA 1
ATOM 6028 C C . GLU A 1 799 ? 12.785 -50.703 -30.047 1.00 94.00 799 GLU A C 1
ATOM 6030 O O . GLU A 1 799 ? 11.845 -50.983 -29.306 1.00 94.00 799 GLU A O 1
ATOM 6035 N N . LEU A 1 800 ? 13.020 -49.459 -30.481 1.00 93.25 800 LEU A N 1
ATOM 6036 C CA . LEU A 1 800 ? 12.178 -48.310 -30.132 1.00 93.25 800 LEU A CA 1
ATOM 6037 C C . LEU A 1 800 ? 10.732 -48.533 -30.597 1.00 93.25 800 LEU A C 1
ATOM 6039 O O . LEU A 1 800 ? 9.810 -48.487 -29.786 1.00 93.25 800 LEU A O 1
ATOM 6043 N N . GLN A 1 801 ? 10.537 -48.893 -31.868 1.00 91.62 801 GLN A N 1
ATOM 6044 C CA . GLN A 1 801 ? 9.211 -49.148 -32.446 1.00 91.62 801 GLN A CA 1
ATOM 6045 C C . GLN A 1 801 ? 8.466 -50.321 -31.784 1.00 91.62 801 GLN A C 1
ATOM 6047 O O . GLN A 1 801 ? 7.239 -50.396 -31.859 1.00 91.62 801 GLN A O 1
ATOM 6052 N N . ALA A 1 802 ? 9.184 -51.257 -31.154 1.00 89.44 802 ALA A N 1
ATOM 6053 C CA . ALA A 1 802 ? 8.588 -52.379 -30.436 1.00 89.44 802 ALA A CA 1
ATOM 6054 C C . ALA A 1 802 ? 8.106 -52.017 -29.019 1.00 89.44 802 ALA A C 1
ATOM 6056 O O . ALA A 1 802 ? 7.245 -52.725 -28.490 1.00 89.44 802 ALA A O 1
ATOM 6057 N N . LEU A 1 803 ? 8.652 -50.958 -28.405 1.00 83.19 803 LEU A N 1
ATOM 6058 C CA . LEU A 1 803 ? 8.273 -50.494 -27.064 1.00 83.19 803 LEU A CA 1
ATOM 6059 C C . LEU A 1 803 ? 6.955 -49.717 -27.099 1.00 83.19 803 LEU A C 1
ATOM 6061 O O . LEU A 1 803 ? 6.010 -50.073 -26.397 1.00 83.19 803 LEU A O 1
ATOM 6065 N N . GLU A 1 804 ? 6.855 -48.729 -27.982 1.00 71.81 804 GLU A N 1
ATOM 6066 C CA . GLU A 1 804 ? 5.607 -48.049 -28.308 1.00 71.81 804 GLU A CA 1
ATOM 6067 C C . GLU A 1 804 ? 5.542 -47.969 -29.834 1.00 71.81 804 GLU A C 1
ATOM 6069 O O . GLU A 1 804 ? 6.500 -47.530 -30.462 1.00 71.81 804 GLU A O 1
ATOM 6074 N N . ASN A 1 805 ? 4.438 -48.401 -30.460 1.00 70.50 805 ASN A N 1
ATOM 6075 C CA . ASN A 1 805 ? 4.289 -48.530 -31.929 1.00 70.50 805 ASN A CA 1
ATOM 6076 C C . ASN A 1 805 ? 4.508 -47.218 -32.739 1.00 70.50 805 ASN A C 1
ATOM 6078 O O . ASN A 1 805 ? 4.231 -47.185 -33.940 1.00 70.50 805 ASN A O 1
ATOM 6082 N N . THR A 1 806 ? 4.947 -46.137 -32.093 1.00 69.44 806 THR A N 1
ATOM 6083 C CA . THR A 1 806 ? 5.225 -44.805 -32.635 1.00 69.44 806 THR A CA 1
ATOM 6084 C C . THR A 1 806 ? 6.578 -44.224 -32.208 1.00 69.44 806 THR A C 1
ATOM 6086 O O . THR A 1 806 ? 6.887 -43.127 -32.659 1.00 69.44 806 THR A O 1
ATOM 6089 N N . SER A 1 807 ? 7.380 -44.891 -31.364 1.00 82.44 807 SER A N 1
ATOM 6090 C CA . SER A 1 807 ? 8.685 -44.351 -30.954 1.00 82.44 807 SER A CA 1
ATOM 6091 C C . SER A 1 807 ? 9.663 -44.335 -32.130 1.00 82.44 807 SER A C 1
ATOM 6093 O O . SER A 1 807 ? 9.814 -45.318 -32.863 1.00 82.44 807 SER A O 1
ATOM 6095 N N . SER A 1 808 ? 10.338 -43.205 -32.290 1.00 93.44 808 SER A N 1
ATOM 6096 C CA . SER A 1 808 ? 11.307 -42.908 -33.341 1.00 93.44 808 SER A CA 1
ATOM 6097 C C . SER A 1 808 ? 12.544 -42.256 -32.724 1.00 93.44 808 SER A C 1
ATOM 6099 O O . SER A 1 808 ? 12.510 -41.886 -31.554 1.00 93.44 808 SER A O 1
ATOM 6101 N N . PHE A 1 809 ? 13.627 -42.104 -33.484 1.00 95.69 809 PHE A N 1
ATOM 6102 C CA . PHE A 1 809 ? 14.702 -41.211 -33.056 1.00 95.69 809 PHE A CA 1
ATOM 6103 C C . PHE A 1 809 ? 14.204 -39.767 -33.099 1.00 95.69 809 PHE A C 1
ATOM 6105 O O . PHE A 1 809 ? 13.570 -39.361 -34.079 1.00 95.69 809 PHE A O 1
ATOM 6112 N N . GLU A 1 810 ? 14.490 -39.008 -32.050 1.00 93.69 810 GLU A N 1
ATOM 6113 C CA . GLU A 1 810 ? 14.139 -37.594 -31.924 1.00 93.69 810 GLU A CA 1
ATOM 6114 C C . GLU A 1 810 ? 15.331 -36.682 -32.224 1.00 93.69 810 GLU A C 1
ATOM 6116 O O . GLU A 1 810 ? 15.130 -35.519 -32.565 1.00 93.69 810 GLU A O 1
ATOM 6121 N N . THR A 1 811 ? 16.564 -37.196 -32.112 1.00 95.31 811 THR A N 1
ATOM 6122 C CA . THR A 1 811 ? 17.792 -36.401 -32.276 1.00 95.31 811 THR A CA 1
ATOM 6123 C C . THR A 1 811 ? 18.878 -37.120 -33.079 1.00 95.31 811 THR A C 1
ATOM 6125 O O . THR A 1 811 ? 18.913 -38.351 -33.173 1.00 95.31 811 THR A O 1
ATOM 6128 N N . LEU A 1 812 ? 19.813 -36.351 -33.643 1.00 94.19 812 LEU A N 1
ATOM 6129 C CA . LEU A 1 812 ? 21.009 -36.891 -34.295 1.00 94.19 812 LEU A CA 1
ATOM 6130 C C . LEU A 1 812 ? 21.938 -37.572 -33.277 1.00 94.19 812 LEU A C 1
ATOM 6132 O O . LEU A 1 812 ? 22.571 -38.573 -33.608 1.00 94.19 812 LEU A O 1
ATOM 6136 N N . ALA A 1 813 ? 21.998 -37.082 -32.039 1.00 94.44 813 ALA A N 1
ATOM 6137 C CA . ALA A 1 813 ? 22.788 -37.665 -30.958 1.00 94.44 813 ALA A CA 1
ATOM 6138 C C . ALA A 1 813 ? 22.385 -39.115 -30.644 1.00 94.44 813 ALA A C 1
ATOM 6140 O O . ALA A 1 813 ? 23.260 -39.969 -30.517 1.00 94.44 813 ALA A O 1
ATOM 6141 N N . GLU A 1 814 ? 21.087 -39.426 -30.592 1.00 95.88 814 GLU A N 1
ATOM 6142 C CA . GLU A 1 814 ? 20.607 -40.804 -30.395 1.00 95.88 814 GLU A CA 1
ATOM 6143 C C . GLU A 1 814 ? 21.019 -41.725 -31.550 1.00 95.88 814 GLU A C 1
ATOM 6145 O O . GLU A 1 814 ? 21.350 -42.895 -31.344 1.00 95.88 814 GLU A O 1
ATOM 6150 N N . ILE A 1 815 ? 21.032 -41.194 -32.775 1.00 96.44 815 ILE A N 1
ATOM 6151 C CA . ILE A 1 815 ? 21.468 -41.925 -33.968 1.00 96.44 815 ILE A CA 1
ATOM 6152 C C . ILE A 1 815 ? 22.985 -42.154 -33.926 1.00 96.44 815 ILE A C 1
ATOM 6154 O O . ILE A 1 815 ? 23.436 -43.263 -34.219 1.00 96.44 815 ILE A O 1
ATOM 6158 N N . LYS A 1 816 ? 23.772 -41.143 -33.529 1.00 95.44 816 LYS A N 1
ATOM 6159 C CA . LYS A 1 816 ? 25.226 -41.252 -33.314 1.00 95.44 816 LYS A CA 1
ATOM 6160 C C . LYS A 1 816 ? 25.543 -42.293 -32.239 1.00 95.44 816 LYS A C 1
ATOM 6162 O O . LYS A 1 816 ? 26.368 -43.173 -32.471 1.00 95.44 816 LYS A O 1
ATOM 6167 N N . GLU A 1 817 ? 24.821 -42.276 -31.120 1.00 96.38 817 GLU A N 1
ATOM 6168 C CA . GLU A 1 817 ? 24.953 -43.272 -30.054 1.00 96.38 817 GLU A CA 1
ATOM 6169 C C . GLU A 1 817 ? 24.615 -44.684 -30.555 1.00 96.38 817 GLU A C 1
ATOM 6171 O O . GLU A 1 817 ? 25.394 -45.614 -30.344 1.00 96.38 817 GLU A O 1
ATOM 6176 N N . ALA A 1 818 ? 23.509 -44.847 -31.287 1.00 96.25 818 ALA A N 1
ATOM 6177 C CA . ALA A 1 818 ? 23.115 -46.130 -31.868 1.00 96.25 818 ALA A CA 1
ATOM 6178 C C . ALA A 1 818 ? 24.118 -46.644 -32.919 1.00 96.25 818 ALA A C 1
ATOM 6180 O O . ALA A 1 818 ? 24.288 -47.854 -33.079 1.00 96.25 818 ALA A O 1
ATOM 6181 N N . ALA A 1 819 ? 24.794 -45.737 -33.628 1.00 95.31 819 ALA A N 1
ATOM 6182 C CA . ALA A 1 819 ? 25.878 -46.045 -34.555 1.00 95.31 819 ALA A CA 1
ATOM 6183 C C . ALA A 1 819 ? 27.235 -46.248 -33.854 1.00 95.31 819 ALA A C 1
ATOM 6185 O O . ALA A 1 819 ? 28.181 -46.716 -34.487 1.00 95.31 819 ALA A O 1
ATOM 6186 N N . GLU A 1 820 ? 27.356 -45.922 -32.566 1.00 94.94 820 GLU A N 1
ATOM 6187 C CA . GLU A 1 820 ? 28.614 -45.833 -31.817 1.00 94.94 820 GLU A CA 1
ATOM 6188 C C . GLU A 1 820 ? 29.666 -44.958 -32.545 1.00 94.94 820 GLU A C 1
ATOM 6190 O O . GLU A 1 820 ? 30.794 -45.410 -32.797 1.00 94.94 820 GLU A O 1
ATOM 6195 N N . LEU A 1 821 ? 29.268 -43.743 -32.949 1.00 87.75 821 LEU A N 1
ATOM 6196 C CA . LEU A 1 821 ? 30.099 -42.753 -33.654 1.00 87.75 821 LEU A CA 1
ATOM 6197 C C . LEU A 1 821 ? 30.336 -41.478 -32.845 1.00 87.75 821 LEU A C 1
ATOM 6199 O O . LEU A 1 821 ? 29.428 -41.075 -32.085 1.00 87.75 821 LEU A O 1
#

Sequence (821 aa):
MAKPINVMSKTALAAAFTATAMVPVQTAFADEAQDQAQAELSGVVFDVNGESIVLSYQQFLDASFDIDGGEDTELANLVKDENGNIGTPDAVKVGNDYFDISNWVDANFDNEGESPEVIAQELADSYTPLTEEETSDYSDYGEEINVESVSAINTTGVTLTLEELSEDEFDATVSVVDPNGNEVAVESLDLSAGDTEVVFSFEESYDSFDDIPAGTWTINGTEYDFSEQLAVRTVRNADGGSQLELLEALQSDYFTDVDSELIAAYDGADFSQVQSVEDVQEIINQVNEDSVEDQAVKAVNDAENQIELLTALEDGGFARVNPDWIADYASYDNSNLGGGSNDAYTEATTPEEVQNIVDSVNLDAIDDNAGSGVLVDAEDSLDSADINKAESLINKYVEDDEEGQPAVKQPLLDRVEIHKAVIAVNEATTNNTLQSRLDTLAEVVDDASTFDIETVNDVLLEEYRAGIEDPTSVDSNNATETLTPANIQQVIDHVNAAELATAVSNIETNFGDGTGSTYDSSDEDDQKSALKELNRLADVSSDFDKEDIDKELIADYIDDIQTDIGKGSDGEVDWTSSATDSAKAGAISTIVNDANDSVVTDAIDEVTTAADADALLEALKDKNLDLQNVVDTNKDAYYNSPVNKNDASYFTKVTTTEEAQKVVDAVNAFVNANGATSATQMNSSINSFVAIISDSFFDVAEASDYINLSSAAKLEVSEIVFNEKDGEYADAMELAVAINNAVTAYDDFLNGASGVNNATTISEMNTALNNEDVFPEFFELSAAEKVEKAEAVFNKLQELQALENTSSFETLAEIKEAAEL

Radius of gyration: 51.14 Å; Cα contacts (8 Å, |Δi|>4): 975; chains: 1; bounding box: 88×131×117 Å